Protein AF-A0A1S9DY32-F1 (afdb_monomer_lite)

Foldseek 3Di:
DDDDDPDPDPDDDALLVVDDDQDPLLLVQLLLLLLQLLQLQAVQFWAFSFLLSFQSLLLCLAQQGFFQAALDCRVQQQGAAEFEQCFSSVLSQLVSSDLLCNPVSDPVLSSCEVPPDPPRCHYSGHFLPHRRHLATHDPALLRLLLLLLQLLLLLQCQVQQADVVFRLHDHAYEYEHEDVNVVDPLNLLSLLVQLQQQSLSAEYEYADQQADLVKGVVVPDDDPPQVSSVVSNEAEAEAARSRRPSSSSNVQSSVSSVDDGHHYYYYYYTWTSPQFPQISTSVSGITNRDLVRSLNSQVVSVHHSPDHSDDDPSSSVSNVCSNVSNVVSSVVSVVSLVVSCVVVVVSSVVSVCLQVLHWDPCLLVLADPDDDQDFAWLLLLLLNGCLSSVVPTLQEQEEEAQQVVQRNPDHPPFAEQHPQPDQDPVRRHHHSNTRYYHSYNNLQSLLSSQLSNQSSHQNSHAYEYEDALLCCVVNVVSLLSLQSNLGQYEYRHEQAALLVAQVKLSRGAACSLVSQLPRHQEWEFAAAASQCSNLQVVLSVVSSRGYYYYYIYSDTARHDPQDHSVCVLLQKAWSFDDPPALAEEEAEHNRLRLSVLLQVVVVVVVGHYTYMYGGTPVSNVPDDPVRLCVRQVLVVLHFYEYEDAHDCPPCVVRGLYYLYHDDTFGRGNSVVSCVVSQNDNVSVNCVVVVLSVVCVVDVCSSVPCVVVVVVVVCVVVLVVVCVVDPDLVSVVCVLVVLVVVLVVLDDDPDDDDPLVVVLNVLSVVLSVLSVVLSVLLVVLDFPDSVDPVSVVSSVVSCVVCVVVNVVSVVVSVVSVVVNVVSVVVVVVVPPVVVVVVVVPPDDDDPPLVVVVVVVVVVVVVDDPPPPDDPVNVVVVCVSVVCDLVNLLVVLLVLVLVLLDDPCFCVVLVPQDDDPPFPPLLPDDDDDDDDDDDDDDPDLPVVQSNLLSVLVLCCLQPNWAEFEEEEFVQLCQSVVLSCLLPPPVSVVSNCNLQDQAAEQEFEAAADLPDDLLSQEPLVVLSRSLSSRCVSVVVCCCVLPVPSSCVSSVDPPDDDDRDHDDSVSSVSSSVRCQQPPVNQVHYAYEYEYEELVSHDDDDPCVSLVVLVVSVVSCVSPRSRYYYYYYYYPDPSVVVSDDPSNYDYSLSPCLVVLLVVLCVLPVVDDPVLSVVCSSVLSVVCSSNSSSSVVVSVVVVVCVVVPDDSVVVVDPPPPVPLVVVLVVVVSPFDDDPVVVVVNVVSVVVD

Structure (mmCIF, N/CA/C/O backbone):
data_AF-A0A1S9DY32-F1
#
_entry.id   AF-A0A1S9DY32-F1
#
loop_
_atom_site.group_PDB
_atom_site.id
_atom_site.type_symbol
_atom_site.label_atom_id
_atom_site.label_alt_id
_atom_site.label_comp_id
_atom_site.label_asym_id
_atom_site.label_entity_id
_atom_site.label_seq_id
_atom_site.pdbx_PDB_ins_code
_atom_site.Cartn_x
_atom_site.Cartn_y
_atom_site.Cartn_z
_atom_site.occupancy
_atom_site.B_iso_or_equiv
_atom_site.auth_seq_id
_atom_site.auth_comp_id
_atom_site.auth_asym_id
_atom_site.auth_atom_id
_atom_site.pdbx_PDB_model_num
ATOM 1 N N . MET A 1 1 ? 43.472 14.656 -33.747 1.00 30.34 1 MET A N 1
ATOM 2 C CA . MET A 1 1 ? 43.085 16.072 -33.926 1.00 30.34 1 MET A CA 1
ATOM 3 C C . MET A 1 1 ? 42.073 16.397 -32.846 1.00 30.34 1 MET A C 1
ATOM 5 O O . MET A 1 1 ? 41.206 15.571 -32.600 1.00 30.34 1 MET A O 1
ATOM 9 N N . ALA A 1 2 ? 42.277 17.504 -32.137 1.00 27.73 2 ALA A N 1
ATOM 10 C CA . ALA A 1 2 ? 41.554 17.866 -30.925 1.00 27.73 2 ALA A CA 1
ATOM 11 C C . ALA A 1 2 ? 40.055 18.080 -31.191 1.00 27.73 2 ALA A C 1
ATOM 13 O O . ALA A 1 2 ? 39.691 18.927 -32.003 1.00 27.73 2 ALA A O 1
ATOM 14 N N . VAL A 1 3 ? 39.205 17.329 -30.491 1.00 26.12 3 VAL A N 1
ATOM 15 C CA . VAL A 1 3 ? 37.776 17.629 -30.360 1.00 26.12 3 VAL A CA 1
ATOM 16 C C . VAL A 1 3 ? 37.635 18.350 -29.023 1.00 26.12 3 VAL A C 1
ATOM 18 O O . VAL A 1 3 ? 37.949 17.781 -27.981 1.00 26.12 3 VAL A O 1
ATOM 21 N N . GLY A 1 4 ? 37.301 19.640 -29.069 1.00 25.69 4 GLY A N 1
ATOM 22 C CA . GLY A 1 4 ? 37.099 20.460 -27.874 1.00 25.69 4 GLY A CA 1
ATOM 23 C C . GLY A 1 4 ? 35.877 20.013 -27.057 1.00 25.69 4 GLY A C 1
ATOM 24 O O . GLY A 1 4 ? 35.058 19.241 -27.558 1.00 25.69 4 GLY A O 1
ATOM 25 N N . PRO A 1 5 ? 35.733 20.502 -25.812 1.00 25.83 5 PRO A N 1
ATOM 26 C CA . PRO A 1 5 ? 34.568 20.214 -24.984 1.00 25.83 5 PRO A CA 1
ATOM 27 C C . PRO A 1 5 ? 33.305 20.720 -25.689 1.00 25.83 5 PRO A C 1
ATOM 29 O O . PRO A 1 5 ? 33.202 21.897 -26.034 1.00 25.83 5 PRO A O 1
ATOM 32 N N . VAL A 1 6 ? 32.350 19.822 -25.928 1.00 31.56 6 VAL A N 1
ATOM 33 C CA . VAL A 1 6 ? 31.037 20.180 -26.466 1.00 31.56 6 VAL A CA 1
ATOM 34 C C . VAL A 1 6 ? 30.252 20.864 -25.349 1.00 31.56 6 VAL A C 1
ATOM 36 O O . VAL A 1 6 ? 29.637 20.218 -24.505 1.00 31.56 6 VAL A O 1
ATOM 39 N N . THR A 1 7 ? 30.293 22.193 -25.322 1.00 28.92 7 THR A N 1
ATOM 40 C CA . THR A 1 7 ? 29.420 23.016 -24.485 1.00 28.92 7 THR A CA 1
ATOM 41 C C . THR A 1 7 ? 28.017 23.047 -25.086 1.00 28.92 7 THR A C 1
ATOM 43 O O . THR A 1 7 ? 27.749 23.733 -26.075 1.00 28.92 7 THR A O 1
ATOM 46 N N . ILE A 1 8 ? 27.084 22.318 -24.471 1.00 39.00 8 ILE A N 1
ATOM 47 C CA . ILE A 1 8 ? 25.652 22.571 -24.652 1.00 39.00 8 ILE A CA 1
ATOM 48 C C . ILE A 1 8 ? 25.306 23.737 -23.721 1.00 39.00 8 ILE A C 1
ATOM 50 O O . ILE A 1 8 ? 24.902 23.530 -22.583 1.00 39.00 8 ILE A O 1
ATOM 54 N N . ASN A 1 9 ? 25.530 24.970 -24.187 1.00 31.73 9 ASN A N 1
ATOM 55 C CA . ASN A 1 9 ? 25.036 26.167 -23.501 1.00 31.73 9 ASN A CA 1
ATOM 56 C C . ASN A 1 9 ? 23.517 26.036 -23.301 1.00 31.73 9 ASN A C 1
ATOM 58 O O . ASN A 1 9 ? 22.826 25.669 -24.254 1.00 31.73 9 ASN A O 1
ATOM 62 N N . GLY A 1 10 ? 23.025 26.378 -22.105 1.00 37.28 10 GLY A N 1
ATOM 63 C CA . GLY A 1 10 ? 21.651 26.237 -21.593 1.00 37.28 10 GLY A CA 1
ATOM 64 C C . GLY A 1 10 ? 20.476 26.877 -22.361 1.00 37.28 10 GLY A C 1
ATOM 65 O O . GLY A 1 10 ? 19.475 27.241 -21.753 1.00 37.28 10 GLY A O 1
ATOM 66 N N . SER A 1 11 ? 20.537 26.985 -23.686 1.00 35.03 11 SER A N 1
ATOM 67 C CA . SER A 1 11 ? 19.404 27.262 -24.575 1.00 35.03 11 SER A CA 1
ATOM 68 C C . SER A 1 11 ? 19.034 25.968 -25.303 1.00 35.03 11 SER A C 1
ATOM 70 O O . SER A 1 11 ? 19.937 25.363 -25.872 1.00 35.03 11 SER A O 1
ATOM 72 N N . GLY A 1 12 ? 17.760 25.558 -25.313 1.00 45.66 12 GLY A N 1
ATOM 73 C CA . GLY A 1 12 ? 17.242 24.281 -25.842 1.00 45.66 12 GLY A CA 1
ATOM 74 C C . GLY A 1 12 ? 17.656 23.887 -27.270 1.00 45.66 12 GLY A C 1
ATOM 75 O O . GLY A 1 12 ? 16.842 23.894 -28.187 1.00 45.66 12 GLY A O 1
ATOM 76 N N . LYS A 1 13 ? 18.923 23.512 -27.458 1.00 51.25 13 LYS A N 1
ATOM 77 C CA . LYS A 1 13 ? 19.484 22.955 -28.686 1.00 51.25 13 LYS A CA 1
ATOM 78 C C . LYS A 1 13 ? 19.356 21.437 -28.631 1.00 51.25 13 LYS A C 1
ATOM 80 O O . LYS A 1 13 ? 19.727 20.828 -27.633 1.00 51.25 13 LYS A O 1
ATOM 85 N N . SER A 1 14 ? 18.841 20.862 -29.712 1.00 61.88 14 SER A N 1
ATOM 86 C CA . SER A 1 14 ? 18.703 19.416 -29.890 1.00 61.88 14 SER A CA 1
ATOM 87 C C . SER A 1 14 ? 20.056 18.702 -29.756 1.00 61.88 14 SER A C 1
ATOM 89 O O . SER A 1 14 ? 21.080 19.203 -30.224 1.00 61.88 14 SER A O 1
ATOM 91 N N . ALA A 1 15 ? 20.043 17.531 -29.129 1.00 71.19 15 ALA A N 1
ATOM 92 C CA . ALA A 1 15 ? 21.107 16.548 -29.021 1.00 71.19 15 ALA A CA 1
ATOM 93 C C . ALA A 1 15 ? 21.238 15.684 -30.285 1.00 71.19 15 ALA A C 1
ATOM 95 O O . ALA A 1 15 ? 22.238 14.985 -30.422 1.00 71.19 15 ALA A O 1
ATOM 96 N N . LEU A 1 16 ? 20.304 15.756 -31.242 1.00 69.81 16 LEU A N 1
ATOM 97 C CA . LEU A 1 16 ? 20.386 15.019 -32.512 1.00 69.81 16 LEU A CA 1
ATOM 98 C C . LEU A 1 16 ? 21.684 15.255 -33.297 1.00 69.81 16 LEU A C 1
ATOM 100 O O . LEU A 1 16 ? 22.234 14.279 -33.794 1.00 69.81 16 LEU A O 1
ATOM 104 N N . PRO A 1 17 ? 22.261 16.473 -33.366 1.00 62.72 17 PRO A N 1
ATOM 105 C CA . PRO A 1 17 ? 23.564 16.677 -34.001 1.00 62.72 17 PRO A CA 1
ATOM 106 C C . PRO A 1 17 ? 24.716 15.918 -33.316 1.00 62.72 17 PRO A C 1
ATOM 108 O O . PRO A 1 17 ? 25.772 15.746 -33.922 1.00 62.72 17 PRO A O 1
ATOM 111 N N . LEU A 1 18 ? 24.535 15.484 -32.061 1.00 65.38 18 LEU A N 1
ATOM 112 C CA . LEU A 1 18 ? 25.493 14.680 -31.292 1.00 65.38 18 LEU A CA 1
ATOM 113 C C . LEU A 1 18 ? 25.265 13.170 -31.462 1.00 65.38 18 LEU A C 1
ATOM 115 O O . LEU A 1 18 ? 26.153 12.382 -31.129 1.00 65.38 18 LEU A O 1
ATOM 119 N N . VAL A 1 19 ? 24.102 12.762 -31.978 1.00 70.31 19 VAL A N 1
ATOM 120 C CA . VAL A 1 19 ? 23.777 11.368 -32.284 1.00 70.31 19 VAL A CA 1
ATOM 121 C C . VAL A 1 19 ? 24.112 11.107 -33.750 1.00 70.31 19 VAL A C 1
ATOM 123 O O . VAL A 1 19 ? 23.368 11.463 -34.656 1.00 70.31 19 VAL A O 1
ATOM 126 N N . GLN A 1 20 ? 25.264 10.495 -34.010 1.00 58.00 20 GLN A N 1
ATOM 127 C CA . GLN A 1 20 ? 25.554 9.949 -35.339 1.00 58.00 20 GLN A CA 1
ATOM 128 C C . GLN A 1 20 ? 24.808 8.611 -35.494 1.00 58.00 20 GLN A C 1
ATOM 130 O O . GLN A 1 20 ? 24.878 7.800 -34.566 1.00 58.00 20 GLN A O 1
ATOM 135 N N . GLN A 1 21 ? 24.139 8.374 -36.638 1.00 53.25 21 GLN A N 1
ATOM 136 C CA . GLN A 1 21 ? 23.566 7.068 -37.036 1.00 53.25 21 GLN A CA 1
ATOM 137 C C . GLN A 1 21 ? 24.453 5.923 -36.530 1.00 53.25 21 GLN A C 1
ATOM 139 O O . GLN A 1 21 ? 25.635 5.927 -36.870 1.00 53.25 21 GLN A O 1
ATOM 144 N N . MET A 1 22 ? 23.904 5.013 -35.702 1.00 58.72 22 MET A N 1
ATOM 145 C CA . MET A 1 22 ? 24.609 3.949 -34.951 1.00 58.72 22 MET A CA 1
ATOM 146 C C . MET A 1 22 ? 26.139 3.985 -35.106 1.00 58.72 22 MET A C 1
ATOM 148 O O . MET A 1 22 ? 26.734 3.239 -35.890 1.00 58.72 22 MET A O 1
ATOM 152 N N . SER A 1 23 ? 26.801 4.885 -34.371 1.00 75.25 23 SER A N 1
ATOM 153 C CA . SER A 1 23 ? 28.264 4.864 -34.350 1.00 75.25 23 SER A CA 1
ATOM 154 C C . SER A 1 23 ? 28.744 3.530 -33.762 1.00 75.25 23 SER A C 1
ATOM 156 O O . SER A 1 23 ? 28.057 2.910 -32.946 1.00 75.25 23 SER A O 1
ATOM 158 N N . LYS A 1 24 ? 29.947 3.084 -34.143 1.00 85.31 24 LYS A N 1
ATOM 159 C CA . LYS A 1 24 ? 30.554 1.863 -33.578 1.00 85.31 24 LYS A CA 1
ATOM 160 C C . LYS A 1 24 ? 30.588 1.883 -32.043 1.00 85.31 24 LYS A C 1
ATOM 162 O O . LYS A 1 24 ? 30.471 0.834 -31.419 1.00 85.31 24 LYS A O 1
ATOM 167 N N . ASP A 1 25 ? 30.693 3.068 -31.445 1.00 90.69 25 ASP A N 1
ATOM 168 C CA . ASP A 1 25 ? 30.701 3.234 -29.993 1.00 90.69 25 ASP A CA 1
ATOM 169 C C . ASP A 1 25 ? 29.335 2.917 -29.365 1.00 90.69 25 ASP A C 1
ATOM 171 O O . ASP A 1 25 ? 29.298 2.257 -28.330 1.00 90.69 25 ASP A O 1
ATOM 175 N N . HIS A 1 26 ? 28.215 3.293 -30.003 1.00 93.81 26 HIS A N 1
ATOM 176 C CA . HIS A 1 26 ? 26.873 2.930 -29.522 1.00 93.81 26 HIS A CA 1
ATOM 177 C C . HIS A 1 26 ? 26.692 1.413 -29.478 1.00 93.81 26 HIS A C 1
ATOM 179 O O . HIS A 1 26 ? 26.244 0.877 -28.468 1.00 93.81 26 HIS A O 1
ATOM 185 N N . ASP A 1 27 ? 27.083 0.710 -30.544 1.00 93.50 27 ASP A N 1
ATOM 186 C CA . ASP A 1 27 ? 27.009 -0.753 -30.599 1.00 93.50 27 ASP A CA 1
ATOM 187 C C . ASP A 1 27 ? 27.825 -1.405 -29.467 1.00 93.50 27 ASP A C 1
ATOM 189 O O . ASP A 1 27 ? 27.320 -2.268 -28.745 1.00 93.50 27 ASP A O 1
ATOM 193 N N . ILE A 1 28 ? 29.058 -0.933 -29.240 1.00 95.62 28 ILE A N 1
ATOM 194 C CA . ILE A 1 28 ? 29.919 -1.415 -28.150 1.00 95.62 28 ILE A CA 1
ATOM 195 C C . ILE A 1 28 ? 29.279 -1.154 -26.779 1.00 95.62 28 ILE A C 1
ATOM 197 O O . ILE A 1 28 ? 29.289 -2.045 -25.926 1.00 95.62 28 ILE A O 1
ATOM 201 N N . VAL A 1 29 ? 28.709 0.033 -26.553 1.00 97.00 29 VAL A N 1
ATOM 202 C CA . VAL A 1 29 ? 28.043 0.393 -25.290 1.00 97.00 29 VAL A CA 1
ATOM 203 C C . VAL A 1 29 ? 26.829 -0.499 -25.038 1.00 97.00 29 VAL A C 1
ATOM 205 O O . VAL A 1 29 ? 26.720 -1.062 -23.949 1.00 97.00 29 VAL A O 1
ATOM 208 N N . LEU A 1 30 ? 25.955 -0.693 -26.032 1.00 97.31 30 LEU A N 1
ATOM 209 C CA . LEU A 1 30 ? 24.770 -1.544 -25.894 1.00 97.31 30 LEU A CA 1
ATOM 210 C C . LEU A 1 30 ? 25.160 -2.992 -25.585 1.00 97.31 30 LEU A C 1
ATOM 212 O O . LEU A 1 30 ? 24.624 -3.587 -24.651 1.00 97.31 30 LEU A O 1
ATOM 216 N N . LYS A 1 31 ? 26.126 -3.559 -26.316 1.00 96.88 31 LYS A N 1
ATOM 217 C CA . LYS A 1 31 ? 26.609 -4.925 -26.067 1.00 96.88 31 LYS A CA 1
ATOM 218 C C . LYS A 1 31 ? 27.233 -5.067 -24.681 1.00 96.88 31 LYS A C 1
ATOM 220 O O . LYS A 1 31 ? 26.883 -5.992 -23.951 1.00 96.88 31 LYS A O 1
ATOM 225 N N . THR A 1 32 ? 28.092 -4.122 -24.292 1.00 97.50 32 THR A N 1
ATOM 226 C CA . THR A 1 32 ? 28.738 -4.112 -22.969 1.00 97.50 32 THR A CA 1
ATOM 227 C C . THR A 1 32 ? 27.704 -4.044 -21.852 1.00 97.50 32 THR A C 1
ATOM 229 O O . THR A 1 32 ? 27.769 -4.833 -20.915 1.00 97.50 32 THR A O 1
ATOM 232 N N . PHE A 1 33 ? 26.713 -3.155 -21.971 1.00 98.12 33 PHE A N 1
ATOM 233 C CA . PHE A 1 33 ? 25.632 -3.031 -20.996 1.00 98.12 33 PHE A CA 1
ATOM 234 C C . PHE A 1 33 ? 24.878 -4.354 -20.836 1.00 98.12 33 PHE A C 1
ATOM 236 O O . PHE A 1 33 ? 24.706 -4.846 -19.725 1.00 98.12 33 PHE A O 1
ATOM 243 N N . ARG A 1 34 ? 24.488 -4.987 -21.948 1.00 97.50 34 ARG A N 1
ATOM 244 C CA . ARG A 1 34 ? 23.743 -6.253 -21.921 1.00 97.50 34 ARG A CA 1
ATOM 245 C C . ARG A 1 34 ? 24.538 -7.396 -21.284 1.00 97.50 34 ARG A C 1
ATOM 247 O O . ARG A 1 34 ? 23.979 -8.172 -20.505 1.00 97.50 34 ARG A O 1
ATOM 254 N N . MET A 1 35 ? 25.835 -7.494 -21.585 1.00 97.56 35 MET A N 1
ATOM 255 C CA . MET A 1 35 ? 26.710 -8.502 -20.974 1.00 97.56 35 MET A CA 1
ATOM 256 C C . MET A 1 35 ? 26.938 -8.223 -19.487 1.00 97.56 35 MET A C 1
ATOM 258 O O . MET A 1 35 ? 26.877 -9.154 -18.687 1.00 97.56 35 MET A O 1
ATOM 262 N N . LEU A 1 36 ? 27.107 -6.954 -19.100 1.00 97.94 36 LEU A N 1
ATOM 263 C CA . LEU A 1 36 ? 27.250 -6.553 -17.701 1.00 97.94 36 LEU A CA 1
ATOM 264 C C . LEU A 1 36 ? 26.023 -6.954 -16.873 1.00 97.94 36 LEU A C 1
ATOM 266 O O . LEU A 1 36 ? 26.178 -7.581 -15.831 1.00 97.94 36 LEU A O 1
ATOM 270 N N . ILE A 1 37 ? 24.808 -6.664 -17.351 1.00 98.00 37 ILE A N 1
ATOM 271 C CA . ILE A 1 37 ? 23.563 -7.079 -16.681 1.00 98.00 37 ILE A CA 1
ATOM 272 C C . ILE A 1 37 ? 23.493 -8.607 -16.551 1.00 98.00 37 ILE A C 1
ATOM 274 O O . ILE A 1 37 ? 23.135 -9.128 -15.495 1.00 98.00 37 ILE A O 1
ATOM 278 N N . SER A 1 38 ? 23.864 -9.327 -17.614 1.00 97.19 38 SER A N 1
ATOM 279 C CA . SER A 1 38 ? 23.873 -10.793 -17.617 1.00 97.19 38 SER A CA 1
ATOM 280 C C . SER A 1 38 ? 24.825 -11.354 -16.553 1.00 97.19 38 SER A C 1
ATOM 282 O O . SER A 1 38 ? 24.441 -12.256 -15.811 1.00 97.19 38 SER A O 1
ATOM 284 N N . ASP A 1 39 ? 26.030 -10.789 -16.427 1.00 97.81 39 ASP A N 1
ATOM 285 C CA . ASP A 1 39 ? 27.003 -11.166 -15.395 1.00 97.81 39 ASP A CA 1
ATOM 286 C C . ASP A 1 39 ? 26.521 -10.824 -13.976 1.00 97.81 39 ASP A C 1
ATOM 288 O O . ASP A 1 39 ? 26.634 -11.659 -13.077 1.00 97.81 39 ASP A O 1
ATOM 292 N N . LEU A 1 40 ? 25.938 -9.635 -13.777 1.00 97.69 40 LEU A N 1
ATOM 293 C CA . LEU A 1 40 ? 25.425 -9.169 -12.480 1.00 97.69 40 LEU A CA 1
ATOM 294 C C . LEU A 1 40 ? 24.285 -10.038 -11.936 1.00 97.69 40 LEU A C 1
ATOM 296 O O . LEU A 1 40 ? 24.229 -10.278 -10.731 1.00 97.69 40 LEU A O 1
ATOM 300 N N . CYS A 1 41 ? 23.408 -10.553 -12.800 1.00 96.38 41 CYS A N 1
ATOM 301 C CA . CYS A 1 41 ? 22.414 -11.550 -12.394 1.00 96.38 41 CYS A CA 1
ATOM 302 C C . CYS A 1 41 ? 23.053 -12.934 -12.172 1.00 96.38 41 CYS A C 1
ATOM 304 O O . CYS A 1 41 ? 22.684 -13.673 -11.256 1.00 96.38 41 CYS A O 1
ATOM 306 N N . GLN A 1 42 ? 24.022 -13.315 -13.012 1.00 95.81 42 GLN A N 1
ATOM 307 C CA . GLN A 1 42 ? 24.608 -14.654 -12.981 1.00 95.81 42 GLN A CA 1
ATOM 308 C C . GLN A 1 42 ? 25.461 -14.920 -11.732 1.00 95.81 42 GLN A C 1
ATOM 310 O O . GLN A 1 42 ? 25.454 -16.053 -11.248 1.00 95.81 42 GLN A O 1
ATOM 315 N N . GLN A 1 43 ? 26.153 -13.915 -11.188 1.00 95.25 43 GLN A N 1
ATOM 316 C CA . GLN A 1 43 ? 27.049 -14.081 -10.029 1.00 95.25 43 GLN A CA 1
ATOM 317 C C . GLN A 1 43 ? 26.381 -14.672 -8.779 1.00 95.25 43 GLN A C 1
ATOM 319 O O . GLN A 1 43 ? 27.029 -15.418 -8.050 1.00 95.25 43 GLN A O 1
ATOM 324 N N . PHE A 1 44 ? 25.089 -14.405 -8.565 1.00 94.00 44 PHE A N 1
ATOM 325 C CA . PHE A 1 44 ? 24.312 -14.955 -7.444 1.00 94.00 44 PHE A CA 1
ATOM 326 C C . PHE A 1 44 ? 23.123 -15.813 -7.899 1.00 94.00 44 PHE A C 1
ATOM 328 O O . PHE A 1 44 ? 22.296 -16.218 -7.085 1.00 94.00 44 PHE A O 1
ATOM 335 N N . GLY A 1 45 ? 23.032 -16.113 -9.200 1.00 91.12 45 GLY A N 1
ATOM 336 C CA . GLY A 1 45 ? 21.996 -16.980 -9.766 1.00 91.12 45 GLY A CA 1
ATOM 337 C C . GLY A 1 45 ? 20.569 -16.426 -9.666 1.00 91.12 45 GLY A C 1
ATOM 338 O O . GLY A 1 45 ? 19.627 -17.214 -9.626 1.00 91.12 45 GLY A O 1
ATOM 339 N N . GLY A 1 46 ? 20.390 -15.101 -9.621 1.00 88.81 46 GLY A N 1
ATOM 340 C CA . GLY A 1 46 ? 19.081 -14.462 -9.449 1.00 88.81 46 GLY A CA 1
ATOM 341 C C . GLY A 1 46 ? 19.020 -13.036 -10.000 1.00 88.81 46 GLY A C 1
ATOM 342 O O . GLY A 1 46 ? 20.045 -12.450 -10.332 1.00 88.81 46 GLY A O 1
ATOM 343 N N . GLY A 1 47 ? 17.807 -12.490 -10.115 1.00 91.44 47 GLY A N 1
ATOM 344 C CA . GLY A 1 47 ? 17.550 -11.141 -10.631 1.00 91.44 47 GLY A CA 1
ATOM 345 C C . GLY A 1 47 ? 16.708 -11.125 -11.908 1.00 91.44 47 GLY A C 1
ATOM 346 O O . GLY A 1 47 ? 16.265 -12.170 -12.381 1.00 91.44 47 GLY A O 1
ATOM 347 N N . HIS A 1 48 ? 16.499 -9.932 -12.473 1.00 95.94 48 HIS A N 1
ATOM 348 C CA . HIS A 1 48 ? 15.608 -9.708 -13.623 1.00 95.94 48 HIS A CA 1
ATOM 349 C C . HIS A 1 48 ? 16.370 -9.135 -14.835 1.00 95.94 48 HIS A C 1
ATOM 351 O O . HIS A 1 48 ? 16.289 -7.933 -15.115 1.00 95.94 48 HIS A O 1
ATOM 357 N N . PRO A 1 49 ? 17.151 -9.958 -15.563 1.00 95.19 49 PRO A N 1
ATOM 358 C CA . PRO A 1 49 ? 17.976 -9.470 -16.667 1.00 95.19 49 PRO A CA 1
ATOM 359 C C . PRO A 1 49 ? 17.157 -9.079 -17.907 1.00 95.19 49 PRO A C 1
ATOM 361 O O . PRO A 1 49 ? 17.580 -8.204 -18.660 1.00 95.19 49 PRO A O 1
ATOM 364 N N . GLY A 1 50 ? 15.993 -9.702 -18.126 1.00 95.81 50 GLY A N 1
ATOM 365 C CA . GLY A 1 50 ? 15.241 -9.620 -19.378 1.00 95.81 50 GLY A CA 1
ATOM 366 C C . GLY A 1 50 ? 14.912 -8.199 -19.829 1.00 95.81 50 GLY A C 1
ATOM 367 O O . GLY A 1 50 ? 15.384 -7.765 -20.882 1.00 95.81 50 GLY A O 1
ATOM 368 N N . GLY A 1 51 ? 14.106 -7.482 -19.041 1.00 94.88 51 GLY A N 1
ATOM 369 C CA . GLY A 1 51 ? 13.691 -6.115 -19.375 1.00 94.88 51 GLY A CA 1
ATOM 370 C C . GLY A 1 51 ? 14.868 -5.138 -19.350 1.00 94.88 51 GLY A C 1
ATOM 371 O O . GLY A 1 51 ? 15.025 -4.324 -20.254 1.00 94.88 51 GLY A O 1
ATOM 372 N N . ALA A 1 52 ? 15.770 -5.272 -18.370 1.00 97.31 52 ALA A N 1
ATOM 373 C CA . ALA A 1 52 ? 16.938 -4.397 -18.251 1.00 97.31 52 ALA A CA 1
ATOM 374 C C . ALA A 1 52 ? 17.844 -4.427 -19.502 1.00 97.31 52 ALA A C 1
ATOM 376 O O . ALA A 1 52 ? 18.343 -3.387 -19.926 1.00 97.31 52 ALA A O 1
ATOM 377 N N . ILE A 1 53 ? 18.017 -5.598 -20.124 1.00 97.12 53 ILE A N 1
ATOM 378 C CA . ILE A 1 53 ? 18.781 -5.787 -21.371 1.00 97.12 53 ILE A CA 1
ATOM 379 C C . ILE A 1 53 ? 18.041 -5.230 -22.595 1.00 97.12 53 ILE A C 1
ATOM 381 O O . ILE A 1 53 ? 18.675 -4.620 -23.466 1.00 97.12 53 ILE A O 1
ATOM 385 N N . GLY A 1 54 ? 16.721 -5.438 -22.667 1.00 96.81 54 GLY A N 1
ATOM 386 C CA . GLY A 1 54 ? 15.878 -4.948 -23.764 1.00 96.81 54 GLY A CA 1
ATOM 387 C C . GLY A 1 54 ? 15.870 -3.421 -23.854 1.00 96.81 54 GLY A C 1
ATOM 388 O O . GLY A 1 54 ? 15.998 -2.865 -24.943 1.00 96.81 54 GLY A O 1
ATOM 389 N N . MET A 1 55 ? 15.848 -2.749 -22.699 1.00 98.25 55 MET A N 1
ATOM 390 C CA . MET A 1 55 ? 15.771 -1.289 -22.574 1.00 98.25 55 MET A CA 1
ATOM 391 C C . MET A 1 55 ? 17.114 -0.549 -22.749 1.00 98.25 55 MET A C 1
ATOM 393 O O . MET A 1 55 ? 17.157 0.671 -22.604 1.00 98.25 55 MET A O 1
ATOM 397 N N . ALA A 1 56 ? 18.226 -1.228 -23.056 1.00 98.12 56 ALA A N 1
ATOM 398 C CA . ALA A 1 56 ? 19.562 -0.610 -23.067 1.00 98.12 56 ALA A CA 1
ATOM 399 C C . ALA A 1 56 ? 19.658 0.667 -23.935 1.00 98.12 56 ALA A C 1
ATOM 401 O O . ALA A 1 56 ? 20.223 1.669 -23.492 1.00 98.12 56 ALA A O 1
ATOM 402 N N . ALA A 1 57 ? 19.068 0.667 -25.139 1.00 98.19 57 ALA A N 1
ATOM 403 C CA . ALA A 1 57 ? 19.087 1.833 -26.029 1.00 98.19 57 ALA A CA 1
ATOM 404 C C . ALA A 1 57 ? 18.249 3.002 -25.493 1.00 98.19 57 ALA A C 1
ATOM 406 O O . ALA A 1 57 ? 18.657 4.154 -25.644 1.00 98.19 57 ALA A O 1
ATOM 407 N N . ILE A 1 58 ? 17.147 2.716 -24.790 1.00 98.69 58 ILE A N 1
ATOM 408 C CA . ILE A 1 58 ? 16.327 3.722 -24.097 1.00 98.69 58 ILE A CA 1
ATOM 409 C C . ILE A 1 58 ? 17.170 4.447 -23.050 1.00 98.69 58 ILE A C 1
ATOM 411 O O . ILE A 1 58 ? 17.175 5.675 -22.990 1.00 98.69 58 ILE A O 1
ATOM 415 N N . GLY A 1 59 ? 17.924 3.695 -22.247 1.00 98.25 59 GLY A N 1
ATOM 416 C CA . GLY A 1 59 ? 18.778 4.277 -21.217 1.00 98.25 59 GLY A CA 1
ATOM 417 C C . GLY A 1 59 ? 19.935 5.097 -21.788 1.00 98.25 59 GLY A C 1
ATOM 418 O O . GLY A 1 59 ? 20.205 6.190 -21.292 1.00 98.25 59 GLY A O 1
ATOM 419 N N . VAL A 1 60 ? 20.563 4.643 -22.882 1.00 98.31 60 VAL A N 1
ATOM 420 C CA . VAL A 1 60 ? 21.569 5.450 -23.592 1.00 98.31 60 VAL A CA 1
ATOM 421 C C . VAL A 1 60 ? 20.941 6.748 -24.098 1.00 98.31 60 VAL A C 1
ATOM 423 O O . VAL A 1 60 ? 21.452 7.819 -23.781 1.00 98.31 60 VAL A O 1
ATOM 426 N N . ALA A 1 61 ? 19.814 6.684 -24.811 1.00 98.44 61 ALA A N 1
ATOM 427 C CA . ALA A 1 61 ? 19.117 7.869 -25.309 1.00 98.44 61 ALA A CA 1
ATOM 428 C C . ALA A 1 61 ? 18.775 8.858 -24.178 1.00 98.44 61 ALA A C 1
ATOM 430 O O . ALA A 1 61 ? 19.031 10.058 -24.292 1.00 98.44 61 ALA A O 1
ATOM 431 N N . LEU A 1 62 ? 18.266 8.354 -23.051 1.00 98.56 62 LEU A N 1
ATOM 432 C CA . LEU A 1 62 ? 17.838 9.186 -21.935 1.00 98.56 62 LEU A CA 1
ATOM 433 C C . LEU A 1 62 ? 19.014 9.785 -21.145 1.00 98.56 62 LEU A C 1
ATOM 435 O O . LEU A 1 62 ? 19.123 11.008 -21.077 1.00 98.56 62 LEU A O 1
ATOM 439 N N . TRP A 1 63 ? 19.905 8.972 -20.566 1.00 98.38 63 TRP A N 1
ATOM 440 C CA . TRP A 1 63 ? 20.982 9.468 -19.691 1.00 98.38 63 TRP A CA 1
ATOM 441 C C . TRP A 1 63 ? 22.095 10.172 -20.469 1.00 98.38 63 TRP A C 1
ATOM 443 O O . TRP A 1 63 ? 22.594 11.213 -20.042 1.00 98.38 63 TRP A O 1
ATOM 453 N N . ARG A 1 64 ? 22.505 9.648 -21.630 1.00 96.75 64 ARG A N 1
ATOM 454 C CA . ARG A 1 64 ? 23.601 10.276 -22.379 1.00 96.75 64 ARG A CA 1
ATOM 455 C C . ARG A 1 64 ? 23.161 11.602 -22.987 1.00 96.75 64 ARG A C 1
ATOM 457 O O . ARG A 1 64 ? 23.921 12.568 -22.901 1.00 96.75 64 ARG A O 1
ATOM 464 N N . TYR A 1 65 ? 21.966 11.667 -23.572 1.00 96.81 65 TYR A N 1
ATOM 465 C CA . TYR A 1 65 ? 21.615 12.759 -24.484 1.00 96.81 65 TYR A CA 1
ATOM 466 C C . TYR A 1 65 ? 20.537 13.712 -23.966 1.00 96.81 65 TYR A C 1
ATOM 468 O O . TYR A 1 65 ? 20.703 14.917 -24.131 1.00 96.81 65 TYR A O 1
ATOM 476 N N . VAL A 1 66 ? 19.461 13.216 -23.345 1.00 97.75 66 VAL A N 1
ATOM 477 C CA . VAL A 1 66 ? 18.256 14.045 -23.142 1.00 97.75 66 VAL A CA 1
ATOM 478 C C . VAL A 1 66 ? 18.059 14.527 -21.706 1.00 97.75 66 VAL A C 1
ATOM 480 O O . VAL A 1 66 ? 17.629 15.663 -21.502 1.00 97.75 66 VAL A O 1
ATOM 483 N N . MET A 1 67 ? 18.323 13.695 -20.700 1.00 98.19 67 MET A N 1
ATOM 484 C CA . MET A 1 67 ? 18.037 14.017 -19.301 1.00 98.19 67 MET A CA 1
ATOM 485 C C . MET A 1 67 ? 19.017 15.065 -18.748 1.00 98.19 67 MET A C 1
ATOM 487 O O . MET A 1 67 ? 20.227 14.984 -18.959 1.00 98.19 67 MET A O 1
ATOM 491 N N . ARG A 1 68 ? 18.500 16.040 -17.991 1.00 97.94 68 ARG A N 1
ATOM 492 C CA . ARG A 1 68 ? 19.268 17.080 -17.290 1.00 97.94 68 ARG A CA 1
ATOM 493 C C . ARG A 1 68 ? 19.430 16.698 -15.820 1.00 97.94 68 ARG A C 1
ATOM 495 O O . ARG A 1 68 ? 18.513 16.867 -15.023 1.00 97.94 68 ARG A O 1
ATOM 502 N N . TYR A 1 69 ? 20.603 16.190 -15.467 1.00 97.94 69 TYR A N 1
ATOM 503 C CA . TYR A 1 69 ? 20.933 15.694 -14.129 1.00 97.94 69 TYR A CA 1
ATOM 504 C C . TYR A 1 69 ? 22.419 15.925 -13.827 1.00 97.94 69 TYR A C 1
ATOM 506 O O . TYR A 1 69 ? 23.196 16.255 -14.725 1.00 97.94 69 TYR A O 1
ATOM 514 N N . ALA A 1 70 ? 22.809 15.756 -12.562 1.00 98.12 70 ALA A N 1
ATOM 515 C CA . ALA A 1 70 ? 24.177 15.964 -12.100 1.00 98.12 70 ALA A CA 1
ATOM 516 C C . ALA A 1 70 ? 24.623 14.802 -11.198 1.00 98.12 70 ALA A C 1
ATOM 518 O O . ALA A 1 70 ? 24.266 14.779 -10.024 1.00 98.12 70 ALA A O 1
ATOM 519 N N . PRO A 1 71 ? 25.420 13.845 -11.710 1.00 97.44 71 PRO A N 1
ATOM 520 C CA . PRO A 1 71 ? 25.855 12.670 -10.945 1.00 97.44 71 PRO A CA 1
ATOM 521 C C . PRO A 1 71 ? 26.588 12.991 -9.633 1.00 97.44 71 PRO A C 1
ATOM 523 O O . PRO A 1 71 ? 26.540 12.223 -8.678 1.00 97.44 71 PRO A O 1
ATOM 526 N N . HIS A 1 72 ? 27.293 14.124 -9.585 1.00 97.56 72 HIS A N 1
ATOM 527 C CA . HIS A 1 72 ? 28.096 14.548 -8.434 1.00 97.56 72 HIS A CA 1
ATOM 528 C C . HIS A 1 72 ? 27.354 15.454 -7.441 1.00 97.56 72 HIS A C 1
ATOM 530 O O . HIS A 1 72 ? 27.882 15.653 -6.340 1.00 97.56 72 HIS A O 1
ATOM 536 N N . THR A 1 73 ? 26.165 15.934 -7.825 1.00 97.44 73 THR A N 1
ATOM 537 C CA . THR A 1 73 ? 25.222 16.731 -7.025 1.00 97.44 73 THR A CA 1
ATOM 538 C C . THR A 1 73 ? 23.794 16.233 -7.316 1.00 97.44 73 THR A C 1
ATOM 540 O O . THR A 1 73 ? 22.986 16.947 -7.915 1.00 97.44 73 THR A O 1
ATOM 543 N N . PRO A 1 74 ? 23.482 14.966 -6.991 1.00 95.94 74 PRO A N 1
ATOM 544 C CA . PRO A 1 74 ? 22.286 14.279 -7.486 1.00 95.94 74 PRO A CA 1
ATOM 545 C C . PRO A 1 74 ? 20.970 14.824 -6.924 1.00 95.94 74 PRO A C 1
ATOM 547 O O . PRO A 1 74 ? 19.904 14.487 -7.428 1.00 95.94 74 PRO A O 1
ATOM 550 N N . ASP A 1 75 ? 21.035 15.670 -5.902 1.00 95.12 75 ASP A N 1
ATOM 551 C CA . ASP A 1 75 ? 19.913 16.250 -5.177 1.00 95.12 75 ASP A CA 1
ATOM 552 C C . ASP A 1 75 ? 19.599 17.700 -5.584 1.00 95.12 75 ASP A C 1
ATOM 554 O O . ASP A 1 75 ? 18.664 18.287 -5.034 1.00 95.12 75 ASP A O 1
ATOM 558 N N . PHE A 1 76 ? 20.308 18.289 -6.562 1.00 96.12 76 PHE A N 1
ATOM 559 C CA . PHE A 1 76 ? 20.027 19.675 -6.950 1.00 96.12 76 PHE A CA 1
ATOM 560 C C . PHE A 1 76 ? 18.562 19.844 -7.391 1.00 96.12 76 PHE A C 1
ATOM 562 O O . PHE A 1 76 ? 17.961 18.983 -8.040 1.00 96.12 76 PHE A O 1
ATOM 569 N N . PHE A 1 77 ? 17.964 20.964 -6.990 1.00 97.94 77 PHE A N 1
ATOM 570 C CA . PHE A 1 77 ? 16.509 21.090 -6.870 1.00 97.94 77 PHE A CA 1
ATOM 571 C C . PHE A 1 77 ? 15.748 21.002 -8.205 1.00 97.94 77 PHE A C 1
ATOM 573 O O . PHE A 1 77 ? 14.669 20.403 -8.272 1.00 97.94 77 PHE A O 1
ATOM 580 N N . ASN A 1 78 ? 16.319 21.582 -9.266 1.00 97.94 78 ASN A N 1
ATOM 581 C CA . ASN A 1 78 ? 15.717 21.680 -10.599 1.00 97.94 78 ASN A CA 1
ATOM 582 C C . ASN A 1 78 ? 16.232 20.608 -11.584 1.00 97.94 78 ASN A C 1
ATOM 584 O O . ASN A 1 78 ? 16.250 20.825 -12.795 1.00 97.94 78 ASN A O 1
ATOM 588 N N . ARG A 1 79 ? 16.690 19.457 -11.077 1.00 98.38 79 ARG A N 1
ATOM 589 C CA . ARG A 1 79 ? 17.039 18.302 -11.914 1.00 98.38 79 ARG A CA 1
ATOM 590 C C . ARG A 1 79 ? 15.798 17.695 -12.552 1.00 98.38 79 ARG A C 1
ATOM 592 O O . ARG A 1 79 ? 14.726 17.680 -11.940 1.00 98.38 79 ARG A O 1
ATOM 599 N N . ASP A 1 80 ? 15.957 17.124 -13.739 1.00 98.81 80 ASP A N 1
ATOM 600 C CA . ASP A 1 80 ? 14.970 16.173 -14.233 1.00 98.81 80 ASP A CA 1
ATOM 601 C C . ASP A 1 80 ? 14.915 14.948 -13.323 1.00 98.81 80 ASP A C 1
ATOM 603 O O . ASP A 1 80 ? 15.922 14.532 -12.750 1.00 98.81 80 ASP A O 1
ATOM 607 N N . ARG A 1 81 ? 13.729 14.357 -13.224 1.00 98.69 81 ARG A N 1
ATOM 608 C CA . ARG A 1 81 ? 13.446 13.241 -12.324 1.00 98.69 81 ARG A CA 1
ATOM 609 C C . ARG A 1 81 ? 13.195 11.985 -13.134 1.00 98.69 81 ARG A C 1
ATOM 611 O O . ARG A 1 81 ? 12.425 12.032 -14.091 1.00 98.69 81 ARG A O 1
ATOM 618 N N . PHE A 1 82 ? 13.817 10.877 -12.745 1.00 98.88 82 PHE A N 1
ATOM 619 C CA . PHE A 1 82 ? 13.604 9.574 -13.367 1.00 98.88 82 PHE A CA 1
ATOM 620 C C . PHE A 1 82 ? 12.979 8.587 -12.379 1.00 98.88 82 PHE A C 1
ATOM 622 O O . PHE A 1 82 ? 13.435 8.447 -11.246 1.00 98.88 82 PHE A O 1
ATOM 629 N N . ILE A 1 83 ? 11.946 7.880 -12.833 1.00 98.88 83 ILE A N 1
ATOM 630 C CA . ILE A 1 83 ? 11.208 6.891 -12.053 1.00 98.88 83 ILE A CA 1
ATOM 631 C C . ILE A 1 83 ? 11.158 5.587 -12.841 1.00 98.88 83 ILE A C 1
ATOM 633 O O . ILE A 1 83 ? 10.624 5.547 -13.948 1.00 98.88 83 ILE A O 1
ATOM 637 N N . LEU A 1 84 ? 11.651 4.505 -12.243 1.00 98.81 84 LEU A N 1
ATOM 638 C CA . LEU A 1 84 ? 11.538 3.154 -12.784 1.00 98.81 84 LEU A CA 1
ATOM 639 C C . LEU A 1 84 ? 10.312 2.459 -12.183 1.00 98.81 84 LEU A C 1
ATOM 641 O O . LEU A 1 84 ? 10.411 1.819 -11.138 1.00 98.81 84 LEU A O 1
ATOM 645 N N . SER A 1 85 ? 9.133 2.593 -12.793 1.00 98.75 85 SER A N 1
ATOM 646 C CA . SER A 1 85 ? 7.908 1.999 -12.238 1.00 98.75 85 SER A CA 1
ATOM 647 C C . SER A 1 85 ? 7.899 0.472 -12.335 1.00 98.75 85 SER A C 1
ATOM 649 O O . SER A 1 85 ? 7.356 -0.188 -11.451 1.00 98.75 85 SER A O 1
ATOM 651 N N . ASN A 1 86 ? 8.504 -0.100 -13.376 1.00 97.94 86 ASN A N 1
ATOM 652 C CA . ASN A 1 86 ? 8.816 -1.527 -13.485 1.00 97.94 86 ASN A CA 1
ATOM 653 C C . ASN A 1 86 ? 10.060 -1.871 -12.643 1.00 97.94 86 ASN A C 1
ATOM 655 O O . ASN A 1 86 ? 11.049 -2.385 -13.150 1.00 97.94 86 ASN A O 1
ATOM 659 N N . GLY A 1 87 ? 10.006 -1.580 -11.339 1.00 97.94 87 GLY A N 1
ATOM 660 C CA . GLY A 1 87 ? 11.172 -1.571 -10.446 1.00 97.94 87 GLY A CA 1
ATOM 661 C C . GLY A 1 87 ? 11.982 -2.871 -10.389 1.00 97.94 87 GLY A C 1
ATOM 662 O O . GLY A 1 87 ? 13.154 -2.833 -10.046 1.00 97.94 87 GLY A O 1
ATOM 663 N N . HIS A 1 88 ? 11.412 -4.018 -10.760 1.00 97.38 88 HIS A N 1
ATOM 664 C CA . HIS A 1 88 ? 12.150 -5.283 -10.813 1.00 97.38 88 HIS A CA 1
ATOM 665 C C . HIS A 1 88 ? 13.346 -5.229 -11.783 1.00 97.38 88 HIS A C 1
ATOM 667 O O . HIS A 1 88 ? 14.344 -5.909 -11.561 1.00 97.38 88 HIS A O 1
ATOM 673 N N . THR A 1 89 ? 13.309 -4.373 -12.814 1.00 97.25 89 THR A N 1
ATOM 674 C CA . THR A 1 89 ? 14.432 -4.151 -13.741 1.00 97.25 89 THR A CA 1
ATOM 675 C C . THR A 1 89 ? 15.484 -3.184 -13.180 1.00 97.25 89 THR A C 1
ATOM 677 O O . THR A 1 89 ? 16.126 -2.471 -13.948 1.00 97.25 89 THR A O 1
ATOM 680 N N . CYS A 1 90 ? 15.657 -3.093 -11.858 1.00 97.88 90 CYS A N 1
ATOM 681 C CA . CYS A 1 90 ? 16.476 -2.075 -11.184 1.00 97.88 90 CYS A CA 1
ATOM 682 C C . CYS A 1 90 ? 17.931 -1.995 -11.667 1.00 97.88 90 CYS A C 1
ATOM 684 O O . CYS A 1 90 ? 18.493 -0.902 -11.718 1.00 97.88 90 CYS A O 1
ATOM 686 N N . LEU A 1 91 ? 18.511 -3.110 -12.125 1.00 98.00 91 LEU A N 1
ATOM 687 C CA . LEU A 1 91 ? 19.841 -3.125 -12.735 1.00 98.00 91 LEU A CA 1
ATOM 688 C C . LEU A 1 91 ? 19.955 -2.209 -13.963 1.00 98.00 91 LEU A C 1
ATOM 690 O O . LEU A 1 91 ? 21.052 -1.727 -14.238 1.00 98.00 91 LEU A O 1
ATOM 694 N N . PHE A 1 92 ? 18.851 -1.924 -14.665 1.00 98.56 92 PHE A N 1
ATOM 695 C CA . PHE A 1 92 ? 18.805 -0.891 -15.699 1.00 98.56 92 PHE A CA 1
ATOM 696 C C . PHE A 1 92 ? 19.241 0.461 -15.124 1.00 98.56 92 PHE A C 1
ATOM 698 O O . PHE A 1 92 ? 20.227 1.042 -15.572 1.00 98.56 92 PHE A O 1
ATOM 705 N N . GLN A 1 93 ? 18.555 0.922 -14.076 1.00 98.44 93 GLN A N 1
ATOM 706 C CA . GLN A 1 93 ? 18.837 2.202 -13.436 1.00 98.44 93 GLN A CA 1
ATOM 707 C C . GLN A 1 93 ? 20.205 2.189 -12.747 1.00 98.44 93 GLN A C 1
ATOM 709 O O . GLN A 1 93 ? 21.012 3.075 -13.010 1.00 98.44 93 GLN A O 1
ATOM 714 N N . TYR A 1 94 ? 20.516 1.174 -11.934 1.00 98.44 94 TYR A N 1
ATOM 715 C CA . TYR A 1 94 ? 21.789 1.109 -11.202 1.00 98.44 94 TYR A CA 1
ATOM 716 C C . TYR A 1 94 ? 23.007 1.113 -12.129 1.00 98.44 94 TYR A C 1
ATOM 718 O O . TYR A 1 94 ? 23.993 1.795 -11.851 1.00 98.44 94 TYR A O 1
ATOM 726 N N . SER A 1 95 ? 22.929 0.415 -13.265 1.00 98.31 95 SER A N 1
ATOM 727 C CA . SER A 1 95 ? 24.022 0.399 -14.238 1.00 98.31 95 SER A CA 1
ATOM 728 C C . SER A 1 95 ? 24.225 1.771 -14.880 1.00 98.31 95 SER A C 1
ATOM 730 O O . SER A 1 95 ? 25.367 2.193 -15.031 1.00 98.31 95 SER A O 1
ATOM 732 N N . PHE A 1 96 ? 23.160 2.516 -15.201 1.00 98.44 96 PHE A N 1
ATOM 733 C CA . PHE A 1 96 ? 23.309 3.893 -15.691 1.00 98.44 96 PHE A CA 1
ATOM 734 C C . PHE A 1 96 ? 23.782 4.862 -14.606 1.00 98.44 96 PHE A C 1
ATOM 736 O O . PHE A 1 96 ? 24.597 5.733 -14.902 1.00 98.44 96 PHE A O 1
ATOM 743 N N . LEU A 1 97 ? 23.365 4.701 -13.348 1.00 98.38 97 LEU A N 1
ATOM 744 C CA . LEU A 1 97 ? 23.920 5.483 -12.237 1.00 98.38 97 LEU A CA 1
ATOM 745 C C . LEU A 1 97 ? 25.437 5.259 -12.115 1.00 98.38 97 LEU A C 1
ATOM 747 O O . LEU A 1 97 ? 26.194 6.226 -12.032 1.00 98.38 97 LEU A O 1
ATOM 751 N N . HIS A 1 98 ? 25.892 4.006 -12.209 1.00 98.25 98 HIS A N 1
ATOM 752 C CA . HIS A 1 98 ? 27.318 3.680 -12.225 1.00 98.25 98 HIS A CA 1
ATOM 753 C C . HIS A 1 98 ? 28.044 4.294 -13.431 1.00 98.25 98 HIS A C 1
ATOM 755 O O . HIS A 1 98 ? 29.005 5.045 -13.268 1.00 98.25 98 HIS A O 1
ATOM 761 N N . LEU A 1 99 ? 27.573 3.999 -14.648 1.00 98.06 99 LEU A N 1
ATOM 762 C CA . LEU A 1 99 ? 28.230 4.406 -15.893 1.00 98.06 99 LEU A CA 1
ATOM 763 C C . LEU A 1 99 ? 28.305 5.926 -16.050 1.00 98.06 99 LEU A C 1
ATOM 765 O O . LEU A 1 99 ? 29.258 6.431 -16.630 1.00 98.06 99 LEU A O 1
ATOM 769 N N . THR A 1 100 ? 27.321 6.655 -15.525 1.00 97.62 100 THR A N 1
ATOM 770 C CA . THR A 1 100 ? 27.267 8.119 -15.631 1.00 97.62 100 THR A CA 1
ATOM 771 C C . THR A 1 100 ? 28.032 8.839 -14.520 1.00 97.62 100 THR A C 1
ATOM 773 O O . THR A 1 100 ? 28.174 10.058 -14.589 1.00 97.62 100 THR A O 1
ATOM 776 N N . GLY A 1 101 ? 28.569 8.105 -13.538 1.00 97.12 101 GLY A N 1
ATOM 777 C CA . GLY A 1 101 ? 29.499 8.633 -12.540 1.00 97.12 101 GLY A CA 1
ATOM 778 C C . GLY A 1 101 ? 28.865 9.088 -11.225 1.00 97.12 101 GLY A C 1
ATOM 779 O O . GLY A 1 101 ? 29.396 9.996 -10.589 1.00 97.12 101 GLY A O 1
ATOM 780 N N . TYR A 1 102 ? 27.744 8.499 -10.791 1.00 97.88 102 TYR A N 1
ATOM 781 C CA . TYR A 1 102 ? 27.230 8.759 -9.439 1.00 97.88 102 TYR A CA 1
ATOM 782 C C . TYR A 1 102 ? 28.242 8.277 -8.395 1.00 97.88 102 TYR A C 1
ATOM 784 O O . TYR A 1 102 ? 28.666 7.120 -8.421 1.00 97.88 102 TYR A O 1
ATOM 792 N N . LYS A 1 103 ? 28.615 9.153 -7.453 1.00 96.00 103 LYS A N 1
ATOM 793 C CA . LYS A 1 103 ? 29.701 8.886 -6.491 1.00 96.00 103 LYS A CA 1
ATOM 794 C C . LYS A 1 103 ? 29.417 7.671 -5.609 1.00 96.00 103 LYS A C 1
ATOM 796 O O . LYS A 1 103 ? 30.321 6.868 -5.384 1.00 96.00 103 LYS A O 1
ATOM 801 N N . ALA A 1 104 ? 28.180 7.530 -5.127 1.00 94.56 104 ALA A N 1
ATOM 802 C CA . ALA A 1 104 ? 27.789 6.400 -4.289 1.00 94.56 104 ALA A CA 1
ATOM 803 C C . ALA A 1 104 ? 27.679 5.079 -5.074 1.00 94.56 104 ALA A C 1
ATOM 805 O O . ALA A 1 104 ? 27.919 4.009 -4.514 1.00 94.56 104 ALA A O 1
ATOM 806 N N . MET A 1 105 ? 27.376 5.133 -6.376 1.00 96.94 105 MET A N 1
ATOM 807 C CA . MET A 1 105 ? 27.177 3.949 -7.217 1.00 96.94 105 MET A CA 1
ATOM 808 C C . MET A 1 105 ? 28.498 3.458 -7.828 1.00 96.94 105 MET A C 1
ATOM 810 O O . MET A 1 105 ? 28.723 3.470 -9.042 1.00 96.94 105 MET A O 1
ATOM 814 N N . THR A 1 106 ? 29.412 3.027 -6.960 1.00 96.69 106 THR A N 1
ATOM 815 C CA . THR A 1 106 ? 30.685 2.432 -7.382 1.00 96.69 106 THR A CA 1
ATOM 816 C C . THR A 1 106 ? 30.468 1.082 -8.067 1.00 96.69 106 THR A C 1
ATOM 818 O O . THR A 1 106 ? 29.415 0.454 -7.945 1.00 96.69 106 THR A O 1
ATOM 821 N N . PHE A 1 107 ? 31.488 0.582 -8.766 1.00 96.69 107 PHE A N 1
ATOM 822 C CA . PHE A 1 107 ? 31.382 -0.728 -9.410 1.00 96.69 107 PHE A CA 1
ATOM 823 C C . PHE A 1 107 ? 31.214 -1.870 -8.398 1.00 96.69 107 PHE A C 1
ATOM 825 O O . PHE A 1 107 ? 30.528 -2.854 -8.666 1.00 96.69 107 PHE A O 1
ATOM 832 N N . ASP A 1 108 ? 31.806 -1.729 -7.211 1.00 96.50 108 ASP A N 1
ATOM 833 C CA . ASP A 1 108 ? 31.639 -2.690 -6.120 1.00 96.50 108 ASP A CA 1
ATOM 834 C C . ASP A 1 108 ? 30.236 -2.644 -5.513 1.00 96.50 108 ASP A C 1
ATOM 836 O O . ASP A 1 108 ? 29.730 -3.684 -5.095 1.00 96.50 108 ASP A O 1
ATOM 840 N N . GLN A 1 109 ? 29.592 -1.471 -5.497 1.00 96.62 109 GLN A N 1
ATOM 841 C CA . GLN A 1 109 ? 28.181 -1.356 -5.134 1.00 96.62 109 GLN A CA 1
ATOM 842 C C . GLN A 1 109 ? 27.285 -1.991 -6.199 1.00 96.62 109 GLN A C 1
ATOM 844 O O . GLN A 1 109 ? 26.420 -2.787 -5.852 1.00 96.62 109 GLN A O 1
ATOM 849 N N . LEU A 1 110 ? 27.546 -1.771 -7.489 1.00 96.62 110 LEU A N 1
ATOM 850 C CA . LEU A 1 110 ? 26.780 -2.421 -8.557 1.00 96.62 110 LEU A CA 1
ATOM 851 C C . LEU A 1 110 ? 26.874 -3.958 -8.489 1.00 96.62 110 LEU A C 1
ATOM 853 O O . LEU A 1 110 ? 25.858 -4.649 -8.556 1.00 96.62 110 LEU A O 1
ATOM 857 N N . LYS A 1 111 ? 28.077 -4.504 -8.263 1.00 96.81 111 LYS A N 1
ATOM 858 C CA . LYS A 1 111 ? 28.289 -5.950 -8.053 1.00 96.81 111 LYS A CA 1
ATOM 859 C C . LYS A 1 111 ? 27.652 -6.486 -6.767 1.00 96.81 111 LYS A C 1
ATOM 861 O O . LYS A 1 111 ? 27.532 -7.698 -6.631 1.00 96.81 111 LYS A O 1
ATOM 866 N N . SER A 1 112 ? 27.227 -5.633 -5.834 1.00 95.62 112 SER A N 1
ATOM 867 C CA . SER A 1 112 ? 26.550 -6.074 -4.607 1.00 95.62 112 SER A CA 1
ATOM 868 C C . SER A 1 112 ? 25.096 -6.508 -4.827 1.00 95.62 112 SER A C 1
ATOM 870 O O . SER A 1 112 ? 24.486 -7.049 -3.905 1.00 95.62 112 SER A O 1
ATOM 872 N N . TYR A 1 113 ? 24.539 -6.316 -6.028 1.00 95.88 113 TYR A N 1
ATOM 873 C CA . TYR A 1 113 ? 23.193 -6.774 -6.369 1.00 95.88 113 TYR A CA 1
ATOM 874 C C . TYR A 1 113 ? 23.011 -8.266 -6.056 1.00 95.88 113 TYR A C 1
ATOM 876 O O . TYR A 1 113 ? 23.764 -9.090 -6.565 1.00 95.88 113 TYR A O 1
ATOM 884 N N . HIS A 1 114 ? 22.017 -8.599 -5.222 1.00 92.44 114 HIS A N 1
ATOM 885 C CA . HIS A 1 114 ? 21.747 -9.949 -4.685 1.00 92.44 114 HIS A CA 1
ATOM 886 C C . HIS A 1 114 ? 22.831 -10.554 -3.766 1.00 92.44 114 HIS A C 1
ATOM 888 O O . HIS A 1 114 ? 22.724 -11.723 -3.389 1.00 92.44 114 HIS A O 1
ATOM 894 N N . SER A 1 115 ? 23.837 -9.780 -3.358 1.00 92.44 115 SER A N 1
ATOM 895 C CA . SER A 1 115 ? 24.802 -10.215 -2.341 1.00 92.44 115 SER A CA 1
ATOM 896 C C . SER A 1 115 ? 24.195 -10.222 -0.930 1.00 92.44 115 SER A C 1
ATOM 898 O O . SER A 1 115 ? 23.110 -9.694 -0.690 1.00 92.44 115 SER A O 1
ATOM 900 N N . ASP A 1 116 ? 24.916 -10.802 0.028 1.00 91.50 116 ASP A N 1
ATOM 901 C CA . ASP A 1 116 ? 24.584 -10.808 1.459 1.00 91.50 116 ASP A CA 1
ATOM 902 C C . ASP A 1 116 ? 25.072 -9.551 2.209 1.00 91.50 116 ASP A C 1
ATOM 904 O O . ASP A 1 116 ? 24.969 -9.465 3.437 1.00 91.50 116 ASP A O 1
ATOM 908 N N . ARG A 1 117 ? 25.598 -8.558 1.481 1.00 92.56 117 ARG A N 1
ATOM 909 C CA . ARG A 1 117 ? 26.093 -7.303 2.047 1.00 92.56 117 ARG A CA 1
ATOM 910 C C . ARG A 1 117 ? 24.951 -6.434 2.561 1.00 92.56 117 ARG A C 1
ATOM 912 O O . ARG A 1 117 ? 24.057 -6.048 1.817 1.00 92.56 117 ARG A O 1
ATOM 919 N N . VAL A 1 118 ? 25.041 -6.046 3.830 1.00 89.62 118 VAL A N 1
ATOM 920 C CA . VAL A 1 118 ? 24.074 -5.141 4.478 1.00 89.62 118 VAL A CA 1
ATOM 921 C C . VAL A 1 118 ? 24.283 -3.664 4.125 1.00 89.62 118 VAL A C 1
ATOM 923 O O . VAL A 1 118 ? 23.412 -2.848 4.399 1.00 89.62 118 VAL A O 1
ATOM 926 N N . ASP A 1 119 ? 25.434 -3.315 3.543 1.00 91.62 119 ASP A N 1
ATOM 927 C CA . ASP A 1 119 ? 25.788 -1.968 3.078 1.00 91.62 119 ASP A CA 1
ATOM 928 C C . ASP A 1 119 ? 25.584 -1.782 1.560 1.00 91.62 119 ASP A C 1
ATOM 930 O O . ASP A 1 119 ? 26.063 -0.805 0.978 1.00 91.62 119 ASP A O 1
ATOM 934 N N . ALA A 1 120 ? 24.921 -2.744 0.911 1.00 92.62 120 ALA A N 1
ATOM 935 C CA . ALA A 1 120 ? 24.609 -2.719 -0.511 1.00 92.62 120 ALA A CA 1
ATOM 936 C C . ALA A 1 120 ? 23.605 -1.604 -0.847 1.00 92.62 120 ALA A C 1
ATOM 938 O O . ALA A 1 120 ? 22.567 -1.482 -0.204 1.00 92.62 120 ALA A O 1
ATOM 939 N N . LEU A 1 121 ? 23.888 -0.840 -1.906 1.00 93.81 121 LEU A N 1
ATOM 940 C CA . LEU A 1 121 ? 22.992 0.189 -2.462 1.00 93.81 121 LEU A CA 1
ATOM 941 C C . LEU A 1 121 ? 22.201 -0.304 -3.685 1.00 93.81 121 LEU A C 1
ATOM 943 O O . LEU A 1 121 ? 21.564 0.480 -4.386 1.00 93.81 121 LEU A O 1
ATOM 947 N N . CYS A 1 122 ? 22.296 -1.601 -3.989 1.00 95.06 122 CYS A N 1
ATOM 948 C CA . CYS A 1 122 ? 21.629 -2.249 -5.119 1.00 95.06 122 CYS A CA 1
ATOM 949 C C . CYS A 1 122 ? 20.671 -3.360 -4.647 1.00 95.06 122 CYS A C 1
ATOM 951 O O . CYS A 1 122 ? 20.907 -4.534 -4.954 1.00 95.06 122 CYS A O 1
ATOM 953 N N . PRO A 1 123 ? 19.609 -3.036 -3.884 1.00 94.25 123 PRO A N 1
ATOM 954 C CA . PRO A 1 123 ? 18.579 -4.008 -3.536 1.00 94.25 123 PRO A CA 1
ATOM 955 C C . PRO A 1 123 ? 17.840 -4.545 -4.775 1.00 94.25 123 PRO A C 1
ATOM 957 O O . PRO A 1 123 ? 17.972 -4.055 -5.897 1.00 94.25 123 PRO A O 1
ATOM 960 N N . GLY A 1 124 ? 17.026 -5.588 -4.585 1.00 94.50 124 GLY A N 1
ATOM 961 C CA . GLY A 1 124 ? 16.254 -6.215 -5.669 1.00 94.50 124 GLY A CA 1
ATOM 962 C C . GLY A 1 124 ? 15.239 -5.288 -6.361 1.00 94.50 124 GLY A C 1
ATOM 963 O O . GLY A 1 124 ? 14.716 -5.653 -7.409 1.00 94.50 124 GLY A O 1
ATOM 964 N N . HIS A 1 125 ? 14.967 -4.115 -5.780 1.00 97.56 125 HIS A N 1
ATOM 965 C CA . HIS A 1 125 ? 14.107 -3.048 -6.294 1.00 97.56 125 HIS A CA 1
ATOM 966 C C . HIS A 1 125 ? 14.665 -1.680 -5.861 1.00 97.56 125 HIS A C 1
ATOM 968 O O . HIS A 1 125 ? 15.302 -1.629 -4.816 1.00 97.56 125 HIS A O 1
ATOM 974 N N . PRO A 1 126 ? 14.431 -0.572 -6.591 1.00 97.69 126 PRO A N 1
ATOM 975 C CA . PRO A 1 126 ? 14.920 0.753 -6.218 1.00 97.69 126 PRO A CA 1
ATOM 976 C C . PRO A 1 126 ? 14.320 1.220 -4.893 1.00 97.69 126 PRO A C 1
ATOM 978 O O . PRO A 1 126 ? 13.108 1.121 -4.711 1.00 97.69 126 PRO A O 1
ATOM 981 N N . GLU A 1 127 ? 15.162 1.768 -4.019 1.00 97.38 127 GLU A N 1
ATOM 982 C CA . GLU A 1 127 ? 14.816 2.309 -2.701 1.00 97.38 127 GLU A CA 1
ATOM 983 C C . GLU A 1 127 ? 15.253 3.787 -2.635 1.00 97.38 127 GLU A C 1
ATOM 985 O O . GLU A 1 127 ? 16.310 4.143 -3.161 1.00 97.38 127 GLU A O 1
ATOM 990 N N . ILE A 1 128 ? 14.411 4.664 -2.071 1.00 97.44 128 ILE A N 1
ATOM 991 C CA . ILE A 1 128 ? 14.555 6.141 -2.141 1.00 97.44 128 ILE A CA 1
ATOM 992 C C . ILE A 1 128 ? 15.775 6.649 -1.356 1.00 97.44 128 ILE A C 1
ATOM 994 O O . ILE A 1 128 ? 16.265 7.755 -1.562 1.00 97.44 128 ILE A O 1
ATOM 998 N N . GLU A 1 129 ? 16.280 5.826 -0.445 1.00 94.00 129 GLU A N 1
ATOM 999 C CA . GLU A 1 129 ? 17.437 6.075 0.401 1.00 94.00 129 GLU A CA 1
ATOM 1000 C C . GLU A 1 129 ? 18.750 6.149 -0.398 1.00 94.00 129 GLU A C 1
ATOM 1002 O O . GLU A 1 129 ? 19.779 6.555 0.145 1.00 94.00 129 GLU A O 1
ATOM 1007 N N . HIS A 1 130 ? 18.742 5.745 -1.672 1.00 94.81 130 HIS A N 1
ATOM 1008 C CA . HIS A 1 130 ? 19.922 5.698 -2.530 1.00 94.81 130 HIS A CA 1
ATO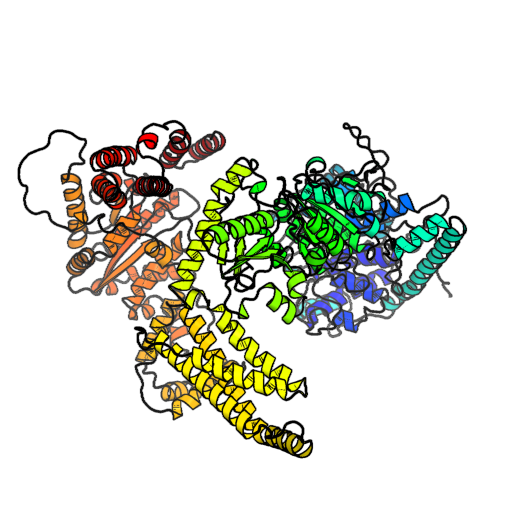M 1009 C C . HIS A 1 130 ? 19.952 6.853 -3.541 1.00 94.81 130 HIS A C 1
ATOM 1011 O O . HIS A 1 130 ? 18.950 7.195 -4.167 1.00 94.81 130 HIS A O 1
ATOM 1017 N N . GLU A 1 131 ? 21.137 7.440 -3.740 1.00 93.81 131 GLU A N 1
ATOM 1018 C CA . GLU A 1 131 ? 21.335 8.540 -4.691 1.00 93.81 131 GLU A CA 1
ATOM 1019 C C . GLU A 1 131 ? 20.871 8.161 -6.107 1.00 93.81 131 GLU A C 1
ATOM 1021 O O . GLU A 1 131 ? 21.196 7.092 -6.623 1.00 93.81 131 GLU A O 1
ATOM 1026 N N . GLY A 1 132 ? 20.138 9.068 -6.760 1.00 94.31 132 GLY A N 1
ATOM 1027 C CA . GLY A 1 132 ? 19.614 8.846 -8.111 1.00 94.31 132 GLY A CA 1
ATOM 1028 C C . GLY A 1 132 ? 18.328 8.016 -8.174 1.00 94.31 132 GLY A C 1
ATOM 1029 O O . GLY A 1 132 ? 17.854 7.738 -9.279 1.00 94.31 132 GLY A O 1
ATOM 1030 N N . ILE A 1 133 ? 17.752 7.647 -7.024 1.00 98.00 133 ILE A N 1
ATOM 1031 C CA . ILE A 1 133 ? 16.429 7.027 -6.916 1.00 98.00 133 ILE A CA 1
ATOM 1032 C C . ILE A 1 133 ? 15.433 8.052 -6.360 1.00 98.00 133 ILE A C 1
ATOM 1034 O O . ILE A 1 133 ? 15.532 8.471 -5.214 1.00 98.00 133 ILE A O 1
ATOM 1038 N N . GLU A 1 134 ? 14.454 8.462 -7.171 1.00 98.06 134 GLU A N 1
ATOM 1039 C CA . GLU A 1 134 ? 13.465 9.476 -6.764 1.00 98.06 134 GLU A CA 1
ATOM 1040 C C . GLU A 1 134 ? 12.390 8.923 -5.819 1.00 98.06 134 GLU A C 1
ATOM 1042 O O . GLU A 1 134 ? 11.890 9.637 -4.956 1.00 98.06 134 GLU A O 1
ATOM 1047 N N . VAL A 1 135 ? 12.005 7.656 -6.002 1.00 98.44 135 VAL A N 1
ATOM 1048 C CA . VAL A 1 135 ? 10.992 6.953 -5.204 1.00 98.44 135 VAL A CA 1
ATOM 1049 C C . VAL A 1 135 ? 11.287 5.457 -5.169 1.00 98.44 135 VAL A C 1
ATOM 1051 O O . VAL A 1 135 ? 11.838 4.898 -6.117 1.00 98.44 135 VAL A O 1
ATOM 1054 N N . THR A 1 136 ? 10.866 4.794 -4.094 1.00 98.62 136 THR A N 1
ATOM 1055 C CA . THR A 1 136 ? 10.893 3.333 -3.986 1.00 98.62 136 THR A CA 1
ATOM 1056 C C . THR A 1 136 ? 9.810 2.716 -4.860 1.00 98.62 136 THR A C 1
ATOM 1058 O O . THR A 1 136 ? 8.627 3.038 -4.717 1.00 98.62 136 THR A O 1
ATOM 1061 N N . THR A 1 137 ? 10.194 1.789 -5.733 1.00 98.50 137 THR A N 1
ATOM 1062 C CA . THR A 1 137 ? 9.278 1.098 -6.653 1.00 98.50 137 THR A CA 1
ATOM 1063 C C . THR A 1 137 ? 9.398 -0.421 -6.522 1.00 98.50 137 THR A C 1
ATOM 1065 O O . THR A 1 137 ? 10.045 -0.935 -5.617 1.00 98.50 137 THR A O 1
ATOM 1068 N N . GLY A 1 138 ? 8.688 -1.168 -7.368 1.00 95.38 138 GLY A N 1
ATOM 1069 C CA . GLY A 1 138 ? 8.587 -2.627 -7.296 1.00 95.38 138 GLY A CA 1
ATOM 1070 C C . GLY A 1 138 ? 7.137 -3.077 -7.325 1.00 95.38 138 GLY A C 1
ATOM 1071 O O . GLY A 1 138 ? 6.751 -3.739 -8.287 1.00 95.38 138 GLY A O 1
ATOM 1072 N N . PRO A 1 139 ? 6.292 -2.641 -6.371 1.00 97.56 139 PRO A N 1
ATOM 1073 C CA . PRO A 1 139 ? 4.849 -2.759 -6.520 1.00 97.56 139 PRO A CA 1
ATOM 1074 C C . PRO A 1 139 ? 4.404 -1.982 -7.764 1.00 97.56 139 PRO A C 1
ATOM 1076 O O . PRO A 1 139 ? 4.551 -0.758 -7.841 1.00 97.56 139 PRO A O 1
ATOM 1079 N N . LEU A 1 140 ? 3.931 -2.721 -8.762 1.00 97.50 140 LEU A N 1
ATOM 1080 C CA . LEU A 1 140 ? 3.676 -2.223 -10.109 1.00 97.50 140 LEU A CA 1
ATOM 1081 C C . LEU A 1 140 ? 2.599 -1.121 -10.098 1.00 97.50 140 LEU A C 1
ATOM 1083 O O . LEU A 1 140 ? 1.768 -1.034 -9.195 1.00 97.50 140 LEU A O 1
ATOM 1087 N N . GLY A 1 141 ? 2.668 -0.203 -11.063 1.00 97.38 141 GLY A N 1
ATOM 1088 C CA . GLY A 1 141 ? 1.762 0.950 -11.166 1.00 97.38 141 GLY A CA 1
ATOM 1089 C C . GLY A 1 141 ? 2.021 2.106 -10.180 1.00 97.38 141 GLY A C 1
ATOM 1090 O O . GLY A 1 141 ? 1.688 3.245 -10.501 1.00 97.38 141 GLY A O 1
ATOM 1091 N N . GLN A 1 142 ? 2.666 1.878 -9.025 1.00 98.25 142 GLN A N 1
ATOM 1092 C CA . GLN A 1 142 ? 2.946 2.943 -8.040 1.00 98.25 142 GLN A CA 1
ATOM 1093 C C . GLN A 1 142 ? 3.819 4.064 -8.619 1.00 98.25 142 GLN A C 1
ATOM 1095 O O . GLN A 1 142 ? 3.497 5.242 -8.463 1.00 98.25 142 GLN A O 1
ATOM 1100 N N . GLY A 1 143 ? 4.887 3.697 -9.337 1.00 98.62 143 GLY A N 1
ATOM 1101 C CA . GLY A 1 143 ? 5.820 4.654 -9.935 1.00 98.62 143 GLY A CA 1
ATOM 1102 C C . GLY A 1 143 ? 5.156 5.586 -10.953 1.00 98.62 143 GLY A C 1
ATOM 1103 O O . GLY A 1 143 ? 5.527 6.754 -11.033 1.00 98.62 143 GLY A O 1
ATOM 1104 N N . VAL A 1 144 ? 4.117 5.118 -11.656 1.00 98.88 144 VAL A N 1
ATOM 1105 C CA . VAL A 1 144 ? 3.302 5.955 -12.554 1.00 98.88 144 VAL A CA 1
ATOM 1106 C C . VAL A 1 144 ? 2.619 7.071 -11.768 1.00 98.88 144 VAL A C 1
ATOM 1108 O O . VAL A 1 144 ? 2.760 8.245 -12.100 1.00 98.88 144 VAL A O 1
ATOM 1111 N N . ALA A 1 145 ? 1.928 6.726 -10.681 1.00 98.81 145 ALA A N 1
ATOM 1112 C CA . ALA A 1 145 ? 1.267 7.710 -9.832 1.00 98.81 145 ALA A CA 1
ATOM 1113 C C . ALA A 1 145 ? 2.266 8.636 -9.115 1.00 98.81 145 ALA A C 1
ATOM 1115 O O . ALA A 1 145 ? 2.015 9.836 -9.002 1.00 98.81 145 ALA A O 1
ATOM 1116 N N . ASN A 1 146 ? 3.430 8.130 -8.694 1.00 98.94 146 ASN A N 1
ATOM 1117 C CA . ASN A 1 146 ? 4.487 8.975 -8.132 1.00 98.94 146 ASN A CA 1
ATOM 1118 C C . ASN A 1 146 ? 5.011 9.993 -9.157 1.00 98.94 146 ASN A C 1
ATOM 1120 O O . ASN A 1 146 ? 5.180 11.163 -8.816 1.00 98.94 146 ASN A O 1
ATOM 1124 N N . ALA A 1 147 ? 5.210 9.583 -10.415 1.00 98.94 147 ALA A N 1
ATOM 1125 C CA . ALA A 1 147 ? 5.641 10.475 -11.489 1.00 98.94 147 ALA A CA 1
ATOM 1126 C C . ALA A 1 147 ? 4.626 11.601 -11.748 1.00 98.94 147 ALA A C 1
ATOM 1128 O O . ALA A 1 147 ? 5.017 12.751 -11.941 1.00 98.94 147 ALA A O 1
ATOM 1129 N N . VAL A 1 148 ? 3.323 11.308 -11.663 1.00 98.94 148 VAL A N 1
ATOM 1130 C CA . VAL A 1 148 ? 2.272 12.339 -11.709 1.00 98.94 148 VAL A CA 1
ATOM 1131 C C . VAL A 1 148 ? 2.428 13.339 -10.559 1.00 98.94 148 VAL A C 1
ATOM 1133 O O . VAL A 1 148 ? 2.373 14.544 -10.791 1.00 98.94 148 VAL A O 1
ATOM 1136 N N . GLY A 1 149 ? 2.703 12.870 -9.338 1.00 98.88 149 GLY A N 1
ATOM 1137 C CA . GLY A 1 149 ? 2.984 13.740 -8.189 1.00 98.88 149 GLY A CA 1
ATOM 1138 C C . GLY A 1 149 ? 4.209 14.633 -8.374 1.00 98.88 149 GLY A C 1
ATOM 1139 O O . GLY A 1 149 ? 4.134 15.832 -8.115 1.00 98.88 149 GLY A O 1
ATOM 1140 N N . LEU A 1 150 ? 5.312 14.087 -8.885 1.00 98.94 150 LEU A N 1
ATOM 1141 C CA . LEU A 1 150 ? 6.527 14.858 -9.168 1.00 98.94 150 LEU A CA 1
ATOM 1142 C C . LEU A 1 150 ? 6.290 15.909 -10.266 1.00 98.94 150 LEU A C 1
ATOM 1144 O O . LEU A 1 150 ? 6.716 17.056 -10.126 1.00 98.94 150 LEU A O 1
ATOM 1148 N N . ALA A 1 151 ? 5.536 15.564 -11.313 1.00 98.94 151 ALA A N 1
ATOM 1149 C CA . ALA A 1 151 ? 5.170 16.504 -12.369 1.00 98.94 151 ALA A CA 1
ATOM 1150 C C . ALA A 1 151 ? 4.246 17.626 -11.858 1.00 98.94 151 ALA A C 1
ATOM 1152 O O . ALA A 1 151 ? 4.439 18.793 -12.215 1.00 98.94 151 ALA A O 1
ATOM 1153 N N . MET A 1 152 ? 3.287 17.298 -10.982 1.00 98.94 152 MET A N 1
ATOM 1154 C CA . MET A 1 152 ? 2.435 18.278 -10.299 1.00 98.94 152 MET A CA 1
ATOM 1155 C C . MET A 1 152 ? 3.246 19.217 -9.398 1.00 98.94 152 MET A C 1
ATOM 1157 O O . MET A 1 152 ? 3.000 20.423 -9.415 1.00 98.94 152 MET A O 1
ATOM 1161 N N . ALA A 1 153 ? 4.231 18.697 -8.656 1.00 98.88 153 ALA A N 1
ATOM 1162 C CA . ALA A 1 153 ? 5.131 19.502 -7.829 1.00 98.88 153 ALA A CA 1
ATOM 1163 C C . ALA A 1 153 ? 5.891 20.539 -8.669 1.00 98.88 153 ALA A C 1
ATOM 1165 O O . ALA A 1 153 ? 5.862 21.726 -8.341 1.00 98.88 153 ALA A O 1
ATOM 1166 N N . THR A 1 154 ? 6.488 20.128 -9.794 1.00 98.81 154 THR A N 1
ATOM 1167 C CA . THR A 1 154 ? 7.137 21.059 -10.731 1.00 98.81 154 THR A CA 1
ATOM 1168 C C . THR A 1 154 ? 6.158 22.124 -11.226 1.00 98.81 154 THR A C 1
ATOM 1170 O O . THR A 1 154 ? 6.492 23.304 -11.203 1.00 98.81 154 THR A O 1
ATOM 1173 N N . LYS A 1 155 ? 4.941 21.746 -11.648 1.00 98.75 155 LYS A N 1
ATOM 1174 C CA . LYS A 1 155 ? 3.934 22.705 -12.135 1.00 98.75 155 LYS A CA 1
ATOM 1175 C C . LYS A 1 155 ? 3.525 23.717 -11.071 1.00 98.75 155 LYS A C 1
ATOM 1177 O O . LYS A 1 155 ? 3.398 24.898 -11.387 1.00 98.75 155 LYS A O 1
ATOM 1182 N N . ASN A 1 156 ? 3.352 23.270 -9.829 1.00 98.81 156 ASN A N 1
ATOM 1183 C CA . ASN A 1 156 ? 3.010 24.150 -8.719 1.00 98.81 156 ASN A CA 1
ATOM 1184 C C . ASN A 1 156 ? 4.137 25.134 -8.395 1.00 98.81 156 ASN A C 1
ATOM 1186 O O . ASN A 1 156 ? 3.898 26.339 -8.328 1.00 98.81 156 ASN A O 1
ATOM 1190 N N . LEU A 1 157 ? 5.368 24.636 -8.261 1.00 98.69 157 LEU A N 1
ATOM 1191 C CA . LEU A 1 157 ? 6.529 25.478 -7.984 1.00 98.69 157 LEU A CA 1
ATOM 1192 C C . LEU A 1 157 ? 6.798 26.462 -9.125 1.00 98.69 157 LEU A C 1
ATOM 1194 O O . LEU A 1 157 ? 7.001 27.642 -8.861 1.00 98.69 157 LEU A O 1
ATOM 1198 N N . ALA A 1 158 ? 6.740 26.015 -10.381 1.00 98.56 158 ALA A N 1
ATOM 1199 C CA . ALA A 1 158 ? 6.935 26.881 -11.541 1.00 98.56 158 ALA A CA 1
ATOM 1200 C C . ALA A 1 158 ? 5.878 27.994 -11.597 1.00 98.56 158 ALA A C 1
ATOM 1202 O O . ALA A 1 158 ? 6.223 29.158 -11.767 1.00 98.56 158 ALA A O 1
ATOM 1203 N N . ALA A 1 159 ? 4.599 27.663 -11.381 1.00 98.19 159 ALA A N 1
ATOM 1204 C CA . ALA A 1 159 ? 3.521 28.652 -11.371 1.00 98.19 159 ALA A CA 1
ATOM 1205 C C . ALA A 1 159 ? 3.654 29.685 -10.239 1.00 98.19 159 ALA A C 1
ATOM 1207 O O . ALA A 1 159 ? 3.160 30.803 -10.374 1.00 98.19 159 ALA A O 1
ATOM 1208 N N . LYS A 1 160 ? 4.298 29.315 -9.126 1.00 97.38 160 LYS A N 1
ATOM 1209 C CA . LYS A 1 160 ? 4.517 30.204 -7.981 1.00 97.38 160 LYS A CA 1
ATOM 1210 C C . LYS A 1 160 ? 5.785 31.052 -8.114 1.00 97.38 160 LYS A C 1
ATOM 1212 O O . LYS A 1 160 ? 5.762 32.218 -7.724 1.00 97.38 160 LYS A O 1
ATOM 1217 N N . PHE A 1 161 ? 6.879 30.470 -8.605 1.00 98.38 161 PHE A N 1
ATOM 1218 C CA . PHE A 1 161 ? 8.220 31.052 -8.498 1.00 98.38 161 PHE A CA 1
ATOM 1219 C C . PHE A 1 161 ? 8.823 31.514 -9.822 1.00 98.38 161 PHE A C 1
ATOM 1221 O O . PHE A 1 161 ? 9.673 32.399 -9.802 1.00 98.38 161 PHE A O 1
ATOM 1228 N N . ASN A 1 162 ? 8.407 30.985 -10.973 1.00 98.56 162 ASN A N 1
ATOM 1229 C CA . ASN A 1 162 ? 8.973 31.470 -12.228 1.00 98.56 162 ASN A CA 1
ATOM 1230 C C . ASN A 1 162 ? 8.482 32.892 -12.519 1.00 98.56 162 ASN A C 1
ATOM 1232 O O . ASN A 1 162 ? 7.323 33.240 -12.289 1.00 98.56 162 ASN A O 1
ATOM 1236 N N . GLN A 1 163 ? 9.386 33.707 -13.049 1.00 98.00 163 GLN A N 1
ATOM 1237 C CA . GLN A 1 163 ? 9.121 35.076 -13.487 1.00 98.00 163 GLN A CA 1
ATOM 1238 C C . GLN A 1 163 ? 9.622 35.245 -14.925 1.00 98.00 163 GLN A C 1
ATOM 1240 O O . GLN A 1 163 ? 10.465 34.459 -15.363 1.00 98.00 163 GLN A O 1
ATOM 1245 N N . PRO A 1 164 ? 9.159 36.254 -15.685 1.00 96.00 164 PRO A N 1
ATOM 1246 C CA . PRO A 1 164 ? 9.678 36.510 -17.027 1.00 96.00 164 PRO A CA 1
ATOM 1247 C C . PRO A 1 164 ? 11.212 36.614 -17.031 1.00 96.00 164 PRO A C 1
ATOM 1249 O O . PRO A 1 164 ? 11.782 37.463 -16.348 1.00 96.00 164 PRO A O 1
ATOM 1252 N N . GLY A 1 165 ? 11.876 35.728 -17.779 1.00 94.06 165 GLY A N 1
ATOM 1253 C CA . GLY A 1 165 ? 13.342 35.634 -17.841 1.00 94.06 165 GLY A CA 1
ATOM 1254 C C . GLY A 1 165 ? 14.007 34.813 -16.724 1.00 94.06 165 GLY A C 1
ATOM 1255 O O . GLY A 1 165 ? 15.224 34.649 -16.759 1.00 94.06 165 GLY A O 1
ATOM 1256 N N . TYR A 1 166 ? 13.242 34.269 -15.772 1.00 97.44 166 TYR A N 1
ATOM 1257 C CA . TYR A 1 166 ? 13.738 33.495 -14.631 1.00 97.44 166 TYR A CA 1
ATOM 1258 C C . TYR A 1 166 ? 12.928 32.210 -14.410 1.00 97.44 166 TYR A C 1
ATOM 1260 O O . TYR A 1 166 ? 12.050 32.143 -13.546 1.00 97.44 166 TYR A O 1
ATOM 1268 N N . ASP A 1 167 ? 13.263 31.162 -15.161 1.00 96.56 167 ASP A N 1
ATOM 1269 C CA . ASP A 1 167 ? 12.679 29.827 -14.995 1.00 96.56 167 ASP A CA 1
ATOM 1270 C C . ASP A 1 167 ? 13.445 29.010 -13.946 1.00 96.56 167 ASP A C 1
ATOM 1272 O O . ASP A 1 167 ? 14.186 28.076 -14.264 1.00 96.56 167 ASP A O 1
ATOM 1276 N N . VAL A 1 168 ? 13.296 29.390 -12.675 1.00 98.19 168 VAL A N 1
ATOM 1277 C CA . VAL A 1 168 ? 13.992 28.735 -11.553 1.00 98.19 168 VAL A CA 1
ATOM 1278 C C . VAL A 1 168 ? 13.523 27.298 -11.309 1.00 98.19 168 VAL A C 1
ATOM 1280 O O . VAL A 1 168 ? 14.289 26.502 -10.761 1.00 98.19 168 VAL A O 1
ATOM 1283 N N . VAL A 1 169 ? 12.307 26.943 -11.744 1.00 98.44 169 VAL A N 1
ATOM 1284 C CA . VAL A 1 169 ? 11.798 25.565 -11.767 1.00 98.44 169 VAL A CA 1
ATOM 1285 C C . VAL A 1 169 ? 11.203 25.242 -13.138 1.00 98.44 169 VAL A C 1
ATOM 1287 O O . VAL A 1 169 ? 10.210 25.831 -13.555 1.00 98.44 169 VAL A O 1
ATOM 1290 N N . ASN A 1 170 ? 11.801 24.293 -13.856 1.00 96.94 170 ASN A N 1
ATOM 1291 C CA . ASN A 1 170 ? 11.367 23.869 -15.193 1.00 96.94 170 ASN A CA 1
ATOM 1292 C C . ASN A 1 170 ? 11.776 22.428 -15.543 1.00 96.94 170 ASN A C 1
ATOM 1294 O O . ASN A 1 170 ? 11.866 22.072 -16.719 1.00 96.94 170 ASN A O 1
ATOM 1298 N N . ASN A 1 171 ? 12.052 21.602 -14.536 1.00 98.38 171 ASN A N 1
ATOM 1299 C CA . ASN A 1 171 ? 12.482 20.229 -14.751 1.00 98.38 171 ASN A CA 1
ATOM 1300 C C . ASN A 1 171 ? 11.401 19.340 -15.391 1.00 98.38 171 ASN A C 1
ATOM 1302 O O . ASN A 1 171 ? 10.200 19.558 -15.237 1.00 98.38 171 ASN A O 1
ATOM 1306 N N . HIS A 1 172 ? 11.839 18.265 -16.037 1.00 98.81 172 HIS A N 1
ATOM 1307 C CA . HIS A 1 172 ? 10.974 17.234 -16.609 1.00 98.81 172 HIS A CA 1
ATOM 1308 C C . HIS A 1 172 ? 10.888 16.004 -15.698 1.00 98.81 172 HIS A C 1
ATOM 1310 O O . HIS A 1 172 ? 11.788 15.754 -14.892 1.00 98.81 172 HIS A O 1
ATOM 1316 N N . THR A 1 173 ? 9.811 15.229 -15.819 1.00 98.94 173 THR A N 1
ATOM 1317 C CA . THR A 1 173 ? 9.633 13.939 -15.140 1.00 98.94 173 THR A CA 1
ATOM 1318 C C . THR A 1 173 ? 9.555 12.816 -16.171 1.00 98.94 173 THR A C 1
ATOM 1320 O O . THR A 1 173 ? 8.672 12.808 -17.027 1.00 98.94 173 THR A O 1
ATOM 1323 N N . TRP A 1 174 ? 10.472 11.859 -16.076 1.00 98.94 174 TRP A N 1
ATOM 1324 C CA . TRP A 1 174 ? 10.589 10.689 -16.943 1.00 98.94 174 TRP A CA 1
ATOM 1325 C C . TRP A 1 174 ? 10.186 9.438 -16.167 1.00 98.94 174 TRP A C 1
ATOM 1327 O O . TRP A 1 174 ? 10.765 9.141 -15.124 1.00 98.94 174 TRP A O 1
ATOM 1337 N N . CYS A 1 175 ? 9.207 8.686 -16.661 1.00 98.94 175 CYS A N 1
ATOM 1338 C CA . CYS A 1 175 ? 8.736 7.469 -16.009 1.00 98.94 175 CYS A CA 1
ATOM 1339 C C . CYS A 1 175 ? 8.852 6.278 -16.957 1.00 98.94 175 CYS A C 1
ATOM 1341 O O . CYS A 1 175 ? 8.174 6.236 -17.979 1.00 98.94 175 CYS A O 1
ATOM 1343 N N . MET A 1 176 ? 9.697 5.312 -16.611 1.00 98.81 176 MET A N 1
ATOM 1344 C CA . MET A 1 176 ? 9.796 4.045 -17.325 1.00 98.81 176 MET A CA 1
ATOM 1345 C C . MET A 1 176 ? 8.780 3.050 -16.765 1.00 98.81 176 MET A C 1
ATOM 1347 O O . MET A 1 176 ? 8.657 2.892 -15.546 1.00 98.81 176 MET A O 1
ATOM 1351 N N . ILE A 1 177 ? 8.051 2.374 -17.648 1.00 98.69 177 ILE A N 1
ATOM 1352 C CA . ILE A 1 177 ? 7.046 1.373 -17.290 1.00 98.69 177 ILE A CA 1
ATOM 1353 C C . ILE A 1 177 ? 7.193 0.128 -18.170 1.00 98.69 177 ILE A C 1
ATOM 1355 O O . ILE A 1 177 ? 7.780 0.194 -19.244 1.00 98.69 177 ILE A O 1
ATOM 1359 N N . GLY A 1 178 ? 6.603 -0.986 -17.740 1.00 97.50 178 GLY A N 1
ATOM 1360 C CA . GLY A 1 178 ? 6.362 -2.164 -18.582 1.00 97.50 178 GLY A CA 1
ATOM 1361 C C . GLY A 1 178 ? 4.879 -2.535 -18.580 1.00 97.50 178 GLY A C 1
ATOM 1362 O O . GLY A 1 178 ? 4.069 -1.847 -17.950 1.00 97.50 178 GLY A O 1
ATOM 1363 N N . ASP A 1 179 ? 4.531 -3.648 -19.224 1.00 96.44 179 ASP A N 1
ATOM 1364 C CA . ASP A 1 179 ? 3.141 -4.082 -19.440 1.00 96.44 179 ASP A CA 1
ATOM 1365 C C . ASP A 1 179 ? 2.315 -4.147 -18.152 1.00 96.44 179 ASP A C 1
ATOM 1367 O O . ASP A 1 179 ? 1.190 -3.649 -18.082 1.00 96.44 179 ASP A O 1
ATOM 1371 N N . ALA A 1 180 ? 2.893 -4.714 -17.094 1.00 94.88 180 ALA A N 1
ATOM 1372 C CA . ALA A 1 180 ? 2.175 -4.956 -15.850 1.00 94.88 180 ALA A CA 1
ATOM 1373 C C . ALA A 1 180 ? 1.806 -3.658 -15.101 1.00 94.88 180 ALA A C 1
ATOM 1375 O O . ALA A 1 180 ? 0.786 -3.611 -14.418 1.00 94.88 180 ALA A O 1
ATOM 1376 N N . CYS A 1 181 ? 2.552 -2.560 -15.291 1.00 97.94 181 CYS A N 1
ATOM 1377 C CA . CYS A 1 181 ? 2.168 -1.255 -14.739 1.00 97.94 181 CYS A CA 1
ATOM 1378 C C . CYS A 1 181 ? 0.863 -0.718 -15.352 1.00 97.94 181 CYS A C 1
ATOM 1380 O O . CYS A 1 181 ? 0.163 0.045 -14.691 1.00 97.94 181 CYS A O 1
ATOM 1382 N N . LEU A 1 182 ? 0.543 -1.099 -16.596 1.00 96.19 182 LEU A N 1
ATOM 1383 C CA . LEU A 1 182 ? -0.687 -0.707 -17.294 1.00 96.19 182 LEU A CA 1
ATOM 1384 C C . LEU A 1 182 ? -1.880 -1.618 -16.975 1.00 96.19 182 LEU A C 1
ATOM 1386 O O . LEU A 1 182 ? -3.008 -1.277 -17.328 1.00 96.19 182 LEU A O 1
ATOM 1390 N N . GLN A 1 183 ? -1.642 -2.755 -16.318 1.00 96.00 183 GLN A N 1
ATOM 1391 C CA . GLN A 1 183 ? -2.694 -3.644 -15.817 1.00 96.00 183 GLN A CA 1
ATOM 1392 C C . GLN A 1 183 ? -3.130 -3.267 -14.391 1.00 96.00 183 GLN A C 1
ATOM 1394 O O . GLN A 1 183 ? -4.247 -3.574 -13.981 1.00 96.00 183 GLN A O 1
ATOM 1399 N N . GLU A 1 184 ? -2.275 -2.561 -13.647 1.00 98.25 184 GLU A N 1
ATOM 1400 C CA . GLU A 1 184 ? -2.566 -2.103 -12.289 1.00 98.25 184 GLU A CA 1
ATOM 1401 C C . GLU A 1 184 ? -3.504 -0.888 -12.269 1.00 98.25 184 GLU A C 1
ATOM 1403 O O . GLU A 1 184 ? -3.244 0.144 -12.898 1.00 98.25 184 GLU A O 1
ATOM 1408 N N . GLY A 1 185 ? -4.576 -0.979 -11.474 1.00 97.94 185 GLY A N 1
ATOM 1409 C CA . GLY A 1 185 ? -5.620 0.051 -11.397 1.00 97.94 185 GLY A CA 1
ATOM 1410 C C . GLY A 1 185 ? -5.086 1.438 -11.022 1.00 97.94 185 GLY A C 1
ATOM 1411 O O . GLY A 1 185 ? -5.460 2.430 -11.645 1.00 97.94 185 GLY A O 1
ATOM 1412 N N . VAL A 1 186 ? -4.130 1.510 -10.087 1.00 98.44 186 VAL A N 1
ATOM 1413 C CA . VAL A 1 186 ? -3.488 2.772 -9.670 1.00 98.44 186 VAL A CA 1
ATOM 1414 C C . VAL A 1 186 ? -2.764 3.481 -10.818 1.00 98.44 186 VAL A C 1
ATOM 1416 O O . VAL A 1 186 ? -2.796 4.710 -10.904 1.00 98.44 186 VAL A O 1
ATOM 1419 N N . GLY A 1 187 ? -2.140 2.722 -11.725 1.00 97.81 187 GLY A N 1
ATOM 1420 C CA . GLY A 1 187 ? -1.476 3.278 -12.900 1.00 97.81 187 GLY A CA 1
ATOM 1421 C C . GLY A 1 187 ? -2.490 3.917 -13.846 1.00 97.81 187 GLY A C 1
ATOM 1422 O O . GLY A 1 187 ? -2.279 5.028 -14.328 1.00 97.81 187 GLY A O 1
ATOM 1423 N N . LEU A 1 188 ? -3.634 3.258 -14.047 1.00 97.62 188 LEU A N 1
ATOM 1424 C CA . LEU A 1 188 ? -4.710 3.745 -14.913 1.00 97.62 188 LEU A CA 1
ATOM 1425 C C . LEU A 1 188 ? -5.439 4.964 -14.336 1.00 97.62 188 LEU A C 1
ATOM 1427 O O . LEU A 1 188 ? -5.714 5.916 -15.070 1.00 97.62 188 LEU A O 1
ATOM 1431 N N . GLU A 1 189 ? -5.700 4.973 -13.027 1.00 98.75 189 GLU A N 1
ATOM 1432 C CA . GLU A 1 189 ? -6.213 6.146 -12.313 1.00 98.75 189 GLU A CA 1
ATOM 1433 C C . GLU A 1 189 ? -5.306 7.366 -12.535 1.00 98.75 189 GLU A C 1
ATOM 1435 O O . GLU A 1 189 ? -5.789 8.447 -12.888 1.00 98.75 189 GLU A O 1
ATOM 1440 N N . ALA A 1 190 ? -3.990 7.181 -12.376 1.00 98.75 190 ALA A N 1
ATOM 1441 C CA . ALA A 1 190 ? -2.994 8.234 -12.530 1.00 98.75 190 ALA A CA 1
ATOM 1442 C C . ALA A 1 190 ? -2.848 8.717 -13.982 1.00 98.75 190 ALA A C 1
ATOM 1444 O O . ALA A 1 190 ? -2.800 9.925 -14.212 1.00 98.75 190 ALA A O 1
ATOM 1445 N N . ILE A 1 191 ? -2.834 7.808 -14.965 1.00 98.69 191 ILE A N 1
ATOM 1446 C CA . ILE A 1 191 ? -2.765 8.144 -16.400 1.00 98.69 191 ILE A CA 1
ATOM 1447 C C . ILE A 1 191 ? -3.962 8.997 -16.817 1.00 98.69 191 ILE A C 1
ATOM 1449 O O . ILE A 1 191 ? -3.789 10.037 -17.459 1.00 98.69 191 ILE A O 1
ATOM 1453 N N . SER A 1 192 ? -5.170 8.593 -16.411 1.00 98.62 192 SER A N 1
ATOM 1454 C CA . SER A 1 192 ? -6.390 9.366 -16.655 1.00 98.62 192 SER A CA 1
ATOM 1455 C C . SER A 1 192 ? -6.290 10.767 -16.046 1.00 98.62 192 SER A C 1
ATOM 1457 O O . SER A 1 192 ? -6.620 11.760 -16.697 1.00 98.62 192 SER A O 1
ATOM 1459 N N . TYR A 1 193 ? -5.807 10.864 -14.805 1.00 98.75 193 TYR A N 1
ATOM 1460 C CA . TYR A 1 193 ? -5.747 12.133 -14.088 1.00 98.75 193 TYR A CA 1
ATOM 1461 C C . TYR A 1 193 ? -4.669 13.088 -14.626 1.00 98.75 193 TYR A C 1
ATOM 1463 O O . TYR A 1 193 ? -4.912 14.287 -14.752 1.00 98.75 193 TYR A O 1
ATOM 1471 N N . ALA A 1 194 ? -3.501 12.576 -15.015 1.00 98.81 194 ALA A N 1
ATOM 1472 C CA . ALA A 1 194 ? -2.423 13.380 -15.591 1.00 98.81 194 ALA A CA 1
ATOM 1473 C C . ALA A 1 194 ? -2.790 13.998 -16.946 1.00 98.81 194 ALA A C 1
ATOM 1475 O O . ALA A 1 194 ? -2.428 15.147 -17.213 1.00 98.81 194 ALA A O 1
ATOM 1476 N N . GLY A 1 195 ? -3.532 13.262 -17.780 1.00 98.69 195 GLY A N 1
ATOM 1477 C CA . GLY A 1 195 ? -4.055 13.781 -19.043 1.00 98.69 195 GLY A CA 1
ATOM 1478 C C . GLY A 1 195 ? -5.111 14.868 -18.834 1.00 98.69 195 GLY A C 1
ATOM 1479 O O . GLY A 1 195 ? -5.034 15.918 -19.469 1.00 98.69 195 GLY A O 1
ATOM 1480 N N . HIS A 1 196 ? -6.024 14.685 -17.868 1.00 98.31 196 HIS A N 1
ATOM 1481 C CA . HIS A 1 196 ? -6.968 15.733 -17.434 1.00 98.31 196 HIS A CA 1
ATOM 1482 C C . HIS A 1 196 ? -6.244 17.014 -16.997 1.00 98.31 196 HIS A C 1
ATOM 1484 O O . HIS A 1 196 ? -6.626 18.117 -17.384 1.00 98.31 196 HIS A O 1
ATOM 1490 N N . LEU A 1 197 ? -5.171 16.864 -16.217 1.00 98.50 197 LEU A N 1
ATOM 1491 C CA . LEU A 1 197 ? -4.361 17.978 -15.735 1.00 98.50 197 LEU A CA 1
ATOM 1492 C C . LEU A 1 197 ? -3.419 18.565 -16.793 1.00 98.50 197 LEU A C 1
ATOM 1494 O O . LEU A 1 197 ? -2.806 19.585 -16.498 1.00 98.50 197 LEU A O 1
ATOM 1498 N N . LYS A 1 198 ? -3.294 17.966 -17.991 1.00 98.56 198 LYS A N 1
ATOM 1499 C CA . LYS A 1 198 ? -2.395 18.429 -19.066 1.00 98.56 198 LYS A CA 1
ATOM 1500 C C . LYS A 1 198 ? -0.939 18.631 -18.592 1.00 98.56 198 LYS A C 1
ATOM 1502 O O . LYS A 1 198 ? -0.287 19.638 -18.879 1.00 98.56 198 LYS A O 1
ATOM 1507 N N . LEU A 1 199 ? -0.402 17.657 -17.854 1.00 98.81 199 LEU A N 1
ATOM 1508 C CA . LEU A 1 199 ? 0.962 17.699 -17.304 1.00 98.81 199 LEU A CA 1
ATOM 1509 C C . LEU A 1 199 ? 2.044 17.521 -18.389 1.00 98.81 199 LEU A C 1
ATOM 1511 O O . LEU A 1 199 ? 2.679 16.479 -18.487 1.00 98.81 199 LEU A O 1
ATOM 1515 N N . ASN A 1 200 ? 2.275 18.547 -19.207 1.00 98.44 200 ASN A N 1
ATOM 1516 C CA . ASN A 1 200 ? 3.217 18.513 -20.338 1.00 98.44 200 ASN A CA 1
ATOM 1517 C C . ASN A 1 200 ? 4.696 18.244 -19.974 1.00 98.44 200 ASN A C 1
ATOM 1519 O O . ASN A 1 200 ? 5.498 17.914 -20.837 1.00 98.44 200 ASN A O 1
ATOM 1523 N N . ASN A 1 201 ? 5.054 18.344 -18.695 1.00 98.75 201 ASN A N 1
ATOM 1524 C CA . ASN A 1 201 ? 6.381 18.062 -18.155 1.00 98.75 201 ASN A CA 1
ATOM 1525 C C . ASN A 1 201 ? 6.532 16.601 -17.689 1.00 98.75 201 ASN A C 1
ATOM 1527 O O . ASN A 1 201 ? 7.457 16.289 -16.936 1.00 98.75 201 ASN A O 1
ATOM 1531 N N . LEU A 1 202 ? 5.601 15.723 -18.077 1.00 98.94 202 LEU A N 1
ATOM 1532 C CA . LEU A 1 202 ? 5.612 14.292 -17.794 1.00 98.94 202 LEU A CA 1
ATOM 1533 C C . LEU A 1 202 ? 5.708 13.496 -19.097 1.00 98.94 202 LEU A C 1
ATOM 1535 O O . LEU A 1 202 ? 4.858 13.625 -19.982 1.00 98.94 202 LEU A O 1
ATOM 1539 N N . THR A 1 203 ? 6.700 12.611 -19.158 1.00 98.94 203 THR A N 1
ATOM 1540 C CA . THR A 1 203 ? 6.813 11.595 -20.206 1.00 98.94 203 THR A CA 1
ATOM 1541 C C . THR A 1 203 ? 6.804 10.203 -19.595 1.00 98.94 203 THR A C 1
ATOM 1543 O O . THR A 1 203 ? 7.639 9.889 -18.744 1.00 98.94 203 THR A O 1
ATOM 1546 N N . ILE A 1 204 ? 5.892 9.354 -20.065 1.00 98.88 204 ILE A N 1
ATOM 1547 C CA . ILE A 1 204 ? 5.916 7.914 -19.806 1.00 98.88 204 ILE A CA 1
ATOM 1548 C C . ILE A 1 204 ? 6.591 7.223 -20.990 1.00 98.88 204 ILE A C 1
ATOM 1550 O O . ILE A 1 204 ? 6.198 7.429 -22.135 1.00 98.88 204 ILE A O 1
ATOM 1554 N N . ILE A 1 205 ? 7.592 6.397 -20.705 1.00 98.94 205 ILE A N 1
ATOM 1555 C CA . ILE A 1 205 ? 8.295 5.552 -21.666 1.00 98.94 205 ILE A CA 1
ATOM 1556 C C . ILE A 1 205 ? 7.886 4.111 -21.365 1.00 98.94 205 ILE A C 1
ATOM 1558 O O . ILE A 1 205 ? 8.138 3.596 -20.275 1.00 98.94 205 ILE A O 1
ATOM 1562 N N . TYR A 1 206 ? 7.207 3.477 -22.309 1.00 98.81 206 TYR A N 1
ATOM 1563 C CA . TYR A 1 206 ? 6.666 2.135 -22.153 1.00 98.81 206 TYR A CA 1
ATOM 1564 C C . TYR A 1 206 ? 7.555 1.120 -22.864 1.00 98.81 206 TYR A C 1
ATOM 1566 O O . TYR A 1 206 ? 7.669 1.156 -24.087 1.00 98.81 206 TYR A O 1
ATOM 1574 N N . ASP A 1 207 ? 8.164 0.224 -22.081 1.00 98.62 207 ASP A N 1
ATOM 1575 C CA . ASP A 1 207 ? 8.813 -0.990 -22.573 1.00 98.62 207 ASP A CA 1
ATOM 1576 C C . ASP A 1 207 ? 7.744 -1.968 -23.058 1.00 98.62 207 ASP A C 1
ATOM 1578 O O . ASP A 1 207 ? 7.199 -2.761 -22.287 1.00 98.62 207 ASP A O 1
ATOM 1582 N N . ASN A 1 208 ? 7.418 -1.866 -24.340 1.00 98.06 208 ASN A N 1
ATOM 1583 C CA . ASN A 1 208 ? 6.479 -2.740 -25.010 1.00 98.06 208 ASN A CA 1
ATOM 1584 C C . ASN A 1 208 ? 7.221 -3.977 -25.525 1.00 98.06 208 ASN A C 1
ATOM 1586 O O . ASN A 1 208 ? 7.585 -4.065 -26.700 1.00 98.06 208 ASN A O 1
ATOM 1590 N N . ASN A 1 209 ? 7.477 -4.920 -24.619 1.00 97.06 209 ASN A N 1
ATOM 1591 C CA . ASN A 1 209 ? 8.155 -6.178 -24.937 1.00 97.06 209 ASN A CA 1
ATOM 1592 C C . ASN A 1 209 ? 7.190 -7.370 -25.096 1.00 97.06 209 ASN A C 1
ATOM 1594 O O . ASN A 1 209 ? 7.625 -8.463 -25.461 1.00 97.06 209 ASN A O 1
ATOM 1598 N N . GLN A 1 210 ? 5.891 -7.144 -24.855 1.00 96.25 210 GLN A N 1
ATOM 1599 C CA . GLN A 1 210 ? 4.795 -8.107 -25.004 1.00 96.25 210 GLN A CA 1
ATOM 1600 C C . GLN A 1 210 ? 4.895 -9.353 -24.102 1.00 96.25 210 GLN A C 1
ATOM 1602 O O . GLN A 1 210 ? 4.242 -10.362 -24.380 1.00 96.25 210 GLN A O 1
ATOM 1607 N N . ILE A 1 211 ? 5.649 -9.292 -22.995 1.00 96.94 211 ILE A N 1
ATOM 1608 C CA . ILE A 1 211 ? 5.870 -10.414 -22.072 1.00 96.94 211 ILE A CA 1
ATOM 1609 C C . ILE A 1 211 ? 5.663 -10.002 -20.604 1.00 96.94 211 ILE A C 1
ATOM 1611 O O . ILE A 1 211 ? 6.168 -8.995 -20.116 1.00 96.94 211 ILE A O 1
ATOM 1615 N N . THR A 1 212 ? 4.976 -10.862 -19.853 1.00 96.31 212 THR A N 1
ATOM 1616 C CA . THR A 1 212 ? 4.843 -10.811 -18.387 1.00 96.31 212 THR A CA 1
ATOM 1617 C C . THR A 1 212 ? 5.336 -12.119 -17.757 1.00 96.31 212 THR A C 1
ATOM 1619 O O . THR A 1 212 ? 5.809 -13.013 -18.458 1.00 96.31 212 THR A O 1
ATOM 1622 N N . CYS A 1 213 ? 5.230 -12.256 -16.430 1.00 94.50 213 CYS A N 1
ATOM 1623 C CA . CYS A 1 213 ? 5.614 -13.483 -15.723 1.00 94.50 213 CYS A CA 1
ATOM 1624 C C . CYS A 1 213 ? 4.904 -14.738 -16.252 1.00 94.50 213 CYS A C 1
ATOM 1626 O O . CYS A 1 213 ? 5.526 -15.795 -16.332 1.00 94.50 213 CYS A O 1
ATOM 1628 N N . ASP A 1 214 ? 3.623 -14.618 -16.612 1.00 94.56 214 ASP A N 1
ATOM 1629 C CA . ASP A 1 214 ? 2.787 -15.761 -16.997 1.00 94.56 214 ASP A CA 1
ATOM 1630 C C . ASP A 1 214 ? 2.983 -16.178 -18.464 1.00 94.56 214 ASP A C 1
ATOM 1632 O O . ASP A 1 214 ? 2.610 -17.286 -18.850 1.00 94.56 214 ASP A O 1
ATOM 1636 N N . GLY A 1 215 ? 3.577 -15.317 -19.294 1.00 95.81 215 GLY A N 1
ATOM 1637 C CA . GLY A 1 215 ? 3.674 -15.530 -20.735 1.00 95.81 215 GLY A CA 1
ATOM 1638 C C . GLY A 1 215 ? 3.533 -14.236 -21.525 1.00 95.81 215 GLY A C 1
ATOM 1639 O O . GLY A 1 215 ? 3.881 -13.155 -21.048 1.00 95.81 215 GLY A O 1
ATOM 1640 N N . SER A 1 216 ? 3.018 -14.353 -22.745 1.00 96.12 216 SER A N 1
ATOM 1641 C CA . SER A 1 216 ? 2.680 -13.204 -23.579 1.00 96.12 216 SER A CA 1
ATOM 1642 C C . SER A 1 216 ? 1.548 -12.375 -22.973 1.00 96.12 216 SER A C 1
ATOM 1644 O O . SER A 1 216 ? 0.667 -12.888 -22.283 1.00 96.12 216 SER A O 1
ATOM 1646 N N . VAL A 1 217 ? 1.592 -11.061 -23.202 1.00 96.38 217 VAL A N 1
ATOM 1647 C CA . VAL A 1 217 ? 0.623 -10.100 -22.644 1.00 96.38 217 VAL A CA 1
ATOM 1648 C C . VAL A 1 217 ? -0.811 -10.400 -23.092 1.00 96.38 217 VAL A C 1
ATOM 1650 O O . VAL A 1 217 ? -1.744 -10.213 -22.312 1.00 96.38 217 VAL A O 1
ATOM 1653 N N . ASP A 1 218 ? -0.988 -10.942 -24.298 1.00 95.81 218 ASP A N 1
ATOM 1654 C CA . ASP A 1 218 ? -2.285 -11.314 -24.877 1.00 95.81 218 ASP A CA 1
ATOM 1655 C C . ASP A 1 218 ? -3.027 -12.430 -24.118 1.00 95.81 218 ASP A C 1
ATOM 1657 O O . ASP A 1 218 ? -4.224 -12.623 -24.338 1.00 95.81 218 ASP A O 1
ATOM 1661 N N . LEU A 1 219 ? -2.372 -13.103 -23.163 1.00 96.19 219 LEU A N 1
ATOM 1662 C CA . LEU A 1 219 ? -3.039 -13.988 -22.206 1.00 96.19 219 LEU A CA 1
ATOM 1663 C C . LEU A 1 219 ? -4.060 -13.245 -21.332 1.00 96.19 219 LEU A C 1
ATOM 1665 O O . LEU A 1 219 ? -5.061 -13.840 -20.926 1.00 96.19 219 LEU A O 1
ATOM 1669 N N . THR A 1 220 ? -3.816 -11.966 -21.021 1.00 95.75 220 THR A N 1
ATOM 1670 C CA . THR A 1 220 ? -4.651 -11.183 -20.092 1.00 95.75 220 THR A CA 1
ATOM 1671 C C . THR A 1 220 ? -4.990 -9.772 -20.572 1.00 95.75 220 THR A C 1
ATOM 1673 O O . THR A 1 220 ? -5.902 -9.161 -20.016 1.00 95.75 220 THR A O 1
ATOM 1676 N N . ASN A 1 221 ? -4.313 -9.246 -21.597 1.00 95.12 221 ASN A N 1
ATOM 1677 C CA . ASN A 1 221 ? -4.533 -7.895 -22.105 1.00 95.12 221 ASN A CA 1
ATOM 1678 C C . ASN A 1 221 ? -4.320 -7.812 -23.628 1.00 95.12 221 ASN A C 1
ATOM 1680 O O . ASN A 1 221 ? -3.235 -8.076 -24.134 1.00 95.12 221 ASN A O 1
ATOM 1684 N N . THR A 1 222 ? -5.354 -7.391 -24.358 1.00 95.12 222 THR A N 1
ATOM 1685 C CA . THR A 1 222 ? -5.327 -7.175 -25.819 1.00 95.12 222 THR A CA 1
ATOM 1686 C C . THR A 1 222 ? -5.820 -5.773 -26.197 1.00 95.12 222 THR A C 1
ATOM 1688 O O . THR A 1 222 ? -6.413 -5.577 -27.259 1.00 95.12 222 THR A O 1
ATOM 1691 N N . GLU A 1 223 ? -5.690 -4.806 -25.289 1.00 95.19 223 GLU A N 1
ATOM 1692 C CA . GLU A 1 223 ? -6.143 -3.429 -25.495 1.00 95.19 223 GLU A CA 1
ATOM 1693 C C . GLU A 1 223 ? -5.311 -2.693 -26.561 1.00 95.19 223 GLU A C 1
ATOM 1695 O O . GLU A 1 223 ? -4.101 -2.887 -26.680 1.00 95.19 223 GLU A O 1
ATOM 1700 N N . ASP A 1 224 ? -5.937 -1.758 -27.284 1.00 96.88 224 ASP A N 1
ATOM 1701 C CA . ASP A 1 224 ? -5.203 -0.739 -28.044 1.00 96.88 224 ASP A CA 1
ATOM 1702 C C . ASP A 1 224 ? -4.623 0.297 -27.069 1.00 96.88 224 ASP A C 1
ATOM 1704 O O . ASP A 1 224 ? -5.273 1.288 -26.718 1.00 96.88 224 ASP A O 1
ATOM 1708 N N . ILE A 1 225 ? -3.395 0.045 -26.606 1.00 97.25 225 ILE A N 1
ATOM 1709 C CA . ILE A 1 225 ? -2.699 0.898 -25.634 1.00 97.25 225 ILE A CA 1
ATOM 1710 C C . ILE A 1 225 ? -2.554 2.329 -26.159 1.00 97.25 225 ILE A C 1
ATOM 1712 O O . ILE A 1 225 ? -2.876 3.280 -25.448 1.00 97.25 225 ILE A O 1
ATOM 1716 N N . ASN A 1 226 ? -2.144 2.509 -27.414 1.00 98.31 226 ASN A N 1
ATOM 1717 C CA . ASN A 1 226 ? -1.971 3.842 -27.988 1.00 98.31 226 ASN A CA 1
ATOM 1718 C C . ASN A 1 226 ? -3.311 4.575 -28.112 1.00 98.31 226 ASN A C 1
ATOM 1720 O O . ASN A 1 226 ? -3.404 5.759 -27.779 1.00 98.31 226 ASN A O 1
ATOM 1724 N N . GLY A 1 227 ? -4.365 3.885 -28.554 1.00 98.56 227 GLY A N 1
ATOM 1725 C CA . GLY A 1 227 ? -5.729 4.414 -28.574 1.00 98.56 227 GLY A CA 1
ATOM 1726 C C . GLY A 1 227 ? -6.210 4.845 -27.186 1.00 98.56 227 GLY A C 1
ATOM 1727 O O . GLY A 1 227 ? -6.720 5.956 -27.027 1.00 98.56 227 GLY A O 1
ATOM 1728 N N . LYS A 1 228 ? -5.970 4.021 -26.160 1.00 97.94 228 LYS A N 1
ATOM 1729 C CA . LYS A 1 228 ? -6.301 4.310 -24.756 1.00 97.94 228 LYS A CA 1
ATOM 1730 C C . LYS A 1 228 ? -5.573 5.542 -24.213 1.00 97.94 228 LYS A C 1
ATOM 1732 O O . LYS A 1 228 ? -6.201 6.369 -23.546 1.00 97.94 228 LYS A O 1
ATOM 1737 N N . MET A 1 229 ? -4.283 5.707 -24.514 1.00 98.56 229 MET A N 1
ATOM 1738 C CA . MET A 1 229 ? -3.516 6.890 -24.091 1.00 98.56 229 MET A CA 1
ATOM 1739 C C . MET A 1 229 ? -4.031 8.165 -24.766 1.00 98.56 229 MET A C 1
ATOM 1741 O O . MET A 1 229 ? -4.287 9.159 -24.082 1.00 98.56 229 MET A O 1
ATOM 1745 N N . ARG A 1 230 ? -4.294 8.123 -26.081 1.00 98.62 230 ARG A N 1
ATOM 1746 C CA . ARG A 1 230 ? -4.910 9.253 -26.803 1.00 98.62 230 ARG A CA 1
ATOM 1747 C C . ARG A 1 230 ? -6.270 9.622 -26.214 1.00 98.62 230 ARG A C 1
ATOM 1749 O O . ARG A 1 230 ? -6.530 10.799 -25.973 1.00 98.62 230 ARG A O 1
ATOM 1756 N N . ALA A 1 231 ? -7.113 8.627 -25.926 1.00 98.38 231 ALA A N 1
ATOM 1757 C CA . ALA A 1 231 ? -8.415 8.834 -25.289 1.00 98.38 231 ALA A CA 1
ATOM 1758 C C . ALA A 1 231 ? -8.294 9.429 -23.875 1.00 98.38 231 ALA A C 1
ATOM 1760 O O . ALA A 1 231 ? -9.171 10.173 -23.443 1.00 98.38 231 ALA A O 1
ATOM 1761 N N . SER A 1 232 ? -7.188 9.153 -23.180 1.00 98.25 232 SER A N 1
ATOM 1762 C CA . SER A 1 232 ? -6.871 9.715 -21.864 1.00 98.25 232 SER A CA 1
ATOM 1763 C C . SER A 1 232 ? -6.237 11.111 -21.928 1.00 98.25 232 SER A C 1
ATOM 1765 O O . SER A 1 232 ? -5.890 11.652 -20.885 1.00 98.25 232 SER A O 1
ATOM 1767 N N . GLY A 1 233 ? -6.075 11.712 -23.114 1.00 98.19 233 GLY A N 1
ATOM 1768 C CA . GLY A 1 233 ? -5.550 13.074 -23.274 1.00 98.19 233 GLY A CA 1
ATOM 1769 C C . GLY A 1 233 ? -4.029 13.181 -23.421 1.00 98.19 233 GLY A C 1
ATOM 1770 O O . GLY A 1 233 ? -3.487 14.264 -23.213 1.00 98.19 233 GLY A O 1
ATOM 1771 N N . TRP A 1 234 ? -3.348 12.094 -23.785 1.00 98.75 234 TRP A N 1
ATOM 1772 C CA . TRP A 1 234 ? -1.895 12.063 -23.976 1.00 98.75 234 TRP A CA 1
ATOM 1773 C C . TRP A 1 234 ? -1.503 12.223 -25.446 1.00 98.75 234 TRP A C 1
ATOM 1775 O O . TRP A 1 234 ? -2.221 11.770 -26.344 1.00 98.75 234 TRP A O 1
ATOM 1785 N N . ASP A 1 235 ? -0.337 12.821 -25.686 1.00 98.62 235 ASP A N 1
ATOM 1786 C CA . ASP A 1 235 ? 0.348 12.678 -26.971 1.00 98.62 235 ASP A CA 1
ATOM 1787 C C . ASP A 1 235 ? 1.041 11.314 -27.021 1.00 98.62 235 ASP A C 1
ATOM 1789 O O . ASP A 1 235 ? 1.541 10.831 -26.007 1.00 98.62 235 ASP A O 1
ATOM 1793 N N . VAL A 1 236 ? 1.039 10.669 -28.189 1.00 98.75 236 VAL A N 1
ATOM 1794 C CA . VAL A 1 236 ? 1.576 9.312 -28.357 1.00 98.75 236 VAL A CA 1
ATOM 1795 C C . VAL A 1 236 ? 2.617 9.294 -29.464 1.00 98.75 236 VAL A C 1
ATOM 1797 O O . VAL A 1 236 ? 2.325 9.721 -30.582 1.00 98.75 236 VAL A O 1
ATOM 1800 N N . ILE A 1 237 ? 3.800 8.769 -29.150 1.00 98.69 237 ILE A N 1
ATOM 1801 C CA . ILE A 1 237 ? 4.908 8.562 -30.086 1.00 98.69 237 ILE A CA 1
ATOM 1802 C C . ILE A 1 237 ? 5.238 7.069 -30.108 1.00 98.69 237 ILE A C 1
ATOM 1804 O O . ILE A 1 237 ? 5.398 6.462 -29.052 1.00 98.69 237 ILE A O 1
ATOM 1808 N N . ASP A 1 238 ? 5.350 6.485 -31.297 1.00 98.06 238 ASP A N 1
ATOM 1809 C CA . ASP A 1 238 ? 5.749 5.089 -31.484 1.00 98.06 238 ASP A CA 1
ATOM 1810 C C . ASP A 1 238 ? 7.220 5.003 -31.906 1.00 98.06 238 ASP A C 1
ATOM 1812 O O . ASP A 1 238 ? 7.664 5.724 -32.802 1.00 98.06 238 ASP A O 1
ATOM 1816 N N . VAL A 1 239 ? 7.962 4.090 -31.280 1.00 98.06 239 VAL A N 1
ATOM 1817 C CA . VAL A 1 239 ? 9.322 3.706 -31.672 1.00 98.06 239 VAL A CA 1
ATOM 1818 C C . VAL A 1 239 ? 9.324 2.205 -31.958 1.00 98.06 239 VAL A C 1
ATOM 1820 O O . VAL A 1 239 ? 9.122 1.387 -31.059 1.00 98.06 239 VAL A O 1
ATOM 1823 N N . GLU A 1 240 ? 9.507 1.844 -33.230 1.00 96.50 240 GLU A N 1
ATOM 1824 C CA . GLU A 1 240 ? 9.433 0.453 -33.708 1.00 96.50 240 GLU A CA 1
ATOM 1825 C C . GLU A 1 240 ? 10.650 -0.393 -33.303 1.00 96.50 240 GLU A C 1
ATOM 1827 O O . GLU A 1 240 ? 10.493 -1.576 -33.019 1.00 96.50 240 GLU A O 1
ATOM 1832 N N . ASP A 1 241 ? 11.848 0.200 -33.249 1.00 96.38 241 ASP A N 1
ATOM 1833 C CA . ASP A 1 241 ? 13.075 -0.473 -32.803 1.00 96.38 241 ASP A CA 1
ATOM 1834 C C . ASP A 1 241 ? 13.639 0.196 -31.547 1.00 96.38 241 ASP A C 1
ATOM 1836 O O . ASP A 1 241 ? 14.542 1.029 -31.587 1.00 96.38 241 ASP A O 1
ATOM 1840 N N . GLY A 1 242 ? 13.110 -0.193 -30.393 1.00 96.38 242 GLY A N 1
ATOM 1841 C CA . GLY A 1 242 ? 13.613 0.241 -29.095 1.00 96.38 242 GLY A CA 1
ATOM 1842 C C . GLY A 1 242 ? 14.894 -0.454 -28.641 1.00 96.38 242 GLY A C 1
ATOM 1843 O O . GLY A 1 242 ? 15.444 -0.090 -27.601 1.00 96.38 242 GLY A O 1
ATOM 1844 N N . CYS A 1 243 ? 15.371 -1.461 -29.376 1.00 96.25 243 CYS A N 1
ATOM 1845 C CA . CYS A 1 243 ? 16.556 -2.226 -29.007 1.00 96.25 243 CYS A CA 1
ATOM 1846 C C . CYS A 1 243 ? 17.844 -1.616 -29.565 1.00 96.25 243 CYS A C 1
ATOM 1848 O O . CYS A 1 243 ? 18.897 -1.786 -28.939 1.00 96.25 243 CYS A O 1
ATOM 1850 N N . TYR A 1 244 ? 17.789 -0.928 -30.707 1.00 95.25 244 TYR A N 1
ATOM 1851 C CA . TYR A 1 244 ? 18.988 -0.413 -31.375 1.00 95.25 244 TYR A CA 1
ATOM 1852 C C . TYR A 1 244 ? 18.878 1.044 -31.860 1.00 95.25 244 TYR A C 1
ATOM 1854 O O . TYR A 1 244 ? 19.916 1.706 -31.954 1.00 95.25 244 TYR A O 1
ATOM 1862 N N . ASP A 1 245 ? 17.678 1.591 -32.103 1.00 95.06 245 ASP A N 1
ATOM 1863 C CA . ASP A 1 245 ? 17.504 2.949 -32.653 1.00 95.06 245 ASP A CA 1
ATOM 1864 C C . ASP A 1 245 ? 17.637 4.058 -31.590 1.00 95.06 245 ASP A C 1
ATOM 1866 O O . ASP A 1 245 ? 16.677 4.726 -31.198 1.00 95.06 245 ASP A O 1
ATOM 1870 N N . VAL A 1 246 ? 18.868 4.287 -31.119 1.00 96.12 246 VAL A N 1
ATOM 1871 C CA . VAL A 1 246 ? 19.183 5.373 -30.170 1.00 96.12 246 VAL A CA 1
ATOM 1872 C C . VAL A 1 246 ? 18.792 6.744 -30.737 1.00 96.12 246 VAL A C 1
ATOM 1874 O O . VAL A 1 246 ? 18.316 7.598 -29.994 1.00 96.12 246 VAL A O 1
ATOM 1877 N N . GLU A 1 247 ? 18.948 6.967 -32.043 1.00 94.38 247 GLU A N 1
ATOM 1878 C CA . GLU A 1 247 ? 18.620 8.245 -32.685 1.00 94.38 247 GLU A CA 1
ATOM 1879 C C . GLU A 1 247 ? 17.110 8.511 -32.689 1.00 94.38 247 GLU A C 1
ATOM 1881 O O . GLU A 1 247 ? 16.674 9.602 -32.315 1.00 94.38 247 GLU A O 1
ATOM 1886 N N . GLY A 1 248 ? 16.300 7.512 -33.046 1.00 95.25 248 GLY A N 1
ATOM 1887 C CA . GLY A 1 248 ? 14.842 7.580 -32.960 1.00 95.25 248 GLY A CA 1
ATOM 1888 C C . GLY A 1 248 ? 14.341 7.781 -31.537 1.00 95.25 248 GLY A C 1
ATOM 1889 O O . GLY A 1 248 ? 13.452 8.604 -31.317 1.00 95.25 248 GLY A O 1
ATOM 1890 N N . LEU A 1 249 ? 14.962 7.117 -30.561 1.00 97.94 249 LEU A N 1
ATOM 1891 C CA . LEU A 1 249 ? 14.657 7.317 -29.145 1.00 97.94 249 LEU A CA 1
ATOM 1892 C C . LEU A 1 249 ? 14.991 8.742 -28.683 1.00 97.94 249 LEU A C 1
ATOM 1894 O O . LEU A 1 249 ? 14.165 9.366 -28.020 1.00 97.94 249 LEU A O 1
ATOM 1898 N N . VAL A 1 250 ? 16.146 9.298 -29.069 1.00 98.00 250 VAL A N 1
ATOM 1899 C CA . VAL A 1 250 ? 16.489 10.699 -28.764 1.00 98.00 250 VAL A CA 1
ATOM 1900 C C . VAL A 1 250 ? 15.483 11.652 -29.408 1.00 98.00 250 VAL A C 1
ATOM 1902 O O . VAL A 1 250 ? 14.965 12.521 -28.709 1.00 98.00 250 VAL A O 1
ATOM 1905 N N . ARG A 1 251 ? 15.114 11.456 -30.684 1.00 97.19 251 ARG A N 1
ATOM 1906 C CA . ARG A 1 251 ? 14.060 12.259 -31.338 1.00 97.19 251 ARG A CA 1
ATOM 1907 C C . ARG A 1 251 ? 12.751 12.228 -30.553 1.00 97.19 251 ARG A C 1
ATOM 1909 O O . ARG A 1 251 ? 12.174 13.282 -30.298 1.00 97.19 251 ARG A O 1
ATOM 1916 N N . ALA A 1 252 ? 12.292 11.039 -30.164 1.00 98.31 252 ALA A N 1
ATOM 1917 C CA . ALA A 1 252 ? 11.037 10.864 -29.439 1.00 98.31 252 ALA A CA 1
ATOM 1918 C C . ALA A 1 252 ? 11.069 11.549 -28.062 1.00 98.31 252 ALA A C 1
ATOM 1920 O O . ALA A 1 252 ? 10.124 12.244 -27.689 1.00 98.31 252 ALA A O 1
ATOM 1921 N N . LEU A 1 253 ? 12.168 11.399 -27.319 1.00 98.50 253 LEU A N 1
ATOM 1922 C CA . LEU A 1 253 ? 12.349 12.017 -26.004 1.00 98.50 253 LEU A CA 1
ATOM 1923 C C . LEU A 1 253 ? 12.444 13.551 -26.094 1.00 98.50 253 LEU A C 1
ATOM 1925 O O . LEU A 1 253 ? 11.857 14.252 -25.270 1.00 98.50 253 LEU A O 1
ATOM 1929 N N . GLU A 1 254 ? 13.134 14.095 -27.098 1.00 97.69 254 GLU A N 1
ATOM 1930 C CA . GLU A 1 254 ? 13.192 15.543 -27.328 1.00 97.69 254 GLU A CA 1
ATOM 1931 C C . GLU A 1 254 ? 11.846 16.123 -27.748 1.00 97.69 254 GLU A C 1
ATOM 1933 O O . GLU A 1 254 ? 11.444 17.165 -27.230 1.00 97.69 254 GLU A O 1
ATOM 1938 N N . GLN A 1 255 ? 11.123 15.426 -28.629 1.00 97.50 255 GLN A N 1
ATOM 1939 C CA . GLN A 1 255 ? 9.761 15.793 -29.000 1.00 97.50 255 GLN A CA 1
ATOM 1940 C C . GLN A 1 255 ? 8.844 15.807 -27.770 1.00 97.50 255 GLN A C 1
ATOM 1942 O O . GLN A 1 255 ? 8.065 16.742 -27.602 1.00 97.50 255 GLN A O 1
ATOM 1947 N N . ALA A 1 256 ? 8.970 14.815 -26.886 1.00 97.69 256 ALA A N 1
ATOM 1948 C CA . ALA A 1 256 ? 8.199 14.747 -25.651 1.00 97.69 256 ALA A CA 1
ATOM 1949 C C . ALA A 1 256 ? 8.507 15.918 -24.700 1.00 97.69 256 ALA A C 1
ATOM 1951 O O . ALA A 1 256 ? 7.583 16.529 -24.168 1.00 97.69 256 ALA A O 1
ATOM 1952 N N . ARG A 1 257 ? 9.786 16.288 -24.521 1.00 97.12 257 ARG A N 1
ATOM 1953 C CA . ARG A 1 257 ? 10.176 17.475 -23.731 1.00 97.12 257 ARG A CA 1
ATOM 1954 C C . ARG A 1 257 ? 9.660 18.776 -24.350 1.00 97.12 257 ARG A C 1
ATOM 1956 O O . ARG A 1 257 ? 9.331 19.709 -23.625 1.00 97.12 257 ARG A O 1
ATOM 1963 N N . ALA A 1 258 ? 9.622 18.855 -25.678 1.00 95.88 258 ALA A N 1
ATOM 1964 C CA . ALA A 1 258 ? 9.141 20.029 -26.399 1.00 95.88 258 ALA A CA 1
ATOM 1965 C C . ALA A 1 258 ? 7.609 20.187 -26.358 1.00 95.88 258 ALA A C 1
ATOM 1967 O O . ALA A 1 258 ? 7.104 21.218 -26.805 1.00 95.88 258 ALA A O 1
ATOM 1968 N N . SER A 1 259 ? 6.864 19.204 -25.833 1.00 94.00 259 SER A N 1
ATOM 1969 C CA . SER A 1 259 ? 5.411 19.303 -25.691 1.00 94.00 259 SER A CA 1
ATOM 1970 C C . SER A 1 259 ? 5.022 20.471 -24.786 1.00 94.00 259 SER A C 1
ATOM 1972 O O . SER A 1 259 ? 5.463 20.587 -23.642 1.00 94.00 259 SER A O 1
ATOM 1974 N N . THR A 1 260 ? 4.141 21.335 -25.287 1.00 92.69 260 THR A N 1
ATOM 1975 C CA . THR A 1 260 ? 3.643 22.495 -24.540 1.00 92.69 260 THR A CA 1
ATOM 1976 C C . THR A 1 260 ? 2.255 22.277 -23.952 1.00 92.69 260 THR A C 1
ATOM 1978 O O . THR A 1 260 ? 1.863 23.033 -23.070 1.00 92.69 260 THR A O 1
ATOM 1981 N N . GLU A 1 261 ? 1.529 21.233 -24.354 1.00 93.69 261 GLU A N 1
ATOM 1982 C CA . GLU A 1 261 ? 0.093 21.114 -24.058 1.00 93.69 261 GLU A CA 1
ATOM 1983 C C . GLU A 1 261 ? -0.300 19.875 -23.256 1.00 93.69 261 GLU A C 1
ATOM 1985 O O . GLU A 1 261 ? -1.271 19.928 -22.503 1.00 93.69 261 GLU A O 1
ATOM 1990 N N . LYS A 1 262 ? 0.391 18.745 -23.432 1.00 97.44 262 LYS A N 1
ATOM 1991 C CA . LYS A 1 262 ? -0.064 17.445 -22.920 1.00 97.44 262 LYS A CA 1
ATOM 1992 C C . LYS A 1 262 ? 1.093 16.580 -22.438 1.00 97.44 262 LYS A C 1
ATOM 1994 O O . LYS A 1 262 ? 2.194 16.695 -22.980 1.00 97.44 262 LYS A O 1
ATOM 1999 N N . PRO A 1 263 ? 0.852 15.688 -21.463 1.00 98.75 263 PRO A N 1
ATOM 2000 C CA . PRO A 1 263 ? 1.823 14.654 -21.139 1.00 98.75 263 PRO A CA 1
ATOM 2001 C C . PRO A 1 263 ? 2.037 13.734 -22.355 1.00 98.75 263 PRO A C 1
ATOM 2003 O O . PRO A 1 263 ? 1.125 13.538 -23.166 1.00 98.75 263 PRO A O 1
ATOM 2006 N N . THR A 1 264 ? 3.238 13.169 -22.480 1.00 98.94 264 THR A N 1
ATOM 2007 C CA . THR A 1 264 ? 3.614 12.339 -23.638 1.00 98.94 264 THR A CA 1
ATOM 2008 C C . THR A 1 264 ? 3.824 10.882 -23.241 1.00 98.94 264 THR A C 1
ATOM 2010 O O . THR A 1 264 ? 4.483 10.580 -22.250 1.00 98.94 264 THR A O 1
ATOM 2013 N N . PHE A 1 265 ? 3.270 9.966 -24.026 1.00 98.94 265 PHE A N 1
ATOM 2014 C CA . PHE A 1 265 ? 3.456 8.528 -23.908 1.00 98.94 265 PHE A CA 1
ATOM 2015 C C . PHE A 1 265 ? 4.271 8.033 -25.102 1.00 98.94 265 PHE A C 1
ATOM 2017 O O . PHE A 1 265 ? 3.849 8.166 -26.250 1.00 98.94 265 PHE A O 1
ATOM 2024 N N . ILE A 1 266 ? 5.445 7.468 -24.841 1.00 98.88 266 ILE A N 1
ATOM 2025 C CA . ILE A 1 266 ? 6.307 6.891 -25.869 1.00 98.88 266 ILE A CA 1
ATOM 2026 C C . ILE A 1 266 ? 6.183 5.373 -25.780 1.00 98.88 266 ILE A C 1
ATOM 2028 O O . ILE A 1 266 ? 6.634 4.767 -24.809 1.00 98.88 266 ILE A O 1
ATOM 2032 N N . ASN A 1 267 ? 5.562 4.768 -26.787 1.00 98.75 267 ASN A N 1
ATOM 2033 C CA . ASN A 1 267 ? 5.449 3.324 -26.928 1.00 98.75 267 ASN A CA 1
ATOM 2034 C C . ASN A 1 267 ? 6.703 2.795 -27.632 1.00 98.75 267 ASN A C 1
ATOM 2036 O O . ASN A 1 267 ? 6.916 3.070 -28.814 1.00 98.75 267 ASN A O 1
ATOM 2040 N N . VAL A 1 268 ? 7.553 2.079 -26.897 1.00 98.81 268 VAL A N 1
ATOM 2041 C CA . VAL A 1 268 ? 8.853 1.618 -27.384 1.00 98.81 268 VAL A CA 1
ATOM 2042 C C . VAL A 1 268 ? 8.846 0.102 -27.484 1.00 98.81 268 VAL A C 1
ATOM 2044 O O . VAL A 1 268 ? 8.821 -0.587 -26.467 1.00 98.81 268 VAL A O 1
ATOM 2047 N N . ARG A 1 269 ? 8.902 -0.434 -28.704 1.00 98.38 269 ARG A N 1
ATOM 2048 C CA . ARG A 1 269 ? 8.925 -1.886 -28.917 1.00 98.38 269 ARG A CA 1
ATOM 2049 C C . ARG A 1 269 ? 10.316 -2.442 -28.646 1.00 98.38 269 ARG A C 1
ATOM 2051 O O . ARG A 1 269 ? 11.282 -2.024 -29.281 1.00 98.38 269 ARG A O 1
ATOM 2058 N N . THR A 1 270 ? 10.423 -3.387 -27.718 1.00 98.50 270 THR A N 1
ATOM 2059 C CA . THR A 1 270 ? 11.693 -4.053 -27.398 1.00 98.50 270 THR A CA 1
ATOM 2060 C C . THR A 1 270 ? 11.538 -5.574 -27.395 1.00 98.50 270 THR A C 1
ATOM 2062 O O . THR A 1 270 ? 10.440 -6.111 -27.525 1.00 98.50 270 THR A O 1
ATOM 2065 N N . VAL A 1 271 ? 12.655 -6.289 -27.254 1.00 97.94 271 VAL A N 1
ATOM 2066 C CA . VAL A 1 271 ? 12.676 -7.740 -27.053 1.00 97.94 271 VAL A CA 1
ATOM 2067 C C . VAL A 1 271 ? 13.247 -8.034 -25.670 1.00 97.94 271 VAL A C 1
ATOM 2069 O O . VAL A 1 271 ? 14.423 -7.771 -25.398 1.00 97.94 271 VAL A O 1
ATOM 2072 N N . ILE A 1 272 ? 12.428 -8.619 -24.796 1.00 97.50 272 ILE A N 1
ATOM 2073 C CA . ILE A 1 272 ? 12.869 -9.043 -23.465 1.00 97.50 272 ILE A CA 1
ATOM 2074 C C . ILE A 1 272 ? 13.971 -10.105 -23.582 1.00 97.50 272 ILE A C 1
ATOM 2076 O O . ILE A 1 272 ? 13.870 -11.043 -24.373 1.00 97.50 272 ILE A O 1
ATOM 2080 N N . GLY A 1 273 ? 15.047 -9.964 -22.804 1.00 96.06 273 GLY A N 1
ATOM 2081 C CA . GLY A 1 273 ? 16.151 -10.930 -22.791 1.00 96.06 273 GLY A CA 1
ATOM 2082 C C . GLY A 1 273 ? 16.900 -11.044 -24.117 1.00 96.06 273 GLY A C 1
ATOM 2083 O O . GLY A 1 273 ? 17.452 -12.106 -24.410 1.00 96.06 273 GLY A O 1
ATOM 2084 N N . LEU A 1 274 ? 16.895 -9.976 -24.919 1.00 96.06 274 LEU A N 1
ATOM 2085 C CA . LEU A 1 274 ? 17.556 -9.899 -26.218 1.00 96.06 274 LEU A CA 1
ATOM 2086 C C . LEU A 1 274 ? 18.978 -10.483 -26.193 1.00 96.06 274 LEU A C 1
ATOM 2088 O O . LEU A 1 274 ? 19.809 -10.120 -25.359 1.00 96.06 274 LEU A O 1
ATOM 2092 N N . GLY A 1 275 ? 19.248 -11.372 -27.148 1.00 91.69 275 GLY A N 1
ATOM 2093 C CA . GLY A 1 275 ? 20.524 -12.072 -27.293 1.00 91.69 275 GLY A CA 1
ATOM 2094 C C . GLY A 1 275 ? 20.641 -13.363 -26.479 1.00 91.69 275 GLY A C 1
ATOM 2095 O O . GLY A 1 275 ? 21.555 -14.127 -26.739 1.00 91.69 275 GLY A O 1
ATOM 2096 N N . SER A 1 276 ? 19.737 -13.642 -25.534 1.00 95.56 276 SER A N 1
ATOM 2097 C CA . SER A 1 276 ? 19.718 -14.918 -24.801 1.00 95.56 276 SER A CA 1
ATOM 2098 C C . SER A 1 276 ? 18.941 -16.012 -25.548 1.00 95.56 276 SER A C 1
ATOM 2100 O O . SER A 1 276 ? 18.052 -15.723 -26.349 1.00 95.56 276 SER A O 1
ATOM 2102 N N . ASN A 1 277 ? 19.175 -17.282 -25.195 1.00 93.88 277 ASN A N 1
ATOM 2103 C CA . ASN A 1 277 ? 18.418 -18.426 -25.736 1.00 93.88 277 ASN A CA 1
ATOM 2104 C C . ASN A 1 277 ? 16.903 -18.414 -25.428 1.00 93.88 277 ASN A C 1
ATOM 2106 O O . ASN A 1 277 ? 16.155 -19.201 -26.005 1.00 93.88 277 ASN A O 1
ATOM 2110 N N . VAL A 1 278 ? 16.447 -17.552 -24.514 1.00 94.75 278 VAL A N 1
ATOM 2111 C CA . VAL A 1 278 ? 15.035 -17.402 -24.116 1.00 94.75 278 VAL A CA 1
ATOM 2112 C C . VAL A 1 278 ? 14.491 -16.006 -24.443 1.00 94.75 278 VAL A C 1
ATOM 2114 O O . VAL A 1 278 ? 13.501 -15.571 -23.856 1.00 94.75 278 VAL A O 1
ATOM 2117 N N . ALA A 1 279 ? 15.136 -15.284 -25.366 1.00 96.31 279 ALA A N 1
ATOM 2118 C CA . ALA A 1 279 ? 14.682 -13.970 -25.810 1.00 96.31 279 ALA A CA 1
ATOM 2119 C C . ALA A 1 279 ? 13.216 -14.007 -26.282 1.00 96.31 279 ALA A C 1
ATOM 2121 O O . ALA A 1 279 ? 12.798 -14.940 -26.971 1.00 96.31 279 ALA A O 1
ATOM 2122 N N . GLY A 1 280 ? 12.435 -12.993 -25.903 1.00 95.62 280 GLY A N 1
ATOM 2123 C CA . GLY A 1 280 ? 11.009 -12.908 -26.234 1.00 95.62 280 GLY A CA 1
ATOM 2124 C C . GLY A 1 280 ? 10.112 -13.887 -25.467 1.00 95.62 280 GLY A C 1
ATOM 2125 O O . GLY A 1 280 ? 8.962 -14.067 -25.849 1.00 95.62 280 GLY A O 1
ATOM 2126 N N . GLN A 1 281 ? 10.611 -14.548 -24.417 1.00 95.81 281 GLN A N 1
ATOM 2127 C CA . GLN A 1 281 ? 9.845 -15.517 -23.624 1.00 95.81 281 GLN A CA 1
ATOM 2128 C C . GLN A 1 281 ? 9.779 -15.099 -22.153 1.00 95.81 281 GLN A C 1
ATOM 2130 O O . GLN A 1 281 ? 10.708 -14.487 -21.626 1.00 95.81 281 GLN A O 1
ATOM 2135 N N . ALA A 1 282 ? 8.723 -15.519 -21.447 1.00 95.50 282 ALA A N 1
ATOM 2136 C CA . ALA A 1 282 ? 8.567 -15.275 -20.007 1.00 95.50 282 ALA A CA 1
ATOM 2137 C C . ALA A 1 282 ? 9.736 -15.818 -19.165 1.00 95.50 282 ALA A C 1
ATOM 2139 O O . ALA A 1 282 ? 10.085 -15.243 -18.136 1.00 95.50 282 ALA A O 1
ATOM 2140 N N . ALA A 1 283 ? 10.416 -16.869 -19.639 1.00 95.62 283 ALA A N 1
ATOM 2141 C CA . ALA A 1 283 ? 11.614 -17.409 -18.997 1.00 95.62 283 ALA A CA 1
ATOM 2142 C C . ALA A 1 283 ? 12.766 -16.387 -18.878 1.00 95.62 283 ALA A C 1
ATOM 2144 O O . ALA A 1 283 ? 13.629 -16.550 -18.017 1.00 95.62 283 ALA A O 1
ATOM 2145 N N . ALA A 1 284 ? 12.779 -15.323 -19.690 1.00 94.75 284 ALA A N 1
ATOM 2146 C CA . ALA A 1 284 ? 13.769 -14.254 -19.591 1.00 94.75 284 ALA A CA 1
ATOM 2147 C C . ALA A 1 284 ? 13.490 -13.235 -18.468 1.00 94.75 284 ALA A C 1
ATOM 2149 O O . ALA A 1 284 ? 14.341 -12.389 -18.193 1.00 94.75 284 ALA A O 1
ATOM 2150 N N . HIS A 1 285 ? 12.306 -13.271 -17.847 1.00 94.81 285 HIS A N 1
ATOM 2151 C CA . HIS A 1 285 ? 11.820 -12.200 -16.979 1.00 94.81 285 HIS A CA 1
ATOM 2152 C C . HIS A 1 285 ? 12.592 -12.075 -15.655 1.00 94.81 285 HIS A C 1
ATOM 2154 O O . HIS A 1 285 ? 13.193 -11.034 -15.396 1.00 94.81 285 HIS A O 1
ATOM 2160 N N . GLY A 1 286 ? 12.573 -13.120 -14.820 1.00 89.56 286 GLY A N 1
ATOM 2161 C CA . GLY A 1 286 ? 12.994 -13.050 -13.410 1.00 89.56 286 GLY A CA 1
ATOM 2162 C C . GLY A 1 286 ? 13.984 -14.126 -12.975 1.00 89.56 286 GLY A C 1
ATOM 2163 O O . GLY A 1 286 ? 14.016 -14.497 -11.803 1.00 89.56 286 GLY A O 1
ATOM 2164 N N . ALA A 1 287 ? 14.755 -14.667 -13.920 1.00 91.69 287 ALA A N 1
ATOM 2165 C CA . ALA A 1 287 ? 15.802 -15.639 -13.641 1.00 91.69 287 ALA A CA 1
ATOM 2166 C C . ALA A 1 287 ? 17.105 -15.259 -14.349 1.00 91.69 287 ALA A C 1
ATOM 2168 O O . ALA A 1 287 ? 17.099 -14.736 -15.465 1.00 91.69 287 ALA A O 1
ATOM 2169 N N . ALA A 1 288 ? 18.235 -15.575 -13.713 1.00 94.81 288 ALA A N 1
ATOM 2170 C CA . ALA A 1 288 ? 19.521 -15.555 -14.395 1.00 94.81 288 ALA A CA 1
ATOM 2171 C C . ALA A 1 288 ? 19.510 -16.558 -15.562 1.00 94.81 288 ALA A C 1
ATOM 2173 O O . ALA A 1 288 ? 18.942 -17.645 -15.461 1.00 94.81 288 ALA A O 1
ATOM 2174 N N . PHE A 1 289 ? 20.173 -16.215 -16.665 1.00 95.25 289 PHE A N 1
ATOM 2175 C CA . PHE A 1 289 ? 20.124 -17.011 -17.896 1.00 95.25 289 PHE A CA 1
ATOM 2176 C C . PHE A 1 289 ? 20.891 -18.339 -17.841 1.00 95.25 289 PHE A C 1
ATOM 2178 O O . PHE A 1 289 ? 20.710 -19.183 -18.720 1.00 95.25 289 PHE A O 1
ATOM 2185 N N . GLY A 1 290 ? 21.743 -18.529 -16.832 1.00 95.81 290 GLY A N 1
ATOM 2186 C CA . GLY A 1 290 ? 22.635 -19.675 -16.704 1.00 95.81 290 GLY A CA 1
ATOM 2187 C C . GLY A 1 290 ? 23.985 -19.428 -17.380 1.00 95.81 290 GLY A C 1
ATOM 2188 O O . GLY A 1 290 ? 24.060 -18.885 -18.483 1.00 95.81 290 GLY A O 1
ATOM 2189 N N . ALA A 1 291 ? 25.066 -19.881 -16.736 1.00 95.12 291 ALA A N 1
ATOM 2190 C CA . ALA A 1 291 ? 26.435 -19.656 -17.203 1.00 95.12 291 ALA A CA 1
ATOM 2191 C C . ALA A 1 291 ? 26.688 -20.090 -18.666 1.00 95.12 291 ALA A C 1
ATOM 2193 O O . ALA A 1 291 ? 27.319 -19.319 -19.390 1.00 95.12 291 ALA A O 1
ATOM 2194 N N . PRO A 1 292 ? 26.165 -21.236 -19.163 1.00 95.94 292 PRO A N 1
ATOM 2195 C CA . PRO A 1 292 ? 26.335 -21.611 -20.569 1.00 95.94 292 PRO A CA 1
ATOM 2196 C C . PRO A 1 292 ? 25.705 -20.611 -21.546 1.00 95.94 292 PRO A C 1
ATOM 2198 O O . PRO A 1 292 ? 26.302 -20.298 -22.573 1.00 95.94 292 PRO A O 1
ATOM 2201 N N . ASN A 1 293 ? 24.523 -20.087 -21.212 1.00 95.94 293 ASN A N 1
ATOM 2202 C CA . ASN A 1 293 ? 23.811 -19.114 -22.038 1.00 95.94 293 ASN A CA 1
ATOM 2203 C C . ASN A 1 293 ? 24.549 -17.767 -22.029 1.00 95.94 293 ASN A C 1
ATOM 2205 O O . ASN A 1 293 ? 24.829 -17.218 -23.086 1.00 95.94 293 ASN A O 1
ATOM 2209 N N . VAL A 1 294 ? 24.988 -17.286 -20.859 1.00 96.94 294 VAL A N 1
ATOM 2210 C CA . VAL A 1 294 ? 25.787 -16.048 -20.757 1.00 96.94 294 VAL A CA 1
ATOM 2211 C C . VAL A 1 294 ? 27.106 -16.158 -21.536 1.00 96.94 294 VAL A C 1
ATOM 2213 O O . VAL A 1 294 ? 27.488 -15.226 -22.241 1.00 96.94 294 VAL A O 1
ATOM 2216 N N . ALA A 1 295 ? 27.792 -17.303 -21.475 1.00 96.88 295 ALA A N 1
ATOM 2217 C CA . ALA A 1 295 ? 29.006 -17.539 -22.257 1.00 96.88 295 ALA A CA 1
ATOM 2218 C C . ALA A 1 295 ? 28.736 -17.542 -23.775 1.00 96.88 295 ALA A C 1
ATOM 2220 O O . ALA A 1 295 ? 29.548 -17.032 -24.549 1.00 96.88 295 ALA A O 1
ATOM 2221 N N . GLN A 1 296 ? 27.600 -18.093 -24.212 1.00 96.38 296 GLN A N 1
ATOM 2222 C CA . GLN A 1 296 ? 27.171 -18.045 -25.611 1.00 96.38 296 GLN A CA 1
ATOM 2223 C C . GLN A 1 296 ? 26.864 -16.608 -26.052 1.00 96.38 296 GLN A C 1
ATOM 2225 O O . GLN A 1 296 ? 27.410 -16.158 -27.058 1.00 96.38 296 GLN A O 1
ATOM 2230 N N . MET A 1 297 ? 26.092 -15.865 -25.254 1.00 96.44 297 MET A N 1
ATOM 2231 C CA . MET A 1 297 ? 25.790 -14.449 -25.483 1.00 96.44 297 MET A CA 1
ATOM 2232 C C . MET A 1 297 ? 27.068 -13.624 -25.671 1.00 96.44 297 MET A C 1
ATOM 2234 O O . MET A 1 297 ? 27.158 -12.814 -26.594 1.00 96.44 297 MET A O 1
ATOM 2238 N N . LYS A 1 298 ? 28.089 -13.860 -24.837 1.00 97.12 298 LYS A N 1
ATOM 2239 C CA . LYS A 1 298 ? 29.395 -13.200 -24.959 1.00 97.12 298 LYS A CA 1
ATOM 2240 C C . LYS A 1 298 ? 30.068 -13.511 -26.291 1.00 97.12 298 LYS A C 1
ATOM 2242 O O . LYS A 1 298 ? 30.443 -12.578 -26.996 1.00 97.12 298 LYS A O 1
ATOM 2247 N N . LYS A 1 299 ? 30.152 -14.789 -26.678 1.00 96.25 299 LYS A N 1
ATOM 2248 C CA . LYS A 1 299 ? 30.744 -15.203 -27.965 1.00 96.25 299 LYS A CA 1
ATOM 2249 C C . LYS A 1 299 ? 30.051 -14.538 -29.154 1.00 96.25 299 LYS A C 1
ATOM 2251 O O . LYS A 1 299 ? 30.729 -14.002 -30.025 1.00 96.25 299 LYS A O 1
ATOM 2256 N N . GLU A 1 300 ? 28.720 -14.531 -29.167 1.00 94.62 300 GLU A N 1
ATOM 2257 C CA . GLU A 1 300 ? 27.918 -13.935 -30.246 1.00 94.62 300 GLU A CA 1
ATOM 2258 C C . GLU A 1 300 ? 28.098 -12.414 -30.350 1.00 94.62 300 GLU A C 1
ATOM 2260 O O . GLU A 1 300 ? 28.011 -11.848 -31.439 1.00 94.62 300 GLU A O 1
ATOM 2265 N N . ASN A 1 301 ? 28.415 -11.748 -29.237 1.00 92.50 301 ASN A N 1
ATOM 2266 C CA . ASN A 1 301 ? 28.657 -10.307 -29.189 1.00 92.50 301 ASN A CA 1
ATOM 2267 C C . ASN A 1 301 ? 30.147 -9.923 -29.272 1.00 92.50 301 ASN A C 1
ATOM 2269 O O . ASN A 1 301 ? 30.469 -8.740 -29.153 1.00 92.50 301 ASN A O 1
ATOM 2273 N N . GLY A 1 302 ? 31.051 -10.885 -29.502 1.00 93.88 302 GLY A N 1
ATOM 2274 C CA . GLY A 1 302 ? 32.493 -10.644 -29.641 1.00 93.88 302 GLY A CA 1
ATOM 2275 C C . GLY A 1 302 ? 33.253 -10.456 -28.321 1.00 93.88 302 GLY A C 1
ATOM 2276 O O . GLY A 1 302 ? 34.349 -9.902 -28.329 1.00 93.88 302 GLY A O 1
ATOM 2277 N N . PHE A 1 303 ? 32.689 -10.902 -27.197 1.00 96.38 303 PHE A N 1
ATOM 2278 C CA . PHE A 1 303 ? 33.313 -10.893 -25.870 1.00 96.38 303 PHE A CA 1
ATOM 2279 C C . PHE A 1 303 ? 33.965 -12.246 -25.561 1.00 96.38 303 PHE A C 1
ATOM 2281 O O . PHE A 1 303 ? 33.519 -13.296 -26.031 1.00 96.38 303 PHE A O 1
ATOM 2288 N N . ASN A 1 304 ? 35.000 -12.231 -24.718 1.00 96.31 304 ASN A N 1
ATOM 2289 C CA . ASN A 1 304 ? 35.586 -13.449 -24.169 1.00 96.31 304 ASN A CA 1
ATOM 2290 C C . ASN A 1 304 ? 34.564 -14.137 -23.232 1.00 96.31 304 ASN A C 1
ATOM 2292 O O . ASN A 1 304 ? 34.124 -13.502 -22.272 1.00 96.31 304 ASN A O 1
ATOM 2296 N N . PRO A 1 305 ? 34.162 -15.401 -23.478 1.00 96.44 305 PRO A N 1
ATOM 2297 C CA . PRO A 1 305 ? 33.179 -16.103 -22.646 1.00 96.44 305 PRO A CA 1
ATOM 2298 C C . PRO A 1 305 ? 33.606 -16.284 -21.183 1.00 96.44 305 PRO A C 1
ATOM 2300 O O . PRO A 1 305 ? 32.726 -16.408 -20.330 1.00 96.44 305 PRO A O 1
ATOM 2303 N N . ASP A 1 306 ? 34.913 -16.285 -20.906 1.00 95.31 306 ASP A N 1
ATOM 2304 C CA . ASP A 1 306 ? 35.481 -16.570 -19.581 1.00 95.31 306 ASP A CA 1
ATOM 2305 C C . ASP A 1 306 ? 35.722 -15.301 -18.737 1.00 95.31 306 ASP A C 1
ATOM 2307 O O . ASP A 1 306 ? 36.023 -15.383 -17.547 1.00 95.31 306 ASP A O 1
ATOM 2311 N N . GLU A 1 307 ? 35.593 -14.111 -19.331 1.00 95.94 307 GLU A N 1
ATOM 2312 C CA . GLU A 1 307 ? 35.725 -12.836 -18.618 1.00 95.94 307 GLU A CA 1
ATOM 2313 C C . GLU A 1 307 ? 34.369 -12.351 -18.117 1.00 95.94 307 GLU A C 1
ATOM 2315 O O . GLU A 1 307 ? 33.384 -12.413 -18.846 1.00 95.94 307 GLU A O 1
ATOM 2320 N N . HIS A 1 308 ? 34.313 -11.803 -16.903 1.00 95.50 308 HIS A N 1
ATOM 2321 C CA . HIS A 1 308 ? 33.084 -11.289 -16.293 1.00 95.50 308 HIS A CA 1
ATOM 2322 C C . HIS A 1 308 ? 33.199 -9.806 -15.953 1.00 95.50 308 HIS A C 1
ATOM 2324 O O . HIS A 1 308 ? 34.279 -9.325 -15.607 1.00 95.50 308 HIS A O 1
ATOM 2330 N N . PHE A 1 309 ? 32.068 -9.099 -15.999 1.00 96.12 309 PHE A N 1
ATOM 2331 C CA . PHE A 1 309 ? 31.958 -7.689 -15.609 1.00 96.12 309 PHE A CA 1
ATOM 2332 C C . PHE A 1 309 ? 32.886 -6.767 -16.420 1.00 96.12 309 PHE A C 1
ATOM 2334 O O . PHE A 1 309 ? 33.494 -5.829 -15.900 1.00 96.12 309 PHE A O 1
ATOM 2341 N N . VAL A 1 310 ? 33.020 -7.049 -17.715 1.00 95.00 310 VAL A N 1
ATOM 2342 C CA . VAL A 1 310 ? 33.917 -6.307 -18.603 1.00 95.00 310 VAL A CA 1
ATOM 2343 C C . VAL A 1 310 ? 33.312 -4.946 -18.934 1.00 95.00 310 VAL A C 1
ATOM 2345 O O . VAL A 1 310 ? 32.250 -4.864 -19.539 1.00 95.00 310 VAL A O 1
ATOM 2348 N N . ILE A 1 311 ? 34.025 -3.873 -18.589 1.00 96.38 311 ILE A N 1
ATOM 2349 C CA . ILE A 1 311 ? 33.761 -2.514 -19.077 1.00 96.38 311 ILE A CA 1
ATOM 2350 C C . ILE A 1 311 ? 35.038 -2.026 -19.763 1.00 96.38 311 ILE A C 1
ATOM 2352 O O . ILE A 1 311 ? 36.080 -1.868 -19.120 1.00 96.38 311 ILE A O 1
ATOM 2356 N N . GLY A 1 312 ? 34.976 -1.835 -21.081 1.00 94.19 312 GLY A N 1
ATOM 2357 C CA . GLY A 1 312 ? 36.109 -1.393 -21.895 1.00 94.19 312 GLY A CA 1
ATOM 2358 C C . GLY A 1 312 ? 36.334 0.121 -21.856 1.00 94.19 312 GLY A C 1
ATOM 2359 O O . GLY A 1 312 ? 35.465 0.889 -21.444 1.00 94.19 312 GLY A O 1
ATOM 2360 N N . GLU A 1 313 ? 37.498 0.559 -22.336 1.00 95.00 313 GLU A N 1
ATOM 2361 C CA . GLU A 1 313 ? 37.871 1.980 -22.383 1.00 95.00 313 GLU A CA 1
ATOM 2362 C C . GLU A 1 313 ? 36.912 2.821 -23.236 1.00 95.00 313 GLU A C 1
ATOM 2364 O O . GLU A 1 313 ? 36.567 3.933 -22.853 1.00 95.00 313 GLU A O 1
ATOM 2369 N N . THR A 1 314 ? 36.416 2.273 -24.351 1.00 94.94 314 THR A N 1
ATOM 2370 C CA . THR A 1 314 ? 35.415 2.939 -25.200 1.00 94.94 314 THR A CA 1
ATOM 2371 C C . THR A 1 314 ? 34.159 3.308 -24.415 1.00 94.94 314 THR A C 1
ATOM 2373 O O . THR A 1 314 ? 33.674 4.426 -24.540 1.00 94.94 314 THR A O 1
ATOM 2376 N N . VAL A 1 315 ? 33.656 2.406 -23.562 1.00 96.69 315 VAL A N 1
ATOM 2377 C CA . VAL A 1 315 ? 32.451 2.658 -22.755 1.00 96.69 315 VAL A CA 1
ATOM 2378 C C . VAL A 1 315 ? 32.727 3.689 -21.666 1.00 96.69 315 VAL A C 1
ATOM 2380 O O . VAL A 1 315 ? 31.904 4.573 -21.461 1.00 96.69 315 VAL A O 1
ATOM 2383 N N . ARG A 1 316 ? 33.892 3.633 -21.005 1.00 95.88 316 ARG A N 1
ATOM 2384 C CA . ARG A 1 316 ? 34.275 4.654 -20.013 1.00 95.88 316 ARG A CA 1
ATOM 2385 C C . ARG A 1 316 ? 34.340 6.042 -20.647 1.00 95.88 316 ARG A C 1
ATOM 2387 O O . ARG A 1 316 ? 33.676 6.952 -20.162 1.00 95.88 316 ARG A O 1
ATOM 2394 N N . LYS A 1 317 ? 35.046 6.173 -21.775 1.00 96.19 317 LYS A N 1
ATOM 2395 C CA . LYS A 1 317 ? 35.137 7.426 -22.542 1.00 96.19 317 LYS A CA 1
ATOM 2396 C C . LYS A 1 317 ? 33.783 7.916 -23.036 1.00 96.19 317 LYS A C 1
ATOM 2398 O O . LYS A 1 317 ? 33.538 9.114 -23.066 1.00 96.19 317 LYS A O 1
ATOM 2403 N N . PHE A 1 318 ? 32.878 7.004 -23.388 1.00 96.38 318 PHE A N 1
ATOM 2404 C CA . PHE A 1 318 ? 31.539 7.367 -23.844 1.00 96.38 318 PHE A CA 1
ATOM 2405 C C . PHE A 1 318 ? 30.721 8.118 -22.781 1.00 96.38 318 PHE A C 1
ATOM 2407 O O . PHE A 1 318 ? 29.838 8.885 -23.147 1.00 96.38 318 PHE A O 1
ATOM 2414 N N . PHE A 1 319 ? 30.998 7.931 -21.485 1.00 97.06 319 PHE A N 1
ATOM 2415 C CA . PHE A 1 319 ? 30.276 8.596 -20.393 1.00 97.06 319 PHE A CA 1
ATOM 2416 C C . PHE A 1 319 ? 31.130 9.598 -19.589 1.00 97.06 319 PHE A C 1
ATOM 2418 O O . PHE A 1 319 ? 30.596 10.261 -18.698 1.00 97.06 319 PHE A O 1
ATOM 2425 N N . GLU A 1 320 ? 32.424 9.748 -19.896 1.00 96.06 320 GLU A N 1
ATOM 2426 C CA . GLU A 1 320 ? 33.398 10.448 -19.038 1.00 96.06 320 GLU A CA 1
ATOM 2427 C C . GLU A 1 320 ? 33.102 11.940 -18.811 1.00 96.06 320 GLU A C 1
ATOM 2429 O O . GLU A 1 320 ? 33.419 12.480 -17.752 1.00 96.06 320 GLU A O 1
ATOM 2434 N N . ASP A 1 321 ? 32.463 12.613 -19.771 1.00 96.38 321 ASP A N 1
ATOM 2435 C CA . ASP A 1 321 ? 32.147 14.044 -19.690 1.00 96.38 321 ASP A CA 1
ATOM 2436 C C . ASP A 1 321 ? 30.877 14.361 -18.878 1.00 96.38 321 ASP A C 1
ATOM 2438 O O . ASP A 1 321 ? 30.638 15.520 -18.524 1.00 96.38 321 ASP A O 1
ATOM 2442 N N . LEU A 1 322 ? 30.062 13.354 -18.540 1.00 97.62 322 LEU A N 1
ATOM 2443 C CA . LEU A 1 322 ? 28.746 13.567 -17.929 1.00 97.62 322 LEU A CA 1
ATOM 2444 C C . LEU A 1 322 ? 28.779 14.218 -16.542 1.00 97.62 322 LEU A C 1
ATOM 2446 O O . LEU A 1 322 ? 27.959 15.114 -16.315 1.00 97.62 322 LEU A O 1
ATOM 2450 N N . PRO A 1 323 ? 29.703 13.866 -15.626 1.00 97.81 323 PRO A N 1
ATOM 2451 C CA . PRO A 1 323 ? 29.806 14.568 -14.353 1.00 97.81 323 PRO A CA 1
ATOM 2452 C C . PRO A 1 323 ? 30.111 16.062 -14.521 1.00 97.81 323 PRO A C 1
ATOM 2454 O O . PRO A 1 323 ? 29.462 16.893 -13.891 1.00 97.81 323 PRO A O 1
ATOM 2457 N N . ALA A 1 324 ? 31.039 16.424 -15.416 1.00 97.88 324 ALA A N 1
ATOM 2458 C CA . ALA A 1 324 ? 31.395 17.822 -15.674 1.00 97.88 324 ALA A CA 1
ATOM 2459 C C . ALA A 1 324 ? 30.241 18.605 -16.328 1.00 97.88 324 ALA A C 1
ATOM 2461 O O . ALA A 1 324 ? 29.983 19.760 -15.972 1.00 97.88 324 ALA A O 1
ATOM 2462 N N . ARG A 1 325 ? 29.501 17.963 -17.241 1.00 96.94 325 ARG A N 1
ATOM 2463 C CA . ARG A 1 325 ? 28.276 18.524 -17.829 1.00 96.94 325 ARG A CA 1
ATOM 2464 C C . ARG A 1 325 ? 27.207 18.774 -16.763 1.00 96.94 325 ARG A C 1
ATOM 2466 O O . ARG A 1 325 ? 26.592 19.836 -16.752 1.00 96.94 325 ARG A O 1
ATOM 2473 N N . GLY A 1 326 ? 27.014 17.821 -15.854 1.00 97.88 326 GLY A N 1
ATOM 2474 C CA . GLY A 1 326 ? 26.086 17.938 -14.732 1.00 97.88 326 GLY A CA 1
ATOM 2475 C C . GLY A 1 326 ? 26.424 19.097 -13.793 1.00 97.88 326 GLY A C 1
ATOM 2476 O O . GLY A 1 326 ? 25.558 19.906 -13.478 1.00 97.88 326 GLY A O 1
ATOM 2477 N N . GLU A 1 327 ? 27.692 19.239 -13.406 1.00 98.25 327 GLU A N 1
ATOM 2478 C CA . GLU A 1 327 ? 28.136 20.358 -12.562 1.00 98.25 327 GLU A CA 1
ATOM 2479 C C . GLU A 1 327 ? 27.988 21.719 -13.258 1.00 98.25 327 GLU A C 1
ATOM 2481 O O . GLU A 1 327 ? 27.669 22.715 -12.608 1.00 98.25 327 GLU A O 1
ATOM 2486 N N . SER A 1 328 ? 28.123 21.762 -14.588 1.00 98.25 328 SER A N 1
ATOM 2487 C CA . SER A 1 328 ? 27.830 22.972 -15.366 1.00 98.25 328 SER A CA 1
ATOM 2488 C C . SER A 1 328 ? 26.350 23.363 -15.256 1.00 98.25 328 SER A C 1
ATOM 2490 O O . SER A 1 328 ? 26.053 24.524 -14.992 1.00 98.25 328 SER A O 1
ATOM 2492 N N . LEU A 1 329 ? 25.421 22.399 -15.343 1.00 98.06 329 LEU A N 1
ATOM 2493 C CA . LEU A 1 329 ? 23.983 22.645 -15.134 1.00 98.06 329 LEU A CA 1
ATOM 2494 C C . LEU A 1 329 ? 23.679 23.153 -13.716 1.00 98.06 329 LEU A C 1
ATOM 2496 O O . LEU A 1 329 ? 22.858 24.054 -13.541 1.00 98.06 329 LEU A O 1
ATOM 2500 N N . VAL A 1 330 ? 24.340 22.588 -12.702 1.00 98.56 330 VAL A N 1
ATOM 2501 C CA . VAL A 1 330 ? 24.199 23.024 -11.304 1.00 98.56 330 VAL A CA 1
ATOM 2502 C C . VAL A 1 330 ? 24.671 24.466 -11.142 1.00 98.56 330 VAL A C 1
ATOM 2504 O O . VAL A 1 330 ? 23.994 25.256 -10.484 1.00 98.56 330 VAL A O 1
ATOM 2507 N N . GLN A 1 331 ? 25.814 24.820 -11.734 1.00 98.50 331 GLN A N 1
ATOM 2508 C CA . GLN A 1 331 ? 26.363 26.171 -11.655 1.00 98.50 331 GLN A CA 1
ATOM 2509 C C . GLN A 1 331 ? 25.483 27.186 -12.397 1.00 98.50 331 GLN A C 1
ATOM 2511 O O . GLN A 1 331 ? 25.127 28.205 -11.810 1.00 98.50 331 GLN A O 1
ATOM 2516 N N . GLU A 1 332 ? 25.049 26.872 -13.622 1.00 98.06 332 GLU A N 1
ATOM 2517 C CA . GLU A 1 332 ? 24.099 27.694 -14.387 1.00 98.06 332 GLU A CA 1
ATOM 2518 C C . GLU A 1 332 ? 22.823 27.970 -13.582 1.00 98.06 332 GLU A C 1
ATOM 2520 O O . GLU A 1 332 ? 22.361 29.109 -13.491 1.00 98.06 332 GLU A O 1
ATOM 2525 N N . TRP A 1 333 ? 22.266 26.936 -12.946 1.00 98.31 333 TRP A N 1
ATOM 2526 C CA . TRP A 1 333 ? 21.065 27.079 -12.134 1.00 98.31 333 TRP A CA 1
ATOM 2527 C C . TRP A 1 333 ? 21.311 27.882 -10.848 1.00 98.31 333 TRP A C 1
ATOM 2529 O O . TRP A 1 333 ? 20.494 28.731 -10.494 1.00 98.31 333 TRP A O 1
ATOM 2539 N N . LYS A 1 334 ? 22.443 27.682 -10.160 1.00 98.25 334 LYS A N 1
ATOM 2540 C CA . LYS A 1 334 ? 22.822 28.491 -8.987 1.00 98.25 334 LYS A CA 1
ATOM 2541 C C . LYS A 1 334 ? 22.966 29.969 -9.343 1.00 98.25 334 LYS A C 1
ATOM 2543 O O . LYS A 1 334 ? 22.501 30.821 -8.586 1.00 98.25 334 LYS A O 1
ATOM 2548 N N . ASP A 1 335 ? 23.571 30.273 -10.487 1.00 98.44 335 ASP A N 1
ATOM 2549 C CA . ASP A 1 335 ? 23.718 31.645 -10.969 1.00 98.44 335 ASP A CA 1
ATOM 2550 C C . ASP A 1 335 ? 22.362 32.258 -11.339 1.00 98.44 335 ASP A C 1
ATOM 2552 O O . ASP A 1 335 ? 22.100 33.409 -10.978 1.00 98.44 335 ASP A O 1
ATOM 2556 N N . LEU A 1 336 ? 21.465 31.482 -11.960 1.00 98.38 336 LEU A N 1
ATOM 2557 C CA . LEU A 1 336 ? 20.081 31.889 -12.213 1.00 98.38 336 LEU A CA 1
ATOM 2558 C C . LEU A 1 336 ? 19.338 32.208 -10.909 1.00 98.38 336 LEU A C 1
ATOM 2560 O O . LEU A 1 336 ? 18.747 33.279 -10.796 1.00 98.38 336 LEU A O 1
ATOM 2564 N N . VAL A 1 337 ? 19.394 31.319 -9.911 1.00 98.25 337 VAL A N 1
ATOM 2565 C CA . VAL A 1 337 ? 18.744 31.523 -8.605 1.00 98.25 337 VAL A CA 1
ATOM 2566 C C . VAL A 1 337 ? 19.330 32.735 -7.886 1.00 98.25 337 VAL A C 1
ATOM 2568 O O . VAL A 1 337 ? 18.586 33.523 -7.313 1.00 98.25 337 VAL A O 1
ATOM 2571 N N . LYS A 1 338 ? 20.648 32.948 -7.952 1.00 98.25 338 LYS A N 1
ATOM 2572 C CA . LYS A 1 338 ? 21.294 34.131 -7.369 1.00 98.25 338 LYS A CA 1
ATOM 2573 C C . LYS A 1 338 ? 20.781 35.428 -7.999 1.00 98.25 338 LYS A C 1
ATOM 2575 O O . LYS A 1 338 ? 20.471 36.372 -7.274 1.00 98.25 338 LYS A O 1
ATOM 2580 N N . GLN A 1 339 ? 20.685 35.480 -9.328 1.00 98.31 339 GLN A N 1
ATOM 2581 C CA . GLN A 1 339 ? 20.140 36.642 -10.039 1.00 98.31 339 GLN A CA 1
ATOM 2582 C C . GLN A 1 339 ? 18.651 36.836 -9.731 1.00 98.31 339 GLN A C 1
ATOM 2584 O O . GLN A 1 339 ? 18.219 37.955 -9.468 1.00 98.31 339 GLN A O 1
ATOM 2589 N N . TYR A 1 340 ? 17.889 35.743 -9.696 1.00 98.38 340 TYR A N 1
ATOM 2590 C CA . TYR A 1 340 ? 16.476 35.736 -9.336 1.00 98.38 340 TYR A CA 1
ATOM 2591 C C . TYR A 1 340 ? 16.238 36.282 -7.922 1.00 98.38 340 TYR A C 1
ATOM 2593 O O . TYR A 1 340 ? 15.423 37.182 -7.756 1.00 98.38 340 TYR A O 1
ATOM 2601 N N . THR A 1 341 ? 16.983 35.819 -6.914 1.00 98.00 341 THR A N 1
ATOM 2602 C CA . THR A 1 341 ? 16.854 36.302 -5.529 1.00 98.00 341 THR A CA 1
ATOM 2603 C C . THR A 1 341 ? 17.274 37.767 -5.389 1.00 98.00 341 THR A C 1
ATOM 2605 O O . THR A 1 341 ? 16.710 38.481 -4.568 1.00 98.00 341 THR A O 1
ATOM 2608 N N . ALA A 1 342 ? 18.231 38.249 -6.189 1.00 97.75 342 ALA A N 1
ATOM 2609 C CA . ALA A 1 342 ? 18.585 39.670 -6.201 1.00 97.75 342 ALA A CA 1
ATOM 2610 C C . ALA A 1 342 ? 17.475 40.543 -6.816 1.00 97.75 342 ALA A C 1
ATOM 2612 O O . ALA A 1 342 ? 17.214 41.638 -6.321 1.00 97.75 342 ALA A O 1
ATOM 2613 N N . GLN A 1 343 ? 16.817 40.056 -7.874 1.00 98.25 343 GLN A N 1
ATOM 2614 C CA . GLN A 1 343 ? 15.750 40.773 -8.575 1.00 98.25 343 GLN A CA 1
ATOM 2615 C C . GLN A 1 343 ? 14.400 40.710 -7.837 1.00 98.25 343 GLN A C 1
ATOM 2617 O O . GLN A 1 343 ? 13.644 41.680 -7.850 1.00 98.25 343 GLN A O 1
ATOM 2622 N N . TYR A 1 344 ? 14.102 39.583 -7.187 1.00 97.94 344 TYR A N 1
ATOM 2623 C CA . TYR A 1 344 ? 12.853 39.309 -6.472 1.00 97.94 344 TYR A CA 1
ATOM 2624 C C . TYR A 1 344 ? 13.154 38.853 -5.033 1.00 97.94 344 TYR A C 1
ATOM 2626 O O . TYR A 1 344 ? 12.987 37.676 -4.719 1.00 97.94 344 TYR A O 1
ATOM 2634 N N . PRO A 1 345 ? 13.606 39.746 -4.133 1.00 97.69 345 PRO A N 1
ATOM 2635 C CA . PRO A 1 345 ? 14.129 39.361 -2.818 1.00 97.69 345 PRO A CA 1
ATOM 2636 C C . PRO A 1 345 ? 13.114 38.639 -1.925 1.00 97.69 345 PRO A C 1
ATOM 2638 O O . PRO A 1 345 ? 13.458 37.634 -1.308 1.00 97.69 345 PRO A O 1
ATOM 2641 N N . GLU A 1 346 ? 11.858 39.090 -1.888 1.00 96.69 346 GLU A N 1
ATOM 2642 C CA . GLU A 1 346 ? 10.808 38.444 -1.085 1.00 96.69 346 GLU A CA 1
ATOM 2643 C C . GLU A 1 346 ? 10.458 37.049 -1.622 1.00 96.69 346 GLU A C 1
ATOM 2645 O O . GLU A 1 346 ? 10.455 36.066 -0.880 1.00 96.69 346 GLU A O 1
ATOM 2650 N N . LEU A 1 347 ? 10.227 36.941 -2.935 1.00 97.00 347 LEU A N 1
ATOM 2651 C CA . LEU A 1 347 ? 9.886 35.676 -3.587 1.00 97.00 347 LEU A CA 1
ATOM 2652 C C . LEU A 1 347 ? 11.080 34.704 -3.607 1.00 97.00 347 LEU A C 1
ATOM 2654 O O . LEU A 1 347 ? 10.898 33.492 -3.521 1.00 97.00 347 LEU A O 1
ATOM 2658 N N . GLY A 1 348 ? 12.302 35.231 -3.678 1.00 97.88 348 GLY A N 1
ATOM 2659 C CA . GLY A 1 348 ? 13.557 34.498 -3.560 1.00 97.88 348 GLY A CA 1
ATOM 2660 C C . GLY A 1 348 ? 13.786 33.937 -2.160 1.00 97.88 348 GLY A C 1
ATOM 2661 O O . GLY A 1 348 ? 14.174 32.777 -2.039 1.00 97.88 348 GLY A O 1
ATOM 2662 N N . ALA A 1 349 ? 13.497 34.712 -1.110 1.00 96.88 349 ALA A N 1
ATOM 2663 C CA . ALA A 1 349 ? 13.552 34.231 0.270 1.00 96.88 349 ALA A CA 1
ATOM 2664 C C . ALA A 1 349 ? 12.517 33.121 0.519 1.00 96.88 349 ALA A C 1
ATOM 2666 O O . ALA A 1 349 ? 12.843 32.082 1.094 1.00 96.88 349 ALA A O 1
ATOM 2667 N N . GLU A 1 350 ? 11.291 33.295 0.019 1.00 96.12 350 GLU A N 1
ATOM 2668 C CA . GLU A 1 350 ? 10.254 32.263 0.087 1.00 96.12 350 GLU A CA 1
ATOM 2669 C C . GLU A 1 350 ? 10.654 31.001 -0.692 1.00 96.12 350 GLU A C 1
ATOM 2671 O O . GLU A 1 350 ? 10.522 29.891 -0.179 1.00 96.12 350 GLU A O 1
ATOM 2676 N N . PHE A 1 351 ? 11.208 31.150 -1.898 1.00 97.75 351 PHE A N 1
ATOM 2677 C CA . PHE A 1 351 ? 11.706 30.025 -2.690 1.00 97.75 351 PHE A CA 1
ATOM 2678 C C . PHE A 1 351 ? 12.790 29.241 -1.940 1.00 97.75 351 PHE A C 1
ATOM 2680 O O . PHE A 1 351 ? 12.698 28.019 -1.829 1.00 97.75 351 PHE A O 1
ATOM 2687 N N . GLN A 1 352 ? 13.770 29.935 -1.354 1.00 97.19 352 GLN A N 1
ATOM 2688 C CA . GLN A 1 352 ? 14.831 29.318 -0.553 1.00 97.19 352 GLN A CA 1
ATOM 2689 C C . GLN A 1 352 ? 14.278 28.580 0.674 1.00 97.19 352 GLN A C 1
ATOM 2691 O O . GLN A 1 352 ? 14.689 27.449 0.933 1.00 97.19 352 GLN A O 1
ATOM 2696 N N . ARG A 1 353 ? 13.298 29.160 1.379 1.00 96.44 353 ARG A N 1
ATOM 2697 C CA . ARG A 1 353 ? 12.613 28.513 2.511 1.00 96.44 353 ARG A CA 1
ATOM 2698 C C . ARG A 1 353 ? 11.844 27.257 2.086 1.00 96.44 353 ARG A C 1
ATOM 2700 O O . ARG A 1 353 ? 11.864 26.237 2.773 1.00 96.44 353 ARG A O 1
ATOM 2707 N N . ARG A 1 354 ? 11.147 27.305 0.945 1.00 95.44 354 ARG A N 1
ATOM 2708 C CA . ARG A 1 354 ? 10.415 26.145 0.401 1.00 95.44 354 ARG A CA 1
ATOM 2709 C C . ARG A 1 354 ? 11.382 25.048 -0.046 1.00 95.44 354 ARG A C 1
ATOM 2711 O O . ARG A 1 354 ? 11.100 23.876 0.200 1.00 95.44 354 ARG A O 1
ATOM 2718 N N . MET A 1 355 ? 12.521 25.411 -0.638 1.00 96.44 355 MET A N 1
ATOM 2719 C CA . MET A 1 355 ? 13.591 24.474 -0.993 1.00 96.44 355 MET A CA 1
ATOM 2720 C C . MET A 1 355 ? 14.222 23.796 0.228 1.00 96.44 355 MET A C 1
ATOM 2722 O O . MET A 1 355 ? 14.522 22.609 0.158 1.00 96.44 355 MET A O 1
ATOM 2726 N N . SER A 1 356 ? 14.419 24.517 1.338 1.00 95.75 356 SER A N 1
ATOM 2727 C CA . SER A 1 356 ? 14.972 23.944 2.575 1.00 95.75 356 SER A CA 1
ATOM 2728 C C . SER A 1 356 ? 13.961 23.111 3.372 1.00 95.75 356 SER A C 1
ATOM 2730 O O . SER A 1 356 ? 14.323 22.496 4.375 1.00 95.75 356 SER A O 1
ATOM 2732 N N . GLY A 1 357 ? 12.691 23.077 2.946 1.00 95.19 357 GLY A N 1
ATOM 2733 C CA . GLY A 1 357 ? 11.634 22.337 3.636 1.00 95.19 357 GLY A CA 1
ATOM 2734 C C . GLY A 1 357 ? 11.252 22.945 4.990 1.00 95.19 357 GLY A C 1
ATOM 2735 O O . GLY A 1 357 ? 10.693 22.266 5.856 1.00 95.19 357 GLY A O 1
ATOM 2736 N N . GLU A 1 358 ? 11.562 24.224 5.207 1.00 94.25 358 GLU A N 1
ATOM 2737 C CA . GLU A 1 358 ? 11.279 24.918 6.458 1.00 94.25 358 GLU A CA 1
ATOM 2738 C C . GLU A 1 358 ? 9.838 25.440 6.489 1.00 94.25 358 GLU A C 1
ATOM 2740 O O . GLU A 1 358 ? 9.333 26.017 5.522 1.00 94.25 358 GLU A O 1
ATOM 2745 N N . LEU A 1 359 ? 9.164 25.251 7.626 1.00 94.94 359 LEU A N 1
ATOM 2746 C CA . LEU A 1 359 ? 7.894 25.910 7.931 1.00 94.94 359 LEU A CA 1
ATOM 2747 C C . LEU A 1 359 ? 8.170 27.249 8.633 1.00 94.94 359 LEU A C 1
ATOM 2749 O O . LEU A 1 359 ? 9.164 27.343 9.357 1.00 94.94 359 LEU A O 1
ATOM 2753 N N . PRO A 1 360 ? 7.297 28.263 8.488 1.00 93.00 360 PRO A N 1
ATOM 2754 C CA . PRO A 1 360 ? 7.384 29.483 9.287 1.00 93.00 360 PRO A CA 1
ATOM 2755 C C . PRO A 1 360 ? 7.357 29.145 10.783 1.00 93.00 360 PRO A C 1
ATOM 2757 O O . PRO A 1 360 ? 6.551 28.319 11.208 1.00 93.00 360 PRO A O 1
ATOM 2760 N N . SER A 1 361 ? 8.220 29.761 11.595 1.00 90.44 361 SER A N 1
ATOM 2761 C CA . SER A 1 361 ? 8.373 29.422 13.023 1.00 90.44 361 SER A CA 1
ATOM 2762 C C . SER A 1 361 ? 7.087 29.594 13.842 1.00 90.44 361 SER A C 1
ATOM 2764 O O . SER A 1 361 ? 6.883 28.879 14.820 1.00 90.44 361 SER A O 1
ATOM 2766 N N . ASN A 1 362 ? 6.202 30.490 13.408 1.00 92.19 362 ASN A N 1
ATOM 2767 C CA . ASN A 1 362 ? 4.916 30.809 14.023 1.00 92.19 362 ASN A CA 1
ATOM 2768 C C . ASN A 1 362 ? 3.752 29.916 13.548 1.00 92.19 362 ASN A C 1
ATOM 2770 O O . ASN A 1 362 ? 2.595 30.225 13.822 1.00 92.19 362 ASN A O 1
ATOM 2774 N N . TRP A 1 363 ? 4.002 28.811 12.830 1.00 95.75 363 TRP A N 1
ATOM 2775 C CA . TRP A 1 363 ? 2.918 27.969 12.299 1.00 95.75 363 TRP A CA 1
ATOM 2776 C C . TRP A 1 363 ? 1.972 27.425 13.377 1.00 95.75 363 TRP A C 1
ATOM 2778 O O . TRP A 1 363 ? 0.781 27.254 13.121 1.00 95.75 363 TRP A O 1
ATOM 2788 N N . LYS A 1 364 ? 2.490 27.166 14.585 1.00 96.12 364 LYS A N 1
ATOM 2789 C CA . LYS A 1 364 ? 1.697 26.685 15.725 1.00 96.12 364 LYS A CA 1
ATOM 2790 C C . LYS A 1 364 ? 0.720 27.737 16.243 1.00 96.12 364 LYS A C 1
ATOM 2792 O O . LYS A 1 364 ? -0.348 27.364 16.715 1.00 96.12 364 LYS A O 1
ATOM 2797 N N . ASP A 1 365 ? 1.048 29.021 16.102 1.00 96.88 365 ASP A N 1
ATOM 2798 C CA . ASP A 1 365 ? 0.211 30.135 16.567 1.00 96.88 365 ASP A CA 1
ATOM 2799 C C . ASP A 1 365 ? -1.084 30.259 15.746 1.00 96.88 365 ASP A C 1
ATOM 2801 O O . ASP A 1 365 ? -2.049 30.884 16.179 1.00 96.88 365 ASP A O 1
ATOM 2805 N N . LEU A 1 366 ? -1.124 29.630 14.564 1.00 97.44 366 LEU A N 1
ATOM 2806 C CA . LEU A 1 366 ? -2.318 29.536 13.721 1.00 97.44 366 LEU A CA 1
ATOM 2807 C C . LEU A 1 366 ? -3.331 28.504 14.238 1.00 97.44 366 LEU A C 1
ATOM 2809 O O . LEU A 1 366 ? -4.483 28.511 13.802 1.00 97.44 366 LEU A O 1
ATOM 2813 N N . ILE A 1 367 ? -2.926 27.611 15.148 1.00 97.38 367 ILE A N 1
ATOM 2814 C CA . ILE A 1 367 ? -3.836 26.662 15.790 1.00 97.38 367 ILE A CA 1
ATOM 2815 C C . ILE A 1 367 ? -4.617 27.408 16.874 1.00 97.38 367 ILE A C 1
ATOM 2817 O O . ILE A 1 367 ? -3.999 28.013 17.752 1.00 97.38 367 ILE A O 1
ATOM 2821 N N . PRO A 1 368 ? -5.960 27.330 16.895 1.00 94.94 368 PRO A N 1
ATOM 2822 C CA . PRO A 1 368 ? -6.744 27.985 17.933 1.00 94.94 368 PRO A CA 1
ATOM 2823 C C . PRO A 1 368 ? -6.291 27.602 19.352 1.00 94.94 368 PRO A C 1
ATOM 2825 O O . PRO A 1 368 ? -6.127 26.423 19.693 1.00 94.94 368 PRO A O 1
ATOM 2828 N N . ALA A 1 369 ? -6.112 28.617 20.201 1.00 94.12 369 ALA A N 1
ATOM 2829 C CA . ALA A 1 369 ? -5.784 28.433 21.617 1.00 94.12 369 ALA A CA 1
ATOM 2830 C C . ALA A 1 369 ? -6.962 27.853 22.421 1.00 94.12 369 ALA A C 1
ATOM 2832 O O . ALA A 1 369 ? -6.767 27.272 23.481 1.00 94.12 369 ALA A O 1
ATOM 2833 N N . SER A 1 370 ? -8.187 28.011 21.916 1.00 93.88 370 SER A N 1
ATOM 2834 C CA . SER A 1 370 ? -9.399 27.417 22.477 1.00 93.88 370 SER A CA 1
ATOM 2835 C C . SER A 1 370 ? -10.394 27.093 21.366 1.00 93.88 370 SER A C 1
ATOM 2837 O O . SER A 1 370 ? -10.326 27.651 20.267 1.00 93.88 370 SER A O 1
ATOM 2839 N N . PHE A 1 371 ? -11.326 26.190 21.663 1.00 95.69 371 PHE A N 1
ATOM 2840 C CA . PHE A 1 371 ? -12.380 25.757 20.750 1.00 95.69 371 PHE A CA 1
ATOM 2841 C C . PHE A 1 371 ? -13.766 26.035 21.351 1.00 95.69 371 PHE A C 1
ATOM 2843 O O . PHE A 1 371 ? -13.890 26.177 22.569 1.00 95.69 371 PHE A O 1
ATOM 2850 N N . PRO A 1 372 ? -14.829 26.115 20.528 1.00 92.44 372 PRO A N 1
ATOM 2851 C CA . PRO A 1 372 ? -16.192 26.272 21.031 1.00 92.44 372 PRO A CA 1
ATOM 2852 C C . PRO A 1 372 ? -16.594 25.132 21.980 1.00 92.44 372 PRO A C 1
ATOM 2854 O O . PRO A 1 3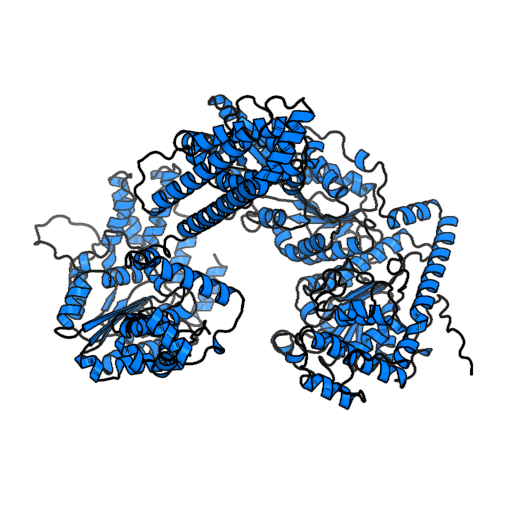72 ? -16.381 23.972 21.648 1.00 92.44 372 PRO A O 1
ATOM 2857 N N . GLU A 1 373 ? -17.270 25.438 23.094 1.00 94.19 373 GLU A N 1
ATOM 2858 C CA . GLU A 1 373 ? -17.723 24.418 24.067 1.00 94.19 373 GLU A CA 1
ATOM 2859 C C . GLU A 1 373 ? -18.855 23.511 23.536 1.00 94.19 373 GLU A C 1
ATOM 2861 O O . GLU A 1 373 ? -19.161 22.469 24.115 1.00 94.19 373 GLU A O 1
ATOM 2866 N N . LYS A 1 374 ? -19.504 23.891 22.427 1.00 97.12 374 LYS A N 1
ATOM 2867 C CA . LYS A 1 374 ? -20.604 23.110 21.845 1.00 97.12 374 LYS A CA 1
ATOM 2868 C C . LYS A 1 374 ? -20.110 21.754 21.311 1.00 97.12 374 LYS A C 1
ATOM 2870 O O . LYS A 1 374 ? -19.017 21.689 20.740 1.00 97.12 374 LYS A O 1
ATOM 2875 N N . PRO A 1 375 ? -20.936 20.691 21.379 1.00 97.62 375 PRO A N 1
ATOM 2876 C CA . PRO A 1 375 ? -20.597 19.413 20.771 1.00 97.62 375 PRO A CA 1
ATOM 2877 C C . PRO A 1 375 ? -20.212 19.560 19.296 1.00 97.62 375 PRO A C 1
ATOM 2879 O O . PRO A 1 375 ? -20.938 20.171 18.508 1.00 97.62 375 PRO A O 1
ATOM 2882 N N . THR A 1 376 ? -19.067 18.996 18.923 1.00 98.00 376 THR A N 1
ATOM 2883 C CA . THR A 1 376 ? -18.444 19.168 17.607 1.00 98.00 376 THR A CA 1
ATOM 2884 C C . THR A 1 376 ? -17.899 17.820 17.142 1.00 98.00 376 THR A C 1
ATOM 2886 O O . THR A 1 376 ? -17.317 17.076 17.924 1.00 98.00 376 THR A O 1
ATOM 2889 N N . ALA A 1 377 ? -18.150 17.447 15.885 1.00 97.62 377 ALA A N 1
ATOM 2890 C CA . ALA A 1 377 ? -17.596 16.215 15.316 1.00 97.62 377 ALA A CA 1
ATOM 2891 C C . ALA A 1 377 ? -16.092 16.386 15.083 1.00 97.62 377 ALA A C 1
ATOM 2893 O O . ALA A 1 377 ? -15.696 17.440 14.581 1.00 97.62 377 ALA A O 1
ATOM 2894 N N . SER A 1 378 ? -15.259 15.375 15.352 1.00 97.94 378 SER A N 1
ATOM 2895 C CA . SER A 1 378 ? -13.805 15.574 15.237 1.00 97.94 378 SER A CA 1
ATOM 2896 C C . SER A 1 378 ? -13.340 15.835 13.797 1.00 97.94 378 SER A C 1
ATOM 2898 O O . SER A 1 378 ? -12.325 16.497 13.600 1.00 97.94 378 SER A O 1
ATOM 2900 N N . ARG A 1 379 ? -14.126 15.472 12.765 1.00 97.94 379 ARG A N 1
ATOM 2901 C CA . ARG A 1 379 ? -13.861 15.918 11.379 1.00 97.94 379 ARG A CA 1
ATOM 2902 C C . ARG A 1 379 ? -14.005 17.435 11.212 1.00 97.94 379 ARG A C 1
ATOM 2904 O O . ARG A 1 379 ? -13.252 18.054 10.473 1.00 97.94 379 ARG A O 1
ATOM 2911 N N . ALA A 1 380 ? -14.970 18.045 11.902 1.00 98.25 380 ALA A N 1
ATOM 2912 C CA . ALA A 1 380 ? -15.171 19.490 11.885 1.00 98.25 380 ALA A CA 1
ATOM 2913 C C . ALA A 1 380 ? -14.106 20.183 12.743 1.00 98.25 380 ALA A C 1
ATOM 2915 O O . ALA A 1 380 ? -13.563 21.200 12.322 1.00 98.25 380 ALA A O 1
ATOM 2916 N N . SER A 1 381 ? -13.735 19.590 13.884 1.00 98.44 381 SER A N 1
ATOM 2917 C CA . SER A 1 381 ? -12.584 20.030 14.680 1.00 98.44 381 SER A CA 1
ATOM 2918 C C . SER A 1 381 ? -11.288 20.016 13.868 1.00 98.44 381 SER A C 1
ATOM 2920 O O . SER A 1 381 ? -10.515 20.964 13.945 1.00 98.44 381 SER A O 1
ATOM 2922 N N . SER A 1 382 ? -11.083 19.004 13.019 1.00 98.12 382 SER A N 1
ATOM 2923 C CA . SER A 1 382 ? -9.939 18.938 12.102 1.00 98.12 382 SER A CA 1
ATOM 2924 C C . SER A 1 382 ? -9.899 20.147 11.165 1.00 98.12 382 SER A C 1
ATOM 2926 O O . SER A 1 382 ? -8.847 20.758 10.998 1.00 98.12 382 SER A O 1
ATOM 2928 N N . GLY A 1 383 ? -11.051 20.554 10.624 1.00 97.75 383 GLY A N 1
ATOM 2929 C CA . GLY A 1 383 ? -11.170 21.786 9.843 1.00 97.75 383 GLY A CA 1
ATOM 2930 C C . GLY A 1 383 ? -10.881 23.053 10.658 1.00 97.75 383 GLY A C 1
ATOM 2931 O O . GLY A 1 383 ? -10.175 23.935 10.176 1.00 97.75 383 GLY A O 1
ATOM 2932 N N . LEU A 1 384 ? -11.370 23.146 11.902 1.00 97.88 384 LEU A N 1
ATOM 2933 C CA . LEU A 1 384 ? -11.093 24.288 12.792 1.00 97.88 384 LEU A CA 1
ATOM 2934 C C . LEU A 1 384 ? -9.598 24.440 13.106 1.00 97.88 384 LEU A C 1
ATOM 2936 O O . LEU A 1 384 ? -9.114 25.562 13.221 1.00 97.88 384 LEU A O 1
ATOM 2940 N N . VAL A 1 385 ? -8.882 23.323 13.237 1.00 98.31 385 VAL A N 1
ATOM 2941 C CA . VAL A 1 385 ? -7.443 23.296 13.517 1.00 98.31 385 VAL A CA 1
ATOM 2942 C C . VAL A 1 385 ? -6.625 23.607 12.268 1.00 98.31 385 VAL A C 1
ATOM 2944 O O . VAL A 1 385 ? -5.744 24.462 12.302 1.00 98.31 385 VAL A O 1
ATOM 2947 N N . PHE A 1 386 ? -6.887 22.900 11.168 1.00 98.38 386 PHE A N 1
ATOM 2948 C CA . PHE A 1 386 ? -5.969 22.881 10.035 1.00 98.38 386 PHE A CA 1
ATOM 2949 C C . PHE A 1 386 ? -6.264 23.939 8.970 1.00 98.38 386 PHE A C 1
ATOM 2951 O O . PHE A 1 386 ? -5.334 24.424 8.334 1.00 98.38 386 PHE A O 1
ATOM 2958 N N . ASN A 1 387 ? -7.518 24.356 8.770 1.00 97.94 387 ASN A N 1
ATOM 2959 C CA . ASN A 1 387 ? -7.838 25.331 7.720 1.00 97.94 387 ASN A CA 1
ATOM 2960 C C . ASN A 1 387 ? -7.131 26.697 7.897 1.00 97.94 387 ASN A C 1
ATOM 2962 O O . ASN A 1 387 ? -6.716 27.256 6.879 1.00 97.94 387 ASN A O 1
ATOM 2966 N N . PRO A 1 388 ? -6.926 27.235 9.122 1.00 97.75 388 PRO A N 1
ATOM 2967 C CA . PRO A 1 388 ? -6.088 28.422 9.328 1.00 97.75 388 PRO A CA 1
ATOM 2968 C C . PRO A 1 388 ? -4.636 28.211 8.877 1.00 97.75 388 PRO A C 1
ATOM 2970 O O . PRO A 1 388 ? -4.076 29.060 8.188 1.00 97.75 388 PRO A O 1
ATOM 2973 N N . ILE A 1 389 ? -4.055 27.048 9.190 1.00 97.88 389 ILE A N 1
ATOM 2974 C CA . ILE A 1 389 ? -2.704 26.669 8.756 1.00 97.88 389 ILE A CA 1
ATOM 2975 C C . ILE A 1 389 ? -2.642 26.562 7.230 1.00 97.88 389 ILE A C 1
ATOM 2977 O O . ILE A 1 389 ? -1.772 27.156 6.600 1.00 97.88 389 ILE A O 1
ATOM 2981 N N . ALA A 1 390 ? -3.579 25.828 6.626 1.00 97.12 390 ALA A N 1
ATOM 2982 C CA . ALA A 1 390 ? -3.631 25.614 5.185 1.00 97.12 390 ALA A CA 1
ATOM 2983 C C . ALA A 1 390 ? -3.759 26.932 4.416 1.00 97.12 390 ALA A C 1
ATOM 2985 O O . ALA A 1 390 ? -3.193 27.062 3.332 1.00 97.12 390 ALA A O 1
ATOM 2986 N N . LYS A 1 391 ? -4.473 27.917 4.966 1.00 96.94 391 LYS A N 1
ATOM 2987 C CA . LYS A 1 391 ? -4.624 29.234 4.352 1.00 96.94 391 LYS A CA 1
ATOM 2988 C C . LYS A 1 391 ? -3.298 29.997 4.293 1.00 96.94 391 LYS A C 1
ATOM 2990 O O . LYS A 1 391 ? -2.946 30.467 3.215 1.00 96.94 391 LYS A O 1
ATOM 2995 N N . GLU A 1 392 ? -2.579 30.080 5.408 1.00 95.81 392 GLU A N 1
ATOM 2996 C CA . GLU A 1 392 ? -1.396 30.944 5.539 1.00 95.81 392 GLU A CA 1
ATOM 2997 C C . GLU A 1 392 ? -0.084 30.253 5.125 1.00 95.81 392 GLU A C 1
ATOM 2999 O O . GLU A 1 392 ? 0.860 30.915 4.704 1.00 95.81 392 GLU A O 1
ATOM 3004 N N . ILE A 1 393 ? -0.001 28.919 5.213 1.00 95.56 393 ILE A N 1
ATOM 3005 C CA . ILE A 1 393 ? 1.242 28.176 4.966 1.00 95.56 393 ILE A CA 1
ATOM 3006 C C . ILE A 1 393 ? 1.178 27.421 3.645 1.00 95.56 393 ILE A C 1
ATOM 3008 O O . ILE A 1 393 ? 0.497 26.406 3.491 1.00 95.56 393 ILE A O 1
ATOM 3012 N N . GLU A 1 394 ? 1.976 27.886 2.691 1.00 94.44 394 GLU A N 1
ATOM 3013 C CA . GLU A 1 394 ? 1.974 27.366 1.324 1.00 94.44 394 GLU A CA 1
ATOM 3014 C C . GLU A 1 394 ? 2.720 26.035 1.144 1.00 94.44 394 GLU A C 1
ATOM 3016 O O . GLU A 1 394 ? 2.707 25.471 0.051 1.00 94.44 394 GLU A O 1
ATOM 3021 N N . ASN A 1 395 ? 3.318 25.484 2.208 1.00 96.62 395 ASN A N 1
ATOM 3022 C CA . ASN A 1 395 ? 3.888 24.135 2.174 1.00 96.62 395 ASN A CA 1
ATOM 3023 C C . ASN A 1 395 ? 2.840 23.033 2.014 1.00 96.62 395 ASN A C 1
ATOM 3025 O O . ASN A 1 395 ? 3.166 21.951 1.518 1.00 96.62 395 ASN A O 1
ATOM 3029 N N . PHE A 1 396 ? 1.596 23.301 2.407 1.00 98.25 396 PHE A N 1
ATOM 3030 C CA . PHE A 1 396 ? 0.534 22.308 2.394 1.00 98.25 396 PHE A CA 1
ATOM 3031 C C . PHE A 1 396 ? -0.193 22.260 1.050 1.00 98.25 396 PHE A C 1
ATOM 3033 O O . PHE A 1 396 ? -0.720 23.272 0.575 1.00 98.25 396 PHE A O 1
ATOM 3040 N N . MET A 1 397 ? -0.262 21.050 0.490 1.00 98.38 397 MET A N 1
ATOM 3041 C CA . MET A 1 397 ? -1.060 20.695 -0.686 1.00 98.38 397 MET A CA 1
ATOM 3042 C C . MET A 1 397 ? -2.196 19.792 -0.229 1.00 98.38 397 MET A C 1
ATOM 3044 O O . MET A 1 397 ? -1.965 18.643 0.136 1.00 98.38 397 MET A O 1
ATOM 3048 N N . VAL A 1 398 ? -3.419 20.308 -0.213 1.00 98.62 398 VAL A N 1
ATOM 3049 C CA . VAL A 1 398 ? -4.583 19.603 0.327 1.00 98.62 398 VAL A CA 1
ATOM 3050 C C . VAL A 1 398 ? -5.363 18.976 -0.804 1.00 98.62 398 VAL A C 1
ATOM 3052 O O . VAL A 1 398 ? -5.598 19.622 -1.811 1.00 98.62 398 VAL A O 1
ATOM 3055 N N . GLY A 1 399 ? -5.819 17.741 -0.663 1.00 97.44 399 GLY A N 1
ATOM 3056 C CA . GLY A 1 399 ? -6.676 17.145 -1.670 1.00 97.44 399 GLY A CA 1
ATOM 3057 C C . GLY A 1 399 ? -7.595 16.072 -1.135 1.00 97.44 399 GLY A C 1
ATOM 3058 O O . GLY A 1 399 ? -7.383 15.501 -0.066 1.00 97.44 399 GLY A O 1
ATOM 3059 N N . THR A 1 400 ? -8.657 15.833 -1.894 1.00 97.88 400 THR A N 1
ATOM 3060 C CA . THR A 1 400 ? -9.721 14.907 -1.504 1.00 97.88 400 THR A CA 1
ATOM 3061 C C . THR A 1 400 ? -10.115 14.016 -2.666 1.00 97.88 400 THR A C 1
ATOM 3063 O O . THR A 1 400 ? -10.140 14.476 -3.815 1.00 97.88 400 THR A O 1
ATOM 3066 N N . ALA A 1 401 ? -10.465 12.770 -2.357 1.00 97.62 401 ALA A N 1
ATOM 3067 C CA . ALA A 1 401 ? -11.045 11.847 -3.319 1.00 97.62 401 ALA A CA 1
ATOM 3068 C C . ALA A 1 401 ? -12.570 12.057 -3.394 1.00 97.62 401 ALA A C 1
ATOM 3070 O O . ALA A 1 401 ? -13.331 11.355 -2.745 1.00 97.62 401 ALA A O 1
ATOM 3071 N N . ASP A 1 402 ? -13.001 13.107 -4.104 1.00 97.12 402 ASP A N 1
ATOM 3072 C CA . ASP A 1 402 ? -14.418 13.452 -4.367 1.00 97.12 402 ASP A CA 1
ATOM 3073 C C . ASP A 1 402 ? -15.317 13.690 -3.130 1.00 97.12 402 ASP A C 1
ATOM 3075 O O . ASP A 1 402 ? -16.541 13.647 -3.195 1.00 97.12 402 ASP A O 1
ATOM 3079 N N . LEU A 1 403 ? -14.720 13.990 -1.973 1.00 97.12 403 LEU A N 1
ATOM 3080 C CA . LEU A 1 403 ? -15.440 14.107 -0.696 1.00 97.12 403 LEU A CA 1
ATOM 3081 C C . LEU A 1 403 ? -15.306 15.482 -0.034 1.00 97.12 403 LEU A C 1
ATOM 3083 O O . LEU A 1 403 ? -15.546 15.622 1.168 1.00 97.12 403 LEU A O 1
ATOM 3087 N N . SER A 1 404 ? -14.960 16.519 -0.803 1.00 95.38 404 SER A N 1
ATOM 3088 C CA . SER A 1 404 ? -14.740 17.886 -0.312 1.00 95.38 404 SER A CA 1
ATOM 3089 C C . SER A 1 404 ? -15.798 18.401 0.685 1.00 95.38 404 SER A C 1
ATOM 3091 O O . SER A 1 404 ? -15.398 18.909 1.737 1.00 95.38 404 SER A O 1
ATOM 3093 N N . PRO A 1 405 ? -17.122 18.247 0.447 1.00 93.00 405 PRO A N 1
ATOM 3094 C CA . PRO A 1 405 ? -18.147 18.729 1.381 1.00 93.00 405 PRO A CA 1
ATOM 3095 C C . PRO A 1 405 ? -18.241 17.907 2.677 1.00 93.00 405 PRO A C 1
ATOM 3097 O O . PRO A 1 405 ? -18.774 18.379 3.678 1.00 93.00 405 PRO A O 1
ATOM 3100 N N . SER A 1 406 ? -17.733 16.674 2.672 1.00 92.25 406 SER A N 1
ATOM 3101 C CA . SER A 1 406 ? -17.892 15.712 3.768 1.00 92.25 406 SER A CA 1
ATOM 3102 C C . SER A 1 406 ? -16.740 15.745 4.772 1.00 92.25 406 SER A C 1
ATOM 3104 O O . SER A 1 406 ? -16.942 15.393 5.941 1.00 92.25 406 SER A O 1
ATOM 3106 N N . VAL A 1 407 ? -15.545 16.158 4.337 1.00 94.06 407 VAL A N 1
ATOM 3107 C CA . VAL A 1 407 ? -14.299 16.007 5.109 1.00 94.06 407 VAL A CA 1
ATOM 3108 C C . VAL A 1 407 ? -13.828 17.262 5.853 1.00 94.06 407 VAL A C 1
ATOM 3110 O O . VAL A 1 407 ? -12.974 17.153 6.720 1.00 94.06 407 VAL A O 1
ATOM 3113 N N . ASN A 1 408 ? -14.412 18.436 5.575 1.00 96.25 408 ASN A N 1
ATOM 3114 C CA . ASN A 1 408 ? -14.106 19.727 6.230 1.00 96.25 408 ASN A CA 1
ATOM 3115 C C . ASN A 1 408 ? -12.673 20.269 6.033 1.00 96.25 408 ASN A C 1
ATOM 3117 O O . ASN A 1 408 ? -12.182 21.040 6.854 1.00 96.25 408 ASN A O 1
ATOM 3121 N N . MET A 1 409 ? -12.032 19.939 4.908 1.00 96.88 409 MET A N 1
ATOM 3122 C CA . MET A 1 409 ? -10.655 20.362 4.589 1.00 96.88 409 MET A CA 1
ATOM 3123 C C . MET A 1 409 ? -10.568 21.565 3.626 1.00 96.88 409 MET A C 1
ATOM 3125 O O . MET A 1 409 ? -9.505 21.846 3.078 1.00 96.88 409 MET A O 1
ATOM 3129 N N . ILE A 1 410 ? -11.687 22.249 3.351 1.00 96.19 410 ILE A N 1
ATOM 3130 C CA . ILE A 1 410 ? -11.726 23.467 2.519 1.00 96.19 410 ILE A CA 1
ATOM 3131 C C . ILE A 1 410 ? -11.551 24.702 3.405 1.00 96.19 410 ILE A C 1
ATOM 3133 O O . ILE A 1 410 ? -12.294 24.869 4.371 1.00 96.19 410 ILE A O 1
ATOM 3137 N N . TRP A 1 411 ? -10.664 25.621 3.009 1.00 96.75 411 TRP A N 1
ATOM 3138 C CA . TRP A 1 411 ? -10.558 26.957 3.602 1.00 96.75 411 TRP A CA 1
ATOM 3139 C C . TRP A 1 411 ? -11.099 28.055 2.663 1.00 96.75 411 TRP A C 1
ATOM 3141 O O . TRP A 1 411 ? -11.062 27.903 1.436 1.00 96.75 411 TRP A O 1
ATOM 3151 N N . PRO A 1 412 ? -11.596 29.182 3.211 1.00 93.94 412 PRO A N 1
ATOM 3152 C CA . PRO A 1 412 ? -12.015 30.330 2.411 1.00 93.94 412 PRO A CA 1
ATOM 3153 C C . PRO A 1 412 ? -10.871 30.892 1.561 1.00 93.94 412 PRO A C 1
ATOM 3155 O O . PRO A 1 412 ? -9.766 31.100 2.060 1.00 93.94 412 PRO A O 1
ATOM 3158 N N . GLY A 1 413 ? -11.149 31.169 0.286 1.00 94.25 413 GLY A N 1
ATOM 3159 C CA . GLY A 1 413 ? -10.157 31.705 -0.651 1.00 94.25 413 GLY A CA 1
ATOM 3160 C C . GLY A 1 413 ? -9.181 30.667 -1.212 1.00 94.25 413 GLY A C 1
ATOM 3161 O O . GLY A 1 413 ? -8.194 31.055 -1.831 1.00 94.25 413 GLY A O 1
ATOM 3162 N N . LYS A 1 414 ? -9.432 29.361 -1.017 1.00 96.50 414 LYS A N 1
ATOM 3163 C CA . LYS A 1 414 ? -8.641 28.314 -1.676 1.00 96.50 414 LYS A CA 1
ATOM 3164 C C . LYS A 1 414 ? -8.616 28.503 -3.197 1.00 96.50 414 LYS A C 1
ATOM 3166 O O . LYS A 1 414 ? -9.611 28.904 -3.800 1.00 96.50 414 LYS A O 1
ATOM 3171 N N . VAL A 1 415 ? -7.493 28.135 -3.804 1.00 98.06 415 VAL A N 1
ATOM 3172 C CA . VAL A 1 415 ? -7.342 28.020 -5.258 1.00 98.06 415 VAL A CA 1
ATOM 3173 C C . VAL A 1 415 ? -7.103 26.556 -5.590 1.00 98.06 415 VAL A C 1
ATOM 3175 O O . VAL A 1 415 ? -6.275 25.903 -4.946 1.00 98.06 415 VAL A O 1
ATOM 3178 N N . ASP A 1 416 ? -7.821 26.051 -6.587 1.00 98.50 416 ASP A N 1
ATOM 3179 C CA . ASP A 1 416 ? -7.719 24.654 -6.992 1.00 98.50 416 ASP A CA 1
ATOM 3180 C C . ASP A 1 416 ? -6.542 24.428 -7.933 1.00 98.50 416 ASP A C 1
ATOM 3182 O O . ASP A 1 416 ? -6.311 25.219 -8.849 1.00 98.50 416 ASP A O 1
ATOM 3186 N N . PHE A 1 417 ? -5.801 23.343 -7.706 1.00 98.62 417 PHE A N 1
ATOM 3187 C CA . PHE A 1 417 ? -4.782 22.867 -8.630 1.00 98.62 417 PHE A CA 1
ATOM 3188 C C . PHE A 1 417 ? -5.484 22.283 -9.858 1.00 98.62 417 PHE A C 1
ATOM 3190 O O . PHE A 1 417 ? -6.025 21.177 -9.813 1.00 98.62 417 PHE A O 1
ATOM 3197 N N . GLN A 1 418 ? -5.516 23.051 -10.941 1.00 97.88 418 GLN A N 1
ATOM 3198 C CA . GLN A 1 418 ? -6.154 22.678 -12.203 1.00 97.88 418 GLN A CA 1
ATOM 3199 C C . GLN A 1 418 ? -5.376 23.260 -13.381 1.00 97.88 418 GLN A C 1
ATOM 3201 O O . GLN A 1 418 ? -4.615 24.216 -13.227 1.00 97.88 418 GLN A O 1
ATOM 3206 N N . HIS A 1 419 ? -5.612 22.725 -14.579 1.00 97.44 419 HIS A N 1
ATOM 3207 C CA . HIS A 1 419 ? -5.139 23.373 -15.797 1.00 97.44 419 HIS A CA 1
ATOM 3208 C C . HIS A 1 419 ? -5.761 24.783 -15.925 1.00 97.44 419 HIS A C 1
ATOM 3210 O O . HIS A 1 419 ? -6.984 24.904 -15.801 1.00 97.44 419 HIS A O 1
ATOM 3216 N N . PRO A 1 420 ? -4.979 25.843 -16.208 1.00 96.56 420 PRO A N 1
ATOM 3217 C CA . PRO A 1 420 ? -5.471 27.226 -16.233 1.00 96.56 420 PRO A CA 1
ATOM 3218 C C . PRO A 1 420 ? -6.544 27.500 -17.298 1.00 96.56 420 PRO A C 1
ATOM 3220 O O . PRO A 1 420 ? -7.343 28.421 -17.124 1.00 96.56 420 PRO A O 1
ATOM 3223 N N . ASP A 1 421 ? -6.618 26.694 -18.360 1.00 95.56 421 ASP A N 1
ATOM 3224 C CA . ASP A 1 421 ? -7.663 26.815 -19.394 1.00 95.56 421 ASP A CA 1
ATOM 3225 C C . ASP A 1 421 ? -8.900 25.952 -19.122 1.00 95.56 421 ASP A C 1
ATOM 3227 O O . ASP A 1 421 ? -9.893 26.056 -19.841 1.00 95.56 421 ASP A O 1
ATOM 3231 N N . LEU A 1 422 ? -8.881 25.098 -18.091 1.00 96.38 422 LEU A N 1
ATOM 3232 C CA . LEU A 1 422 ? -10.054 24.300 -17.754 1.00 96.38 422 LEU A CA 1
ATOM 3233 C C . LEU A 1 422 ? -11.172 25.223 -17.259 1.00 96.38 422 LEU A C 1
ATOM 3235 O O . LEU A 1 422 ? -10.980 26.045 -16.359 1.00 96.38 422 LEU A O 1
ATOM 3239 N N . ARG A 1 423 ? -12.357 25.082 -17.849 1.00 96.81 423 ARG A N 1
ATOM 3240 C CA . ARG A 1 423 ? -13.578 25.762 -17.413 1.00 96.81 423 ARG A CA 1
ATOM 3241 C C . ARG A 1 423 ? -14.603 24.707 -17.037 1.00 96.81 423 ARG A C 1
ATOM 3243 O O . ARG A 1 423 ? -15.136 24.026 -17.909 1.00 96.81 423 ARG A O 1
ATOM 3250 N N . THR A 1 424 ? -14.831 24.527 -15.740 1.00 96.44 424 THR A N 1
ATOM 3251 C CA . THR A 1 424 ? -15.762 23.507 -15.245 1.00 96.44 424 THR A CA 1
ATOM 3252 C C . THR A 1 424 ? -17.203 24.000 -15.314 1.00 96.44 424 THR A C 1
ATOM 3254 O O . THR A 1 424 ? -17.492 25.190 -15.180 1.00 96.44 424 THR A O 1
ATOM 3257 N N . THR A 1 425 ? -18.139 23.070 -15.488 1.00 96.88 425 THR A N 1
ATOM 3258 C CA . THR A 1 425 ? -19.578 23.372 -15.542 1.00 96.88 425 THR A CA 1
ATOM 3259 C C . THR A 1 425 ? -20.142 23.817 -14.194 1.00 96.88 425 THR A C 1
ATOM 3261 O O . THR A 1 425 ? -21.112 24.567 -14.155 1.00 96.88 425 THR A O 1
ATOM 3264 N N . CYS A 1 426 ? -19.527 23.393 -13.087 1.00 94.38 426 CYS A N 1
ATOM 3265 C CA . CYS A 1 426 ? -19.897 23.811 -11.736 1.00 94.38 426 CYS A CA 1
ATOM 3266 C C . CYS A 1 426 ? -19.278 25.157 -11.317 1.00 94.38 426 CYS A C 1
ATOM 3268 O O . CYS A 1 426 ? -19.515 25.610 -10.201 1.00 94.38 426 CYS A O 1
ATOM 3270 N N . GLY A 1 427 ? -18.480 25.794 -12.184 1.00 95.50 427 GLY A N 1
ATOM 3271 C CA . GLY A 1 427 ? -17.853 27.095 -11.929 1.00 95.50 427 GLY A CA 1
ATOM 3272 C C . GLY A 1 427 ? -16.617 27.055 -11.024 1.00 95.50 427 GLY A C 1
ATOM 3273 O O . GLY A 1 427 ? -15.994 28.093 -10.802 1.00 95.50 427 GLY A O 1
ATOM 3274 N N . ILE A 1 428 ? -16.229 25.877 -10.528 1.00 93.75 428 ILE A N 1
ATOM 3275 C CA . ILE A 1 428 ? -15.009 25.673 -9.743 1.00 93.75 428 ILE A CA 1
ATOM 3276 C C . ILE A 1 428 ? -13.818 25.593 -10.706 1.00 93.75 428 ILE A C 1
ATOM 3278 O O . ILE A 1 428 ? -13.593 24.567 -11.346 1.00 93.75 428 ILE A O 1
ATOM 3282 N N . ASN A 1 429 ? -13.075 26.690 -10.839 1.00 96.25 429 ASN A N 1
ATOM 3283 C CA . ASN A 1 429 ? -11.908 26.795 -11.717 1.00 96.25 429 ASN A CA 1
ATOM 3284 C C . ASN A 1 429 ? -10.624 26.970 -10.895 1.00 96.25 429 ASN A C 1
ATOM 3286 O O . ASN A 1 429 ? -10.670 27.297 -9.710 1.00 96.25 429 ASN A O 1
ATOM 3290 N N . GLY A 1 430 ? -9.470 26.782 -11.533 1.00 97.25 430 GLY A N 1
ATOM 3291 C CA . GLY A 1 430 ? -8.183 26.840 -10.852 1.00 97.25 430 GLY A CA 1
ATOM 3292 C C . GLY A 1 430 ? -7.011 27.103 -11.787 1.00 97.25 430 GLY A C 1
ATOM 3293 O O . GLY A 1 430 ? -7.189 27.474 -12.946 1.00 97.25 430 GLY A O 1
ATOM 3294 N N . ASN A 1 431 ? -5.806 26.934 -11.255 1.00 98.44 431 ASN A N 1
ATOM 3295 C CA . ASN A 1 431 ? -4.546 27.037 -11.984 1.00 98.44 431 ASN A CA 1
ATOM 3296 C C . ASN A 1 431 ? -3.480 26.173 -11.288 1.00 98.44 431 ASN A C 1
ATOM 3298 O O . ASN A 1 431 ? -3.707 25.653 -10.197 1.00 98.44 431 ASN A O 1
ATOM 3302 N N . TYR A 1 432 ? -2.300 26.031 -11.885 1.00 98.56 432 TYR A N 1
ATOM 3303 C CA . TYR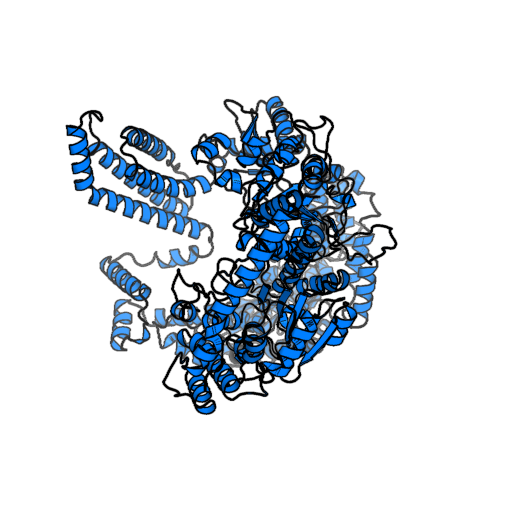 A 1 432 ? -1.244 25.190 -11.314 1.00 98.56 432 TYR A CA 1
ATOM 3304 C C . TYR A 1 432 ? -0.661 25.708 -9.987 1.00 98.56 432 TYR A C 1
ATOM 3306 O O . TYR A 1 432 ? -0.125 24.918 -9.216 1.00 98.56 432 TYR A O 1
ATOM 3314 N N . GLY A 1 433 ? -0.804 26.998 -9.671 1.00 98.12 433 GLY A N 1
ATOM 3315 C CA . GLY A 1 433 ? -0.434 27.556 -8.364 1.00 98.12 433 GLY A CA 1
ATOM 3316 C C . GLY A 1 433 ? -1.422 27.203 -7.244 1.00 98.12 433 GLY A C 1
ATOM 3317 O O . GLY A 1 433 ? -1.140 27.457 -6.073 1.00 98.12 433 GLY A O 1
ATOM 3318 N N . GLY A 1 434 ? -2.573 26.610 -7.578 1.00 98.31 434 GLY A N 1
ATOM 3319 C CA . GLY A 1 434 ? -3.558 26.155 -6.607 1.00 98.31 434 GLY A CA 1
ATOM 3320 C C . GLY A 1 434 ? -3.018 25.087 -5.656 1.00 98.31 434 GLY A C 1
ATOM 3321 O O . GLY A 1 434 ? -2.157 24.286 -6.014 1.00 98.31 434 GLY A O 1
ATOM 3322 N N . ARG A 1 435 ? -3.545 25.075 -4.427 1.00 98.25 435 ARG A N 1
ATOM 3323 C CA . ARG A 1 435 ? -3.124 24.174 -3.337 1.00 98.25 435 ARG A CA 1
ATOM 3324 C C . ARG A 1 435 ? -4.226 23.233 -2.861 1.00 98.25 435 ARG A C 1
ATOM 3326 O O . ARG A 1 435 ? -4.040 22.529 -1.871 1.00 98.25 435 ARG A O 1
ATOM 3333 N N . TYR A 1 436 ? -5.367 23.228 -3.548 1.00 98.69 436 TYR A N 1
ATOM 3334 C CA . TYR A 1 436 ? -6.461 22.303 -3.290 1.00 98.69 436 TYR A CA 1
ATOM 3335 C C . TYR A 1 436 ? -6.698 21.381 -4.493 1.00 98.69 436 TYR A C 1
ATOM 3337 O O . TYR A 1 436 ? -6.897 21.844 -5.612 1.00 98.69 436 TYR A O 1
ATOM 3345 N N . ILE A 1 437 ? -6.645 20.070 -4.288 1.00 98.69 437 ILE A N 1
ATOM 3346 C CA . ILE A 1 437 ? -6.611 19.065 -5.351 1.00 98.69 437 ILE A CA 1
ATOM 3347 C C . ILE A 1 437 ? -7.905 18.250 -5.327 1.00 98.69 437 ILE A C 1
ATOM 3349 O O . ILE A 1 437 ? -8.251 17.608 -4.330 1.00 98.69 437 ILE A O 1
ATOM 3353 N N . HIS A 1 438 ? -8.597 18.232 -6.462 1.00 98.12 438 HIS A N 1
ATOM 3354 C CA . HIS A 1 438 ? -9.757 17.380 -6.700 1.00 98.12 438 HIS A CA 1
ATOM 3355 C C . HIS A 1 438 ? -9.324 16.109 -7.440 1.00 98.12 438 HIS A C 1
ATOM 3357 O O . HIS A 1 438 ? -9.310 16.082 -8.667 1.00 98.12 438 HIS A O 1
ATOM 3363 N N . TYR A 1 439 ? -8.994 15.046 -6.700 1.00 98.56 439 TYR A N 1
ATOM 3364 C CA . TYR A 1 439 ? -8.502 13.793 -7.290 1.00 98.56 439 TYR A CA 1
ATOM 3365 C C . TYR A 1 439 ? -9.584 12.986 -8.031 1.00 98.56 439 TYR A C 1
ATOM 3367 O O . TYR A 1 439 ? -9.259 12.117 -8.841 1.00 98.56 439 TYR A O 1
ATOM 3375 N N . GLY A 1 440 ? -10.869 13.259 -7.776 1.00 98.06 440 GLY A N 1
ATOM 3376 C CA . GLY A 1 440 ? -11.973 12.361 -8.133 1.00 98.06 440 GLY A CA 1
ATOM 3377 C C . GLY A 1 440 ? -11.975 11.094 -7.268 1.00 98.06 440 GLY A C 1
ATOM 3378 O O . GLY A 1 440 ? -11.259 11.027 -6.273 1.00 98.06 440 GLY A O 1
ATOM 3379 N N . VAL A 1 441 ? -12.762 10.084 -7.641 1.00 98.25 441 VAL A N 1
ATOM 3380 C CA . VAL A 1 441 ? -12.882 8.814 -6.894 1.00 98.25 441 VAL A CA 1
ATOM 3381 C C . VAL A 1 441 ? -11.676 7.910 -7.190 1.00 98.25 441 VAL A C 1
ATOM 3383 O O . VAL A 1 441 ? -11.755 7.006 -8.019 1.00 98.25 441 VAL A O 1
ATOM 3386 N N . ARG A 1 442 ? -10.515 8.266 -6.624 1.00 98.62 442 ARG A N 1
ATOM 3387 C CA . ARG A 1 442 ? -9.194 7.692 -6.940 1.00 98.62 442 ARG A CA 1
ATOM 3388 C C . ARG A 1 442 ? -8.290 7.629 -5.705 1.00 98.62 442 ARG A C 1
ATOM 3390 O O . ARG A 1 442 ? -7.238 8.266 -5.669 1.00 98.62 442 ARG A O 1
ATOM 3397 N N . GLU A 1 443 ? -8.703 6.952 -4.636 1.00 98.81 443 GLU A N 1
ATOM 3398 C CA . GLU A 1 443 ? -7.959 6.939 -3.368 1.00 98.81 443 GLU A CA 1
ATOM 3399 C C . GLU A 1 443 ? -6.543 6.371 -3.510 1.00 98.81 443 GLU A C 1
ATOM 3401 O O . GLU A 1 443 ? -5.600 6.905 -2.915 1.00 98.81 443 GLU A O 1
ATOM 3406 N N . HIS A 1 444 ? -6.376 5.312 -4.309 1.00 98.81 444 HIS A N 1
ATOM 3407 C CA . HIS A 1 444 ? -5.073 4.684 -4.510 1.00 98.81 444 HIS A CA 1
ATOM 3408 C C . HIS A 1 444 ? -4.122 5.656 -5.216 1.00 98.81 444 HIS A C 1
ATOM 3410 O O . HIS A 1 444 ? -3.042 5.938 -4.683 1.00 98.81 444 HIS A O 1
ATOM 3416 N N . ALA A 1 445 ? -4.537 6.257 -6.338 1.00 98.75 445 ALA A N 1
ATOM 3417 C CA . ALA A 1 445 ? -3.732 7.281 -6.999 1.00 98.75 445 ALA A CA 1
ATOM 3418 C C . ALA A 1 445 ? -3.563 8.548 -6.149 1.00 98.75 445 ALA A C 1
ATOM 3420 O O . ALA A 1 445 ? -2.468 9.094 -6.134 1.00 98.75 445 ALA A O 1
ATOM 3421 N N . MET A 1 446 ? -4.564 9.000 -5.387 1.00 98.88 446 MET A N 1
ATOM 3422 C CA . MET A 1 446 ? -4.445 10.153 -4.480 1.00 98.88 446 MET A CA 1
ATOM 3423 C C . MET A 1 446 ? -3.267 9.985 -3.513 1.00 98.88 446 MET A C 1
ATOM 3425 O O . MET A 1 446 ? -2.428 10.882 -3.381 1.00 98.88 446 MET A O 1
ATOM 3429 N N . CYS A 1 447 ? -3.183 8.838 -2.834 1.00 98.88 447 CYS A N 1
ATOM 3430 C CA . CYS A 1 447 ? -2.097 8.574 -1.895 1.00 98.88 447 CYS A CA 1
ATOM 3431 C C . CYS A 1 447 ? -0.752 8.364 -2.609 1.00 98.88 447 CYS A C 1
ATOM 3433 O O . CYS A 1 447 ? 0.265 8.858 -2.129 1.00 98.88 447 CYS A O 1
ATOM 3435 N N . ALA A 1 448 ? -0.723 7.705 -3.770 1.00 98.88 448 ALA A N 1
ATOM 3436 C CA . ALA A 1 448 ? 0.522 7.488 -4.511 1.00 98.88 448 ALA A CA 1
ATOM 3437 C C . ALA A 1 448 ? 1.060 8.776 -5.179 1.00 98.88 448 ALA A C 1
ATOM 3439 O O . ALA A 1 448 ? 2.262 9.040 -5.139 1.00 98.88 448 ALA A O 1
ATOM 3440 N N . ILE A 1 449 ? 0.190 9.638 -5.707 1.00 98.94 449 ILE A N 1
ATOM 3441 C CA . ILE A 1 449 ? 0.534 10.990 -6.179 1.00 98.94 449 ILE A CA 1
ATOM 3442 C C . ILE A 1 449 ? 1.075 11.825 -5.018 1.00 98.94 449 ILE A C 1
ATOM 3444 O O . ILE A 1 449 ? 2.078 12.519 -5.170 1.00 98.94 449 ILE A O 1
ATOM 3448 N N . SER A 1 450 ? 0.469 11.709 -3.834 1.00 98.88 450 SER A N 1
ATOM 3449 C CA . SER A 1 450 ? 0.956 12.389 -2.630 1.00 98.88 450 SER A CA 1
ATOM 3450 C C . SER A 1 450 ? 2.356 11.926 -2.219 1.00 98.88 450 SER A C 1
ATOM 3452 O O . SER A 1 450 ? 3.172 12.760 -1.843 1.00 98.88 450 SER A O 1
ATOM 3454 N N . ASN A 1 451 ? 2.690 10.641 -2.375 1.00 98.88 451 ASN A N 1
ATOM 3455 C CA . ASN A 1 451 ? 4.071 10.181 -2.192 1.00 98.88 451 ASN A CA 1
ATOM 3456 C C . ASN A 1 451 ? 5.028 10.869 -3.183 1.00 98.88 451 ASN A C 1
ATOM 3458 O O . ASN A 1 451 ? 6.092 11.318 -2.779 1.00 98.88 451 ASN A O 1
ATOM 3462 N N . GLY A 1 452 ? 4.630 11.030 -4.452 1.00 98.81 452 GLY A N 1
ATOM 3463 C CA . GLY A 1 452 ? 5.420 11.768 -5.445 1.00 98.81 452 GLY A CA 1
ATOM 3464 C C . GLY A 1 452 ? 5.622 13.243 -5.080 1.00 98.81 452 GLY A C 1
ATOM 3465 O O . GLY A 1 452 ? 6.737 13.749 -5.150 1.00 98.81 452 GLY A O 1
ATOM 3466 N N . LEU A 1 453 ? 4.569 13.928 -4.618 1.00 98.81 453 LEU A N 1
ATOM 3467 C CA . LEU A 1 453 ? 4.669 15.309 -4.126 1.00 98.81 453 LEU A CA 1
ATOM 3468 C C . LEU A 1 453 ? 5.658 15.419 -2.952 1.00 98.81 453 LEU A C 1
ATOM 3470 O O . LEU A 1 453 ? 6.519 16.296 -2.959 1.00 98.81 453 LEU A O 1
ATOM 3474 N N . ALA A 1 454 ? 5.553 14.525 -1.963 1.00 98.69 454 ALA A N 1
ATOM 3475 C CA . ALA A 1 454 ? 6.432 14.511 -0.792 1.00 98.69 454 ALA A CA 1
ATOM 3476 C C . ALA A 1 454 ? 7.888 14.138 -1.135 1.00 98.69 454 ALA A C 1
ATOM 3478 O O . ALA A 1 454 ? 8.809 14.620 -0.479 1.00 98.69 454 ALA A O 1
ATOM 3479 N N . ALA A 1 455 ? 8.097 13.305 -2.159 1.00 98.44 455 ALA A N 1
ATOM 3480 C CA . ALA A 1 455 ? 9.416 12.867 -2.610 1.00 98.44 455 ALA A CA 1
ATOM 3481 C C . ALA A 1 455 ? 10.172 13.926 -3.431 1.00 98.44 455 ALA A C 1
ATOM 3483 O O . ALA A 1 455 ? 11.388 13.834 -3.560 1.00 98.44 455 ALA A O 1
ATOM 3484 N N . TYR A 1 456 ? 9.488 14.954 -3.959 1.00 98.31 456 TYR A N 1
ATOM 3485 C CA . TYR A 1 456 ? 10.110 15.987 -4.802 1.00 98.31 456 TYR A CA 1
ATOM 3486 C C . TYR A 1 456 ? 11.362 16.609 -4.162 1.00 98.31 456 TYR A C 1
ATOM 3488 O O . TYR A 1 456 ? 12.388 16.775 -4.833 1.00 98.31 456 TYR A O 1
ATOM 3496 N N . ALA A 1 457 ? 11.231 16.976 -2.885 1.00 96.75 457 ALA A N 1
ATOM 3497 C CA . ALA A 1 457 ? 12.288 17.361 -1.959 1.00 96.75 457 ALA A CA 1
ATOM 3498 C C . ALA A 1 457 ? 11.705 17.344 -0.526 1.00 96.75 457 ALA A C 1
ATOM 3500 O O . ALA A 1 457 ? 10.538 17.725 -0.349 1.00 96.75 457 ALA A O 1
ATOM 3501 N N . PRO A 1 458 ? 12.472 16.923 0.500 1.00 95.25 458 PRO A N 1
ATOM 3502 C CA . PRO A 1 458 ? 11.963 16.773 1.862 1.00 95.25 458 PRO A CA 1
ATOM 3503 C C . PRO A 1 458 ? 11.250 18.026 2.381 1.00 95.25 458 PRO A C 1
ATOM 3505 O O . PRO A 1 458 ? 11.825 19.108 2.438 1.00 95.25 458 PRO A O 1
ATOM 3508 N N . ASN A 1 459 ? 9.978 17.877 2.763 1.00 94.25 459 ASN A N 1
ATOM 3509 C CA . ASN A 1 459 ? 9.130 18.928 3.349 1.00 94.25 459 ASN A CA 1
ATOM 3510 C C . ASN A 1 459 ? 8.911 20.186 2.462 1.00 94.25 459 ASN A C 1
ATOM 3512 O O . ASN A 1 459 ? 8.202 21.117 2.867 1.00 94.25 459 ASN A O 1
ATOM 3516 N N . THR A 1 460 ? 9.419 20.203 1.219 1.00 97.06 460 THR A N 1
ATOM 3517 C CA . THR A 1 460 ? 9.014 21.162 0.174 1.00 97.06 460 THR A CA 1
ATOM 3518 C C . THR A 1 460 ? 7.553 20.972 -0.205 1.00 97.06 460 THR A C 1
ATOM 3520 O O . THR A 1 460 ? 6.901 21.904 -0.647 1.00 97.06 460 THR A O 1
ATOM 3523 N N . PHE A 1 461 ? 6.960 19.814 0.015 1.00 98.31 461 PHE A N 1
ATOM 3524 C CA . PHE A 1 461 ? 5.512 19.683 0.041 1.00 98.31 461 PHE A CA 1
ATOM 3525 C C . PHE A 1 461 ? 5.136 18.859 1.257 1.00 98.31 461 PHE A C 1
ATOM 3527 O O . PHE A 1 461 ? 5.813 17.886 1.580 1.00 98.31 461 PHE A O 1
ATOM 3534 N N . ILE A 1 462 ? 4.053 19.251 1.923 1.00 98.62 462 ILE A N 1
ATOM 3535 C CA . ILE A 1 462 ? 3.391 18.427 2.931 1.00 98.62 462 ILE A CA 1
ATOM 3536 C C . ILE A 1 462 ? 1.999 18.109 2.385 1.00 98.62 462 ILE A C 1
ATOM 3538 O O . ILE A 1 462 ? 1.073 18.918 2.525 1.00 98.62 462 ILE A O 1
ATOM 3542 N N . PRO A 1 463 ? 1.850 16.976 1.680 1.00 98.75 463 PRO A N 1
ATOM 3543 C CA . PRO A 1 463 ? 0.577 16.586 1.108 1.00 98.75 463 PRO A CA 1
ATOM 3544 C C . PRO A 1 463 ? -0.402 16.187 2.205 1.00 98.75 463 PRO A C 1
ATOM 3546 O O . PRO A 1 463 ? -0.079 15.415 3.113 1.00 98.75 463 PRO A O 1
ATOM 3549 N N . ILE A 1 464 ? -1.623 16.687 2.074 1.00 98.81 464 ILE A N 1
ATOM 3550 C CA . ILE A 1 464 ? -2.764 16.304 2.885 1.00 98.81 464 ILE A CA 1
ATOM 3551 C C . ILE A 1 464 ? -3.748 15.591 1.977 1.00 98.81 464 ILE A C 1
ATOM 3553 O O . ILE A 1 464 ? -4.247 16.170 1.016 1.00 98.81 464 ILE A O 1
ATOM 3557 N N . THR A 1 465 ? -4.056 14.343 2.293 1.00 98.75 465 THR A N 1
ATOM 3558 C CA . THR A 1 465 ? -5.110 13.593 1.598 1.00 98.75 465 THR A CA 1
ATOM 3559 C C . THR A 1 465 ? -6.312 13.451 2.507 1.00 98.75 465 THR A C 1
ATOM 3561 O O . THR A 1 465 ? -6.148 13.376 3.724 1.00 98.75 465 THR A O 1
ATOM 3564 N N . SER A 1 466 ? -7.513 13.376 1.944 1.00 98.44 466 SER A N 1
ATOM 3565 C CA . SER A 1 466 ? -8.709 13.125 2.737 1.00 98.44 466 SER A CA 1
ATOM 3566 C C . SER A 1 466 ? -9.753 12.313 1.977 1.00 98.44 466 SER A C 1
ATOM 3568 O O . SER A 1 466 ? -10.095 12.617 0.833 1.00 98.44 466 SER A O 1
ATOM 3570 N N . SER A 1 467 ? -10.257 11.279 2.647 1.00 98.50 467 SER A N 1
ATOM 3571 C CA . SER A 1 467 ? -11.389 10.442 2.238 1.00 98.50 467 SER A CA 1
ATOM 3572 C C . SER A 1 467 ? -12.067 9.873 3.498 1.00 98.50 467 SER A C 1
ATOM 3574 O O . SER A 1 467 ? -11.709 10.222 4.634 1.00 98.50 467 SER A O 1
ATOM 3576 N N . PHE A 1 468 ? -13.070 9.016 3.332 1.00 98.50 468 PHE A N 1
ATOM 3577 C CA . PHE A 1 468 ? -13.577 8.208 4.439 1.00 98.50 468 PHE A CA 1
ATOM 3578 C C . PHE A 1 468 ? -12.522 7.196 4.874 1.00 98.50 468 PHE A C 1
ATOM 3580 O O . PHE A 1 468 ? -11.783 6.667 4.045 1.00 98.50 468 PHE A O 1
ATOM 3587 N N . PHE A 1 469 ? -12.452 6.905 6.174 1.00 98.62 469 PHE A N 1
ATOM 3588 C CA . PHE A 1 469 ? -11.443 6.010 6.725 1.00 98.62 469 PHE A CA 1
ATOM 3589 C C . PHE A 1 469 ? -11.502 4.644 6.045 1.00 98.62 469 PHE A C 1
ATOM 3591 O O . PHE A 1 469 ? -10.470 4.153 5.605 1.00 98.62 469 PHE A O 1
ATOM 3598 N N . MET A 1 470 ? -12.707 4.108 5.825 1.00 98.06 470 MET A N 1
ATOM 3599 C CA . MET A 1 470 ? -12.916 2.844 5.116 1.00 98.06 470 MET A CA 1
ATOM 3600 C C . MET A 1 470 ? -12.257 2.798 3.726 1.00 98.06 470 MET A C 1
ATOM 3602 O O . MET A 1 470 ? -11.740 1.757 3.328 1.00 98.06 470 MET A O 1
ATOM 3606 N N . PHE A 1 471 ? -12.212 3.914 2.993 1.00 98.31 471 PHE A N 1
ATOM 3607 C CA . PHE A 1 471 ? -11.663 3.953 1.632 1.00 98.31 471 PHE A CA 1
ATOM 3608 C C . PHE A 1 471 ? -10.140 4.067 1.584 1.00 98.31 471 PHE A C 1
ATOM 3610 O O . PHE A 1 471 ? -9.538 3.785 0.550 1.00 98.31 471 PHE A O 1
ATOM 3617 N N . TYR A 1 472 ? -9.478 4.322 2.715 1.00 98.50 472 TYR A N 1
ATOM 3618 C CA . TYR A 1 472 ? -8.032 4.118 2.789 1.00 98.50 472 TYR A CA 1
ATOM 3619 C C . TYR A 1 472 ? -7.644 2.644 2.609 1.00 98.50 472 TYR A C 1
ATOM 3621 O O . TYR A 1 472 ? -6.507 2.377 2.225 1.00 98.50 472 TYR A O 1
ATOM 3629 N N . LEU A 1 473 ? -8.582 1.693 2.756 1.00 98.25 473 LEU A N 1
ATOM 3630 C CA . LEU A 1 473 ? -8.361 0.298 2.369 1.00 98.25 473 LEU A CA 1
ATOM 3631 C C . LEU A 1 473 ? -7.988 0.159 0.880 1.00 98.25 473 LEU A C 1
ATOM 3633 O O . LEU A 1 473 ? -7.072 -0.600 0.572 1.00 98.25 473 LEU A O 1
ATOM 3637 N N . TYR A 1 474 ? -8.614 0.933 -0.020 1.00 98.50 474 TYR A N 1
ATOM 3638 C CA . TYR A 1 474 ? -8.235 0.980 -1.444 1.00 98.50 474 TYR A CA 1
ATOM 3639 C C . TYR A 1 474 ? -6.811 1.521 -1.629 1.00 98.50 474 TYR A C 1
ATOM 3641 O O . TYR A 1 474 ? -6.063 1.051 -2.478 1.00 98.50 474 TYR A O 1
ATOM 3649 N N . ALA A 1 475 ? -6.405 2.480 -0.795 1.00 98.06 475 ALA A N 1
ATOM 3650 C CA . ALA A 1 475 ? -5.096 3.121 -0.861 1.00 98.06 475 ALA A CA 1
ATOM 3651 C C . ALA A 1 475 ? -4.015 2.459 0.008 1.00 98.06 475 ALA A C 1
ATOM 3653 O O . ALA A 1 475 ? -2.889 2.963 0.068 1.00 98.06 475 ALA A O 1
ATOM 3654 N N . ALA A 1 476 ? -4.314 1.351 0.695 1.00 98.50 476 ALA A N 1
ATOM 3655 C CA . ALA A 1 476 ? -3.409 0.743 1.669 1.00 98.50 476 ALA A CA 1
ATOM 3656 C C . ALA A 1 476 ? -2.006 0.439 1.101 1.00 98.50 476 ALA A C 1
ATOM 3658 O O . ALA A 1 476 ? -1.027 0.721 1.803 1.00 98.50 476 ALA A O 1
ATOM 3659 N N . PRO A 1 477 ? -1.851 -0.034 -0.157 1.00 98.44 477 PRO A N 1
ATOM 3660 C CA . PRO A 1 477 ? -0.532 -0.188 -0.764 1.00 98.44 477 PRO A CA 1
ATOM 3661 C C . PRO A 1 477 ? 0.236 1.136 -0.881 1.00 98.44 477 PRO A C 1
ATOM 3663 O O . PRO A 1 477 ? 1.420 1.179 -0.563 1.00 98.44 477 PRO A O 1
ATOM 3666 N N . ALA A 1 478 ? -0.416 2.231 -1.281 1.00 98.75 478 ALA A N 1
ATOM 3667 C CA . ALA A 1 478 ? 0.230 3.540 -1.403 1.00 98.75 478 ALA A CA 1
ATOM 3668 C C . ALA A 1 478 ? 0.590 4.156 -0.040 1.00 98.75 478 ALA A C 1
ATOM 3670 O O . ALA A 1 478 ? 1.683 4.704 0.104 1.00 98.75 478 ALA A O 1
ATOM 3671 N N . VAL A 1 479 ? -0.271 4.010 0.976 1.00 98.81 479 VAL A N 1
ATOM 3672 C CA . VAL A 1 479 ? 0.036 4.427 2.360 1.00 98.81 479 VAL A CA 1
ATOM 3673 C C . VAL A 1 479 ? 1.247 3.656 2.892 1.00 98.81 479 VAL A C 1
ATOM 3675 O O . VAL A 1 479 ? 2.172 4.254 3.441 1.00 98.81 479 VAL A O 1
ATOM 3678 N N . ARG A 1 480 ? 1.298 2.336 2.652 1.00 98.69 480 ARG A N 1
ATOM 3679 C CA . ARG A 1 480 ? 2.463 1.505 2.984 1.00 98.69 480 ARG A CA 1
ATOM 3680 C C . ARG A 1 480 ? 3.728 2.013 2.300 1.00 98.69 480 ARG A C 1
ATOM 3682 O O . ARG A 1 480 ? 4.768 2.074 2.947 1.00 98.69 480 ARG A O 1
ATOM 3689 N N . MET A 1 481 ? 3.652 2.365 1.016 1.00 98.56 481 MET A N 1
ATOM 3690 C CA . MET A 1 481 ? 4.809 2.893 0.291 1.00 98.56 481 MET A CA 1
ATOM 3691 C C . MET A 1 481 ? 5.273 4.243 0.842 1.00 98.56 481 MET A C 1
ATOM 3693 O O . MET A 1 481 ? 6.476 4.461 0.914 1.00 98.56 481 MET A O 1
ATOM 3697 N N . GLY A 1 482 ? 4.370 5.125 1.277 1.00 98.44 482 GLY A N 1
ATOM 3698 C CA . GLY A 1 482 ? 4.756 6.373 1.947 1.00 98.44 482 GLY A CA 1
ATOM 3699 C C . GLY A 1 482 ? 5.482 6.120 3.272 1.00 98.44 482 GLY A C 1
ATOM 3700 O O . GLY A 1 482 ? 6.489 6.761 3.566 1.00 98.44 482 GLY A O 1
ATOM 3701 N N . ALA A 1 483 ? 5.011 5.131 4.040 1.00 98.62 483 ALA A N 1
ATOM 3702 C CA . ALA A 1 483 ? 5.612 4.751 5.316 1.00 98.62 483 ALA A CA 1
ATOM 3703 C C . ALA A 1 483 ? 6.994 4.110 5.146 1.00 98.62 483 ALA A C 1
ATOM 3705 O O . ALA A 1 483 ? 7.921 4.469 5.872 1.00 98.62 483 ALA A O 1
ATOM 3706 N N . LEU A 1 484 ? 7.138 3.210 4.167 1.00 98.44 484 LEU A N 1
ATOM 3707 C CA . LEU A 1 484 ? 8.412 2.577 3.815 1.00 98.44 484 LEU A CA 1
ATOM 3708 C C . LEU A 1 484 ? 9.468 3.619 3.427 1.00 98.44 484 LEU A C 1
ATOM 3710 O O . LEU A 1 484 ? 10.588 3.536 3.898 1.00 98.44 484 LEU A O 1
ATOM 3714 N N . GLN A 1 485 ? 9.072 4.623 2.644 1.00 98.00 485 GLN A N 1
ATOM 3715 C CA . GLN A 1 485 ? 9.949 5.675 2.117 1.00 98.00 485 GLN A CA 1
ATOM 3716 C C . GLN A 1 485 ? 10.223 6.827 3.093 1.00 98.00 485 GLN A C 1
ATOM 3718 O O . GLN A 1 485 ? 10.836 7.822 2.714 1.00 98.00 485 GLN A O 1
ATOM 3723 N N . HIS A 1 486 ? 9.711 6.758 4.325 1.00 98.31 486 HIS A N 1
ATOM 3724 C CA . HIS A 1 486 ? 9.847 7.837 5.307 1.00 98.31 486 HIS A CA 1
ATOM 3725 C C . HIS A 1 486 ? 9.313 9.207 4.840 1.00 98.31 486 HIS A C 1
ATOM 3727 O O . HIS A 1 486 ? 9.819 10.255 5.246 1.00 98.31 486 HIS A O 1
ATOM 3733 N N . LEU A 1 487 ? 8.262 9.217 4.015 1.00 98.44 487 LEU A N 1
ATOM 3734 C CA . LEU A 1 487 ? 7.689 10.444 3.459 1.00 98.44 487 LEU A CA 1
ATOM 3735 C C . LEU A 1 487 ? 6.674 11.082 4.418 1.00 98.44 487 LEU A C 1
ATOM 3737 O O . LEU A 1 487 ? 5.836 10.398 5.006 1.00 98.44 487 LEU A O 1
ATOM 3741 N N . GLN A 1 488 ? 6.690 12.412 4.542 1.00 98.19 488 GLN A N 1
ATOM 3742 C CA . GLN A 1 488 ? 5.690 13.129 5.338 1.00 98.19 488 GLN A CA 1
ATOM 3743 C C . GLN A 1 488 ? 4.410 13.377 4.530 1.00 98.19 488 GLN A C 1
ATOM 3745 O O . GLN A 1 488 ? 4.297 14.369 3.813 1.00 98.19 488 GLN A O 1
ATOM 3750 N N . ILE A 1 489 ? 3.424 12.494 4.696 1.00 98.69 489 ILE A N 1
ATOM 3751 C CA . ILE A 1 489 ? 2.050 12.673 4.207 1.00 98.69 489 ILE A CA 1
ATOM 3752 C C . ILE A 1 489 ? 1.092 12.621 5.395 1.00 98.69 489 ILE A C 1
ATOM 3754 O O . ILE A 1 489 ? 1.225 11.762 6.269 1.00 98.69 489 ILE A O 1
ATOM 3758 N N . ILE A 1 490 ? 0.101 13.512 5.419 1.00 98.88 490 ILE A N 1
ATOM 3759 C CA . ILE A 1 490 ? -0.959 13.491 6.430 1.00 98.88 490 ILE A CA 1
ATOM 3760 C C . ILE A 1 490 ? -2.275 13.079 5.760 1.00 98.88 490 ILE A C 1
ATOM 3762 O O . ILE A 1 490 ? -2.744 13.678 4.795 1.00 98.88 490 ILE A O 1
ATOM 3766 N N . HIS A 1 491 ? -2.883 12.019 6.266 1.00 98.88 491 HIS A N 1
ATOM 3767 C CA . HIS A 1 491 ? -4.126 11.438 5.789 1.00 98.88 491 HIS A CA 1
ATOM 3768 C C . HIS A 1 491 ? -5.249 11.792 6.776 1.00 98.88 491 HIS A C 1
ATOM 3770 O O . HIS A 1 491 ? -5.364 11.199 7.848 1.00 98.88 491 HIS A O 1
ATOM 3776 N N . ALA A 1 492 ? -6.078 12.775 6.430 1.00 98.56 492 ALA A N 1
ATOM 3777 C CA . ALA A 1 492 ? -7.266 13.150 7.188 1.00 98.56 492 ALA A CA 1
ATOM 3778 C C . ALA A 1 492 ? -8.413 12.176 6.861 1.00 98.56 492 ALA A C 1
ATOM 3780 O O . ALA A 1 492 ? -9.209 12.403 5.946 1.00 98.56 492 ALA A O 1
ATOM 3781 N N . ALA A 1 493 ? -8.473 11.069 7.598 1.00 98.50 493 ALA A N 1
ATOM 3782 C CA . ALA A 1 493 ? -9.436 9.991 7.423 1.00 98.50 493 ALA A CA 1
ATOM 3783 C C . ALA A 1 493 ? -10.694 10.249 8.264 1.00 98.50 493 ALA A C 1
ATOM 3785 O O . ALA A 1 493 ? -10.649 10.245 9.490 1.00 98.50 493 ALA A O 1
ATOM 3786 N N . THR A 1 494 ? -11.832 10.495 7.622 1.00 98.31 494 THR A N 1
ATOM 3787 C CA . THR A 1 494 ? -13.081 10.859 8.325 1.00 98.31 494 THR A CA 1
ATOM 3788 C C . THR A 1 494 ? -14.077 9.699 8.361 1.00 98.31 494 THR A C 1
ATOM 3790 O O . THR A 1 494 ? -13.859 8.694 7.698 1.00 98.31 494 THR A O 1
ATOM 3793 N N . HIS A 1 495 ? -15.201 9.838 9.071 1.00 97.62 495 HIS A N 1
ATOM 3794 C CA . HIS A 1 495 ? -16.246 8.798 9.138 1.00 97.62 495 HIS A CA 1
ATOM 3795 C C . HIS A 1 495 ? -15.685 7.474 9.665 1.00 97.62 495 HIS A C 1
ATOM 3797 O O . HIS A 1 495 ? -15.785 6.420 9.047 1.00 97.62 495 HIS A O 1
ATOM 3803 N N . ASP A 1 496 ? -15.027 7.567 10.810 1.00 96.88 496 ASP A N 1
ATOM 3804 C CA . ASP A 1 496 ? -14.118 6.542 11.287 1.00 96.88 496 ASP A CA 1
ATOM 3805 C C . ASP A 1 496 ? -14.753 5.287 11.885 1.00 96.88 496 ASP A C 1
ATOM 3807 O O . ASP A 1 496 ? -14.021 4.348 12.120 1.00 96.88 496 ASP A O 1
ATOM 3811 N N . SER A 1 497 ? -16.054 5.204 12.162 1.00 96.81 497 SER A N 1
ATOM 3812 C CA . SER A 1 497 ? -16.612 4.042 12.876 1.00 96.81 497 SER A CA 1
ATOM 3813 C C . SER A 1 497 ? -18.051 3.716 12.476 1.00 96.81 497 SER A C 1
ATOM 3815 O O . SER A 1 497 ? -18.633 4.347 11.590 1.00 96.81 497 SER A O 1
ATOM 3817 N N . ILE A 1 498 ? -18.683 2.781 13.198 1.00 96.31 498 ILE A N 1
ATOM 3818 C CA . ILE A 1 498 ? -20.140 2.552 13.167 1.00 96.31 498 ILE A CA 1
ATOM 3819 C C . ILE A 1 498 ? -20.967 3.836 13.363 1.00 96.31 498 ILE A C 1
ATOM 3821 O O . ILE A 1 498 ? -22.119 3.907 12.941 1.00 96.31 498 ILE A O 1
ATOM 3825 N N . GLY A 1 499 ? -20.370 4.888 13.934 1.00 94.12 499 GLY A N 1
ATOM 3826 C CA . GLY A 1 499 ? -20.971 6.213 14.077 1.00 94.12 499 GLY A CA 1
ATOM 3827 C C . GLY A 1 499 ? -21.180 6.964 12.775 1.00 94.12 499 GLY A C 1
ATOM 3828 O O . GLY A 1 499 ? -21.807 8.022 12.785 1.00 94.12 499 GLY A O 1
ATOM 3829 N N . MET A 1 500 ? -20.672 6.432 11.663 1.00 92.56 500 MET A N 1
ATOM 3830 C CA . MET A 1 500 ? -21.074 6.842 10.327 1.00 92.56 500 MET A CA 1
ATOM 3831 C C . MET A 1 500 ? -22.570 6.628 10.099 1.00 92.56 500 MET A C 1
ATOM 3833 O O . MET A 1 500 ? -23.199 7.485 9.490 1.00 92.56 500 MET A O 1
ATOM 3837 N N . GLY A 1 501 ? -23.150 5.558 10.648 1.00 94.94 501 GLY A N 1
ATOM 3838 C CA . GLY A 1 501 ? -24.588 5.333 10.634 1.00 94.94 501 GLY A CA 1
ATOM 3839 C C . GLY A 1 501 ? -25.121 4.759 9.320 1.00 94.94 501 GLY A C 1
ATOM 3840 O O . GLY A 1 501 ? -24.839 3.612 8.976 1.00 94.94 501 GLY A O 1
ATOM 3841 N N . GLU A 1 502 ? -25.946 5.531 8.618 1.00 96.50 502 GLU A N 1
ATOM 3842 C CA . GLU A 1 502 ? -26.881 5.041 7.599 1.00 96.50 502 GLU A CA 1
ATOM 3843 C C . GLU A 1 502 ? -26.200 4.351 6.409 1.00 96.50 502 GLU A C 1
ATOM 3845 O O . GLU A 1 502 ? -26.753 3.404 5.853 1.00 96.50 502 GLU A O 1
ATOM 3850 N N . ASP A 1 503 ? -24.970 4.742 6.078 1.00 96.06 503 ASP A N 1
ATOM 3851 C CA . ASP A 1 503 ? -24.200 4.160 4.970 1.00 96.06 503 ASP A CA 1
ATOM 3852 C C . 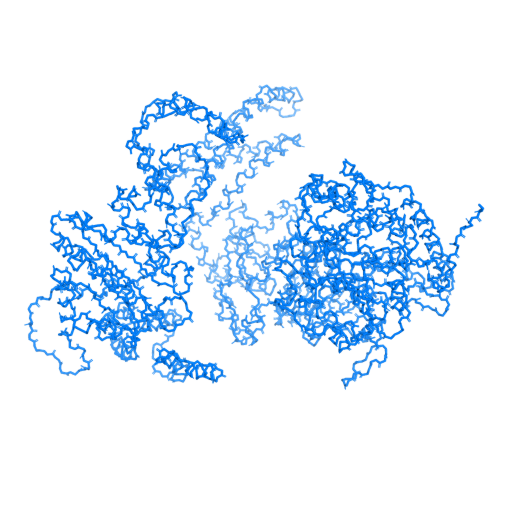ASP A 1 503 ? -23.786 2.693 5.211 1.00 96.06 503 ASP A C 1
ATOM 3854 O O . ASP A 1 503 ? -23.413 1.976 4.279 1.00 96.06 503 ASP A O 1
ATOM 3858 N N . GLY A 1 504 ? -23.898 2.219 6.457 1.00 96.94 504 GLY A N 1
ATOM 3859 C CA . GLY A 1 504 ? -23.870 0.800 6.791 1.00 96.94 504 GLY A CA 1
ATOM 3860 C C . GLY A 1 504 ? -22.506 0.103 6.687 1.00 96.94 504 GLY A C 1
ATOM 3861 O O . GLY A 1 504 ? -21.461 0.746 6.591 1.00 96.94 504 GLY A O 1
ATOM 3862 N N . PRO A 1 505 ? -22.492 -1.244 6.744 1.00 96.81 505 PRO A N 1
ATOM 3863 C CA . PRO A 1 505 ? -21.273 -2.035 6.936 1.00 96.81 505 PRO A CA 1
ATOM 3864 C C . PRO A 1 505 ? -20.230 -1.900 5.825 1.00 96.81 505 PRO A C 1
ATOM 3866 O O . PRO A 1 505 ? -19.075 -2.220 6.063 1.00 96.81 505 PRO A O 1
ATOM 3869 N N . THR A 1 506 ? -20.603 -1.445 4.628 1.00 97.12 506 THR A N 1
ATOM 3870 C CA . THR A 1 506 ? -19.644 -1.231 3.532 1.00 97.12 506 THR A CA 1
ATOM 3871 C C . THR A 1 506 ? -18.778 0.010 3.741 1.00 97.12 506 THR A C 1
ATOM 3873 O O . THR A 1 506 ? -17.758 0.146 3.076 1.00 97.12 506 THR A O 1
ATOM 3876 N N . HIS A 1 507 ? -19.182 0.909 4.643 1.00 97.56 507 HIS A N 1
ATOM 3877 C CA . HIS A 1 507 ? -18.478 2.152 4.948 1.00 97.56 507 HIS A CA 1
ATOM 3878 C C . HIS A 1 507 ? -18.000 2.251 6.404 1.00 97.56 507 HIS A C 1
ATOM 3880 O O . HIS A 1 507 ? -17.258 3.167 6.743 1.00 97.56 507 HIS A O 1
ATOM 3886 N N . GLN A 1 508 ? -18.431 1.334 7.271 1.00 97.44 508 GLN A N 1
ATOM 3887 C CA . GLN A 1 508 ? -18.094 1.323 8.693 1.00 97.44 508 GLN A CA 1
ATOM 3888 C C . GLN A 1 508 ? -16.858 0.436 8.925 1.00 97.44 508 GLN A C 1
ATOM 3890 O O . GLN A 1 508 ? -16.983 -0.790 8.860 1.00 97.44 508 GLN A O 1
ATOM 3895 N N . PRO A 1 509 ? -15.676 1.011 9.205 1.00 96.81 509 PRO A N 1
ATOM 3896 C CA . PRO A 1 509 ? -14.458 0.230 9.393 1.00 96.81 509 PRO A CA 1
ATOM 3897 C C . PRO A 1 509 ? -14.476 -0.502 10.741 1.00 96.81 509 PRO A C 1
ATOM 3899 O O . PRO A 1 509 ? -14.882 0.056 11.761 1.00 96.81 509 PRO A O 1
ATOM 3902 N N . ILE A 1 510 ? -14.012 -1.756 10.741 1.00 95.62 510 ILE A N 1
ATOM 3903 C CA . ILE A 1 510 ? -13.922 -2.609 11.937 1.00 95.62 510 ILE A CA 1
ATOM 3904 C C . ILE A 1 510 ? -12.473 -3.040 12.182 1.00 95.62 510 ILE A C 1
ATOM 3906 O O . ILE A 1 510 ? -11.930 -2.840 13.262 1.00 95.62 510 ILE A O 1
ATOM 3910 N N . GLU A 1 511 ? -11.821 -3.611 11.176 1.00 94.38 511 GLU A N 1
ATOM 3911 C CA . GLU A 1 511 ? -10.459 -4.153 11.239 1.00 94.38 511 GLU A CA 1
ATOM 3912 C C . GLU A 1 511 ? -9.379 -3.150 10.810 1.00 94.38 511 GLU A C 1
ATOM 3914 O O . GLU A 1 511 ? -8.194 -3.334 11.093 1.00 94.38 511 GLU A O 1
ATOM 3919 N N . LEU A 1 512 ? -9.778 -2.076 10.128 1.00 96.62 512 LEU A N 1
ATOM 3920 C CA . LEU A 1 512 ? -8.862 -1.208 9.395 1.00 96.62 512 LEU A CA 1
ATOM 3921 C C . LEU A 1 512 ? -7.863 -0.463 10.300 1.00 96.62 512 LEU A C 1
ATOM 3923 O O . LEU A 1 512 ? -6.702 -0.284 9.936 1.00 96.62 512 LEU A O 1
ATOM 3927 N N . ALA A 1 513 ? -8.264 -0.088 11.518 1.00 96.56 513 ALA A N 1
ATOM 3928 C CA . ALA A 1 513 ? -7.350 0.515 12.489 1.00 96.56 513 ALA A CA 1
ATOM 3929 C C . ALA A 1 513 ? -6.202 -0.430 12.881 1.00 96.56 513 ALA A C 1
ATOM 3931 O O . ALA A 1 513 ? -5.077 0.027 13.081 1.00 96.56 513 ALA A O 1
ATOM 3932 N N . ALA A 1 514 ? -6.449 -1.744 12.946 1.00 95.94 514 ALA A N 1
ATOM 3933 C CA . ALA A 1 514 ? -5.413 -2.727 13.257 1.00 95.94 514 ALA A CA 1
ATOM 3934 C C . ALA A 1 514 ? -4.362 -2.813 12.137 1.00 95.94 514 ALA A C 1
ATOM 3936 O O . ALA A 1 514 ? -3.169 -2.889 12.436 1.00 95.94 514 ALA A O 1
ATOM 3937 N N . LEU A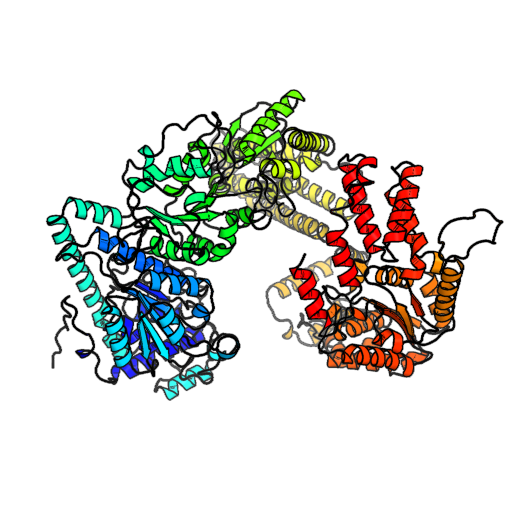 1 515 ? -4.780 -2.715 10.865 1.00 97.12 515 LEU A N 1
ATOM 3938 C CA . LEU A 1 515 ? -3.868 -2.652 9.715 1.00 97.12 515 LEU A CA 1
ATOM 3939 C C . LEU A 1 515 ? -2.875 -1.490 9.860 1.00 97.12 515 LEU A C 1
ATOM 3941 O O . LEU A 1 515 ? -1.665 -1.688 9.753 1.00 97.12 515 LEU A O 1
ATOM 3945 N N . TYR A 1 516 ? -3.375 -0.286 10.144 1.00 98.31 516 TYR A N 1
ATOM 3946 C CA . TYR A 1 516 ? -2.531 0.908 10.228 1.00 98.31 516 TYR A CA 1
ATOM 3947 C C . TYR A 1 516 ? -1.727 0.998 11.525 1.00 98.31 516 TYR A C 1
ATOM 3949 O O . TYR A 1 516 ? -0.574 1.420 11.497 1.00 98.31 516 TYR A O 1
ATOM 3957 N N . ARG A 1 517 ? -2.259 0.524 12.657 1.00 97.62 517 ARG A N 1
ATOM 3958 C CA . ARG A 1 517 ? -1.476 0.397 13.901 1.00 97.62 517 ARG A CA 1
ATOM 3959 C C . ARG A 1 517 ? -0.284 -0.547 13.725 1.00 97.62 517 ARG A C 1
ATOM 3961 O O . ARG A 1 517 ? 0.802 -0.259 14.232 1.00 97.62 517 ARG A O 1
ATOM 3968 N N . ALA A 1 518 ? -0.468 -1.638 12.978 1.00 96.69 518 ALA A N 1
ATOM 3969 C CA . ALA A 1 518 ? 0.578 -2.619 12.701 1.00 96.69 518 ALA A CA 1
ATOM 3970 C C . ALA A 1 518 ? 1.616 -2.149 11.662 1.00 96.69 518 ALA A C 1
ATOM 3972 O O . ALA A 1 518 ? 2.738 -2.656 11.658 1.00 96.69 518 ALA A O 1
ATOM 3973 N N . MET A 1 519 ? 1.275 -1.189 10.797 1.00 98.06 519 MET A N 1
ATOM 3974 C CA . MET A 1 519 ? 2.143 -0.722 9.712 1.00 98.06 519 MET A CA 1
ATOM 3975 C C . MET A 1 519 ? 3.386 0.008 10.252 1.00 98.06 519 MET A C 1
ATOM 3977 O O . MET A 1 519 ? 3.232 1.006 10.951 1.00 98.06 519 MET A O 1
ATOM 3981 N N . PRO A 1 520 ? 4.628 -0.437 9.973 1.00 98.12 520 PRO A N 1
ATOM 3982 C CA . PRO A 1 520 ? 5.842 0.269 10.393 1.00 98.12 520 PRO A CA 1
ATOM 3983 C C . PRO A 1 520 ? 5.893 1.716 9.886 1.00 98.12 520 PRO A C 1
ATOM 3985 O O . PRO A 1 520 ? 5.284 2.034 8.877 1.00 98.12 520 PRO A O 1
ATOM 3988 N N . ASN A 1 521 ? 6.613 2.578 10.608 1.00 98.00 521 ASN A N 1
ATOM 3989 C CA . ASN A 1 521 ? 6.721 4.017 10.358 1.00 98.00 521 ASN A CA 1
ATOM 3990 C C . ASN A 1 521 ? 5.393 4.732 9.993 1.00 98.00 521 ASN A C 1
ATOM 3992 O O . ASN A 1 521 ? 5.360 5.523 9.063 1.00 98.00 521 ASN A O 1
ATOM 3996 N N . LEU A 1 522 ? 4.296 4.480 10.719 1.00 98.75 522 LEU A N 1
ATOM 3997 C CA . LEU A 1 522 ? 3.020 5.187 10.525 1.00 98.75 522 LEU A CA 1
ATOM 3998 C C . LEU A 1 522 ? 2.405 5.604 11.868 1.00 98.75 522 LEU A C 1
ATOM 4000 O O . LEU A 1 522 ? 2.241 4.772 12.768 1.00 98.75 522 LEU A O 1
ATOM 4004 N N . LEU A 1 523 ? 2.023 6.874 12.006 1.00 98.88 523 LEU A N 1
ATOM 4005 C CA . LEU A 1 523 ? 1.199 7.327 13.129 1.00 98.88 523 LEU A CA 1
ATOM 4006 C C . LEU A 1 523 ? -0.279 7.146 12.781 1.00 98.88 523 LEU A C 1
ATOM 4008 O O . LEU A 1 523 ? -0.772 7.760 11.847 1.00 98.88 523 LEU A O 1
ATOM 4012 N N . TYR A 1 524 ? -1.003 6.325 13.537 1.00 98.81 524 TYR A N 1
ATOM 4013 C CA . TYR A 1 524 ? -2.465 6.286 13.489 1.00 98.81 524 TYR A CA 1
ATOM 4014 C C . TYR A 1 524 ? -2.993 6.960 14.755 1.00 98.81 524 TYR A C 1
ATOM 4016 O O . TYR A 1 524 ? -2.803 6.428 15.852 1.00 98.81 524 TYR A O 1
ATOM 4024 N N . ILE A 1 525 ? -3.599 8.137 14.595 1.00 98.88 525 ILE A N 1
ATOM 4025 C CA . ILE A 1 525 ? -4.054 8.996 15.690 1.00 98.88 525 ILE A CA 1
ATOM 4026 C C . ILE A 1 525 ? -5.573 9.140 15.611 1.00 98.88 525 ILE A C 1
ATOM 4028 O O . ILE A 1 525 ? -6.102 9.588 14.594 1.00 98.88 525 ILE A O 1
ATOM 4032 N N . ARG A 1 526 ? -6.282 8.776 16.682 1.00 98.75 526 ARG A N 1
ATOM 4033 C CA . ARG A 1 526 ? -7.747 8.859 16.761 1.00 98.75 526 ARG A CA 1
ATOM 4034 C C . ARG A 1 526 ? -8.178 9.775 17.922 1.00 98.75 526 ARG A C 1
ATOM 4036 O O . ARG A 1 526 ? -8.329 9.279 19.037 1.00 98.75 526 ARG A O 1
ATOM 4043 N N . PRO A 1 527 ? -8.327 11.095 17.687 1.00 98.62 527 PRO A N 1
ATOM 4044 C CA . PRO A 1 527 ? -8.653 12.072 18.731 1.00 98.62 527 PRO A CA 1
ATOM 4045 C C . PRO A 1 527 ? -10.122 12.026 19.176 1.00 98.62 527 PRO A C 1
ATOM 4047 O O . PRO A 1 527 ? -11.021 11.800 18.358 1.00 98.62 527 PRO A O 1
ATOM 4050 N N . GLY A 1 528 ? -10.365 12.266 20.469 1.00 97.62 528 GLY A N 1
ATOM 4051 C CA . GLY A 1 528 ? -11.696 12.220 21.085 1.00 97.62 528 GLY A CA 1
ATOM 4052 C C . GLY A 1 528 ? -12.487 13.527 21.122 1.00 97.62 528 GLY A C 1
ATOM 4053 O O . GLY A 1 528 ? -13.702 13.487 21.297 1.00 97.62 528 GLY A O 1
ATOM 4054 N N . ASP A 1 529 ? -11.847 14.676 20.917 1.00 98.19 529 ASP A N 1
ATOM 4055 C CA . ASP A 1 529 ? -12.502 15.988 20.868 1.00 98.19 529 ASP A CA 1
ATOM 4056 C C . ASP A 1 529 ? -11.663 17.015 20.082 1.00 98.19 529 ASP A C 1
ATOM 4058 O O . ASP A 1 529 ? -10.732 16.646 19.356 1.00 98.19 529 ASP A O 1
ATOM 4062 N N . SER A 1 530 ? -11.999 18.309 20.168 1.00 98.44 530 SER A N 1
ATOM 4063 C CA . SER A 1 530 ? -11.253 19.348 19.443 1.00 98.44 530 SER A CA 1
ATOM 4064 C C . SER A 1 530 ? -9.835 19.568 19.968 1.00 98.44 530 SER A C 1
ATOM 4066 O O . SER A 1 530 ? -8.940 19.831 19.166 1.00 98.44 530 SER A O 1
ATOM 4068 N N . GLU A 1 531 ? -9.614 19.427 21.273 1.00 98.31 531 GLU A N 1
ATOM 4069 C CA . GLU A 1 531 ? -8.307 19.654 21.892 1.00 98.31 531 GLU A CA 1
ATOM 4070 C C . GLU A 1 531 ? -7.333 18.522 21.537 1.00 98.31 531 GLU A C 1
ATOM 4072 O O . GLU A 1 531 ? -6.201 18.770 21.116 1.00 98.31 531 GLU A O 1
ATOM 4077 N N . GLU A 1 532 ? -7.795 17.269 21.556 1.00 98.69 532 GLU A N 1
ATOM 4078 C CA . GLU A 1 532 ? -6.996 16.157 21.037 1.00 98.69 532 GLU A CA 1
ATOM 4079 C C . GLU A 1 532 ? -6.806 16.227 19.521 1.00 98.69 532 GLU A C 1
ATOM 4081 O O . GLU A 1 532 ? -5.763 15.822 19.007 1.00 98.69 532 GLU A O 1
ATOM 4086 N N . THR A 1 533 ? -7.781 16.763 18.780 1.00 98.81 533 THR A N 1
ATOM 4087 C CA . THR A 1 533 ? -7.623 16.968 17.333 1.00 98.81 533 THR A CA 1
ATOM 4088 C C . THR A 1 533 ? -6.520 17.989 17.043 1.00 98.81 533 THR A C 1
ATOM 4090 O O . THR A 1 533 ? -5.742 17.791 16.108 1.00 98.81 533 THR A O 1
ATOM 4093 N N . ALA A 1 534 ? -6.384 19.035 17.866 1.00 98.75 534 ALA A N 1
ATOM 4094 C CA . ALA A 1 534 ? -5.256 19.962 17.791 1.00 98.75 534 ALA A CA 1
ATOM 4095 C C . ALA A 1 534 ? -3.920 19.244 18.034 1.00 98.75 534 ALA A C 1
ATOM 4097 O O . ALA A 1 534 ? -2.994 19.384 17.235 1.00 98.75 534 ALA A O 1
ATOM 4098 N N . GLY A 1 535 ? -3.844 18.410 19.076 1.00 98.69 535 GLY A N 1
ATOM 4099 C CA . GLY A 1 535 ? -2.661 17.589 19.360 1.00 98.69 535 GLY A CA 1
ATOM 4100 C C . GLY A 1 535 ? -2.310 16.615 18.232 1.00 98.69 535 GLY A C 1
ATOM 4101 O O . GLY A 1 535 ? -1.138 16.458 17.895 1.00 98.69 535 GLY A O 1
ATOM 4102 N N . ALA A 1 536 ? -3.313 16.009 17.591 1.00 98.88 536 ALA A N 1
ATOM 4103 C CA . ALA A 1 536 ? -3.116 15.096 16.467 1.00 98.88 536 ALA A CA 1
ATOM 4104 C C . ALA A 1 536 ? -2.477 15.798 15.258 1.00 98.88 536 ALA A C 1
ATOM 4106 O O . ALA A 1 536 ? -1.539 15.267 14.665 1.00 98.88 536 ALA A O 1
ATOM 4107 N N . TRP A 1 537 ? -2.943 17.005 14.919 1.00 98.81 537 TRP A N 1
ATOM 4108 C CA . TRP A 1 537 ? -2.362 17.811 13.843 1.00 98.81 537 TRP A CA 1
ATOM 4109 C C . TRP A 1 537 ? -0.954 18.306 14.168 1.00 98.81 537 TRP A C 1
ATOM 4111 O O . TRP A 1 537 ? -0.093 18.262 13.291 1.00 98.81 537 TRP A O 1
ATOM 4121 N N . ILE A 1 538 ? -0.697 18.722 15.413 1.00 98.69 538 ILE A N 1
ATOM 4122 C CA . ILE A 1 538 ? 0.653 19.106 15.853 1.00 98.69 538 ILE A CA 1
ATOM 4123 C C . ILE A 1 538 ? 1.608 17.927 15.665 1.00 98.69 538 ILE A C 1
ATOM 4125 O O . ILE A 1 538 ? 2.612 18.063 14.968 1.00 98.69 538 ILE A O 1
ATOM 4129 N N . ALA A 1 539 ? 1.248 16.753 16.193 1.00 98.75 539 ALA A N 1
ATOM 4130 C CA . ALA A 1 539 ? 2.067 15.552 16.080 1.00 98.75 539 ALA A CA 1
ATOM 4131 C C . ALA A 1 539 ? 2.314 15.157 14.611 1.00 98.75 539 ALA A C 1
ATOM 4133 O O . ALA A 1 539 ? 3.432 14.803 14.246 1.00 98.75 539 ALA A O 1
ATOM 4134 N N . ALA A 1 540 ? 1.294 15.261 13.751 1.00 98.69 540 ALA A N 1
ATOM 4135 C CA . ALA A 1 540 ? 1.399 14.946 12.326 1.00 98.69 540 ALA A CA 1
ATOM 4136 C C . ALA A 1 540 ? 2.326 15.912 11.558 1.00 98.69 540 ALA A C 1
ATOM 4138 O O . ALA A 1 540 ? 3.118 15.484 10.714 1.00 98.69 540 ALA A O 1
ATOM 4139 N N . ILE A 1 541 ? 2.250 17.215 11.848 1.00 98.44 541 ILE A N 1
ATOM 4140 C CA . ILE A 1 541 ? 3.080 18.248 11.204 1.00 98.44 541 ILE A CA 1
ATOM 4141 C C . ILE A 1 541 ? 4.535 18.176 11.697 1.00 98.44 541 ILE A C 1
ATOM 4143 O O . ILE A 1 541 ? 5.464 18.412 10.923 1.00 98.44 541 ILE A O 1
ATOM 4147 N N . GLU A 1 542 ? 4.761 17.798 12.955 1.00 97.31 542 GLU A N 1
ATOM 4148 C CA . GLU A 1 542 ? 6.108 17.611 13.511 1.00 97.31 542 GLU A CA 1
ATOM 4149 C C . GLU A 1 542 ? 6.781 16.308 13.051 1.00 97.31 542 GLU A C 1
ATOM 4151 O O . GLU A 1 542 ? 8.012 16.220 13.018 1.00 97.31 542 GLU A O 1
ATOM 4156 N N . ALA A 1 543 ? 5.998 15.312 12.636 1.00 97.44 543 ALA A N 1
ATOM 4157 C CA . ALA A 1 543 ? 6.461 14.012 12.161 1.00 97.44 543 ALA A CA 1
ATOM 4158 C C . ALA A 1 543 ? 7.074 14.061 10.741 1.00 97.44 543 ALA A C 1
ATOM 4160 O O . ALA A 1 543 ? 6.609 13.405 9.810 1.00 97.44 543 ALA A O 1
ATOM 4161 N N . LYS A 1 544 ? 8.172 14.809 10.565 1.00 96.31 544 LYS A N 1
ATOM 4162 C CA . LYS A 1 544 ? 8.811 15.100 9.261 1.00 96.31 544 LYS A CA 1
ATOM 4163 C C . LYS A 1 544 ? 9.239 13.890 8.415 1.00 96.31 544 LYS A C 1
ATOM 4165 O O . LYS A 1 544 ? 9.537 14.078 7.240 1.00 96.31 544 LYS A O 1
ATOM 4170 N N . LYS A 1 545 ? 9.317 12.688 8.996 1.00 96.56 545 LYS A N 1
ATOM 4171 C CA . LYS A 1 545 ? 9.757 11.438 8.335 1.00 96.56 545 LYS A CA 1
ATOM 4172 C C . LYS A 1 545 ? 8.776 10.272 8.510 1.00 96.56 545 LYS A C 1
ATOM 4174 O O . LYS A 1 545 ? 9.139 9.104 8.340 1.00 96.56 545 LYS A O 1
ATOM 4179 N N . THR A 1 546 ? 7.549 10.572 8.924 1.00 98.06 546 THR A N 1
ATOM 4180 C CA . THR A 1 546 ? 6.563 9.557 9.291 1.00 98.06 546 THR A CA 1
ATOM 4181 C C . THR A 1 546 ? 5.189 9.992 8.790 1.00 98.06 546 THR A C 1
ATOM 4183 O O . THR A 1 546 ? 4.661 10.997 9.275 1.00 98.06 546 THR A O 1
ATOM 4186 N N . PRO A 1 547 ? 4.571 9.259 7.849 1.00 98.56 547 PRO A N 1
ATOM 4187 C CA . PRO A 1 547 ? 3.199 9.542 7.468 1.00 98.56 547 PRO A CA 1
ATOM 4188 C C . PRO A 1 547 ? 2.248 9.329 8.646 1.00 98.56 547 PRO A C 1
ATOM 4190 O O . PRO A 1 547 ? 2.491 8.525 9.554 1.00 98.56 547 PRO A O 1
ATOM 4193 N N . THR A 1 548 ? 1.142 10.062 8.626 1.00 98.94 548 THR A N 1
ATOM 4194 C CA . THR A 1 548 ? 0.172 10.075 9.721 1.00 98.94 548 THR A CA 1
ATOM 4195 C C . THR A 1 548 ? -1.244 9.931 9.186 1.00 98.94 548 THR A C 1
ATOM 4197 O O . THR A 1 548 ? -1.625 10.650 8.274 1.00 98.94 548 THR A O 1
ATOM 4200 N N . ILE A 1 549 ? -2.045 9.039 9.765 1.00 98.94 549 ILE A N 1
ATOM 4201 C CA . ILE A 1 549 ? -3.499 8.992 9.601 1.00 98.94 549 ILE A CA 1
ATOM 4202 C C . ILE A 1 549 ? -4.140 9.625 10.835 1.00 98.94 549 ILE A C 1
ATOM 4204 O O . ILE A 1 549 ? -3.947 9.140 11.950 1.00 98.94 549 ILE A O 1
ATOM 4208 N N . ILE A 1 550 ? -4.932 10.676 10.623 1.00 98.88 550 ILE A N 1
ATOM 4209 C CA . ILE A 1 550 ? -5.790 11.284 11.643 1.00 98.88 550 ILE A CA 1
ATOM 4210 C C . ILE A 1 550 ? -7.217 10.794 11.390 1.00 98.88 550 ILE A C 1
ATOM 4212 O O . ILE A 1 550 ? -7.849 11.187 10.411 1.00 98.88 550 ILE A O 1
ATOM 4216 N N . SER A 1 551 ? -7.701 9.912 12.261 1.00 98.62 551 SER A N 1
ATOM 4217 C CA . SER A 1 551 ? -8.998 9.241 12.156 1.00 98.62 551 SER A CA 1
ATOM 4218 C C . SER A 1 551 ? -10.072 10.005 12.927 1.00 98.62 551 SER A C 1
ATOM 4220 O O . SER A 1 551 ? -9.987 10.113 14.147 1.00 98.62 551 SER A O 1
ATOM 4222 N N . THR A 1 552 ? -11.091 10.522 12.242 1.00 98.62 552 THR A N 1
ATOM 4223 C CA . THR A 1 552 ? -12.075 11.452 12.822 1.00 98.62 552 THR A CA 1
ATOM 4224 C C . THR A 1 552 ? -13.531 11.035 12.609 1.00 98.62 552 THR A C 1
ATOM 4226 O O . THR A 1 552 ? -13.910 10.463 11.584 1.00 98.62 552 THR A O 1
ATOM 4229 N N . SER A 1 553 ? -14.385 11.375 13.574 1.00 97.69 553 SER A N 1
ATOM 4230 C CA . SER A 1 553 ? -15.790 10.987 13.612 1.00 97.69 553 SER A CA 1
ATOM 4231 C C . SER A 1 553 ? -16.673 11.852 12.712 1.00 97.69 553 SER A C 1
ATOM 4233 O O . SER A 1 553 ? -16.426 13.042 12.485 1.00 97.69 553 SER A O 1
ATOM 4235 N N . ARG A 1 554 ? -17.760 11.248 12.212 1.00 96.50 554 ARG A N 1
ATOM 4236 C CA . ARG A 1 554 ? -18.851 11.958 11.517 1.00 96.50 554 ARG A CA 1
ATOM 4237 C C . ARG A 1 554 ? -19.775 12.683 12.497 1.00 96.50 554 ARG A C 1
ATOM 4239 O O . ARG A 1 554 ? -20.203 13.806 12.214 1.00 96.50 554 ARG A O 1
ATOM 4246 N N . HIS A 1 555 ? -20.116 12.004 13.590 1.00 94.56 555 HIS A N 1
ATOM 4247 C CA . HIS A 1 555 ? -21.073 12.444 14.601 1.00 94.56 555 HIS A CA 1
ATOM 4248 C C . HIS A 1 555 ? -20.422 13.388 15.618 1.00 94.56 555 HIS A C 1
ATOM 4250 O O . HIS A 1 555 ? -19.210 13.369 15.820 1.00 94.56 555 HIS A O 1
ATOM 4256 N N . THR A 1 556 ? -21.234 14.234 16.247 1.00 96.06 556 THR A N 1
ATOM 4257 C CA . THR A 1 556 ? -20.769 15.228 17.222 1.00 96.06 556 THR A CA 1
ATOM 4258 C C . THR A 1 556 ? -20.291 14.580 18.512 1.00 96.06 556 THR A C 1
ATOM 4260 O O . THR A 1 556 ? -20.984 13.709 19.037 1.00 96.06 556 THR A O 1
ATOM 4263 N N . LEU A 1 557 ? -19.173 15.069 19.043 1.00 96.44 557 LEU A N 1
ATOM 4264 C CA . LEU A 1 557 ? -18.577 14.631 20.302 1.00 96.44 557 LEU A CA 1
ATOM 4265 C C . LEU A 1 557 ? -18.699 15.751 21.348 1.00 96.44 557 LEU A C 1
ATOM 4267 O O . LEU A 1 557 ? -18.597 16.931 20.979 1.00 96.44 557 LEU A O 1
ATOM 4271 N N . PRO A 1 558 ? -18.933 15.436 22.633 1.00 96.81 558 PRO A N 1
ATOM 4272 C CA . PRO A 1 558 ? -18.818 16.433 23.694 1.00 96.81 558 PRO A CA 1
ATOM 4273 C C . PRO A 1 558 ? -17.381 16.970 23.754 1.00 96.81 558 PRO A C 1
ATOM 4275 O O . PRO A 1 558 ? -16.438 16.274 23.389 1.00 96.81 558 PRO A O 1
ATOM 4278 N N . GLN A 1 559 ? -17.218 18.224 24.175 1.00 97.31 559 GLN A N 1
ATOM 4279 C CA . GLN A 1 559 ? -15.894 18.818 24.373 1.00 97.31 559 GLN A CA 1
ATOM 4280 C C . GLN A 1 559 ? -15.484 18.611 25.829 1.00 97.31 559 GLN A C 1
ATOM 4282 O O . GLN A 1 559 ? -16.237 18.979 26.734 1.00 97.31 559 GLN A O 1
ATOM 4287 N N . LEU A 1 560 ? -14.332 17.984 26.056 1.00 95.75 560 LEU A N 1
ATOM 4288 C CA . LEU A 1 560 ? -13.880 17.597 27.387 1.00 95.75 560 LEU A CA 1
ATOM 4289 C C . LEU A 1 560 ? -12.877 18.641 27.889 1.00 95.75 560 LEU A C 1
ATOM 4291 O O . LEU A 1 560 ? -12.022 19.096 27.143 1.00 95.75 560 LEU A O 1
ATOM 4295 N N . LYS A 1 561 ? -12.978 19.062 29.154 1.00 93.06 561 LYS A N 1
ATOM 4296 C CA . LYS A 1 561 ? -12.061 20.080 29.715 1.00 93.06 561 LYS A CA 1
ATOM 4297 C C . LYS A 1 561 ? -10.719 19.491 30.150 1.00 93.06 561 LYS A C 1
ATOM 4299 O O . LYS A 1 561 ? -9.760 20.225 30.353 1.00 93.06 561 LYS A O 1
ATOM 4304 N N . GLN A 1 562 ? -10.687 18.177 30.344 1.00 95.12 562 GLN A N 1
ATOM 4305 C CA . GLN A 1 562 ? -9.546 17.414 30.835 1.00 95.12 562 GLN A CA 1
ATOM 4306 C C . GLN A 1 562 ? -8.579 17.003 29.715 1.00 95.12 562 GLN A C 1
ATOM 4308 O O . GLN A 1 562 ? -7.459 16.584 30.007 1.00 95.12 562 GLN A O 1
ATOM 4313 N N . THR A 1 563 ? -9.003 17.068 28.449 1.00 97.56 563 THR A N 1
ATOM 4314 C CA . THR A 1 563 ? -8.167 16.669 27.314 1.00 97.56 563 THR A CA 1
ATOM 4315 C C . THR A 1 563 ? -7.017 17.647 27.114 1.00 97.56 563 THR A C 1
ATOM 4317 O O . THR A 1 563 ? -7.068 18.810 27.512 1.00 97.56 563 THR A O 1
ATOM 4320 N N . SER A 1 564 ? -5.931 17.152 26.528 1.00 96.31 564 SER A N 1
ATOM 4321 C CA . SER A 1 564 ? -4.708 17.929 26.351 1.00 96.31 564 SER A CA 1
ATOM 4322 C C . SER A 1 564 ? -4.056 17.615 25.015 1.00 96.31 564 SER A C 1
ATOM 4324 O O . SER A 1 564 ? -3.715 16.459 24.743 1.00 96.31 564 SER A O 1
ATOM 4326 N N . ARG A 1 565 ? -3.795 18.652 24.208 1.00 97.38 565 ARG A N 1
ATOM 4327 C CA . ARG A 1 565 ? -3.013 18.504 22.972 1.00 97.38 565 ARG A CA 1
ATOM 4328 C C . ARG A 1 565 ? -1.602 17.955 23.222 1.00 97.38 565 ARG A C 1
ATOM 4330 O O . ARG A 1 565 ? -1.125 17.142 22.433 1.00 97.38 565 ARG A O 1
ATOM 4337 N N . ASP A 1 566 ? -0.976 18.302 24.350 1.00 97.12 566 ASP A N 1
ATOM 4338 C CA . ASP A 1 566 ? 0.340 17.777 24.754 1.00 97.12 566 ASP A CA 1
ATOM 4339 C C . ASP A 1 566 ? 0.263 16.311 25.202 1.00 97.12 566 ASP A C 1
ATOM 4341 O O . ASP A 1 566 ? 1.208 15.538 25.026 1.00 97.12 566 ASP A O 1
ATOM 4345 N N . GLY A 1 567 ? -0.885 15.899 25.747 1.00 97.75 567 GLY A N 1
ATOM 4346 C CA . GLY A 1 567 ? -1.179 14.502 26.054 1.00 97.75 567 GLY A CA 1
ATOM 4347 C C . GLY A 1 567 ? -1.153 13.614 24.806 1.00 97.75 567 GLY A C 1
ATOM 4348 O O . GLY A 1 567 ? -0.597 12.514 24.842 1.00 97.75 567 GLY A O 1
ATOM 4349 N N . VAL A 1 568 ? -1.661 14.110 23.670 1.00 98.50 568 VAL A N 1
ATOM 4350 C CA . VAL A 1 568 ? -1.643 13.382 22.385 1.00 98.50 568 VAL A CA 1
ATOM 4351 C C . VAL A 1 568 ? -0.219 13.112 21.903 1.00 98.50 568 VAL A C 1
ATOM 4353 O O . VAL A 1 568 ? 0.053 12.017 21.407 1.00 98.50 568 VAL A O 1
ATOM 4356 N N . ALA A 1 569 ? 0.711 14.051 22.105 1.00 97.44 569 ALA A N 1
ATOM 4357 C CA . ALA A 1 569 ? 2.121 13.874 21.745 1.00 97.44 569 ALA A CA 1
ATOM 4358 C C . ALA A 1 569 ? 2.789 12.714 22.511 1.00 97.44 569 ALA A C 1
ATOM 4360 O O . ALA A 1 569 ? 3.744 12.108 22.024 1.00 97.44 569 ALA A O 1
ATOM 4361 N N . ARG A 1 570 ? 2.253 12.350 23.683 1.00 98.31 570 ARG A N 1
ATOM 4362 C CA . ARG A 1 570 ? 2.686 11.181 24.467 1.00 98.31 570 ARG A CA 1
ATOM 4363 C C . ARG A 1 570 ? 1.965 9.886 24.079 1.00 98.31 570 ARG A C 1
ATOM 4365 O O . ARG A 1 570 ? 2.274 8.827 24.618 1.00 98.31 570 ARG A O 1
ATOM 4372 N N . GLY A 1 571 ? 1.008 9.948 23.154 1.00 98.44 571 GLY A N 1
ATOM 4373 C CA . GLY A 1 571 ? 0.252 8.822 22.600 1.00 98.44 571 GLY A CA 1
ATOM 4374 C C . GLY A 1 571 ? -0.851 8.254 23.491 1.00 98.44 571 GLY A C 1
ATOM 4375 O O . GLY A 1 571 ? -1.893 7.861 22.967 1.00 98.44 571 GLY A O 1
ATOM 4376 N N . ALA A 1 572 ? -0.647 8.244 24.808 1.00 98.56 572 ALA A N 1
ATOM 4377 C CA . ALA A 1 572 ? -1.677 7.980 25.806 1.00 98.56 572 ALA A CA 1
ATOM 4378 C C . ALA A 1 572 ? -1.361 8.724 27.102 1.00 98.56 572 ALA A C 1
ATOM 4380 O O . ALA A 1 572 ? -0.194 8.829 27.478 1.00 98.56 572 ALA A O 1
ATOM 4381 N N . TYR A 1 573 ? -2.388 9.208 27.793 1.00 98.62 573 TYR A N 1
ATOM 4382 C CA . TYR A 1 573 ? -2.240 9.972 29.027 1.00 98.62 573 TYR A CA 1
ATOM 4383 C C . TYR A 1 573 ? -3.456 9.802 29.939 1.00 98.62 573 TYR A C 1
ATOM 4385 O O . TYR A 1 573 ? -4.541 9.406 29.515 1.00 98.62 573 TYR A O 1
ATOM 4393 N N . VAL A 1 574 ? -3.252 10.081 31.223 1.00 98.19 574 VAL A N 1
ATOM 4394 C CA . VAL A 1 574 ? -4.299 9.999 32.244 1.00 98.19 574 VAL A CA 1
ATOM 4395 C C . VAL A 1 574 ? -5.229 11.189 32.080 1.00 98.19 574 VAL A C 1
ATOM 4397 O O . VAL A 1 574 ? -4.769 12.327 32.140 1.00 98.19 574 VAL A O 1
ATOM 4400 N N . LEU A 1 575 ? -6.512 10.917 31.871 1.00 97.00 575 LEU A N 1
ATOM 4401 C CA . LEU A 1 575 ? -7.539 11.944 31.749 1.00 97.00 575 LEU A CA 1
ATOM 4402 C C . LEU A 1 575 ? -8.201 12.226 33.104 1.00 97.00 575 LEU A C 1
ATOM 4404 O O . LEU A 1 575 ? -8.428 13.379 33.456 1.00 97.00 575 LEU A O 1
ATOM 4408 N N . GLU A 1 576 ? -8.465 11.171 33.877 1.00 96.62 576 GLU A N 1
ATOM 4409 C CA . GLU A 1 576 ? -8.984 11.255 35.243 1.00 96.62 576 GLU A CA 1
ATOM 4410 C C . GLU A 1 576 ? -8.231 10.254 36.124 1.00 96.62 576 GLU A C 1
ATOM 4412 O O . GLU A 1 576 ? -8.306 9.039 35.918 1.00 96.62 576 GLU A O 1
ATOM 4417 N N . GLU A 1 577 ? -7.446 10.782 37.063 1.00 95.75 577 GLU A N 1
ATOM 4418 C CA . GLU A 1 577 ? -6.678 9.989 38.023 1.00 95.75 577 GLU A CA 1
ATOM 4419 C C . GLU A 1 577 ? -7.565 9.620 39.216 1.00 95.75 577 GLU A C 1
ATOM 4421 O O . GLU A 1 577 ? -8.383 10.423 39.666 1.00 95.75 577 GLU A O 1
ATOM 4426 N N . ALA A 1 578 ? -7.395 8.406 39.734 1.00 92.69 578 ALA A N 1
ATOM 4427 C CA . ALA A 1 578 ? -8.178 7.920 40.859 1.00 92.69 578 ALA A CA 1
ATOM 4428 C C . ALA A 1 578 ? -7.322 7.020 41.752 1.00 92.69 578 ALA A C 1
ATOM 4430 O O . ALA A 1 578 ? -6.838 5.966 41.329 1.00 92.69 578 ALA A O 1
ATOM 4431 N N . GLU A 1 579 ? -7.146 7.429 43.008 1.00 85.88 579 GLU A N 1
ATOM 4432 C CA . GLU A 1 579 ? -6.476 6.600 44.006 1.00 85.88 579 GLU A CA 1
ATOM 4433 C C . GLU A 1 579 ? -7.312 5.345 44.296 1.00 85.88 579 GLU A C 1
ATOM 4435 O O . GLU A 1 579 ? -8.536 5.413 44.414 1.00 85.88 579 GLU A O 1
ATOM 4440 N N . ASN A 1 580 ? -6.648 4.192 44.420 1.00 87.56 580 ASN A N 1
ATOM 4441 C CA . ASN A 1 580 ? -7.285 2.888 44.659 1.00 87.56 580 ASN A CA 1
ATOM 4442 C C . ASN A 1 580 ? -8.301 2.468 43.576 1.00 87.56 580 ASN A C 1
ATOM 4444 O O . ASN A 1 580 ? -9.301 1.817 43.880 1.00 87.56 580 ASN A O 1
ATOM 4448 N N . ALA A 1 581 ? -8.056 2.827 42.311 1.00 94.31 581 ALA A N 1
ATOM 4449 C CA . ALA A 1 581 ? -8.908 2.410 41.203 1.00 94.31 581 ALA A CA 1
ATOM 4450 C C . ALA A 1 581 ? -8.976 0.878 41.076 1.00 94.31 581 ALA A C 1
ATOM 4452 O O . ALA A 1 581 ? -7.952 0.197 41.021 1.00 94.31 581 ALA A O 1
ATOM 4453 N N . ALA A 1 582 ? -10.193 0.349 40.964 1.00 93.94 582 ALA A N 1
ATOM 4454 C CA . ALA A 1 582 ? -10.448 -1.065 40.704 1.00 93.94 582 ALA A CA 1
ATOM 4455 C C . ALA A 1 582 ? -10.271 -1.425 39.218 1.00 93.94 582 ALA A C 1
ATOM 4457 O O . ALA A 1 582 ? -10.103 -2.592 38.879 1.00 93.94 582 ALA A O 1
ATOM 4458 N N . VAL A 1 583 ? -10.314 -0.431 38.324 1.00 95.75 583 VAL A N 1
ATOM 4459 C CA . VAL A 1 583 ? -10.175 -0.613 36.875 1.00 95.75 583 VAL A CA 1
ATOM 4460 C C . VAL A 1 583 ? -9.608 0.640 36.215 1.00 95.75 583 VAL A C 1
ATOM 4462 O O . VAL A 1 583 ? -9.920 1.760 36.618 1.00 95.75 583 VAL A O 1
ATOM 4465 N N . THR A 1 584 ? -8.800 0.458 35.170 1.00 97.62 584 THR A N 1
ATOM 4466 C CA . THR A 1 584 ? -8.417 1.530 34.242 1.00 97.62 584 THR A CA 1
ATOM 4467 C C . THR A 1 584 ? -9.239 1.412 32.961 1.00 97.62 584 THR A C 1
ATOM 4469 O O . THR A 1 584 ? -9.090 0.454 32.210 1.00 97.62 584 THR A O 1
ATOM 4472 N N . LEU A 1 585 ? -10.101 2.385 32.690 1.00 98.50 585 LEU A N 1
ATOM 4473 C CA . LEU A 1 585 ? -10.846 2.502 31.442 1.00 98.50 585 LEU A CA 1
ATOM 4474 C C . LEU A 1 585 ? -10.008 3.243 30.407 1.00 98.50 585 LEU A C 1
ATOM 4476 O O . LEU A 1 585 ? -9.554 4.362 30.641 1.00 98.50 585 LEU A O 1
ATOM 4480 N N . ILE A 1 586 ? -9.821 2.618 29.252 1.00 98.62 586 ILE A N 1
ATOM 4481 C CA . ILE A 1 586 ? -9.114 3.202 28.118 1.00 98.62 586 ILE A CA 1
ATOM 4482 C C . ILE A 1 586 ? -10.152 3.639 27.089 1.00 98.62 586 ILE A C 1
ATOM 4484 O O . ILE A 1 586 ? -10.821 2.805 26.478 1.00 98.62 586 ILE A O 1
ATOM 4488 N N . GLY A 1 587 ? -10.274 4.948 26.897 1.00 98.12 587 GLY A N 1
ATOM 4489 C CA . GLY A 1 587 ? -11.097 5.549 25.857 1.00 98.12 587 GLY A CA 1
ATOM 4490 C C . GLY A 1 587 ? -10.258 5.941 24.643 1.00 98.12 587 GLY A C 1
ATOM 4491 O O . GLY A 1 587 ? -9.124 6.407 24.779 1.00 98.12 587 GLY A O 1
ATOM 4492 N N . VAL A 1 588 ? -10.809 5.751 23.445 1.00 98.00 588 VAL A N 1
ATOM 4493 C CA . VAL A 1 588 ? -10.116 6.048 22.184 1.00 98.00 588 VAL A CA 1
ATOM 4494 C C . VAL A 1 588 ? -11.071 6.761 21.247 1.00 98.00 588 VAL A C 1
ATOM 4496 O O . VAL A 1 588 ? -12.181 6.282 21.028 1.00 98.00 588 VAL A O 1
ATOM 4499 N N . GLY A 1 589 ? -10.652 7.882 20.660 1.00 97.38 589 GLY A N 1
ATOM 4500 C CA . GLY A 1 589 ? -11.518 8.646 19.769 1.00 97.38 589 GLY A CA 1
ATOM 4501 C C . GLY A 1 589 ? -12.839 9.034 20.428 1.00 97.38 589 GLY A C 1
ATOM 4502 O O . GLY A 1 589 ? -12.880 9.419 21.596 1.00 97.38 589 GLY A O 1
ATOM 4503 N N . ALA A 1 590 ? -13.934 8.881 19.682 1.00 96.31 590 ALA A N 1
ATOM 4504 C CA . ALA A 1 590 ? -15.287 9.168 20.158 1.00 96.31 590 ALA A CA 1
ATOM 4505 C C . ALA A 1 590 ? -15.634 8.469 21.490 1.00 96.31 590 ALA A C 1
ATOM 4507 O O . ALA A 1 590 ? -16.371 9.019 22.313 1.00 96.31 590 ALA A O 1
ATOM 4508 N N . GLU A 1 591 ? -15.053 7.293 21.740 1.00 97.50 591 GLU A N 1
ATOM 4509 C CA . GLU A 1 591 ? -15.305 6.478 22.930 1.00 97.50 591 GLU A CA 1
ATOM 4510 C C . GLU A 1 591 ? -14.625 6.998 24.196 1.00 97.50 591 GLU A C 1
ATOM 4512 O O . GLU A 1 591 ? -14.903 6.495 25.284 1.00 97.50 591 GLU A O 1
ATOM 4517 N N . LEU A 1 592 ? -13.802 8.046 24.098 1.00 98.00 592 LEU A N 1
ATOM 4518 C CA . LEU A 1 592 ? -13.267 8.727 25.274 1.00 98.00 592 LEU A CA 1
ATOM 4519 C C . LEU A 1 592 ? -14.378 9.291 26.168 1.00 98.00 592 LEU A C 1
ATOM 4521 O O . LEU A 1 592 ? -14.331 9.144 27.388 1.00 98.00 592 LEU A O 1
ATOM 4525 N N . SER A 1 593 ? -15.415 9.862 25.552 1.00 96.44 593 SER A N 1
ATOM 4526 C CA . SER A 1 593 ? -16.596 10.354 26.268 1.00 96.44 593 SER A CA 1
ATOM 4527 C C . SER A 1 593 ? -17.365 9.228 26.972 1.00 96.44 593 SER A C 1
ATOM 4529 O O . SER A 1 593 ? -17.735 9.364 28.136 1.00 96.44 593 SER A O 1
ATOM 4531 N N . PHE A 1 594 ? -17.507 8.073 26.315 1.00 97.25 594 PHE A N 1
ATOM 4532 C CA . PHE A 1 594 ? -18.138 6.887 26.896 1.00 97.25 594 PHE A CA 1
ATOM 4533 C C . PHE A 1 594 ? -17.343 6.352 28.093 1.00 97.25 594 PHE A C 1
ATOM 4535 O O . PHE A 1 594 ? -17.942 5.990 29.100 1.00 97.25 594 PHE A O 1
ATOM 4542 N N . ALA A 1 595 ? -16.008 6.331 28.024 1.00 98.06 595 ALA A N 1
ATOM 4543 C CA . ALA A 1 595 ? -15.167 5.884 29.135 1.00 98.06 595 ALA A CA 1
ATOM 4544 C C . ALA A 1 595 ? -15.344 6.750 30.396 1.00 98.06 595 ALA A C 1
ATOM 4546 O O . ALA A 1 595 ? -15.449 6.204 31.494 1.00 98.06 595 ALA A O 1
ATOM 4547 N N . LEU A 1 596 ? -15.446 8.076 30.244 1.00 97.44 596 LEU A N 1
ATOM 4548 C CA . LEU A 1 596 ? -15.740 8.992 31.355 1.00 97.44 596 LEU A CA 1
ATOM 4549 C C . LEU A 1 596 ? -17.134 8.759 31.951 1.00 97.44 596 LEU A C 1
ATOM 4551 O O . LEU A 1 596 ? -17.295 8.679 33.168 1.00 97.44 596 LEU A O 1
ATOM 4555 N N . GLU A 1 597 ? -18.159 8.632 31.110 1.00 97.44 597 GLU A N 1
ATOM 4556 C CA . GLU A 1 597 ? -19.529 8.407 31.585 1.00 97.44 597 GLU A CA 1
ATOM 4557 C C . GLU A 1 597 ? -19.682 7.041 32.276 1.00 97.44 597 GLU A C 1
ATOM 4559 O O . GLU A 1 597 ? -20.325 6.944 33.324 1.00 97.44 597 GLU A O 1
ATOM 4564 N N . VAL A 1 598 ? -19.013 6.004 31.764 1.00 98.19 598 VAL A N 1
ATOM 4565 C CA . VAL A 1 598 ? -18.950 4.685 32.406 1.00 98.19 598 VAL A CA 1
ATOM 4566 C C . VAL A 1 598 ? -18.225 4.757 33.751 1.00 98.19 598 VAL A C 1
ATOM 4568 O O . VAL A 1 598 ? -18.701 4.147 34.707 1.00 98.19 598 VAL A O 1
ATOM 4571 N N . ALA A 1 599 ? -17.129 5.518 33.871 1.00 97.81 599 ALA A N 1
ATOM 4572 C CA . ALA A 1 599 ? -16.447 5.726 35.153 1.00 97.81 599 ALA A CA 1
ATOM 4573 C C . ALA A 1 599 ? -17.379 6.360 36.198 1.00 97.81 599 ALA A C 1
ATOM 4575 O O . ALA A 1 599 ? -17.469 5.875 37.329 1.00 97.81 599 ALA A O 1
ATOM 4576 N N . ASN A 1 600 ? -18.141 7.384 35.801 1.00 96.69 600 ASN A N 1
ATOM 4577 C CA . ASN A 1 600 ? -19.131 8.027 36.666 1.00 96.69 600 ASN A CA 1
ATOM 4578 C C . ASN A 1 600 ? -20.226 7.050 37.118 1.00 96.69 600 ASN A C 1
ATOM 4580 O O . ASN A 1 600 ? -20.571 7.011 38.299 1.00 96.69 600 ASN A O 1
ATOM 4584 N N . LYS A 1 601 ? -20.734 6.206 36.212 1.00 97.69 601 LYS A N 1
ATOM 4585 C CA . LYS A 1 601 ? -21.745 5.193 36.549 1.00 97.69 601 LYS A CA 1
ATOM 4586 C C . LYS A 1 601 ? -21.217 4.046 37.406 1.00 97.69 601 LYS A C 1
ATOM 4588 O O . LYS A 1 601 ? -21.931 3.555 38.276 1.00 97.69 601 LYS A O 1
ATOM 4593 N N . LEU A 1 602 ? -19.965 3.637 37.218 1.00 97.50 602 LEU A N 1
ATOM 4594 C CA . LEU A 1 602 ? -19.313 2.661 38.095 1.00 97.50 602 LEU A CA 1
ATOM 4595 C C . LEU A 1 602 ? -19.158 3.204 39.519 1.00 97.50 602 LEU A C 1
ATOM 4597 O O . LEU A 1 602 ? -19.392 2.468 40.478 1.00 97.50 602 LEU A O 1
ATOM 4601 N N . LYS A 1 603 ? -18.871 4.503 39.665 1.00 95.81 603 LYS A N 1
ATOM 4602 C CA . LYS A 1 603 ? -18.792 5.164 40.972 1.00 95.81 603 LYS A CA 1
ATOM 4603 C C . LYS A 1 603 ? -20.121 5.114 41.731 1.00 95.81 603 LYS A C 1
ATOM 4605 O O . LYS A 1 603 ? -20.109 4.870 42.934 1.00 95.81 603 LYS A O 1
ATOM 4610 N N . GLU A 1 604 ? -21.259 5.262 41.045 1.00 95.06 604 GLU A N 1
ATOM 4611 C CA . GLU A 1 604 ? -22.598 5.072 41.640 1.00 95.06 604 GLU A CA 1
ATOM 4612 C C . GLU A 1 604 ? -22.805 3.641 42.176 1.00 95.06 604 GLU A C 1
ATOM 4614 O O . GLU A 1 604 ? -23.544 3.439 43.138 1.00 95.06 604 GLU A O 1
ATOM 4619 N N . LYS A 1 605 ? -22.114 2.652 41.595 1.00 92.88 605 LYS A N 1
ATOM 4620 C CA . LYS A 1 605 ? -22.098 1.244 42.030 1.00 92.88 605 LYS A CA 1
ATOM 4621 C C . LYS A 1 605 ? -20.979 0.922 43.033 1.00 92.88 605 LYS A C 1
ATOM 4623 O O . LYS A 1 605 ? -20.764 -0.243 43.349 1.00 92.88 605 LYS A O 1
ATOM 4628 N N . GLY A 1 606 ? -20.260 1.928 43.536 1.00 94.75 606 GLY A N 1
ATOM 4629 C CA . GLY A 1 606 ? -19.167 1.749 44.497 1.00 94.75 606 GLY A CA 1
ATOM 4630 C C . GLY A 1 606 ? -17.837 1.291 43.887 1.00 94.75 606 GLY A C 1
ATOM 4631 O O . GLY A 1 606 ? -16.915 0.964 44.629 1.00 94.75 606 GLY A O 1
ATOM 4632 N N . VAL A 1 607 ? -17.707 1.290 42.556 1.00 96.19 607 VAL A N 1
ATOM 4633 C CA . VAL A 1 607 ? -16.475 0.920 41.847 1.00 96.19 607 VAL A CA 1
ATOM 4634 C C . VAL A 1 607 ? -15.748 2.182 41.391 1.00 96.19 607 VAL A C 1
ATOM 4636 O O . VAL A 1 607 ? -16.251 2.947 40.569 1.00 96.19 607 VAL A O 1
ATOM 4639 N N . VAL A 1 608 ? -14.537 2.400 41.903 1.00 96.50 608 VAL A N 1
ATOM 4640 C CA . VAL A 1 608 ? -13.686 3.522 41.487 1.00 96.50 608 VAL A CA 1
ATOM 4641 C C . VAL A 1 608 ? -12.949 3.146 40.204 1.00 96.50 608 VAL A C 1
ATOM 4643 O O . VAL A 1 608 ? -12.200 2.168 40.178 1.00 96.50 608 VAL A O 1
ATOM 4646 N N . ALA A 1 609 ? -13.149 3.925 39.144 1.00 97.31 609 ALA A N 1
ATOM 4647 C CA . ALA A 1 609 ? -12.493 3.736 37.858 1.00 97.31 609 ALA A CA 1
ATOM 4648 C C . ALA A 1 609 ? -11.556 4.905 37.546 1.00 97.31 609 ALA A C 1
ATOM 4650 O O . ALA A 1 609 ? -11.854 6.057 37.848 1.00 97.31 609 ALA A O 1
ATOM 4651 N N . ARG A 1 610 ? -10.435 4.588 36.908 1.00 97.50 610 ARG A N 1
ATOM 4652 C CA . ARG A 1 610 ? -9.463 5.541 36.375 1.00 97.50 610 ARG A CA 1
ATOM 4653 C C . ARG A 1 610 ? -9.634 5.653 34.868 1.00 97.50 610 ARG A C 1
ATOM 4655 O O . ARG A 1 610 ? -9.881 4.631 34.237 1.00 97.50 610 ARG A O 1
ATOM 4662 N N . VAL A 1 611 ? -9.464 6.833 34.274 1.00 98.44 611 VAL A N 1
ATOM 4663 C CA . VAL A 1 611 ? -9.695 7.027 32.830 1.00 98.44 611 VAL A CA 1
ATOM 4664 C C . VAL A 1 611 ? -8.426 7.479 32.116 1.00 98.44 611 VAL A C 1
ATOM 4666 O O . VAL A 1 611 ? -7.766 8.436 32.521 1.00 98.44 611 VAL A O 1
ATOM 4669 N N . VAL A 1 612 ? -8.090 6.785 31.031 1.00 98.69 612 VAL A N 1
ATOM 4670 C CA . VAL A 1 612 ? -6.938 7.052 30.162 1.00 98.69 612 VAL A CA 1
ATOM 4671 C C . VAL A 1 612 ? -7.436 7.356 28.754 1.00 98.69 612 VAL A C 1
ATOM 4673 O O . VAL A 1 612 ? -8.207 6.578 28.190 1.00 98.69 612 VAL A O 1
ATOM 4676 N N . SER A 1 613 ? -6.957 8.456 28.172 1.00 98.75 613 SER A N 1
ATOM 4677 C CA . SER A 1 613 ? -7.082 8.699 26.736 1.00 98.75 613 SER A CA 1
ATOM 4678 C C . SER A 1 613 ? -5.925 8.039 25.998 1.00 98.75 613 SER A C 1
ATOM 4680 O O . SER A 1 613 ? -4.771 8.163 26.418 1.00 98.75 613 SER A O 1
ATOM 4682 N N . PHE A 1 614 ? -6.218 7.335 24.903 1.00 98.62 614 PHE A N 1
ATOM 4683 C CA . PHE A 1 614 ? -5.218 6.574 24.151 1.00 98.62 614 PHE A CA 1
ATOM 4684 C C . PHE A 1 614 ? -5.314 6.798 22.630 1.00 98.62 614 PHE A C 1
ATOM 4686 O O . PHE A 1 614 ? -5.594 5.862 21.874 1.00 98.62 614 PHE A O 1
ATOM 4693 N N . PRO A 1 615 ? -5.045 8.021 22.138 1.00 98.38 615 PRO A N 1
ATOM 4694 C CA . PRO A 1 615 ? -5.191 8.358 20.724 1.00 98.38 615 PRO A CA 1
ATOM 4695 C C . PRO A 1 615 ? -4.177 7.669 19.797 1.00 98.38 615 PRO A C 1
ATOM 4697 O O . PRO A 1 615 ? -4.514 7.443 18.635 1.00 98.38 615 PRO A O 1
ATOM 4700 N N . CYS A 1 616 ? -2.955 7.333 20.248 1.00 98.69 616 CYS A N 1
ATOM 4701 C CA . CYS A 1 616 ? -1.905 6.780 19.376 1.00 98.69 616 CYS A CA 1
ATOM 4702 C C . CYS A 1 616 ? -0.968 5.771 20.071 1.00 98.69 616 CYS A C 1
ATOM 4704 O O . CYS A 1 616 ? -0.108 6.131 20.876 1.00 98.69 616 CYS A O 1
ATOM 4706 N N . GLN A 1 617 ? -1.046 4.499 19.657 1.00 98.00 617 GLN A N 1
ATOM 4707 C CA . GLN A 1 617 ? -0.180 3.411 20.146 1.00 98.00 617 GLN A CA 1
ATOM 4708 C C . GLN A 1 617 ? 1.309 3.651 19.881 1.00 98.00 617 GLN A C 1
ATOM 4710 O O . GLN A 1 617 ? 2.136 3.412 20.757 1.00 98.00 617 GLN A O 1
ATOM 4715 N N . ARG A 1 618 ? 1.674 4.168 18.702 1.00 97.81 618 ARG A N 1
ATOM 4716 C CA . ARG A 1 618 ? 3.086 4.341 18.332 1.00 97.81 618 ARG A CA 1
ATOM 4717 C C . ARG A 1 618 ? 3.791 5.414 19.154 1.00 97.81 618 ARG A C 1
ATOM 4719 O O . ARG A 1 618 ? 4.904 5.173 19.611 1.00 97.81 618 ARG A O 1
ATOM 4726 N N . LEU A 1 619 ? 3.146 6.565 19.351 1.00 98.56 619 LEU A N 1
ATOM 4727 C CA . LEU A 1 619 ? 3.692 7.633 20.194 1.00 98.56 619 LEU A CA 1
ATOM 4728 C C . LEU A 1 619 ? 3.822 7.162 21.643 1.00 98.56 619 LEU A C 1
ATOM 4730 O O . LEU A 1 619 ? 4.830 7.447 22.283 1.00 98.56 619 LEU A O 1
ATOM 4734 N N . PHE A 1 620 ? 2.860 6.372 22.129 1.00 98.56 620 PHE A N 1
ATOM 4735 C CA . PHE A 1 620 ? 2.933 5.795 23.466 1.00 98.56 620 PHE A CA 1
ATOM 4736 C C . PHE A 1 620 ? 4.096 4.810 23.599 1.00 98.56 620 PHE A C 1
ATOM 4738 O O . PHE A 1 620 ? 4.834 4.850 24.579 1.00 98.56 620 PHE A O 1
ATOM 4745 N N . GLU A 1 621 ? 4.327 3.964 22.592 1.00 96.38 621 GLU A N 1
ATOM 4746 C CA . GLU A 1 621 ? 5.436 3.007 22.617 1.00 96.38 621 GLU A CA 1
ATOM 4747 C C . GLU A 1 621 ? 6.819 3.656 22.676 1.00 96.38 621 GLU A C 1
ATOM 4749 O O . GLU A 1 621 ? 7.727 3.068 23.271 1.00 96.38 621 GLU A O 1
ATOM 4754 N N . GLN A 1 622 ? 6.961 4.860 22.118 1.00 95.94 622 GLN A N 1
ATOM 4755 C CA . GLN A 1 622 ? 8.191 5.654 22.168 1.00 95.94 622 GLN A CA 1
ATOM 4756 C C . GLN A 1 622 ? 8.469 6.251 23.555 1.00 95.94 622 GLN A C 1
ATOM 4758 O O . GLN A 1 622 ? 9.595 6.673 23.818 1.00 95.94 622 GLN A O 1
ATOM 4763 N N . GLN A 1 623 ? 7.481 6.277 24.454 1.00 97.25 623 GLN A N 1
ATOM 4764 C CA . GLN A 1 623 ? 7.663 6.808 25.801 1.00 97.25 623 GLN A CA 1
ATOM 4765 C C . GLN A 1 623 ? 8.486 5.862 26.683 1.00 97.25 623 GLN A C 1
ATOM 4767 O O . GLN A 1 623 ? 8.578 4.649 26.448 1.00 97.25 623 GLN A O 1
ATOM 4772 N N . SER A 1 624 ? 9.054 6.418 27.757 1.00 95.31 624 SER A N 1
ATOM 4773 C CA . SER A 1 624 ? 9.798 5.636 28.743 1.00 95.31 624 SER A CA 1
ATOM 4774 C C . SER A 1 624 ? 8.919 4.540 29.353 1.00 95.31 624 SER A C 1
ATOM 4776 O O . SER A 1 624 ? 7.703 4.678 29.506 1.00 95.31 624 SER A O 1
ATOM 4778 N N . LEU A 1 625 ? 9.539 3.421 29.733 1.00 89.44 625 LEU A N 1
ATOM 4779 C CA . LEU A 1 625 ? 8.822 2.331 30.395 1.00 89.44 625 LEU A CA 1
ATOM 4780 C C . LEU A 1 625 ? 8.147 2.796 31.696 1.00 89.44 625 LEU A C 1
ATOM 4782 O O . LEU A 1 625 ? 7.059 2.324 32.018 1.00 89.44 625 LEU A O 1
ATOM 4786 N N . GLU A 1 626 ? 8.778 3.723 32.417 1.00 93.88 626 GLU A N 1
ATOM 4787 C CA . GLU A 1 626 ? 8.221 4.363 33.609 1.00 93.88 626 GLU A CA 1
ATOM 4788 C C . GLU A 1 626 ? 6.927 5.115 33.289 1.00 93.88 626 GLU A C 1
ATOM 4790 O O . GLU A 1 626 ? 5.911 4.865 33.935 1.00 93.88 626 GLU A O 1
ATOM 4795 N N . TYR A 1 627 ? 6.925 5.943 32.240 1.00 97.25 627 TYR A N 1
ATOM 4796 C CA . TYR A 1 627 ? 5.727 6.656 31.804 1.00 97.25 627 TYR A CA 1
ATOM 4797 C C . TYR A 1 627 ? 4.619 5.690 31.377 1.00 97.25 627 TYR A C 1
ATOM 4799 O O . TYR A 1 627 ? 3.477 5.808 31.812 1.00 97.25 627 TYR A O 1
ATOM 4807 N N . LYS A 1 628 ? 4.948 4.659 30.590 1.00 94.31 628 LYS A N 1
ATOM 4808 C CA . LYS A 1 628 ? 3.949 3.657 30.187 1.00 94.31 628 LYS A CA 1
ATOM 4809 C C . LYS A 1 628 ? 3.325 2.946 31.392 1.00 94.31 628 LYS A C 1
ATOM 4811 O O . LYS A 1 628 ? 2.118 2.704 31.424 1.00 94.31 628 LYS A O 1
ATOM 4816 N N . ARG A 1 629 ? 4.135 2.631 32.409 1.00 90.94 629 ARG A N 1
ATOM 4817 C CA . ARG A 1 629 ? 3.677 2.004 33.658 1.00 90.94 629 ARG A CA 1
ATOM 4818 C C . ARG A 1 629 ? 2.843 2.948 34.513 1.00 90.94 629 ARG A C 1
ATOM 4820 O O . ARG A 1 629 ? 1.867 2.477 35.093 1.00 90.94 629 ARG A O 1
ATOM 4827 N N . SER A 1 630 ? 3.197 4.229 34.593 1.00 94.25 630 SER A N 1
ATOM 4828 C CA . SER A 1 630 ? 2.409 5.216 35.336 1.00 94.25 630 SER A CA 1
ATOM 4829 C C . SER A 1 630 ? 1.060 5.487 34.662 1.00 94.25 630 SER A C 1
ATOM 4831 O O . SER A 1 630 ? 0.056 5.651 35.352 1.00 94.25 630 SER A O 1
ATOM 4833 N N . VAL A 1 631 ? 1.002 5.437 33.327 1.00 95.88 631 VAL A N 1
ATOM 4834 C CA . VAL A 1 631 ? -0.241 5.610 32.563 1.00 95.88 631 VAL A CA 1
ATOM 4835 C C . VAL A 1 631 ? -1.153 4.391 32.627 1.00 95.88 631 VAL A C 1
ATOM 4837 O O . VAL A 1 631 ? -2.348 4.595 32.730 1.00 95.88 631 VAL A O 1
ATOM 4840 N N . LEU A 1 632 ? -0.671 3.147 32.581 1.00 92.00 632 LEU A N 1
ATOM 4841 C CA . LEU A 1 632 ? -1.576 1.978 32.567 1.00 92.00 632 LEU A CA 1
ATOM 4842 C C . LEU A 1 632 ? -1.764 1.305 33.928 1.00 92.00 632 LEU A C 1
ATOM 4844 O O . LEU A 1 632 ? -2.748 0.608 34.126 1.00 92.00 632 LEU A O 1
ATOM 4848 N N . GLN A 1 633 ? -0.802 1.441 34.842 1.00 90.56 633 GLN A N 1
ATOM 4849 C CA . GLN A 1 633 ? -0.803 0.851 36.189 1.00 90.56 633 GLN A CA 1
ATOM 4850 C C . GLN A 1 633 ? -1.088 -0.666 36.292 1.00 90.56 633 GLN A C 1
ATOM 4852 O O . GLN A 1 633 ? -1.179 -1.184 37.400 1.00 90.56 633 GLN A O 1
ATOM 4857 N N . ARG A 1 634 ? -1.085 -1.422 35.182 1.00 83.75 634 ARG A N 1
ATOM 4858 C CA . ARG A 1 634 ? -1.304 -2.888 35.157 1.00 83.75 634 ARG A CA 1
ATOM 4859 C C . ARG A 1 634 ? -0.385 -3.675 36.101 1.00 83.75 634 ARG A C 1
ATOM 4861 O O . ARG A 1 634 ? -0.780 -4.673 36.688 1.00 83.75 634 ARG A O 1
ATOM 4868 N N . HIS A 1 635 ? 0.840 -3.191 36.319 1.00 81.25 635 HIS A N 1
ATOM 4869 C CA . HIS A 1 635 ? 1.797 -3.777 37.270 1.00 81.25 635 HIS A CA 1
ATOM 4870 C C . HIS A 1 635 ? 1.336 -3.737 38.741 1.00 81.25 635 HIS A C 1
ATOM 4872 O O . HIS A 1 635 ? 1.917 -4.434 39.565 1.00 81.25 635 HIS A O 1
ATOM 4878 N N . ARG A 1 636 ? 0.316 -2.936 39.074 1.00 84.62 636 ARG A N 1
ATOM 4879 C CA . ARG A 1 636 ? -0.302 -2.852 40.406 1.00 84.62 636 ARG A CA 1
ATOM 4880 C C . ARG A 1 636 ? -1.493 -3.804 40.577 1.00 84.62 636 ARG A C 1
ATOM 4882 O O . ARG A 1 636 ? -2.159 -3.739 41.600 1.00 84.62 636 ARG A O 1
ATOM 4889 N N . GLY A 1 637 ? -1.774 -4.659 39.589 1.00 81.25 637 GLY A N 1
ATOM 4890 C CA . GLY A 1 637 ? -2.932 -5.561 39.603 1.00 81.25 637 GLY A CA 1
ATOM 4891 C C . GLY A 1 637 ? -4.258 -4.881 39.249 1.00 81.25 637 GLY A C 1
ATOM 4892 O O . GLY A 1 637 ? -5.309 -5.476 39.458 1.00 81.25 637 GLY A O 1
ATOM 4893 N N . ILE A 1 638 ? -4.218 -3.650 38.724 1.00 90.00 638 ILE A N 1
ATOM 4894 C CA . ILE A 1 638 ? -5.400 -2.930 38.238 1.00 90.00 638 ILE A CA 1
ATOM 4895 C C . ILE A 1 638 ? -5.653 -3.364 36.785 1.00 90.00 638 ILE A C 1
ATOM 4897 O O . ILE A 1 638 ? -4.815 -3.051 35.931 1.00 90.00 638 ILE A O 1
ATOM 4901 N N . PRO A 1 639 ? -6.763 -4.062 36.476 1.00 91.56 639 PRO A N 1
ATOM 4902 C CA . PRO A 1 639 ? -7.078 -4.450 35.108 1.00 91.56 639 PRO A CA 1
ATOM 4903 C C . PRO A 1 639 ? -7.400 -3.223 34.249 1.00 91.56 639 PRO A C 1
ATOM 4905 O O . PRO A 1 639 ? -8.030 -2.263 34.704 1.00 91.56 639 PRO A O 1
ATOM 4908 N N . ALA A 1 640 ? -6.997 -3.269 32.985 1.00 94.88 640 ALA A N 1
ATOM 4909 C CA . ALA A 1 640 ? -7.296 -2.257 31.986 1.00 94.88 640 ALA A CA 1
ATOM 4910 C C . ALA A 1 640 ? -8.371 -2.753 31.005 1.00 94.88 640 ALA A C 1
ATOM 4912 O O . ALA A 1 640 ? -8.252 -3.840 30.440 1.00 94.88 640 ALA A O 1
ATOM 4913 N N . VAL A 1 641 ? -9.408 -1.947 30.770 1.00 96.62 641 VAL A N 1
ATOM 4914 C CA . VAL A 1 641 ? -10.503 -2.261 29.842 1.00 96.62 641 VAL A CA 1
ATOM 4915 C C . VAL A 1 641 ? -10.592 -1.188 28.768 1.00 96.62 641 VAL A C 1
ATOM 4917 O O . VAL A 1 641 ? -10.848 -0.025 29.074 1.00 96.62 641 VAL A O 1
ATOM 4920 N N . VAL A 1 642 ? -10.401 -1.568 27.505 1.00 98.00 642 VAL A N 1
ATOM 4921 C CA . VAL A 1 642 ? -10.542 -0.643 26.372 1.00 98.00 642 VAL A CA 1
ATOM 4922 C C . VAL A 1 642 ? -11.983 -0.552 25.883 1.00 98.00 642 VAL A C 1
ATOM 4924 O O . VAL A 1 642 ? -12.690 -1.554 25.813 1.00 98.00 642 VAL A O 1
ATOM 4927 N N . ILE A 1 643 ? -12.421 0.650 25.519 1.00 98.25 643 ILE A N 1
ATOM 4928 C CA . ILE A 1 643 ? -13.706 0.909 24.870 1.00 98.25 643 ILE A CA 1
ATOM 4929 C C . ILE A 1 643 ? -13.405 1.496 23.492 1.00 98.25 643 ILE A C 1
ATOM 4931 O O . ILE A 1 643 ? -12.997 2.649 23.367 1.00 98.25 643 ILE A O 1
ATOM 4935 N N . GLU A 1 644 ? -13.571 0.682 22.449 1.00 97.25 644 GLU A N 1
ATOM 4936 C CA . GLU A 1 644 ? -13.345 1.096 21.062 1.00 97.25 644 GLU A CA 1
ATOM 4937 C C . GLU A 1 644 ? -14.180 0.227 20.099 1.00 97.25 644 GLU A C 1
ATOM 4939 O O . GLU A 1 644 ? -14.108 -1.000 20.187 1.00 97.25 644 GLU A O 1
ATOM 4944 N N . PRO A 1 645 ? -14.939 0.808 19.148 1.00 95.50 645 PRO A N 1
ATOM 4945 C CA . PRO A 1 645 ? -15.861 0.106 18.261 1.00 95.50 645 PRO A CA 1
ATOM 4946 C C . PRO A 1 645 ? -15.161 -0.495 17.040 1.00 95.50 645 PRO A C 1
ATOM 4948 O O . PRO A 1 645 ? -15.684 -0.462 15.929 1.00 95.50 645 PRO A O 1
ATOM 4951 N N . TYR A 1 646 ? -13.979 -1.064 17.256 1.00 95.75 646 TYR A N 1
ATOM 4952 C CA . TYR A 1 646 ? -13.188 -1.784 16.263 1.00 95.75 646 TYR A CA 1
ATOM 4953 C C . TYR A 1 646 ? -12.973 -3.231 16.695 1.00 95.75 646 TYR A C 1
ATOM 4955 O O . TYR A 1 646 ? -13.388 -3.649 17.779 1.00 95.75 646 TYR A O 1
ATOM 4963 N N . ALA A 1 647 ? -12.310 -4.001 15.835 1.00 92.31 647 ALA A N 1
ATOM 4964 C CA . ALA A 1 647 ? -11.757 -5.291 16.201 1.00 92.31 647 ALA A CA 1
ATOM 4965 C C . ALA A 1 647 ? -10.752 -5.136 17.365 1.00 92.31 647 ALA A C 1
ATOM 4967 O O . ALA A 1 647 ? -9.990 -4.167 17.393 1.00 92.31 647 ALA A O 1
ATOM 4968 N N . PRO A 1 648 ? -10.699 -6.097 18.305 1.00 88.50 648 PRO A N 1
ATOM 4969 C CA . PRO A 1 648 ? -9.835 -6.005 19.485 1.00 88.50 648 PRO A CA 1
ATOM 4970 C C . PRO A 1 648 ? -8.332 -6.145 19.175 1.00 88.50 648 PRO A C 1
ATOM 4972 O O . PRO A 1 648 ? -7.504 -5.867 20.038 1.00 88.50 648 PRO A O 1
ATOM 4975 N N . ASN A 1 649 ? -7.966 -6.581 17.967 1.00 89.88 649 ASN A N 1
ATOM 4976 C CA . ASN A 1 649 ? -6.593 -6.909 17.592 1.00 89.88 649 ASN A CA 1
ATOM 4977 C C . ASN A 1 649 ? -5.606 -5.761 17.873 1.00 89.88 649 ASN A C 1
ATOM 4979 O O . ASN A 1 649 ? -5.755 -4.650 17.360 1.00 89.88 649 ASN A O 1
ATOM 4983 N N . GLY A 1 650 ? -4.548 -6.065 18.626 1.00 87.62 650 GLY A N 1
ATOM 4984 C CA . GLY A 1 650 ? -3.483 -5.128 18.984 1.00 87.62 650 GLY A CA 1
ATOM 4985 C C . GLY A 1 650 ? -3.643 -4.506 20.373 1.00 87.62 650 GLY A C 1
ATOM 4986 O O . GLY A 1 650 ? -2.688 -3.902 20.869 1.00 87.62 650 GLY A O 1
ATOM 4987 N N . TRP A 1 651 ? -4.802 -4.662 21.022 1.00 92.50 651 TRP A N 1
ATOM 4988 C CA . TRP A 1 651 ? -5.040 -4.150 22.375 1.00 92.50 651 TRP A CA 1
ATOM 4989 C C . TRP A 1 651 ? -4.469 -5.020 23.487 1.00 92.50 651 TRP A C 1
ATOM 4991 O O . TRP A 1 651 ? -4.274 -4.518 24.588 1.00 92.50 651 TRP A O 1
ATOM 5001 N N . GLU A 1 652 ? -4.108 -6.269 23.209 1.00 85.81 652 GLU A N 1
ATOM 5002 C CA . GLU A 1 652 ? -3.654 -7.250 24.206 1.00 85.81 652 GLU A CA 1
ATOM 5003 C C . GLU A 1 652 ? -2.375 -6.793 24.945 1.00 85.81 652 GLU A C 1
ATOM 5005 O O . GLU A 1 652 ? -2.061 -7.236 26.050 1.00 85.81 652 GLU A O 1
ATOM 5010 N N . ARG A 1 653 ? -1.623 -5.858 24.346 1.00 86.31 653 ARG A N 1
ATOM 5011 C CA . ARG A 1 653 ? -0.435 -5.227 24.948 1.00 86.31 653 ARG A CA 1
ATOM 5012 C C . ARG A 1 653 ? -0.781 -4.157 25.987 1.00 86.31 653 ARG A C 1
ATOM 5014 O O . ARG A 1 653 ? 0.023 -3.895 26.880 1.00 86.31 653 ARG A O 1
ATOM 5021 N N . TYR A 1 654 ? -1.953 -3.537 25.879 1.00 92.94 654 TYR A N 1
ATOM 5022 C CA . TYR A 1 654 ? -2.337 -2.341 26.636 1.00 92.94 654 TYR A CA 1
ATOM 5023 C C . TYR A 1 654 ? -3.543 -2.560 27.552 1.00 92.94 654 TYR A C 1
ATOM 5025 O O . TYR A 1 654 ? -3.674 -1.841 28.539 1.00 92.94 654 TYR A O 1
ATOM 5033 N N . ALA A 1 655 ? -4.388 -3.544 27.245 1.00 92.31 655 ALA A N 1
ATOM 5034 C CA . ALA A 1 655 ? -5.626 -3.845 27.947 1.00 92.31 655 ALA A CA 1
ATOM 5035 C C . ALA A 1 655 ? -5.735 -5.344 28.263 1.00 92.31 655 ALA A C 1
ATOM 5037 O O . ALA A 1 655 ? -5.191 -6.182 27.543 1.00 92.31 655 ALA A O 1
ATOM 5038 N N . ASP A 1 656 ? -6.447 -5.655 29.341 1.00 87.94 656 ASP A N 1
ATOM 5039 C CA . ASP A 1 656 ? -6.777 -7.009 29.797 1.00 87.94 656 ASP A CA 1
ATOM 5040 C C . ASP A 1 656 ? -8.131 -7.469 29.226 1.00 87.94 656 ASP A C 1
ATOM 5042 O O . ASP A 1 656 ? -8.332 -8.642 28.935 1.00 87.94 656 ASP A O 1
ATOM 5046 N N . ALA A 1 657 ? -9.046 -6.528 28.976 1.00 90.12 657 ALA A N 1
ATOM 5047 C CA . ALA A 1 657 ? -10.308 -6.783 28.289 1.00 90.12 657 ALA A CA 1
ATOM 5048 C C . ALA A 1 657 ? -10.699 -5.615 27.374 1.00 90.12 657 ALA A C 1
ATOM 5050 O O . ALA A 1 657 ? -10.124 -4.527 27.435 1.00 90.12 657 ALA A O 1
ATOM 5051 N N . GLY A 1 658 ? -11.699 -5.826 26.516 1.00 91.25 658 GLY A N 1
ATOM 5052 C CA . GLY A 1 658 ? -12.159 -4.794 25.592 1.00 91.25 658 GLY A CA 1
ATOM 5053 C C . GLY A 1 658 ? -13.640 -4.888 25.257 1.00 91.25 658 GLY A C 1
ATOM 5054 O O . GLY A 1 658 ? -14.144 -5.953 24.890 1.00 91.25 658 GLY A O 1
ATOM 5055 N N . VAL A 1 659 ? -14.327 -3.749 25.325 1.00 94.12 659 VAL A N 1
ATOM 5056 C CA . VAL A 1 659 ? -15.631 -3.562 24.695 1.00 94.12 659 VAL A CA 1
ATOM 5057 C C . VAL A 1 659 ? -15.395 -3.175 23.240 1.00 94.12 659 VAL A C 1
ATOM 5059 O O . VAL A 1 659 ? -15.238 -2.002 22.895 1.00 94.12 659 VAL A O 1
ATOM 5062 N N . CYS A 1 660 ? -15.326 -4.217 22.414 1.00 93.81 660 CYS A N 1
ATOM 5063 C CA . CYS A 1 660 ? -14.979 -4.170 20.997 1.00 93.81 660 CYS A CA 1
ATOM 5064 C C . CYS A 1 660 ? -16.050 -4.828 20.122 1.00 93.81 660 CYS A C 1
ATOM 5066 O O . CYS A 1 660 ? -16.854 -5.644 20.589 1.00 93.81 660 CYS A O 1
ATOM 5068 N N . ILE A 1 661 ? -16.018 -4.530 18.824 1.00 88.88 661 ILE A N 1
ATOM 5069 C CA . ILE A 1 661 ? -16.929 -5.116 17.839 1.00 88.88 661 ILE A CA 1
ATOM 5070 C C . ILE A 1 661 ? -16.255 -6.316 17.162 1.00 88.88 661 ILE A C 1
ATOM 5072 O O . ILE A 1 661 ? -15.106 -6.257 16.738 1.00 88.88 661 ILE A O 1
ATOM 5076 N N . LYS A 1 662 ? -16.988 -7.433 17.057 1.00 85.94 662 LYS A N 1
ATOM 5077 C CA . LYS A 1 662 ? -16.492 -8.718 16.514 1.00 85.94 662 LYS A CA 1
ATOM 5078 C C . LYS A 1 662 ? -17.169 -9.141 15.201 1.00 85.94 662 LYS A C 1
ATOM 5080 O O . LYS A 1 662 ? -17.033 -10.282 14.772 1.00 85.94 662 LYS A O 1
ATOM 5085 N N . ARG A 1 663 ? -17.951 -8.249 14.592 1.00 88.94 663 ARG A N 1
ATOM 5086 C CA . ARG A 1 663 ? -18.698 -8.469 13.344 1.00 88.94 663 ARG A CA 1
ATOM 5087 C C . ARG A 1 663 ? -18.717 -7.188 12.513 1.00 88.94 663 ARG A C 1
ATOM 5089 O O . ARG A 1 663 ? -18.392 -6.127 13.029 1.00 88.94 663 ARG A O 1
ATOM 5096 N N . PHE A 1 664 ? -19.133 -7.277 11.254 1.00 96.19 664 PHE A N 1
ATOM 5097 C CA . PHE A 1 664 ? -19.365 -6.081 10.446 1.00 96.19 664 PHE A CA 1
ATOM 5098 C C . PHE A 1 664 ? -20.461 -5.186 11.035 1.00 96.19 664 PHE A C 1
ATOM 5100 O O . PHE A 1 664 ? -21.281 -5.613 11.854 1.00 96.19 664 PHE A O 1
ATOM 5107 N N . GLY A 1 665 ? -20.453 -3.941 10.569 1.00 94.31 665 GLY A N 1
ATOM 5108 C CA . GLY A 1 665 ? -21.414 -2.908 10.909 1.00 94.31 665 GLY A CA 1
ATOM 5109 C C . GLY A 1 665 ? -22.870 -3.188 10.505 1.00 94.31 665 GLY A C 1
ATOM 5110 O O . GLY A 1 665 ? -23.235 -4.273 10.045 1.00 94.31 665 GLY A O 1
ATOM 5111 N N . HIS A 1 666 ? -23.732 -2.186 10.667 1.00 96.06 666 HIS A N 1
ATOM 5112 C CA . HIS A 1 666 ? -25.136 -2.259 10.254 1.00 96.06 666 HIS A CA 1
ATOM 5113 C C . HIS A 1 666 ? -25.642 -0.889 9.784 1.00 96.06 666 HIS A C 1
ATOM 5115 O O . HIS A 1 666 ? -25.232 0.140 10.319 1.00 96.06 666 HIS A O 1
ATOM 5121 N N . SER A 1 667 ? -26.511 -0.869 8.768 1.00 97.88 667 SER A N 1
ATOM 5122 C CA . SER A 1 667 ? -27.101 0.367 8.234 1.00 97.88 667 SER A CA 1
ATOM 5123 C C . SER A 1 667 ? -28.225 0.826 9.160 1.00 97.88 667 SER A C 1
ATOM 5125 O O . SER A 1 667 ? -29.327 0.283 9.143 1.00 97.88 667 SER A O 1
ATOM 5127 N N . LEU A 1 668 ? -27.902 1.779 10.032 1.00 96.56 668 LEU A N 1
ATOM 5128 C CA . LEU A 1 668 ? -28.785 2.341 11.054 1.00 96.56 668 LEU A CA 1
ATOM 5129 C C . LEU A 1 668 ? -28.392 3.802 11.300 1.00 96.56 668 LEU A C 1
ATOM 5131 O O . LEU A 1 668 ? -27.213 4.119 11.170 1.00 96.56 668 LEU A O 1
ATOM 5135 N N . PRO A 1 669 ? -29.302 4.691 11.734 1.00 95.69 669 PRO A N 1
ATOM 5136 C CA . PRO A 1 669 ? -28.910 6.030 12.173 1.00 95.69 669 PRO A CA 1
ATOM 5137 C C . PRO A 1 669 ? -27.821 5.973 13.251 1.00 95.69 669 PRO A C 1
ATOM 5139 O O . PRO A 1 669 ? -27.900 5.132 14.144 1.00 95.69 669 PRO A O 1
ATOM 5142 N N . GLY A 1 670 ? -26.823 6.863 13.215 1.00 90.31 670 GLY A N 1
ATOM 5143 C CA . GLY A 1 670 ? -25.583 6.712 14.005 1.00 90.31 670 GLY A CA 1
ATOM 5144 C C . GLY A 1 670 ? -25.781 6.412 15.502 1.00 90.31 670 GLY A C 1
ATOM 5145 O O . GLY A 1 670 ? -25.181 5.481 16.032 1.00 90.31 670 GLY A O 1
ATOM 5146 N N . LYS A 1 671 ? -26.694 7.123 16.182 1.00 91.88 671 LYS A N 1
ATOM 5147 C CA . LYS A 1 671 ? -27.029 6.851 17.599 1.00 91.88 671 LYS A CA 1
ATOM 5148 C C . LYS A 1 671 ? -27.654 5.466 17.809 1.00 91.88 671 LYS A C 1
ATOM 5150 O O . LYS A 1 671 ? -27.385 4.803 18.806 1.00 91.88 671 LYS A O 1
ATOM 5155 N N . VAL A 1 672 ? -28.494 5.033 16.870 1.00 94.81 672 VAL A N 1
ATOM 5156 C CA . VAL A 1 672 ? -29.139 3.714 16.891 1.00 94.81 672 VAL A CA 1
ATOM 5157 C C . VAL A 1 672 ? -28.115 2.619 16.602 1.00 94.81 672 VAL A C 1
ATOM 5159 O O . VAL A 1 672 ? -28.173 1.575 17.239 1.00 94.81 672 VAL A O 1
ATOM 5162 N N . ALA A 1 673 ? -27.145 2.865 15.712 1.00 94.69 673 ALA A N 1
ATOM 5163 C CA . ALA A 1 673 ? -26.036 1.948 15.461 1.00 94.69 673 ALA A CA 1
ATOM 5164 C C . ALA A 1 673 ? -25.224 1.696 16.743 1.00 94.69 673 ALA A C 1
ATOM 5166 O O . ALA A 1 673 ? -25.025 0.543 17.113 1.00 94.69 673 ALA A O 1
ATOM 5167 N N . TYR A 1 674 ? -24.844 2.753 17.471 1.00 94.81 674 TYR A N 1
ATOM 5168 C CA . TYR A 1 674 ? -24.158 2.629 18.766 1.00 94.81 674 TYR A CA 1
ATOM 5169 C C . TYR A 1 674 ? -24.946 1.766 19.755 1.00 94.81 674 TYR A C 1
ATOM 5171 O O . TYR A 1 674 ? -24.427 0.760 20.241 1.00 94.81 674 TYR A O 1
ATOM 5179 N N . LYS A 1 675 ? -26.229 2.083 19.967 1.00 94.38 675 LYS A N 1
ATOM 5180 C CA . LYS A 1 675 ? -27.110 1.293 20.839 1.00 94.38 675 LYS A CA 1
ATOM 5181 C C . LYS A 1 675 ? -27.217 -0.171 20.390 1.00 94.38 675 LYS A C 1
ATOM 5183 O O . LYS A 1 675 ? -27.120 -1.075 21.207 1.00 94.38 675 LYS A O 1
ATOM 5188 N N . TYR A 1 676 ? -27.368 -0.424 19.090 1.00 94.62 676 TYR A N 1
ATOM 5189 C CA . TYR A 1 676 ? -27.470 -1.777 18.529 1.00 94.62 676 TYR A CA 1
ATOM 5190 C C . TYR A 1 676 ? -26.212 -2.629 18.768 1.00 94.62 676 TYR A C 1
ATOM 5192 O O . TYR A 1 676 ? -26.304 -3.844 18.935 1.00 94.62 676 TYR A O 1
ATOM 5200 N N . PHE A 1 677 ? -25.030 -2.009 18.811 1.00 93.75 677 PHE A N 1
ATOM 5201 C CA . PHE A 1 677 ? -23.777 -2.688 19.160 1.00 93.75 677 PHE A CA 1
ATOM 5202 C C . PHE A 1 677 ? -23.480 -2.683 20.672 1.00 93.75 677 PHE A C 1
ATOM 5204 O O . PHE A 1 677 ? -22.433 -3.177 21.096 1.00 93.75 677 PHE A O 1
ATOM 5211 N N . GLY A 1 678 ? -24.408 -2.183 21.493 1.00 94.06 678 GLY A N 1
ATOM 5212 C CA . GLY A 1 678 ? -24.276 -2.104 22.945 1.00 94.06 678 GLY A CA 1
ATOM 5213 C C . GLY A 1 678 ? -23.239 -1.081 23.403 1.00 94.06 678 GLY A C 1
ATOM 5214 O O . GLY A 1 678 ? -22.540 -1.343 24.383 1.00 94.06 678 GLY A O 1
ATOM 5215 N N . TYR A 1 679 ? -23.108 0.024 22.659 1.00 94.88 679 TYR A N 1
ATOM 5216 C CA . TYR A 1 679 ? -22.405 1.249 23.050 1.00 94.88 679 TYR A CA 1
ATOM 5217 C C . TYR A 1 679 ? -23.421 2.285 23.541 1.00 94.88 679 TYR A C 1
ATOM 5219 O O . TYR A 1 679 ? -23.657 3.324 22.924 1.00 94.88 679 TYR A O 1
ATOM 5227 N N . ASP A 1 680 ? -24.040 1.967 24.665 1.00 94.81 680 ASP A N 1
ATOM 5228 C CA . ASP A 1 680 ? -24.788 2.881 25.519 1.00 94.81 680 ASP A CA 1
ATOM 5229 C C . ASP A 1 680 ? -24.264 2.724 26.947 1.00 94.81 680 ASP A C 1
ATOM 5231 O O . ASP A 1 680 ? -23.693 1.687 27.291 1.00 94.81 680 ASP A O 1
ATOM 5235 N N . ILE A 1 681 ? -24.403 3.770 27.758 1.00 96.88 681 ILE A N 1
ATOM 5236 C CA . ILE A 1 681 ? -23.700 3.851 29.041 1.00 96.88 681 ILE A CA 1
ATOM 5237 C C . ILE A 1 681 ? -24.077 2.701 29.971 1.00 96.88 681 ILE A C 1
ATOM 5239 O O . ILE A 1 681 ? -23.181 2.061 30.509 1.00 96.88 681 ILE A O 1
ATOM 5243 N N . ASP A 1 682 ? -25.364 2.377 30.096 1.00 95.94 682 ASP A N 1
ATOM 5244 C CA . ASP A 1 682 ? -25.820 1.309 30.987 1.00 95.94 682 ASP A CA 1
ATOM 5245 C C . ASP A 1 682 ? -25.259 -0.053 30.552 1.00 95.94 682 ASP A C 1
ATOM 5247 O O . ASP A 1 682 ? -24.666 -0.772 31.358 1.00 95.94 682 ASP A O 1
ATOM 5251 N N . THR A 1 683 ? -25.346 -0.383 29.258 1.00 95.88 683 THR A N 1
ATOM 5252 C CA . THR A 1 683 ? -24.802 -1.640 28.721 1.00 95.88 683 THR A CA 1
ATOM 5253 C C . THR A 1 683 ? -23.286 -1.731 28.896 1.00 95.88 683 THR A C 1
ATOM 5255 O O . THR A 1 683 ? -22.760 -2.793 29.239 1.00 95.88 683 THR A O 1
ATOM 5258 N N . LEU A 1 684 ? -22.558 -0.635 28.661 1.00 96.88 684 LEU A N 1
ATOM 5259 C CA . LEU A 1 684 ? -21.107 -0.588 28.851 1.00 96.88 684 LEU A CA 1
ATOM 5260 C C . LEU A 1 684 ? -20.734 -0.745 30.329 1.00 96.88 684 LEU A C 1
ATOM 5262 O O . LEU A 1 684 ? -19.852 -1.544 30.649 1.00 96.88 684 LEU A O 1
ATOM 5266 N N . THR A 1 685 ? -21.424 -0.042 31.229 1.00 97.75 685 THR A N 1
ATOM 5267 C CA . THR A 1 685 ? -21.224 -0.148 32.676 1.00 97.75 685 THR A CA 1
ATOM 5268 C C . THR A 1 685 ? -21.466 -1.571 33.163 1.00 97.75 685 THR A C 1
ATOM 5270 O O . THR A 1 685 ? -20.626 -2.092 33.894 1.00 97.75 685 THR A O 1
ATOM 5273 N N . GLU A 1 686 ? -22.543 -2.238 32.736 1.00 96.50 686 GLU A N 1
ATOM 5274 C CA . GLU A 1 686 ? -22.802 -3.630 33.131 1.00 96.50 686 GLU A CA 1
ATOM 5275 C C . GLU A 1 686 ? -21.755 -4.602 32.581 1.00 96.50 686 GLU A C 1
ATOM 5277 O O . GLU A 1 686 ? -21.330 -5.511 33.294 1.00 96.50 686 GLU A O 1
ATOM 5282 N N . LYS A 1 687 ? -21.272 -4.404 31.347 1.00 94.25 687 LYS A N 1
ATOM 5283 C CA . LYS A 1 687 ? -20.185 -5.225 30.783 1.00 94.25 687 LYS A CA 1
ATOM 5284 C C . LYS A 1 687 ? -18.897 -5.092 31.593 1.00 94.25 687 LYS A C 1
ATOM 5286 O O . LYS A 1 687 ? -18.280 -6.105 31.918 1.00 94.25 687 LYS A O 1
ATOM 5291 N N . VAL A 1 688 ? -18.495 -3.864 31.928 1.00 95.75 688 VAL A N 1
ATOM 5292 C CA . VAL A 1 688 ? -17.281 -3.618 32.722 1.00 95.75 688 VAL A CA 1
ATOM 5293 C C . VAL A 1 688 ? -17.452 -4.144 34.146 1.00 95.75 688 VAL A C 1
ATOM 5295 O O . VAL A 1 688 ? -16.594 -4.873 34.634 1.00 95.75 688 VAL A O 1
ATOM 5298 N N . HIS A 1 689 ? -18.565 -3.823 34.806 1.0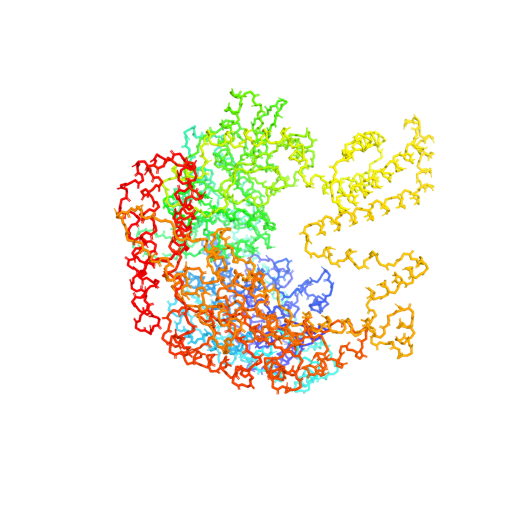0 95.94 689 HIS A N 1
ATOM 5299 C CA . HIS A 1 689 ? -18.850 -4.283 36.164 1.00 95.94 689 HIS A CA 1
ATOM 5300 C C . HIS A 1 689 ? -18.919 -5.816 36.240 1.00 95.94 689 HIS A C 1
ATOM 5302 O O . HIS A 1 689 ? -18.336 -6.430 37.132 1.00 95.94 689 HIS A O 1
ATOM 5308 N N . GLY A 1 690 ? -19.575 -6.454 35.267 1.00 92.81 690 GLY A N 1
ATOM 5309 C CA . GLY A 1 690 ? -19.642 -7.907 35.147 1.00 92.81 690 GLY A CA 1
ATOM 5310 C C . GLY A 1 690 ? -18.269 -8.551 34.952 1.00 92.81 690 GLY A C 1
ATOM 5311 O O . GLY A 1 690 ? -17.992 -9.572 35.579 1.00 92.81 690 GLY A O 1
ATOM 5312 N N . TYR A 1 691 ? -17.394 -7.943 34.143 1.00 91.69 691 TYR A N 1
ATOM 5313 C CA . TYR A 1 691 ? -16.003 -8.378 33.999 1.00 91.69 691 TYR A CA 1
ATOM 5314 C C . TYR A 1 691 ? -15.241 -8.291 35.326 1.00 91.69 691 TYR A C 1
ATOM 5316 O O . TYR A 1 691 ? -14.610 -9.267 35.718 1.00 91.69 691 TYR A O 1
ATOM 5324 N N . LEU A 1 692 ? -15.356 -7.188 36.072 1.00 91.69 692 LEU A N 1
ATOM 5325 C CA . LEU A 1 692 ? -14.707 -7.069 37.385 1.00 91.69 692 LEU A CA 1
ATOM 5326 C C . LEU A 1 692 ? -15.194 -8.142 38.366 1.00 91.69 692 LEU A C 1
ATOM 5328 O O . LEU A 1 692 ? -14.381 -8.774 39.032 1.00 91.69 692 LEU A O 1
ATOM 5332 N N . GLY A 1 693 ? -16.494 -8.447 38.369 1.00 90.94 693 GLY A N 1
ATOM 5333 C CA . GLY A 1 693 ? -17.032 -9.555 39.160 1.00 90.94 693 GLY A CA 1
ATOM 5334 C C . GLY A 1 693 ? -16.535 -10.944 38.725 1.00 90.94 693 GLY A C 1
ATOM 5335 O O . GLY A 1 693 ? -16.545 -11.870 39.533 1.00 90.94 693 GLY A O 1
ATOM 5336 N N . GLN A 1 694 ? -16.108 -11.129 37.470 1.00 84.00 694 GLN A N 1
ATOM 5337 C CA . GLN A 1 694 ? -15.437 -12.359 37.016 1.00 84.00 694 GLN A CA 1
ATOM 5338 C C . GLN A 1 694 ? -13.980 -12.391 37.479 1.00 84.00 694 GLN A C 1
ATOM 5340 O O . GLN A 1 694 ? -13.535 -13.407 37.999 1.00 84.00 694 GLN A O 1
ATOM 5345 N N . VAL A 1 695 ? -13.275 -11.266 37.361 1.00 84.25 695 VAL A N 1
ATOM 5346 C CA . VAL A 1 695 ? -11.891 -11.075 37.820 1.00 84.25 695 VAL A CA 1
ATOM 5347 C C . VAL A 1 695 ? -11.754 -11.280 39.336 1.00 84.25 695 VAL A C 1
ATOM 5349 O O . VAL A 1 695 ? -10.732 -11.770 39.811 1.00 84.25 695 VAL A O 1
ATOM 5352 N N . GLU A 1 696 ? -12.781 -10.942 40.117 1.00 84.50 696 GLU A N 1
ATOM 5353 C CA . GLU A 1 696 ? -12.845 -11.254 41.552 1.00 84.50 696 GLU A CA 1
ATOM 5354 C C . GLU A 1 696 ? -13.028 -12.751 41.841 1.00 84.50 696 GLU A C 1
ATOM 5356 O O . GLU A 1 696 ? -12.526 -13.242 42.850 1.00 84.50 696 GLU A O 1
ATOM 5361 N N . LYS A 1 697 ? -13.747 -13.478 40.975 1.00 83.31 697 LYS A N 1
ATOM 5362 C CA . LYS A 1 697 ? -14.049 -14.912 41.142 1.00 83.31 697 LYS A CA 1
ATOM 5363 C C . LYS A 1 697 ? -12.949 -15.825 40.617 1.00 83.31 697 LYS A C 1
ATOM 5365 O O . LYS A 1 697 ? -12.823 -16.947 41.098 1.00 83.31 697 LYS A O 1
ATOM 5370 N N . ASP A 1 698 ? -12.199 -15.363 39.626 1.00 74.06 698 ASP A N 1
ATOM 5371 C CA . ASP A 1 698 ? -11.113 -16.093 38.992 1.00 74.06 698 ASP A CA 1
ATOM 5372 C C . ASP A 1 698 ? -9.877 -15.191 38.911 1.00 74.06 698 ASP A C 1
ATOM 5374 O O . ASP A 1 698 ? -9.752 -14.337 38.032 1.00 74.06 698 ASP A O 1
ATOM 5378 N N . GLU A 1 699 ? -8.942 -15.381 39.845 1.00 59.41 699 GLU A N 1
ATOM 5379 C CA . GLU A 1 699 ? -7.694 -14.613 39.868 1.00 59.41 699 GLU A CA 1
ATOM 5380 C C . GLU A 1 699 ? -6.809 -14.861 38.640 1.00 59.41 699 GLU A C 1
ATOM 5382 O O . GLU A 1 699 ? -5.953 -14.027 38.339 1.00 59.41 699 GLU A O 1
ATOM 5387 N N . LEU A 1 700 ? -7.027 -15.938 37.874 1.00 60.97 700 LEU A N 1
ATOM 5388 C CA . LEU A 1 700 ? -6.318 -16.139 36.608 1.00 60.97 700 LEU A CA 1
ATOM 5389 C C . LEU A 1 700 ? -6.725 -15.087 35.568 1.00 60.97 700 LEU A C 1
ATOM 5391 O O . LEU A 1 700 ? -5.904 -14.731 34.728 1.00 60.97 700 LEU A O 1
ATOM 5395 N N . LEU A 1 701 ? -7.925 -14.503 35.679 1.00 58.34 701 LEU A N 1
ATOM 5396 C CA . LEU A 1 701 ? -8.354 -13.368 34.854 1.00 58.34 701 LEU A CA 1
ATOM 5397 C C . LEU A 1 701 ? -7.680 -12.044 35.262 1.00 58.34 701 LEU A C 1
ATOM 5399 O O . LEU A 1 701 ? -7.597 -11.133 34.442 1.00 58.34 701 LEU A O 1
ATOM 5403 N N . LYS A 1 702 ? -7.151 -11.919 36.495 1.00 53.53 702 LYS A N 1
ATOM 5404 C CA . LYS A 1 702 ? -6.251 -10.801 36.882 1.00 53.53 702 LYS A CA 1
ATOM 5405 C C . LYS A 1 702 ? -4.856 -10.964 36.285 1.00 53.53 702 LYS A C 1
ATOM 5407 O O . LYS A 1 702 ? -4.129 -9.987 36.104 1.00 53.53 702 LYS A O 1
ATOM 5412 N N . HIS A 1 703 ? -4.462 -12.209 36.041 1.00 53.34 703 HIS A N 1
ATOM 5413 C CA . HIS A 1 703 ? -3.123 -12.607 35.634 1.00 53.34 703 HIS A CA 1
ATOM 5414 C C . HIS A 1 703 ? -3.172 -13.348 34.307 1.00 53.34 703 HIS A C 1
ATOM 5416 O O . HIS A 1 703 ? -2.659 -14.458 34.178 1.00 53.34 703 HIS A O 1
ATOM 5422 N N . ASP A 1 704 ? -3.772 -12.710 33.305 1.00 44.91 704 ASP A N 1
ATOM 5423 C CA . ASP A 1 704 ? -3.846 -13.312 31.988 1.00 44.91 704 ASP A CA 1
ATOM 5424 C C . ASP A 1 704 ? -2.419 -13.537 31.448 1.00 44.91 704 ASP A C 1
ATOM 5426 O O . ASP A 1 704 ? -1.503 -12.723 31.649 1.00 44.91 704 ASP A O 1
ATOM 5430 N N . ILE A 1 705 ? -2.231 -14.692 30.808 1.00 37.47 705 ILE A N 1
ATOM 5431 C CA . ILE A 1 705 ? -0.980 -15.411 30.468 1.00 37.47 705 ILE A CA 1
ATOM 5432 C C . ILE A 1 705 ? 0.138 -14.540 29.848 1.00 37.47 705 ILE A C 1
ATOM 5434 O O . ILE A 1 705 ? 1.325 -14.882 29.889 1.00 37.47 705 ILE A O 1
ATOM 5438 N N . ILE A 1 706 ? -0.208 -13.366 29.325 1.00 38.53 706 ILE A N 1
ATOM 5439 C CA . ILE A 1 706 ? 0.712 -12.339 28.821 1.00 38.53 706 ILE A CA 1
ATOM 5440 C C . ILE A 1 706 ? 1.662 -11.842 29.925 1.00 38.53 706 ILE A C 1
ATOM 5442 O O . ILE A 1 706 ? 2.840 -11.588 29.660 1.00 38.53 706 ILE A O 1
ATOM 5446 N N . THR A 1 707 ? 1.212 -11.810 31.182 1.00 40.91 707 THR A N 1
ATOM 5447 C CA . THR A 1 707 ? 2.037 -11.425 32.342 1.00 40.91 707 THR A CA 1
ATOM 5448 C C . THR A 1 707 ? 3.188 -12.418 32.578 1.00 40.91 707 THR A C 1
ATOM 5450 O O . THR A 1 707 ? 4.298 -12.012 32.936 1.00 40.91 707 THR A O 1
ATOM 5453 N N . SER A 1 708 ? 2.969 -13.707 32.289 1.00 37.12 708 SER A N 1
ATOM 5454 C CA . SER A 1 708 ? 3.967 -14.791 32.360 1.00 37.12 708 SER A CA 1
ATOM 5455 C C . SER A 1 708 ? 4.933 -14.821 31.164 1.00 37.12 708 SER A C 1
ATOM 5457 O O . SER A 1 708 ? 6.042 -15.345 31.270 1.00 37.12 708 SER A O 1
ATOM 5459 N N . ILE A 1 709 ? 4.559 -14.220 30.033 1.00 37.75 709 ILE A N 1
ATOM 5460 C CA . ILE A 1 709 ? 5.441 -14.036 28.867 1.00 37.75 709 ILE A CA 1
ATOM 5461 C C . ILE A 1 709 ? 6.325 -12.789 29.065 1.00 37.75 709 ILE A C 1
ATOM 5463 O O . ILE A 1 709 ? 7.532 -12.828 28.806 1.00 37.75 709 ILE A O 1
ATOM 5467 N N . ASP A 1 710 ? 5.779 -11.718 29.648 1.00 39.94 710 ASP A N 1
ATOM 5468 C CA . ASP A 1 710 ? 6.548 -10.546 30.089 1.00 39.94 710 ASP A CA 1
ATOM 5469 C C . ASP A 1 710 ? 7.485 -10.851 31.276 1.00 39.94 710 ASP A C 1
ATOM 5471 O O . ASP A 1 710 ? 8.546 -10.233 31.403 1.00 39.94 710 ASP A O 1
ATOM 5475 N N . PHE A 1 711 ? 7.154 -11.841 32.114 1.00 44.25 711 PHE A N 1
ATOM 5476 C CA . PHE A 1 711 ? 7.997 -12.375 33.197 1.00 44.25 711 PHE A CA 1
ATOM 5477 C C . PHE A 1 711 ? 9.370 -12.857 32.692 1.00 44.25 711 PHE A C 1
ATOM 5479 O O . PHE A 1 711 ? 10.406 -12.495 33.255 1.00 44.25 711 PHE A O 1
ATOM 5486 N N . GLY A 1 712 ? 9.409 -13.576 31.563 1.00 41.12 712 GLY A N 1
ATOM 5487 C CA . GLY A 1 712 ? 10.656 -14.042 30.943 1.00 41.12 712 GLY A CA 1
ATOM 5488 C C . GLY A 1 712 ? 11.495 -12.929 30.300 1.00 41.12 712 GLY A C 1
ATOM 5489 O O . GLY A 1 712 ? 12.716 -13.062 30.178 1.00 41.12 712 GLY A O 1
ATOM 5490 N N . ARG A 1 713 ? 10.859 -11.818 29.909 1.00 41.03 713 ARG A N 1
ATOM 5491 C CA . ARG A 1 713 ? 11.515 -10.637 29.325 1.00 41.03 713 ARG A CA 1
ATOM 5492 C C . ARG A 1 713 ? 12.105 -9.722 30.406 1.00 41.03 713 ARG A C 1
ATOM 5494 O O . ARG A 1 713 ? 13.229 -9.245 30.244 1.00 41.03 713 ARG A O 1
ATOM 5501 N N . LYS A 1 714 ? 11.395 -9.548 31.528 1.00 46.31 714 LYS A N 1
ATOM 5502 C CA . LYS A 1 714 ? 11.805 -8.731 32.687 1.00 46.31 714 LYS A CA 1
ATOM 5503 C C . LYS A 1 714 ? 13.037 -9.288 33.412 1.00 46.31 714 LYS A C 1
ATOM 5505 O O . LYS A 1 714 ? 13.917 -8.508 33.759 1.00 46.31 714 LYS A O 1
ATOM 5510 N N . ILE A 1 715 ? 13.163 -10.613 33.554 1.00 43.06 715 ILE A N 1
ATOM 5511 C CA . ILE A 1 715 ? 14.354 -11.256 34.152 1.00 43.06 715 ILE A CA 1
ATOM 5512 C C . ILE A 1 715 ? 15.619 -10.996 33.315 1.00 43.06 715 ILE A C 1
ATOM 5514 O O . ILE A 1 715 ? 16.687 -10.716 33.859 1.00 43.06 715 ILE A O 1
ATOM 5518 N N . ILE A 1 716 ? 15.506 -11.045 31.984 1.00 42.59 716 ILE A N 1
ATOM 5519 C CA . ILE A 1 716 ? 16.642 -10.826 31.077 1.00 42.59 716 ILE A CA 1
ATOM 5520 C C . ILE A 1 716 ? 17.015 -9.343 31.010 1.00 42.59 716 ILE A C 1
ATOM 5522 O O . ILE A 1 716 ? 18.198 -9.017 31.076 1.00 42.59 716 ILE A O 1
ATOM 5526 N N . GLN A 1 717 ? 16.028 -8.445 30.941 1.00 43.00 717 GLN A N 1
ATOM 5527 C CA . GLN A 1 717 ? 16.281 -7.002 30.943 1.00 43.00 717 GLN A CA 1
ATOM 5528 C C . GLN A 1 717 ? 16.844 -6.507 32.281 1.00 43.00 717 GLN A C 1
ATOM 5530 O O . GLN A 1 717 ? 17.788 -5.723 32.265 1.00 43.00 717 GLN A O 1
ATOM 5535 N N . GLY A 1 718 ? 16.360 -7.006 33.424 1.00 44.53 718 GLY A N 1
ATOM 5536 C CA . GLY A 1 718 ? 16.923 -6.684 34.742 1.00 44.53 718 GLY A CA 1
ATOM 5537 C C . GLY A 1 718 ? 18.366 -7.177 34.903 1.00 44.53 718 GLY A C 1
ATOM 5538 O O . GLY A 1 718 ? 19.232 -6.437 35.363 1.00 44.53 718 GLY A O 1
ATOM 5539 N N . ALA A 1 719 ? 18.672 -8.385 34.414 1.00 40.66 719 ALA A N 1
ATOM 5540 C CA . ALA A 1 719 ? 20.035 -8.921 34.416 1.00 40.66 719 ALA A CA 1
ATOM 5541 C C . ALA A 1 719 ? 20.992 -8.186 33.452 1.00 40.66 719 ALA A C 1
ATOM 5543 O O . ALA A 1 719 ? 22.202 -8.197 33.674 1.00 40.66 719 ALA A O 1
ATOM 5544 N N . GLN A 1 720 ? 20.470 -7.568 32.387 1.00 40.25 720 GLN A N 1
ATOM 5545 C CA . GLN A 1 720 ? 21.233 -6.724 31.460 1.00 40.25 720 GLN A CA 1
ATOM 5546 C C . GLN A 1 720 ? 21.422 -5.296 31.996 1.00 40.25 720 GLN A C 1
ATOM 5548 O O . GLN A 1 720 ? 22.489 -4.720 31.810 1.00 40.25 720 GLN A O 1
ATOM 5553 N N . GLN A 1 721 ? 20.432 -4.738 32.700 1.00 42.09 721 GLN A N 1
ATOM 5554 C CA . GLN A 1 721 ? 20.504 -3.401 33.303 1.00 42.09 721 GLN A CA 1
ATOM 5555 C C . GLN A 1 721 ? 21.385 -3.359 34.558 1.00 42.09 721 GLN A C 1
ATOM 5557 O O . GLN A 1 721 ? 22.125 -2.396 34.733 1.00 42.09 721 GLN A O 1
ATOM 5562 N N . ALA A 1 722 ? 21.414 -4.428 35.361 1.00 42.03 722 ALA A N 1
ATOM 5563 C CA . ALA A 1 722 ? 22.356 -4.576 36.477 1.00 42.03 722 ALA A CA 1
ATOM 5564 C C . ALA A 1 722 ? 23.832 -4.644 36.025 1.00 42.03 722 ALA A C 1
ATOM 5566 O O . ALA A 1 722 ? 24.734 -4.401 36.816 1.00 42.03 722 ALA A O 1
ATOM 5567 N N . LYS A 1 723 ? 24.087 -4.947 34.743 1.00 40.50 723 LYS A N 1
ATOM 5568 C CA . LYS A 1 723 ? 25.421 -4.866 34.124 1.00 40.50 723 LYS A CA 1
ATOM 5569 C C . LYS A 1 723 ? 25.780 -3.435 33.687 1.00 40.50 723 LYS A C 1
ATOM 5571 O O . LYS A 1 723 ? 26.945 -3.158 33.433 1.00 40.50 723 LYS A O 1
ATOM 5576 N N . ALA A 1 724 ? 24.790 -2.548 33.565 1.00 41.97 724 ALA A N 1
ATOM 5577 C CA . ALA A 1 724 ? 24.935 -1.215 32.980 1.00 41.97 724 ALA A CA 1
ATOM 5578 C C . ALA A 1 724 ? 24.873 -0.060 34.000 1.00 41.97 724 ALA A C 1
ATOM 5580 O O . ALA A 1 724 ? 25.234 1.058 33.643 1.00 41.97 724 ALA A O 1
ATOM 5581 N N . LYS A 1 725 ? 24.427 -0.295 35.244 1.00 41.31 725 LYS A N 1
ATOM 5582 C CA . LYS A 1 725 ? 24.397 0.720 36.311 1.00 41.31 725 LYS A CA 1
ATOM 5583 C C . LYS A 1 725 ? 25.024 0.197 37.604 1.00 41.31 725 LYS A C 1
ATOM 5585 O O . LYS A 1 725 ? 24.553 -0.783 38.173 1.00 41.31 725 LYS A O 1
ATOM 5590 N N . GLU A 1 726 ? 26.065 0.886 38.061 1.00 44.41 726 GLU A N 1
ATOM 5591 C CA . GLU A 1 726 ? 26.817 0.661 39.305 1.00 44.41 726 GLU A CA 1
ATOM 5592 C C . GLU A 1 726 ? 26.028 1.095 40.564 1.00 44.41 726 GLU A C 1
ATOM 5594 O O . GLU A 1 726 ? 26.524 1.873 41.373 1.00 44.41 726 GLU A O 1
ATOM 5599 N N . GLU A 1 727 ? 24.783 0.641 40.748 1.00 46.47 727 GLU A N 1
ATOM 5600 C CA . GLU A 1 727 ? 23.957 1.036 41.904 1.00 46.47 727 GLU A CA 1
ATOM 5601 C C . GLU A 1 727 ? 23.444 -0.183 42.684 1.00 46.47 727 GLU A C 1
ATOM 5603 O O . GLU A 1 727 ? 22.617 -0.970 42.222 1.00 46.47 727 GLU A O 1
ATOM 5608 N N . THR A 1 728 ? 23.940 -0.330 43.912 1.00 42.62 728 THR A N 1
ATOM 5609 C CA . THR A 1 728 ? 23.691 -1.457 44.825 1.00 42.62 728 THR A CA 1
ATOM 5610 C C . THR A 1 728 ? 22.250 -1.508 45.357 1.00 42.62 728 THR A C 1
ATOM 5612 O O . THR A 1 728 ? 21.769 -2.591 45.688 1.00 42.62 728 THR A O 1
ATOM 5615 N N . GLU A 1 729 ? 21.530 -0.379 45.381 1.00 41.94 729 GLU A N 1
ATOM 5616 C CA . GLU A 1 729 ? 20.105 -0.308 45.764 1.00 41.94 729 GLU A CA 1
ATOM 5617 C C . GLU A 1 729 ? 19.189 -1.045 44.773 1.00 41.94 729 GLU A C 1
ATOM 5619 O O . GLU A 1 729 ? 18.199 -1.660 45.177 1.00 41.94 729 GLU A O 1
ATOM 5624 N N . ALA A 1 730 ? 19.551 -1.082 43.485 1.00 43.56 730 ALA A N 1
ATOM 5625 C CA . ALA A 1 730 ? 18.781 -1.786 42.462 1.00 43.56 730 ALA A CA 1
ATOM 5626 C C . ALA A 1 730 ? 18.778 -3.308 42.681 1.00 43.56 730 ALA A C 1
ATOM 5628 O O . ALA A 1 730 ? 17.810 -3.983 42.332 1.00 43.56 730 ALA A O 1
ATOM 5629 N N . ILE A 1 731 ? 19.832 -3.861 43.288 1.00 43.47 731 ILE A N 1
ATOM 5630 C CA . ILE A 1 731 ? 19.970 -5.302 43.534 1.00 43.47 731 ILE A CA 1
ATOM 5631 C C . ILE A 1 731 ? 19.071 -5.745 44.693 1.00 43.47 731 ILE A C 1
ATOM 5633 O O . ILE A 1 731 ? 18.455 -6.801 44.594 1.00 43.47 731 ILE A O 1
ATOM 5637 N N . ASP A 1 732 ? 18.926 -4.940 45.747 1.00 41.50 732 ASP A N 1
ATOM 5638 C CA . ASP A 1 732 ? 18.088 -5.285 46.905 1.00 41.50 732 ASP A CA 1
ATOM 5639 C C . ASP A 1 732 ? 16.596 -5.202 46.624 1.00 41.50 732 ASP A C 1
ATOM 5641 O O . ASP A 1 732 ? 15.838 -6.071 47.066 1.00 41.50 732 ASP A O 1
ATOM 5645 N N . VAL A 1 733 ? 16.184 -4.213 45.831 1.00 43.31 733 VAL A N 1
ATOM 5646 C CA . VAL A 1 733 ? 14.822 -4.151 45.294 1.00 43.31 733 VAL A CA 1
ATOM 5647 C C . VAL A 1 733 ? 14.584 -5.360 44.393 1.00 43.31 733 VAL A C 1
ATOM 5649 O O . VAL A 1 733 ? 13.617 -6.084 44.602 1.00 43.31 733 VAL A O 1
ATOM 5652 N N . THR A 1 734 ? 15.522 -5.672 43.492 1.00 42.88 734 THR A N 1
ATOM 5653 C CA . THR A 1 734 ? 15.413 -6.825 42.583 1.00 42.88 734 THR A CA 1
ATOM 5654 C C . THR A 1 734 ? 15.342 -8.161 43.334 1.00 42.88 734 THR A C 1
ATOM 5656 O O . THR A 1 734 ? 14.525 -9.006 42.988 1.00 42.88 734 THR A O 1
ATOM 5659 N N . VAL A 1 735 ? 16.153 -8.371 44.375 1.00 44.53 735 VAL A N 1
ATOM 5660 C CA . VAL A 1 735 ? 16.167 -9.606 45.183 1.00 44.53 735 VAL A CA 1
ATOM 5661 C C . VAL A 1 735 ? 14.908 -9.725 46.046 1.00 44.53 735 VAL A C 1
ATOM 5663 O O . VAL A 1 735 ? 14.310 -10.799 46.091 1.00 44.53 735 VAL A O 1
ATOM 5666 N N . SER A 1 736 ? 14.463 -8.635 46.677 1.00 43.47 736 SER A N 1
ATOM 5667 C CA . SER A 1 736 ? 13.245 -8.625 47.503 1.00 43.47 736 SER A CA 1
ATOM 5668 C C . SER A 1 736 ? 11.980 -8.812 46.658 1.00 43.47 736 SER A C 1
ATOM 5670 O O . SER A 1 736 ? 11.046 -9.508 47.057 1.00 43.47 736 SER A O 1
ATOM 5672 N N . GLU A 1 737 ? 11.955 -8.238 45.455 1.00 41.62 737 GLU A N 1
ATOM 5673 C CA . GLU A 1 737 ? 10.873 -8.376 44.481 1.00 41.62 737 GLU A CA 1
ATOM 5674 C C . GLU A 1 737 ? 10.864 -9.788 43.869 1.00 41.62 737 GLU A C 1
ATOM 5676 O O . GLU A 1 737 ? 9.807 -10.412 43.796 1.00 41.62 737 GLU A O 1
ATOM 5681 N N . LEU A 1 738 ? 12.034 -10.369 43.565 1.00 43.28 738 LEU A N 1
ATOM 5682 C CA . LEU A 1 738 ? 12.178 -11.776 43.161 1.00 43.28 738 LEU A CA 1
ATOM 5683 C C . LEU A 1 738 ? 11.704 -12.757 44.249 1.00 43.28 738 LEU A C 1
ATOM 5685 O O . LEU A 1 738 ? 11.019 -13.729 43.934 1.00 43.28 738 LEU A O 1
ATOM 5689 N N . GLN A 1 739 ? 12.017 -12.502 45.523 1.00 44.00 739 GLN A N 1
ATOM 5690 C CA . GLN A 1 739 ? 11.544 -13.318 46.648 1.00 44.00 739 GLN A CA 1
ATOM 5691 C C . GLN A 1 739 ? 10.021 -13.229 46.821 1.00 44.00 739 GLN A C 1
ATOM 5693 O O . GLN A 1 739 ? 9.361 -14.258 46.980 1.00 44.00 739 GLN A O 1
ATOM 5698 N N . ARG A 1 740 ? 9.444 -12.024 46.718 1.00 43.41 740 ARG A N 1
ATOM 5699 C CA . ARG A 1 740 ? 7.989 -11.800 46.789 1.00 43.41 740 ARG A CA 1
ATOM 5700 C C . ARG A 1 740 ? 7.237 -12.456 45.622 1.00 43.41 740 ARG A C 1
ATOM 5702 O O . ARG A 1 740 ? 6.127 -12.945 45.814 1.00 43.41 740 ARG A O 1
ATOM 5709 N N . LEU A 1 741 ? 7.856 -12.518 44.442 1.00 43.88 741 LEU A N 1
ATOM 5710 C CA . LEU A 1 741 ? 7.306 -13.126 43.223 1.00 43.88 741 LEU A CA 1
ATOM 5711 C C . LEU A 1 741 ? 7.459 -14.663 43.183 1.00 43.88 741 LEU A C 1
ATOM 5713 O O . LEU A 1 741 ? 6.603 -15.355 42.636 1.00 43.88 741 LEU A O 1
ATOM 5717 N N . CYS A 1 742 ? 8.493 -15.232 43.819 1.00 39.31 742 CYS A N 1
ATOM 5718 C CA . CYS A 1 742 ? 8.616 -16.686 44.032 1.00 39.31 742 CYS A CA 1
ATOM 5719 C C . CYS A 1 742 ? 7.541 -17.244 44.986 1.00 39.31 742 CYS A C 1
ATOM 5721 O O . CYS A 1 742 ? 7.182 -18.425 44.902 1.00 39.31 742 CYS A O 1
ATOM 5723 N N . MET A 1 743 ? 7.009 -16.408 45.884 1.00 41.06 743 MET A N 1
ATOM 5724 C CA . MET A 1 743 ? 5.892 -16.774 46.761 1.00 41.06 743 MET A CA 1
ATOM 5725 C C . MET A 1 743 ? 4.559 -16.885 46.003 1.00 41.06 743 MET A C 1
ATOM 5727 O O . MET A 1 743 ? 3.731 -17.707 46.376 1.00 41.06 743 MET A O 1
ATOM 5731 N N . THR A 1 744 ? 4.378 -16.147 44.902 1.00 38.88 744 THR A N 1
ATOM 5732 C CA . THR A 1 744 ? 3.146 -16.128 44.084 1.00 38.88 744 THR A CA 1
ATOM 5733 C C . THR A 1 744 ? 3.012 -17.327 43.134 1.00 38.88 744 THR A C 1
ATOM 5735 O O . THR A 1 744 ? 1.950 -17.553 42.572 1.00 38.88 744 THR A O 1
ATOM 5738 N N . LEU A 1 745 ? 4.072 -18.127 42.965 1.00 38.75 745 LEU A N 1
ATOM 5739 C CA . LEU A 1 745 ? 4.100 -19.338 42.127 1.00 38.75 745 LEU A CA 1
ATOM 5740 C C . LEU A 1 745 ? 3.545 -20.602 42.826 1.00 38.75 745 LEU A C 1
ATOM 5742 O O . LEU A 1 745 ? 3.754 -21.714 42.338 1.00 38.75 745 LEU A O 1
ATOM 5746 N N . GLN A 1 746 ? 2.880 -20.476 43.980 1.00 41.56 746 GLN A N 1
ATOM 5747 C CA . GLN A 1 746 ? 2.240 -21.620 44.639 1.00 41.56 746 GLN A CA 1
ATOM 5748 C C . GLN A 1 746 ? 1.014 -22.069 43.833 1.00 41.56 746 GLN A C 1
ATOM 5750 O O . GLN A 1 746 ? 0.031 -21.347 43.730 1.00 41.56 746 GLN A O 1
ATOM 5755 N N . THR A 1 747 ? 1.081 -23.269 43.257 1.00 44.28 747 THR A N 1
ATOM 5756 C CA . THR A 1 747 ? -0.062 -23.914 42.598 1.00 44.28 747 THR A CA 1
ATOM 5757 C C . THR A 1 747 ? -0.723 -24.873 43.585 1.00 44.28 747 THR A C 1
ATOM 5759 O O . THR A 1 747 ? -0.056 -25.724 44.178 1.00 44.28 747 THR A O 1
ATOM 5762 N N . ASP A 1 748 ? -2.022 -24.688 43.813 1.00 38.41 748 ASP A N 1
ATOM 5763 C CA . ASP A 1 748 ? -2.807 -25.494 44.746 1.00 38.41 748 ASP A CA 1
ATOM 5764 C C . ASP A 1 748 ? -2.961 -26.943 44.241 1.00 38.41 748 ASP A C 1
ATOM 5766 O O . ASP A 1 748 ? -3.006 -27.209 43.037 1.00 38.41 748 ASP A O 1
ATOM 5770 N N . LYS A 1 749 ? -3.008 -27.911 45.163 1.00 42.09 749 LYS A N 1
ATOM 5771 C CA . LYS A 1 749 ? -2.769 -29.354 44.916 1.00 42.09 749 LYS A CA 1
ATOM 5772 C C . LYS A 1 749 ? -3.906 -30.122 44.211 1.00 42.09 749 LYS A C 1
ATOM 5774 O O . LYS A 1 749 ? -3.943 -31.352 44.279 1.00 42.09 749 LYS A O 1
ATOM 5779 N N . ALA A 1 750 ? -4.810 -29.452 43.504 1.00 43.50 750 ALA A N 1
ATOM 5780 C CA . ALA A 1 750 ? -5.987 -30.074 42.891 1.00 43.50 750 ALA A CA 1
ATOM 5781 C C . ALA A 1 750 ? -6.047 -29.852 41.367 1.00 43.50 750 ALA A C 1
ATOM 5783 O O . ALA A 1 750 ? -6.908 -29.135 40.873 1.00 43.50 750 ALA A O 1
ATOM 5784 N N . LEU A 1 751 ? -5.148 -30.490 40.607 1.00 42.81 751 LEU A N 1
ATOM 5785 C CA . LEU A 1 751 ? -5.173 -30.488 39.133 1.00 42.81 751 LEU A CA 1
ATOM 5786 C C . LEU A 1 751 ? -5.185 -31.924 38.582 1.00 42.81 751 LEU A C 1
ATOM 5788 O O . LEU A 1 751 ? -4.491 -32.808 39.098 1.00 42.81 751 LEU A O 1
ATOM 5792 N N . GLN A 1 752 ? -6.003 -32.169 37.551 1.00 45.50 752 GLN A N 1
ATOM 5793 C CA . GLN A 1 752 ? -6.395 -33.517 37.108 1.00 45.50 752 GLN A CA 1
ATOM 5794 C C . GLN A 1 752 ? -5.613 -34.055 35.881 1.00 45.50 752 GLN A C 1
ATOM 5796 O O . GLN A 1 752 ? -5.693 -35.253 35.619 1.00 45.50 752 GLN A O 1
ATOM 5801 N N . ASN A 1 753 ? -4.796 -33.252 35.177 1.00 48.19 753 ASN A N 1
ATOM 5802 C CA . ASN A 1 753 ? -4.076 -33.645 33.943 1.00 48.19 753 ASN A CA 1
ATOM 5803 C C . ASN A 1 753 ? -2.529 -33.749 34.118 1.00 48.19 753 ASN A C 1
ATOM 5805 O O . ASN A 1 753 ? -1.911 -32.938 34.806 1.00 48.19 753 ASN A O 1
ATOM 5809 N N . GLU A 1 754 ? -1.871 -34.732 33.477 1.00 51.16 754 GLU A N 1
ATOM 5810 C CA . GLU A 1 754 ? -0.400 -34.926 33.442 1.00 51.16 754 GLU A CA 1
ATOM 5811 C C . GLU A 1 754 ? 0.384 -33.736 32.845 1.00 51.16 754 GLU A C 1
ATOM 5813 O O . GLU A 1 754 ? 1.469 -33.408 33.333 1.00 51.16 754 GLU A O 1
ATOM 5818 N N . HIS A 1 755 ? -0.162 -33.042 31.842 1.00 47.94 755 HIS A N 1
ATOM 5819 C CA . HIS A 1 755 ? 0.458 -31.856 31.237 1.00 47.94 755 HIS A CA 1
ATOM 5820 C C . HIS A 1 755 ? 0.453 -30.646 32.177 1.00 47.94 755 HIS A C 1
ATOM 5822 O O . HIS A 1 755 ? 1.441 -29.917 32.264 1.00 47.94 755 HIS A O 1
ATOM 5828 N N . GLU A 1 756 ? -0.626 -30.475 32.940 1.00 47.09 756 GLU A N 1
ATOM 5829 C CA . GLU A 1 756 ? -0.732 -29.444 33.977 1.00 47.09 756 GLU A CA 1
ATOM 5830 C C . GLU A 1 756 ? 0.257 -29.734 35.113 1.00 47.09 756 GLU A C 1
ATOM 5832 O O . GLU A 1 756 ? 0.998 -28.847 35.534 1.00 47.09 756 GLU A O 1
ATOM 5837 N N . LYS A 1 757 ? 0.394 -31.006 35.520 1.00 54.50 757 LYS A N 1
ATOM 5838 C CA . LYS A 1 757 ? 1.436 -31.439 36.467 1.00 54.50 757 LYS A CA 1
ATOM 5839 C C . LYS A 1 757 ? 2.847 -31.200 35.922 1.00 54.50 757 LYS A C 1
ATOM 5841 O O . LYS A 1 757 ? 3.739 -30.822 36.680 1.00 54.50 757 LYS A O 1
ATOM 5846 N N . ALA A 1 758 ? 3.080 -31.409 34.625 1.00 52.88 758 ALA A N 1
ATOM 5847 C CA . ALA A 1 758 ? 4.369 -31.149 33.987 1.00 52.88 758 ALA A CA 1
ATOM 5848 C C . ALA A 1 758 ? 4.717 -29.654 33.969 1.00 52.88 758 ALA A C 1
ATOM 5850 O O . ALA A 1 758 ? 5.861 -29.307 34.267 1.00 52.88 758 ALA A O 1
ATOM 5851 N N . LEU A 1 759 ? 3.742 -28.782 33.700 1.00 48.00 759 LEU A N 1
ATOM 5852 C CA . LEU A 1 759 ? 3.903 -27.333 33.815 1.00 48.00 759 LEU A CA 1
ATOM 5853 C C . LEU A 1 759 ? 4.177 -26.895 35.253 1.00 48.00 759 LEU A C 1
ATOM 5855 O O . LEU A 1 759 ? 5.113 -26.127 35.464 1.00 48.00 759 LEU A O 1
ATOM 5859 N N . CYS A 1 760 ? 3.444 -27.424 36.237 1.00 51.88 760 CYS A N 1
ATOM 5860 C CA . CYS A 1 760 ? 3.698 -27.155 37.654 1.00 51.88 760 CYS A CA 1
ATOM 5861 C C . CYS A 1 760 ? 5.124 -27.557 38.054 1.00 51.88 760 CYS A C 1
ATOM 5863 O O . CYS A 1 760 ? 5.847 -26.750 38.630 1.00 51.88 760 CYS A O 1
ATOM 5865 N N . ARG A 1 761 ? 5.589 -28.752 37.654 1.00 58.56 761 ARG A N 1
ATOM 5866 C CA . ARG A 1 761 ? 6.972 -29.211 37.900 1.00 58.56 761 ARG A CA 1
ATOM 5867 C C . ARG A 1 761 ? 8.017 -28.308 37.240 1.00 58.56 761 ARG A C 1
ATOM 5869 O O . ARG A 1 761 ? 9.096 -28.101 37.793 1.00 58.56 761 ARG A O 1
ATOM 5876 N N . LEU A 1 762 ? 7.736 -27.791 36.043 1.00 53.59 762 LEU A N 1
ATOM 5877 C CA . LEU A 1 762 ? 8.652 -26.900 35.331 1.00 53.59 762 LEU A CA 1
ATOM 5878 C C . LEU A 1 762 ? 8.692 -25.503 35.967 1.00 53.59 762 LEU A C 1
ATOM 5880 O O . LEU A 1 762 ? 9.771 -24.932 36.119 1.00 53.59 762 LEU A O 1
ATOM 5884 N N . ALA A 1 763 ? 7.535 -24.986 36.384 1.00 50.75 763 ALA A N 1
ATOM 5885 C CA . ALA A 1 763 ? 7.410 -23.743 37.137 1.00 50.75 763 ALA A CA 1
ATOM 5886 C C . ALA A 1 763 ? 8.130 -23.836 38.494 1.00 50.75 763 ALA A C 1
ATOM 5888 O O . ALA A 1 763 ? 8.859 -22.919 38.868 1.00 50.75 763 ALA A O 1
ATOM 5889 N N . GLU A 1 764 ? 8.026 -24.977 39.177 1.00 58.19 764 GLU A N 1
ATOM 5890 C CA . GLU A 1 764 ? 8.721 -25.260 40.434 1.00 58.19 764 GLU A CA 1
ATOM 5891 C C . GLU A 1 764 ? 10.247 -25.334 40.243 1.00 58.19 764 GLU A C 1
ATOM 5893 O O . GLU A 1 764 ? 10.998 -24.751 41.017 1.00 58.19 764 GLU A O 1
ATOM 5898 N N . ARG A 1 765 ? 10.734 -25.921 39.141 1.00 59.41 765 ARG A N 1
ATOM 5899 C CA . ARG A 1 765 ? 12.170 -25.904 38.785 1.00 59.41 765 ARG A CA 1
ATOM 5900 C C . ARG A 1 765 ? 12.688 -24.510 38.432 1.00 59.41 765 ARG A C 1
ATOM 5902 O O . ARG A 1 765 ? 13.822 -24.178 38.784 1.00 59.41 765 ARG A O 1
ATOM 5909 N N . CYS A 1 766 ? 11.889 -23.701 37.732 1.00 54.81 766 CYS A N 1
ATOM 5910 C CA . CYS A 1 766 ? 12.203 -22.292 37.484 1.00 54.81 766 CYS A CA 1
ATOM 5911 C C . CYS A 1 766 ? 12.307 -21.524 38.803 1.00 54.81 766 CYS A C 1
ATOM 5913 O O . CYS A 1 766 ? 13.248 -20.755 38.979 1.00 54.81 766 CYS A O 1
ATOM 5915 N N . LYS A 1 767 ? 11.392 -21.783 39.742 1.00 59.00 767 LYS A N 1
ATOM 5916 C CA . LYS A 1 767 ? 11.429 -21.225 41.094 1.00 59.00 767 LYS A CA 1
ATOM 5917 C C . LYS A 1 767 ? 12.701 -21.635 41.841 1.00 59.00 767 LYS A C 1
ATOM 5919 O O . LYS A 1 767 ? 13.409 -20.752 42.307 1.00 59.00 767 LYS A O 1
ATOM 5924 N N . THR A 1 768 ? 13.063 -22.920 41.860 1.00 66.94 768 THR A N 1
ATOM 5925 C CA . THR A 1 768 ? 14.288 -23.400 42.527 1.00 66.94 768 THR A CA 1
ATOM 5926 C C . THR A 1 768 ? 15.554 -22.754 41.961 1.00 66.94 768 THR A C 1
ATOM 5928 O O . THR A 1 768 ? 16.398 -22.289 42.718 1.00 66.94 768 THR A O 1
ATOM 5931 N N . VAL A 1 769 ? 15.703 -22.666 40.633 1.00 62.03 769 VAL A N 1
ATOM 5932 C CA . VAL A 1 769 ? 16.893 -22.026 40.036 1.00 62.03 769 VAL A CA 1
ATOM 5933 C C . VAL A 1 769 ? 16.918 -20.522 40.309 1.00 62.03 769 VAL A C 1
ATOM 5935 O O . VAL A 1 769 ? 17.990 -19.968 40.547 1.00 62.03 769 VAL A O 1
ATOM 5938 N N . SER A 1 770 ? 15.761 -19.860 40.319 1.00 56.38 770 SER A N 1
ATOM 5939 C CA . SER A 1 770 ? 15.657 -18.461 40.741 1.00 56.38 770 SER A CA 1
ATOM 5940 C C . SER A 1 770 ? 16.052 -18.279 42.210 1.00 56.38 770 SER A C 1
ATOM 5942 O O . SER A 1 770 ? 16.830 -17.379 42.509 1.00 56.38 770 SER A O 1
ATOM 5944 N N . GLU A 1 771 ? 15.606 -19.155 43.114 1.00 64.75 771 GLU A N 1
ATOM 5945 C CA . GLU A 1 771 ? 15.993 -19.163 44.534 1.00 64.75 771 GLU A CA 1
ATOM 5946 C C . GLU A 1 771 ? 17.495 -19.424 44.725 1.00 64.75 771 GLU A C 1
ATOM 5948 O O . GLU A 1 771 ? 18.135 -18.748 45.525 1.00 64.75 771 GLU A O 1
ATOM 5953 N N . GLU A 1 772 ? 18.099 -20.319 43.939 1.00 69.88 772 GLU A N 1
ATOM 5954 C CA . GLU A 1 772 ? 19.549 -20.558 43.942 1.00 69.88 772 GLU A CA 1
ATOM 5955 C C . GLU A 1 772 ? 20.350 -19.348 43.440 1.00 69.88 772 GLU A C 1
ATOM 5957 O O . GLU A 1 772 ? 21.438 -19.076 43.948 1.00 69.88 772 GLU A O 1
ATOM 5962 N N . ILE A 1 773 ? 19.844 -18.632 42.429 1.00 65.56 773 ILE A N 1
ATOM 5963 C CA . ILE A 1 773 ? 20.453 -17.384 41.945 1.00 65.56 773 ILE A CA 1
ATOM 5964 C C . ILE A 1 773 ? 20.359 -16.312 43.035 1.00 65.56 773 ILE A C 1
ATOM 5966 O O . ILE A 1 773 ? 21.343 -15.619 43.283 1.00 65.56 773 ILE A O 1
ATOM 5970 N N . ILE A 1 774 ? 19.213 -16.206 43.711 1.00 62.16 774 ILE A N 1
ATOM 5971 C CA . ILE A 1 774 ? 18.999 -15.283 44.833 1.00 62.16 774 ILE A CA 1
ATOM 5972 C C . ILE A 1 774 ? 19.939 -15.611 46.002 1.00 62.16 774 ILE A C 1
ATOM 5974 O O . ILE A 1 774 ? 20.565 -14.702 46.539 1.00 62.16 774 ILE A O 1
ATOM 5978 N N . ASP A 1 775 ? 20.108 -16.884 46.358 1.00 71.75 775 ASP A N 1
ATOM 5979 C CA . ASP A 1 775 ? 21.008 -17.322 47.433 1.00 71.75 775 ASP A CA 1
ATOM 5980 C C . ASP A 1 775 ? 22.489 -17.059 47.098 1.00 71.75 775 ASP A C 1
ATOM 5982 O O . ASP A 1 775 ? 23.249 -16.566 47.933 1.00 71.75 775 ASP A O 1
ATOM 5986 N N . LEU A 1 776 ? 22.907 -17.293 45.847 1.00 70.25 776 LEU A N 1
ATOM 5987 C CA . LEU A 1 776 ? 24.250 -16.930 45.371 1.00 70.25 776 LEU A CA 1
ATOM 5988 C C . LEU A 1 776 ? 24.487 -15.422 45.423 1.00 70.25 776 LEU A C 1
ATOM 5990 O O . LEU A 1 776 ? 25.507 -14.977 45.946 1.00 70.25 776 LEU A O 1
ATOM 5994 N N . LEU A 1 777 ? 23.539 -14.632 44.918 1.00 62.81 777 LEU A N 1
ATOM 5995 C CA . LEU A 1 777 ? 23.630 -13.175 44.960 1.00 62.81 777 LEU A CA 1
ATOM 5996 C C . LEU A 1 777 ? 23.647 -12.667 46.408 1.00 62.81 777 LEU A C 1
ATOM 5998 O O . LEU A 1 777 ? 24.449 -11.793 46.724 1.00 62.81 777 LEU A O 1
ATOM 6002 N N . GLY A 1 778 ? 22.862 -13.270 47.305 1.00 65.75 778 GLY A N 1
ATOM 6003 C CA . GLY A 1 778 ? 22.853 -12.968 48.738 1.00 65.75 778 GLY A CA 1
ATOM 6004 C C . GLY A 1 778 ? 24.167 -13.304 49.455 1.00 65.75 778 GLY A C 1
ATOM 6005 O O . GLY A 1 778 ? 24.584 -12.557 50.337 1.00 65.75 778 GLY A O 1
ATOM 6006 N N . LYS A 1 779 ? 24.861 -14.378 49.052 1.00 69.88 779 LYS A N 1
ATOM 6007 C CA . LYS A 1 779 ? 26.187 -14.766 49.580 1.00 69.88 779 LYS A CA 1
ATOM 6008 C C . LYS A 1 779 ? 27.321 -13.869 49.092 1.00 69.88 779 LYS A C 1
ATOM 6010 O O . LYS A 1 779 ? 28.324 -13.706 49.790 1.00 69.88 779 LYS A O 1
ATOM 6015 N N . ILE A 1 780 ? 27.181 -13.329 47.884 1.00 68.38 780 ILE A N 1
ATOM 6016 C CA . ILE A 1 780 ? 28.191 -12.469 47.264 1.00 68.38 780 ILE A CA 1
ATOM 6017 C C . ILE A 1 780 ? 28.015 -11.019 47.737 1.00 68.38 780 ILE A C 1
ATOM 6019 O O . ILE A 1 780 ? 29.018 -10.336 47.941 1.00 68.38 780 ILE A O 1
ATOM 6023 N N . LYS A 1 781 ? 26.769 -10.584 47.982 1.00 59.16 781 LYS A N 1
ATOM 6024 C CA . LYS A 1 781 ? 26.376 -9.228 48.394 1.00 59.16 781 LYS A CA 1
ATOM 6025 C C . LYS A 1 781 ? 27.256 -8.653 49.529 1.00 59.16 781 LYS A C 1
ATOM 6027 O O . LYS A 1 781 ? 27.470 -9.321 50.546 1.00 59.16 781 LYS A O 1
ATOM 6032 N N . PRO A 1 782 ? 27.734 -7.398 49.410 1.00 62.53 782 PRO A N 1
ATOM 6033 C CA . PRO A 1 782 ? 28.481 -6.741 50.477 1.00 62.53 782 PRO A CA 1
ATOM 6034 C C . PRO A 1 782 ? 27.552 -6.399 51.652 1.00 62.53 782 PRO A C 1
ATOM 6036 O O . PRO A 1 782 ? 26.425 -5.947 51.455 1.00 62.53 782 PRO A O 1
ATOM 6039 N N . LYS A 1 783 ? 28.029 -6.601 52.888 1.00 66.50 783 LYS A N 1
ATOM 6040 C CA . LYS A 1 783 ? 27.264 -6.276 54.107 1.00 66.50 783 LYS A CA 1
ATOM 6041 C C . LYS A 1 783 ? 27.100 -4.766 54.302 1.00 66.50 783 LYS A C 1
ATOM 6043 O O . LYS A 1 783 ? 26.108 -4.350 54.885 1.00 66.50 783 LYS A O 1
ATOM 6048 N N . ASP A 1 784 ? 28.053 -3.977 53.806 1.00 61.28 784 ASP A N 1
ATOM 6049 C CA . ASP A 1 784 ? 27.993 -2.517 53.760 1.00 61.28 784 ASP A CA 1
ATOM 6050 C C . ASP A 1 784 ? 28.322 -2.017 52.335 1.00 61.28 784 ASP A C 1
ATOM 6052 O O . ASP A 1 784 ? 29.494 -2.010 51.937 1.00 61.28 784 ASP A O 1
ATOM 6056 N N . PRO A 1 785 ? 27.305 -1.609 51.550 1.00 53.84 785 PRO A N 1
ATOM 6057 C CA . PRO A 1 785 ? 27.468 -1.109 50.183 1.00 53.84 785 PRO A CA 1
ATOM 6058 C C . PRO A 1 785 ? 28.299 0.176 50.065 1.00 53.84 785 PRO A C 1
ATOM 6060 O O . PRO A 1 785 ? 28.807 0.464 48.985 1.00 53.84 785 PRO A O 1
ATOM 6063 N N . SER A 1 786 ? 28.451 0.943 51.151 1.00 50.69 786 SER A N 1
ATOM 6064 C CA . SER A 1 786 ? 29.188 2.215 51.159 1.00 50.69 786 SER A CA 1
ATOM 6065 C C . SER A 1 786 ? 30.707 2.032 51.310 1.00 50.69 786 SER A C 1
ATOM 6067 O O . SER A 1 786 ? 31.497 2.945 51.050 1.00 50.69 786 SER A O 1
ATOM 6069 N N . SER A 1 787 ? 31.151 0.823 51.677 1.00 62.47 787 SER A N 1
ATOM 6070 C CA . SER A 1 787 ? 32.560 0.487 51.861 1.00 62.47 787 SER A CA 1
ATOM 6071 C C . SER A 1 787 ? 33.226 0.073 50.543 1.00 62.47 787 SER A C 1
ATOM 6073 O O . SER A 1 787 ? 33.062 -1.056 50.073 1.00 62.47 787 SER A O 1
ATOM 6075 N N . LYS A 1 788 ? 34.088 0.941 49.984 1.00 54.75 788 LYS A N 1
ATOM 6076 C CA . LYS A 1 788 ? 34.861 0.663 48.748 1.00 54.75 788 LYS A CA 1
ATOM 6077 C C . LYS A 1 788 ? 35.621 -0.670 48.776 1.00 54.75 788 LYS A C 1
ATOM 6079 O O . LYS A 1 788 ? 35.722 -1.340 47.754 1.00 54.75 788 LYS A O 1
ATOM 6084 N N . ARG A 1 789 ? 36.142 -1.085 49.938 1.00 62.03 789 ARG A N 1
ATOM 6085 C CA . ARG A 1 789 ? 36.890 -2.348 50.089 1.00 62.03 789 ARG A CA 1
ATOM 6086 C C . ARG A 1 789 ? 35.976 -3.575 50.030 1.00 62.03 789 ARG A C 1
ATOM 6088 O O . ARG A 1 789 ? 36.362 -4.581 49.441 1.00 62.03 789 ARG A O 1
ATOM 6095 N N . GLN A 1 790 ? 34.781 -3.503 50.621 1.00 65.50 790 GLN A N 1
ATOM 6096 C CA . GLN A 1 790 ? 33.804 -4.595 50.546 1.00 65.50 790 GLN A CA 1
ATOM 6097 C C . GLN A 1 790 ? 33.157 -4.676 49.162 1.00 65.50 790 GLN A C 1
ATOM 6099 O O . GLN A 1 790 ? 32.934 -5.781 48.678 1.00 65.50 790 GLN A O 1
ATOM 6104 N N . TYR A 1 791 ? 32.940 -3.536 48.501 1.00 62.78 791 TYR A N 1
ATOM 6105 C CA . TYR A 1 791 ? 32.465 -3.486 47.119 1.00 62.78 791 TYR A CA 1
ATOM 6106 C C . TYR A 1 791 ? 33.476 -4.094 46.136 1.00 62.78 791 TYR A C 1
ATOM 6108 O O . TYR A 1 791 ? 33.106 -4.940 45.331 1.00 62.78 791 TYR A O 1
ATOM 6116 N N . MET A 1 792 ? 34.773 -3.777 46.258 1.00 57.44 792 MET A N 1
ATOM 6117 C CA . MET A 1 792 ? 35.809 -4.430 45.439 1.00 57.44 792 MET A CA 1
ATOM 6118 C C . MET A 1 792 ? 35.854 -5.950 45.674 1.00 57.44 792 MET A C 1
ATOM 6120 O O . MET A 1 792 ? 36.023 -6.726 44.738 1.00 57.44 792 MET A O 1
ATOM 6124 N N . GLY A 1 793 ? 35.665 -6.390 46.925 1.00 63.25 793 GLY A N 1
ATOM 6125 C CA . GLY A 1 793 ? 35.547 -7.810 47.265 1.00 63.25 793 GLY A CA 1
ATOM 6126 C C . GLY A 1 793 ? 34.278 -8.469 46.710 1.00 63.25 793 GLY A C 1
ATOM 6127 O O . GLY A 1 793 ? 34.316 -9.644 46.360 1.00 63.25 793 GLY A O 1
ATOM 6128 N N . PHE A 1 794 ? 33.175 -7.724 46.601 1.00 68.44 794 PHE A N 1
ATOM 6129 C CA . PHE A 1 794 ? 31.954 -8.151 45.917 1.00 68.44 794 PHE A CA 1
ATOM 6130 C C . PHE A 1 794 ? 32.195 -8.320 44.417 1.00 68.44 794 PHE A C 1
ATOM 6132 O O . PHE A 1 794 ? 31.864 -9.376 43.895 1.00 68.44 794 PHE A O 1
ATOM 6139 N N . VAL A 1 795 ? 32.827 -7.348 43.749 1.00 60.19 795 VAL A N 1
ATOM 6140 C CA . VAL A 1 795 ? 33.150 -7.420 42.312 1.00 60.19 795 VAL A CA 1
ATOM 6141 C C . VAL A 1 795 ? 34.038 -8.628 42.010 1.00 60.19 795 VAL A C 1
ATOM 6143 O O . VAL A 1 795 ? 33.682 -9.432 41.155 1.00 60.19 795 VAL A O 1
ATOM 6146 N N . MET A 1 796 ? 35.112 -8.843 42.781 1.00 64.12 796 MET A N 1
ATOM 6147 C CA . MET A 1 796 ? 35.976 -10.020 42.602 1.00 64.12 796 MET A CA 1
ATOM 6148 C C . MET A 1 796 ? 35.233 -11.339 42.846 1.00 64.12 796 MET A C 1
ATOM 6150 O O . MET A 1 796 ? 35.405 -12.289 42.092 1.00 64.12 796 MET A O 1
ATOM 6154 N N . LYS A 1 797 ? 34.366 -11.415 43.865 1.00 66.56 797 LYS A N 1
ATOM 6155 C CA . LYS A 1 797 ? 33.542 -12.612 44.111 1.00 66.56 797 LYS A CA 1
ATOM 6156 C C . LYS A 1 797 ? 32.473 -12.815 43.041 1.00 66.56 797 LYS A C 1
ATOM 6158 O O . LYS A 1 797 ? 32.097 -13.954 42.779 1.00 66.56 797 LYS A O 1
ATOM 6163 N N . LEU A 1 798 ? 31.958 -11.742 42.448 1.00 63.88 798 LEU A N 1
ATOM 6164 C CA . LEU A 1 798 ? 31.003 -11.803 41.349 1.00 63.88 798 LEU A CA 1
ATOM 6165 C C . LEU A 1 798 ? 31.680 -12.356 40.089 1.00 63.88 798 LEU A C 1
ATOM 6167 O O . LEU A 1 798 ? 31.097 -13.218 39.441 1.00 63.88 798 LEU A O 1
ATOM 6171 N N . GLU A 1 799 ? 32.912 -11.922 39.801 1.00 60.97 799 GLU A N 1
ATOM 6172 C CA . GLU A 1 799 ? 33.770 -12.472 38.739 1.00 60.97 799 GLU A CA 1
ATOM 6173 C C . GLU A 1 799 ? 34.134 -13.941 39.017 1.00 60.97 799 GLU A C 1
ATOM 6175 O O . GLU A 1 799 ? 33.985 -14.802 38.152 1.00 60.97 799 GLU A O 1
ATOM 6180 N N . GLU A 1 800 ? 34.505 -14.280 40.254 1.00 68.38 800 GLU A N 1
ATOM 6181 C CA . GLU A 1 800 ? 34.850 -15.652 40.656 1.00 68.38 800 GLU A CA 1
ATOM 6182 C C . GLU A 1 800 ? 33.649 -16.617 40.552 1.00 68.38 800 GLU A C 1
ATOM 6184 O O . GLU A 1 800 ? 33.797 -17.786 40.191 1.00 68.38 800 GLU A O 1
ATOM 6189 N N . ASN A 1 801 ? 32.431 -16.119 40.800 1.00 69.88 801 ASN A N 1
ATOM 6190 C CA . ASN A 1 801 ? 31.183 -16.878 40.679 1.00 69.88 801 ASN A CA 1
ATOM 6191 C C . ASN A 1 801 ? 30.468 -16.667 39.331 1.00 69.88 801 ASN A C 1
ATOM 6193 O O . ASN A 1 801 ? 29.385 -17.225 39.122 1.00 69.88 801 ASN A O 1
ATOM 6197 N N . GLU A 1 802 ? 31.058 -15.919 38.392 1.00 63.47 802 GLU A N 1
ATOM 6198 C CA . GLU A 1 802 ? 30.446 -15.571 37.103 1.00 63.47 802 GLU A CA 1
ATOM 6199 C C . GLU A 1 802 ? 30.080 -16.828 36.315 1.00 63.47 802 GLU A C 1
ATOM 6201 O O . GLU A 1 802 ? 28.997 -16.925 35.732 1.00 63.47 802 GLU A O 1
ATOM 6206 N N . ARG A 1 803 ? 30.943 -17.847 36.381 1.00 69.25 803 ARG A N 1
ATOM 6207 C CA . ARG A 1 803 ? 30.700 -19.150 35.762 1.00 69.25 803 ARG A CA 1
ATOM 6208 C C . ARG A 1 803 ? 29.443 -19.822 36.319 1.00 69.25 803 ARG A C 1
ATOM 6210 O O . ARG A 1 803 ? 28.622 -20.293 35.537 1.00 69.25 803 ARG A O 1
ATOM 6217 N N . GLN A 1 804 ? 29.252 -19.814 37.640 1.00 70.31 804 GLN A N 1
ATOM 6218 C CA . GLN A 1 804 ? 28.072 -20.408 38.281 1.00 70.31 804 GLN A CA 1
ATOM 6219 C C . GLN A 1 804 ? 26.800 -19.603 37.990 1.00 70.31 804 GLN A C 1
ATOM 6221 O O . GLN A 1 804 ? 25.741 -20.177 37.734 1.00 70.31 804 GLN A O 1
ATOM 6226 N N . LEU A 1 805 ? 26.896 -18.270 37.978 1.00 63.78 805 LEU A N 1
ATOM 6227 C CA . LEU A 1 805 ? 25.772 -17.390 37.661 1.00 63.78 805 LEU A CA 1
ATOM 6228 C C . LEU A 1 805 ? 25.345 -17.543 36.192 1.00 63.78 805 LEU A C 1
ATOM 6230 O O . LEU A 1 805 ? 24.153 -17.614 35.891 1.00 63.78 805 LEU A O 1
ATOM 6234 N N . SER A 1 806 ? 26.313 -17.633 35.279 1.00 63.81 806 SER A N 1
ATOM 6235 C CA . SER A 1 806 ? 26.097 -17.874 33.849 1.00 63.81 806 SER A CA 1
ATOM 6236 C C . SER A 1 806 ? 25.486 -19.255 33.592 1.00 63.81 806 SER A C 1
ATOM 6238 O O . SER A 1 806 ? 24.534 -19.387 32.818 1.00 63.81 806 SER A O 1
ATOM 6240 N N . GLU A 1 807 ? 25.945 -20.281 34.310 1.00 72.12 807 GLU A N 1
ATOM 6241 C CA . GLU A 1 807 ? 25.393 -21.634 34.239 1.00 72.12 807 GLU A CA 1
ATOM 6242 C C . GLU A 1 807 ? 23.934 -21.682 34.718 1.00 72.12 807 GLU A C 1
ATOM 6244 O O . GLU A 1 807 ? 23.062 -22.205 34.018 1.00 72.12 807 GLU A O 1
ATOM 6249 N N . LYS A 1 808 ? 23.624 -21.065 35.867 1.00 70.44 808 LYS A N 1
ATOM 6250 C CA . LYS A 1 808 ? 22.248 -20.989 36.386 1.00 70.44 808 LYS A CA 1
ATOM 6251 C C . LYS A 1 808 ? 21.332 -20.156 35.483 1.00 70.44 808 LYS A C 1
ATOM 6253 O O . LYS A 1 808 ? 20.206 -20.576 35.223 1.00 70.44 808 LYS A O 1
ATOM 6258 N N . LYS A 1 809 ? 21.819 -19.047 34.908 1.00 57.22 809 LYS A N 1
ATOM 6259 C CA . LYS A 1 809 ? 21.101 -18.267 33.875 1.00 57.22 809 LYS A CA 1
ATOM 6260 C C . LYS A 1 809 ? 20.812 -19.099 32.625 1.00 57.22 809 LYS A C 1
ATOM 6262 O O . LYS A 1 809 ? 19.717 -19.029 32.069 1.00 57.22 809 LYS A O 1
ATOM 6267 N N . THR A 1 810 ? 21.773 -19.910 32.195 1.00 63.91 810 THR A N 1
ATOM 6268 C CA . THR A 1 810 ? 21.616 -20.809 31.046 1.00 63.91 810 THR A CA 1
ATOM 6269 C C . THR A 1 810 ? 20.563 -21.880 31.328 1.00 63.91 810 THR A C 1
ATOM 6271 O O . THR A 1 810 ? 19.694 -22.116 30.488 1.00 63.91 810 THR A O 1
ATOM 6274 N N . ARG A 1 811 ? 20.565 -22.463 32.535 1.00 65.94 811 ARG A N 1
ATOM 6275 C CA . ARG A 1 811 ? 19.540 -23.419 32.986 1.00 65.94 811 ARG A CA 1
ATOM 6276 C C . ARG A 1 811 ? 18.151 -22.787 33.065 1.00 65.94 811 ARG A C 1
ATOM 6278 O O . ARG A 1 811 ? 17.199 -23.378 32.564 1.00 65.94 811 ARG A O 1
ATOM 6285 N N . LEU A 1 812 ? 18.037 -21.574 33.604 1.00 55.50 812 LEU A N 1
ATOM 6286 C CA . LEU A 1 812 ? 16.769 -20.843 33.662 1.00 55.50 812 LEU A CA 1
ATOM 6287 C C . LEU A 1 812 ? 16.216 -20.558 32.255 1.00 55.50 812 LEU A C 1
ATOM 6289 O O . LEU A 1 812 ? 15.042 -20.800 31.990 1.00 55.50 812 LEU A O 1
ATOM 6293 N N . ASN A 1 813 ? 17.068 -20.132 31.318 1.00 49.84 813 ASN A N 1
ATOM 6294 C CA . ASN A 1 813 ? 16.683 -19.951 29.915 1.00 49.84 813 ASN A CA 1
ATOM 6295 C C . ASN A 1 813 ? 16.286 -21.267 29.228 1.00 49.84 813 ASN A C 1
ATOM 6297 O O . ASN A 1 813 ? 15.396 -21.269 28.376 1.00 49.84 813 ASN A O 1
ATOM 6301 N N . ALA A 1 814 ? 16.919 -22.387 29.580 1.00 58.28 814 ALA A N 1
ATOM 6302 C CA . ALA A 1 814 ? 16.545 -23.701 29.065 1.00 58.28 814 ALA A CA 1
ATOM 6303 C C . ALA A 1 814 ? 15.159 -24.130 29.570 1.00 58.28 814 ALA A C 1
ATOM 6305 O O . ALA A 1 814 ? 14.331 -24.561 28.768 1.00 58.28 814 ALA A O 1
ATOM 6306 N N . TYR A 1 815 ? 14.870 -23.939 30.861 1.00 57.25 815 TYR A N 1
ATOM 6307 C CA . TYR A 1 815 ? 13.541 -24.196 31.420 1.00 57.25 815 TYR A CA 1
ATOM 6308 C C . TYR A 1 815 ? 12.485 -23.243 30.852 1.00 57.25 815 TYR A C 1
ATOM 6310 O O . TYR A 1 815 ? 11.386 -23.686 30.540 1.00 57.25 815 TYR A O 1
ATOM 6318 N N . ARG A 1 816 ? 12.825 -21.973 30.591 1.00 52.38 816 ARG A N 1
ATOM 6319 C CA . ARG A 1 816 ? 11.941 -21.019 29.900 1.00 52.38 816 ARG A CA 1
ATOM 6320 C C . ARG A 1 816 ? 11.558 -21.499 28.503 1.00 52.38 816 ARG A C 1
ATOM 6322 O O . ARG A 1 816 ? 10.380 -21.537 28.175 1.00 52.38 816 ARG A O 1
ATOM 6329 N N . LYS A 1 817 ? 12.541 -21.912 27.699 1.00 51.56 817 LYS A N 1
ATOM 6330 C CA . LYS A 1 817 ? 12.294 -22.471 26.362 1.00 51.56 817 LYS A CA 1
ATOM 6331 C C . LYS A 1 817 ? 11.456 -23.744 26.432 1.00 51.56 817 LYS A C 1
ATOM 6333 O O . LYS A 1 817 ? 10.622 -23.963 25.566 1.00 51.56 817 LYS A O 1
ATOM 6338 N N . GLN A 1 818 ? 11.654 -24.572 27.457 1.00 53.28 818 GLN A N 1
ATOM 6339 C CA . GLN A 1 818 ? 10.820 -25.748 27.697 1.00 53.28 818 GLN A CA 1
ATOM 6340 C C . GLN A 1 818 ? 9.391 -25.370 28.110 1.00 53.28 818 GLN A C 1
ATOM 6342 O O . GLN A 1 818 ? 8.465 -26.032 27.663 1.00 53.28 818 GLN A O 1
ATOM 6347 N N . LEU A 1 819 ? 9.194 -24.304 28.889 1.00 47.84 819 LEU A N 1
ATOM 6348 C CA . LEU A 1 819 ? 7.873 -23.803 29.275 1.00 47.84 819 LEU A CA 1
ATOM 6349 C C . LEU A 1 819 ? 7.132 -23.198 28.076 1.00 47.84 819 LEU A C 1
ATOM 6351 O O . LEU A 1 819 ? 5.988 -23.553 27.830 1.00 47.84 819 LEU A O 1
ATOM 6355 N N . GLU A 1 820 ? 7.799 -22.347 27.290 1.00 45.81 820 GLU A N 1
ATOM 6356 C CA . GLU A 1 820 ? 7.289 -21.791 26.025 1.00 45.81 820 GLU A CA 1
ATOM 6357 C C . GLU A 1 820 ? 6.899 -22.914 25.061 1.00 45.81 820 GLU A C 1
ATOM 6359 O O . GLU A 1 820 ? 5.841 -22.880 24.437 1.00 45.81 820 GLU A O 1
ATOM 6364 N N . LEU A 1 821 ? 7.736 -23.949 24.985 1.00 47.00 821 LEU A N 1
ATOM 6365 C CA . LEU A 1 821 ? 7.483 -25.125 24.177 1.00 47.00 821 LEU A CA 1
ATOM 6366 C C . LEU A 1 821 ? 6.286 -25.929 24.717 1.00 47.00 821 LEU A C 1
ATOM 6368 O O . LEU A 1 821 ? 5.417 -26.277 23.928 1.00 47.00 821 LEU A O 1
ATOM 6372 N N . GLN A 1 822 ? 6.182 -26.173 26.027 1.00 47.72 822 GLN A N 1
ATOM 6373 C CA . GLN A 1 822 ? 5.048 -26.872 26.655 1.00 47.72 822 GLN A CA 1
ATOM 6374 C C . GLN A 1 822 ? 3.727 -26.096 26.524 1.00 47.72 822 GLN A C 1
ATOM 6376 O O . GLN A 1 822 ? 2.699 -26.685 26.211 1.00 47.72 822 GLN A O 1
ATOM 6381 N N . LEU A 1 823 ? 3.750 -24.768 26.645 1.00 43.06 823 LEU A N 1
ATOM 6382 C CA . LEU A 1 823 ? 2.594 -23.905 26.382 1.00 43.06 823 LEU A CA 1
ATOM 6383 C C . LEU A 1 823 ? 2.216 -23.911 24.891 1.00 43.06 823 LEU A C 1
ATOM 6385 O O . LEU A 1 823 ? 1.037 -23.992 24.545 1.00 43.06 823 LEU A O 1
ATOM 6389 N N . SER A 1 824 ? 3.208 -23.923 23.992 1.00 41.66 824 SER A N 1
ATOM 6390 C CA . SER A 1 824 ? 2.969 -24.097 22.552 1.00 41.66 824 SER A CA 1
ATOM 6391 C C . SER A 1 824 ? 2.402 -25.485 22.220 1.00 41.66 824 SER A C 1
ATOM 6393 O O . SER A 1 824 ? 1.580 -25.616 21.312 1.00 41.66 824 SER A O 1
ATOM 6395 N N . TYR A 1 825 ? 2.777 -26.505 22.992 1.00 44.44 825 TYR A N 1
ATOM 6396 C CA . TYR A 1 825 ? 2.245 -27.860 22.910 1.00 44.44 825 TYR A CA 1
ATOM 6397 C C . TYR A 1 825 ? 0.804 -27.948 23.439 1.00 44.44 825 TYR A C 1
ATOM 6399 O O . TYR A 1 825 ? -0.030 -28.584 22.801 1.00 44.44 825 TYR A O 1
ATOM 6407 N N . MET A 1 826 ? 0.470 -27.248 24.527 1.00 41.44 826 MET A N 1
ATOM 6408 C CA . MET A 1 826 ? -0.903 -27.159 25.046 1.00 41.44 826 MET A CA 1
ATOM 6409 C C . MET A 1 826 ? -1.844 -26.392 24.113 1.00 41.44 826 MET A C 1
ATOM 6411 O O . MET A 1 826 ? -3.002 -26.771 23.970 1.00 41.44 826 MET A O 1
ATOM 6415 N N . SER A 1 827 ? -1.336 -25.393 23.380 1.00 38.09 827 SER A N 1
ATOM 6416 C CA . SER A 1 827 ? -2.089 -24.732 22.298 1.00 38.09 827 SER A CA 1
ATOM 6417 C C . SER A 1 827 ? -2.363 -25.641 21.082 1.00 38.09 827 SER A C 1
ATOM 6419 O O . SER A 1 827 ? -3.046 -25.244 20.139 1.00 38.09 827 SER A O 1
ATOM 6421 N N . ARG A 1 828 ? -1.825 -26.870 21.088 1.00 46.19 828 ARG A N 1
ATOM 6422 C CA . ARG A 1 828 ? -1.957 -27.892 20.041 1.00 46.19 828 ARG A CA 1
ATOM 6423 C C . ARG A 1 828 ? -2.337 -29.246 20.646 1.00 46.19 828 ARG A C 1
ATOM 6425 O O . ARG A 1 828 ? -1.664 -30.248 20.393 1.00 46.19 828 ARG A O 1
ATOM 6432 N N . SER A 1 829 ? -3.431 -29.283 21.405 1.00 33.78 829 SER A N 1
ATOM 6433 C CA . SER A 1 829 ? -3.887 -30.461 22.164 1.00 33.78 829 SER A CA 1
ATOM 6434 C C . SER A 1 829 ? -4.203 -31.727 21.341 1.00 33.78 829 SER A C 1
ATOM 6436 O O . SER A 1 829 ? -4.660 -32.706 21.905 1.00 33.78 829 SER A O 1
ATOM 6438 N N . GLU A 1 830 ? -3.961 -31.764 20.028 1.00 36.47 830 GLU A N 1
ATOM 6439 C CA . GLU A 1 830 ? -4.158 -32.962 19.194 1.00 36.47 830 GLU A CA 1
ATOM 6440 C C . GLU A 1 830 ? -2.850 -33.703 18.846 1.00 36.47 830 GLU A C 1
ATOM 6442 O O . GLU A 1 830 ? -2.890 -34.823 18.333 1.00 36.47 830 GLU A O 1
ATOM 6447 N N . ILE A 1 831 ? -1.675 -33.101 19.088 1.00 39.06 831 ILE A N 1
ATOM 6448 C CA . ILE A 1 831 ? -0.374 -33.684 18.696 1.00 39.06 831 ILE A CA 1
ATOM 6449 C C . ILE A 1 831 ? 0.312 -34.418 19.864 1.00 39.06 831 ILE A C 1
ATOM 6451 O O . ILE A 1 831 ? 1.018 -35.400 19.628 1.00 39.06 831 ILE A O 1
ATOM 6455 N N . ASN A 1 832 ? 0.069 -34.006 21.111 1.00 42.84 832 ASN A N 1
ATOM 6456 C CA . ASN A 1 832 ? 0.734 -34.576 22.289 1.00 42.84 832 ASN A CA 1
ATOM 6457 C C . ASN A 1 832 ? 0.178 -35.922 22.749 1.00 42.84 832 ASN A C 1
ATOM 6459 O O . ASN A 1 832 ? 0.973 -36.796 23.087 1.00 42.84 832 ASN A O 1
ATOM 6463 N N . ASP A 1 833 ? -1.128 -36.156 22.617 1.00 39.62 833 ASP A N 1
ATOM 6464 C CA . ASP A 1 833 ? -1.728 -37.459 22.941 1.00 39.62 833 ASP A CA 1
ATOM 6465 C C . ASP A 1 833 ? -1.093 -38.608 22.132 1.00 39.62 833 ASP A C 1
ATOM 6467 O O . ASP A 1 833 ? -1.055 -39.760 22.563 1.00 39.62 833 ASP A O 1
ATOM 6471 N N . LYS A 1 834 ? -0.525 -38.295 20.958 1.00 38.38 834 LYS A N 1
ATOM 6472 C CA . LYS A 1 834 ? 0.184 -39.260 20.106 1.00 38.38 834 LYS A CA 1
ATOM 6473 C C . LYS A 1 834 ? 1.657 -39.444 20.465 1.00 38.38 834 LYS A C 1
ATOM 6475 O O . LYS A 1 834 ? 2.187 -40.524 20.220 1.00 38.38 834 LYS A O 1
ATOM 6480 N N . LEU A 1 835 ? 2.322 -38.436 21.026 1.00 35.91 835 LEU A N 1
ATOM 6481 C CA . LEU A 1 835 ? 3.746 -38.500 21.375 1.00 35.91 835 LEU A CA 1
ATOM 6482 C C . LEU A 1 835 ? 3.978 -39.090 22.771 1.00 35.91 835 LEU A C 1
ATOM 6484 O O . LEU A 1 835 ? 4.904 -39.884 22.929 1.00 35.91 835 LEU A O 1
ATOM 6488 N N . ASP A 1 836 ? 3.101 -38.820 23.738 1.00 37.09 836 ASP A N 1
ATOM 6489 C CA . ASP A 1 836 ? 3.228 -39.375 25.095 1.00 37.09 836 ASP A CA 1
ATOM 6490 C C . ASP A 1 836 ? 2.979 -40.889 25.137 1.00 37.09 836 ASP A C 1
ATOM 6492 O O . ASP A 1 836 ? 3.614 -41.613 25.907 1.00 37.09 836 ASP A O 1
ATOM 6496 N N . SER A 1 837 ? 2.164 -41.404 24.211 1.00 38.03 837 SER A N 1
ATOM 6497 C CA . SER A 1 837 ? 1.961 -42.849 24.029 1.00 38.03 837 SER A CA 1
ATOM 6498 C C . SER A 1 837 ? 3.210 -43.603 23.539 1.00 38.03 837 SER A C 1
ATOM 6500 O O . SER A 1 837 ? 3.311 -44.815 23.724 1.00 38.03 837 SER A O 1
ATOM 6502 N N . LEU A 1 838 ? 4.183 -42.904 22.939 1.00 37.47 838 LEU A N 1
ATOM 6503 C CA . LEU A 1 838 ? 5.429 -43.496 22.434 1.00 37.47 838 LEU A CA 1
ATOM 6504 C C . LEU A 1 838 ? 6.569 -43.461 23.460 1.00 37.47 838 LEU A C 1
ATOM 6506 O O . LEU A 1 838 ? 7.507 -44.248 23.348 1.00 37.47 838 LEU A O 1
ATOM 6510 N N . VAL A 1 839 ? 6.495 -42.568 24.450 1.00 38.19 839 VAL A N 1
ATOM 6511 C CA . VAL A 1 839 ? 7.557 -42.360 25.449 1.00 38.19 839 VAL A CA 1
ATOM 6512 C C . VAL A 1 839 ? 7.388 -43.271 26.671 1.00 38.19 839 VAL A C 1
ATOM 6514 O O . VAL A 1 839 ? 8.381 -43.653 27.280 1.00 38.19 839 VAL A O 1
ATOM 6517 N N . TYR A 1 840 ? 6.173 -43.731 26.975 1.00 34.66 840 TYR A N 1
ATOM 6518 C CA . TYR A 1 840 ? 5.894 -44.596 28.134 1.00 34.66 840 TYR A CA 1
ATOM 6519 C C . TYR A 1 840 ? 6.329 -46.075 28.000 1.00 34.66 840 TYR A C 1
ATOM 6521 O O . TYR A 1 840 ? 5.971 -46.891 28.844 1.00 34.66 840 TYR A O 1
ATOM 6529 N N . MET A 1 841 ? 7.090 -46.454 26.962 1.00 35.00 841 MET A N 1
ATOM 6530 C CA . MET A 1 841 ? 7.401 -47.866 26.661 1.00 35.00 841 MET A CA 1
ATOM 6531 C C . MET A 1 841 ? 8.879 -48.293 26.748 1.00 35.00 841 MET A C 1
ATOM 6533 O O . MET A 1 841 ? 9.174 -49.420 26.364 1.00 35.00 841 MET A O 1
ATOM 6537 N N . ASN A 1 842 ? 9.829 -47.487 27.239 1.00 37.66 842 ASN A N 1
ATOM 6538 C CA . ASN A 1 842 ? 11.206 -47.991 27.412 1.00 37.66 842 ASN A CA 1
ATOM 6539 C C . ASN A 1 842 ? 11.966 -47.293 28.546 1.00 37.66 842 ASN A C 1
ATOM 6541 O O . ASN A 1 842 ? 12.421 -46.162 28.395 1.00 37.66 842 ASN A O 1
ATOM 6545 N N . ASP A 1 843 ? 12.123 -48.009 29.656 1.00 33.91 843 ASP A N 1
ATOM 6546 C CA . ASP A 1 843 ? 12.538 -47.479 30.958 1.00 33.91 843 ASP A CA 1
ATOM 6547 C C . ASP A 1 843 ? 13.987 -47.829 31.340 1.00 33.91 843 ASP A C 1
ATOM 6549 O O . ASP A 1 843 ? 14.303 -47.916 32.520 1.00 33.91 843 ASP A O 1
ATOM 6553 N N . ASP A 1 844 ? 14.903 -48.066 30.387 1.00 41.22 844 ASP A N 1
ATOM 6554 C CA . ASP A 1 844 ? 16.284 -48.360 30.796 1.00 41.22 844 ASP A CA 1
ATOM 6555 C C . ASP A 1 844 ? 17.387 -47.999 29.784 1.00 41.22 844 ASP A C 1
ATOM 6557 O O . ASP A 1 844 ? 17.313 -48.323 28.595 1.00 41.22 844 ASP A O 1
ATOM 6561 N N . ASN A 1 845 ? 18.473 -47.424 30.318 1.00 38.69 845 ASN A N 1
ATOM 6562 C CA . ASN A 1 845 ? 19.773 -47.069 29.713 1.00 38.69 845 ASN A CA 1
ATOM 6563 C C . ASN A 1 845 ? 19.988 -45.633 29.178 1.00 38.69 845 ASN A C 1
ATOM 6565 O O . ASN A 1 845 ? 20.003 -45.363 27.973 1.00 38.69 845 ASN A O 1
ATOM 6569 N N . GLY A 1 846 ? 20.360 -44.730 30.095 1.00 39.28 846 GLY A N 1
ATOM 6570 C CA . GLY A 1 846 ? 20.782 -43.343 29.831 1.00 39.28 846 GLY A CA 1
ATOM 6571 C C . GLY A 1 846 ? 22.023 -43.160 28.937 1.00 39.28 846 GLY A C 1
ATOM 6572 O O . GLY A 1 846 ? 22.221 -42.085 28.373 1.00 39.28 846 GLY A O 1
ATOM 6573 N N . THR A 1 847 ? 22.828 -44.199 28.705 1.00 39.47 847 THR A N 1
ATOM 6574 C CA . THR A 1 847 ? 24.005 -44.125 27.816 1.00 39.47 847 THR A CA 1
ATOM 6575 C C . THR A 1 847 ? 23.615 -44.054 26.332 1.00 39.47 847 THR A C 1
ATOM 6577 O O . THR A 1 847 ? 24.301 -43.416 25.534 1.00 39.47 847 THR A O 1
ATOM 6580 N N . ARG A 1 848 ? 22.469 -44.643 25.954 1.00 38.19 848 ARG A N 1
ATOM 6581 C CA . ARG A 1 848 ? 21.911 -44.560 24.590 1.00 38.19 848 ARG A CA 1
ATOM 6582 C C . ARG A 1 848 ? 21.327 -43.183 24.281 1.00 38.19 848 ARG A C 1
ATOM 6584 O O . ARG A 1 848 ? 21.391 -42.740 23.136 1.00 38.19 848 ARG A O 1
ATOM 6591 N N . LEU A 1 849 ? 20.809 -42.491 25.296 1.00 39.41 849 LEU A N 1
ATOM 6592 C CA . LEU A 1 849 ? 20.176 -41.182 25.140 1.00 39.41 849 LEU A CA 1
ATOM 6593 C C . LEU A 1 849 ? 21.190 -40.104 24.732 1.00 39.41 849 LEU A C 1
ATOM 6595 O O . LEU A 1 849 ? 20.931 -39.338 23.808 1.00 39.41 849 LEU A O 1
ATOM 6599 N N . ASN A 1 850 ? 22.374 -40.104 25.351 1.00 39.41 850 ASN A N 1
ATOM 6600 C CA . ASN A 1 850 ? 23.440 -39.148 25.031 1.00 39.41 850 ASN A CA 1
ATOM 6601 C C . ASN A 1 850 ? 24.009 -39.356 23.618 1.00 39.41 850 ASN A C 1
ATOM 6603 O O . ASN A 1 850 ? 24.334 -38.387 22.933 1.00 39.41 850 ASN A O 1
ATOM 6607 N N . MET A 1 851 ? 24.065 -40.607 23.150 1.00 39.47 851 MET A N 1
ATOM 6608 C CA . MET A 1 851 ? 24.505 -40.945 21.792 1.00 39.47 851 MET A CA 1
ATOM 6609 C C . MET A 1 851 ? 23.447 -40.578 20.729 1.00 39.47 851 MET A C 1
ATOM 6611 O O . MET A 1 851 ? 23.779 -40.179 19.615 1.00 39.47 851 MET A O 1
ATOM 6615 N N . LEU A 1 852 ? 22.157 -40.648 21.079 1.00 39.75 852 LEU A N 1
ATOM 6616 C CA . LEU A 1 852 ? 21.065 -40.139 20.241 1.00 39.75 852 LEU A CA 1
ATOM 6617 C C . LEU A 1 852 ? 21.094 -38.607 20.149 1.00 39.75 852 LEU A C 1
ATOM 6619 O O . LEU A 1 852 ? 20.860 -38.035 19.085 1.00 39.75 852 LEU A O 1
ATOM 6623 N N . GLN A 1 853 ? 21.407 -37.939 21.258 1.00 39.97 853 GLN A N 1
ATOM 6624 C CA . GLN A 1 853 ? 21.441 -36.484 21.337 1.00 39.97 853 GLN A CA 1
ATOM 6625 C C . GLN A 1 853 ? 22.605 -35.889 20.527 1.00 39.97 853 GLN A C 1
ATOM 6627 O O . GLN A 1 853 ? 22.415 -34.873 19.854 1.00 39.97 853 GLN A O 1
ATOM 6632 N N . SER A 1 854 ? 23.773 -36.543 20.514 1.00 40.69 854 SER A N 1
ATOM 6633 C CA . SER A 1 854 ? 24.929 -36.119 19.709 1.00 40.69 854 SER A CA 1
ATOM 6634 C C . SER A 1 854 ? 24.690 -36.273 18.200 1.00 40.69 854 SER A C 1
ATOM 6636 O O . SER A 1 854 ? 25.020 -35.368 17.434 1.00 40.69 854 SER A O 1
ATOM 6638 N N . HIS A 1 855 ? 24.036 -37.351 17.759 1.00 40.91 855 HIS A N 1
ATOM 6639 C CA . HIS A 1 855 ? 23.709 -37.552 16.341 1.00 40.91 855 HIS A CA 1
ATOM 6640 C C . HIS A 1 855 ? 22.558 -36.653 15.847 1.00 40.91 855 HIS A C 1
ATOM 6642 O O . HIS A 1 855 ? 22.582 -36.197 14.703 1.00 40.91 855 HIS A O 1
ATOM 6648 N N . ILE A 1 856 ? 21.594 -36.299 16.708 1.00 42.38 856 ILE A N 1
ATOM 6649 C CA . ILE A 1 856 ? 20.568 -35.279 16.405 1.00 42.38 856 ILE A CA 1
ATOM 6650 C C . ILE A 1 856 ? 21.197 -33.886 16.241 1.00 42.38 856 ILE A C 1
ATOM 6652 O O . ILE A 1 856 ? 20.748 -33.094 15.410 1.00 42.38 856 ILE A O 1
ATOM 6656 N N . LEU A 1 857 ? 22.251 -33.584 17.003 1.00 38.03 857 LEU A N 1
ATOM 6657 C CA . LEU A 1 857 ? 23.023 -32.347 16.862 1.00 38.03 857 LEU A CA 1
ATOM 6658 C C . LEU A 1 857 ? 23.811 -32.299 15.545 1.00 38.03 857 LEU A C 1
ATOM 6660 O O . LEU A 1 857 ? 23.825 -31.252 14.902 1.00 38.03 857 LEU A O 1
ATOM 6664 N N . GLN A 1 858 ? 24.373 -33.423 15.091 1.00 38.72 858 GLN A N 1
ATOM 6665 C CA . GLN A 1 858 ? 25.050 -33.511 13.788 1.00 38.72 858 GLN A CA 1
ATOM 6666 C C . GLN A 1 858 ? 24.079 -33.376 12.602 1.00 38.72 858 GLN A C 1
ATOM 6668 O O . GLN A 1 858 ? 24.377 -32.667 11.643 1.00 38.72 858 GLN A O 1
ATOM 6673 N N . LEU A 1 859 ? 22.876 -33.954 12.692 1.00 37.16 859 LEU A N 1
ATOM 6674 C CA . LEU A 1 859 ? 21.817 -33.781 11.684 1.00 37.16 859 LEU A CA 1
ATOM 6675 C C . LEU A 1 859 ? 21.279 -32.339 11.612 1.00 37.16 859 LEU A C 1
ATOM 6677 O O . LEU A 1 859 ? 20.795 -31.913 10.566 1.00 37.16 859 LEU A O 1
ATOM 6681 N N . ARG A 1 860 ? 21.386 -31.561 12.699 1.00 37.66 860 ARG A N 1
ATOM 6682 C CA . ARG A 1 860 ? 21.021 -30.132 12.732 1.00 37.66 860 ARG A CA 1
ATOM 6683 C C . ARG A 1 860 ? 22.081 -29.202 12.133 1.00 37.66 860 ARG A C 1
ATOM 6685 O O . ARG A 1 860 ? 21.745 -28.064 11.829 1.00 37.66 860 ARG A O 1
ATOM 6692 N N . GLN A 1 861 ? 23.319 -29.664 11.947 1.00 33.69 861 GLN A N 1
ATOM 6693 C CA . GLN A 1 861 ? 24.427 -28.870 11.392 1.00 33.69 861 GLN A CA 1
ATOM 6694 C C . GLN A 1 861 ? 24.598 -29.008 9.866 1.00 33.69 861 GLN A C 1
ATOM 6696 O O . GLN A 1 861 ? 25.582 -28.529 9.315 1.00 33.69 861 GLN A O 1
ATOM 6701 N N . GLY A 1 862 ? 23.632 -29.607 9.160 1.00 33.81 862 GLY A N 1
ATOM 6702 C CA . GLY A 1 862 ? 23.572 -29.533 7.694 1.00 33.81 862 GLY A CA 1
ATOM 6703 C C . GLY A 1 862 ? 24.448 -30.530 6.929 1.00 33.81 862 GLY A C 1
ATOM 6704 O O . GLY A 1 862 ? 24.677 -30.335 5.739 1.00 33.81 862 GLY A O 1
ATOM 6705 N N . VAL A 1 863 ? 24.902 -31.624 7.547 1.00 37.75 863 VAL A N 1
ATOM 6706 C CA . VAL A 1 863 ? 25.512 -32.732 6.792 1.00 37.75 863 VAL A CA 1
ATOM 6707 C C . VAL A 1 863 ? 24.399 -33.557 6.137 1.00 37.75 863 VAL A C 1
ATOM 6709 O O . VAL A 1 863 ? 23.552 -34.125 6.828 1.00 37.75 863 VAL A O 1
ATOM 6712 N N . GLN A 1 864 ? 24.377 -33.633 4.802 1.00 34.53 864 GLN A N 1
ATOM 6713 C CA . GLN A 1 864 ? 23.454 -34.525 4.098 1.00 34.53 864 GLN A CA 1
ATOM 6714 C C . GLN A 1 864 ? 23.751 -35.992 4.452 1.00 34.53 864 GLN A C 1
ATOM 6716 O O . GLN A 1 864 ? 24.864 -36.474 4.265 1.00 34.53 864 GLN A O 1
ATOM 6721 N N . ALA A 1 865 ? 22.731 -36.726 4.906 1.00 40.94 865 ALA A N 1
ATOM 6722 C CA . ALA A 1 865 ? 22.813 -38.148 5.266 1.00 40.94 865 ALA A CA 1
ATOM 6723 C C . ALA A 1 865 ? 23.000 -39.106 4.063 1.00 40.94 865 ALA A C 1
ATOM 6725 O O . ALA A 1 865 ? 22.975 -40.325 4.230 1.00 40.94 865 ALA A O 1
ATOM 6726 N N . SER A 1 866 ? 23.191 -38.575 2.852 1.00 39.84 866 SER A N 1
ATOM 6727 C CA . SER A 1 866 ? 23.518 -39.334 1.638 1.00 39.84 866 SER A CA 1
ATOM 6728 C C . SER A 1 866 ? 24.976 -39.817 1.593 1.00 39.84 866 SER A C 1
ATOM 6730 O O . SER A 1 866 ? 25.313 -40.622 0.730 1.00 39.84 866 SER A O 1
ATOM 6732 N N . SER A 1 867 ? 25.834 -39.385 2.525 1.00 38.81 867 SER A N 1
ATOM 6733 C CA . SER A 1 867 ? 27.262 -39.741 2.586 1.00 38.81 867 SER A CA 1
ATOM 6734 C C . SER A 1 867 ? 27.599 -40.951 3.475 1.00 38.81 867 SER A C 1
ATOM 6736 O O . SER A 1 867 ? 28.769 -41.302 3.617 1.00 38.81 867 SER A O 1
ATOM 6738 N N . LEU A 1 868 ? 26.604 -41.614 4.077 1.00 46.66 868 LEU A N 1
ATOM 6739 C CA . LEU A 1 868 ? 26.816 -42.754 4.979 1.00 46.66 868 LEU A CA 1
ATOM 6740 C C . LEU A 1 868 ? 26.794 -44.089 4.216 1.00 46.66 868 LEU A C 1
ATOM 6742 O O . LEU A 1 868 ? 25.804 -44.426 3.565 1.00 46.66 868 LEU A O 1
ATOM 6746 N N . GLY A 1 869 ? 27.872 -44.870 4.335 1.00 46.50 869 GLY A N 1
ATOM 6747 C CA . GLY A 1 869 ? 27.989 -46.204 3.738 1.00 46.50 869 GLY A CA 1
ATOM 6748 C C . GLY A 1 869 ? 26.951 -47.198 4.279 1.00 46.50 869 GLY A C 1
ATOM 6749 O O . GLY A 1 869 ? 26.479 -47.075 5.413 1.00 46.50 869 GLY A O 1
ATOM 6750 N N . LYS A 1 870 ? 26.597 -48.207 3.468 1.00 48.84 870 LYS A N 1
ATOM 6751 C CA . LYS A 1 870 ? 25.592 -49.239 3.807 1.00 48.84 870 LYS A CA 1
ATOM 6752 C C . LYS A 1 870 ? 25.870 -49.929 5.153 1.00 48.84 870 LYS A C 1
ATOM 6754 O O . LYS A 1 870 ? 24.929 -50.190 5.899 1.00 48.84 870 LYS A O 1
ATOM 6759 N N . ASP A 1 871 ? 27.139 -50.115 5.507 1.00 46.34 871 ASP A N 1
ATOM 6760 C CA . ASP A 1 871 ? 27.547 -50.733 6.775 1.00 46.34 871 ASP A CA 1
ATOM 6761 C C . ASP A 1 871 ? 27.224 -49.851 7.988 1.00 46.34 871 ASP A C 1
ATOM 6763 O O . ASP A 1 871 ? 26.751 -50.341 9.014 1.00 46.34 871 ASP A O 1
ATOM 6767 N N . THR A 1 872 ? 27.367 -48.529 7.858 1.00 45.12 872 THR A N 1
ATOM 6768 C CA . THR A 1 872 ? 27.005 -47.569 8.911 1.00 45.12 872 THR A CA 1
ATOM 6769 C C . THR A 1 872 ? 25.488 -47.511 9.103 1.00 45.12 872 THR A C 1
ATOM 6771 O O . THR A 1 872 ? 25.004 -47.414 10.230 1.00 45.12 872 THR A O 1
ATOM 6774 N N . GLN A 1 873 ? 24.714 -47.655 8.021 1.00 47.00 873 GLN A N 1
ATOM 6775 C CA . GLN A 1 873 ? 23.253 -47.768 8.089 1.00 47.00 873 GLN A CA 1
ATOM 6776 C C . GLN A 1 873 ? 22.799 -49.085 8.741 1.00 47.00 873 GLN A C 1
ATOM 6778 O O . GLN A 1 873 ? 21.804 -49.100 9.470 1.00 47.00 873 GLN A O 1
ATOM 6783 N N . GLN A 1 874 ? 23.525 -50.182 8.516 1.00 48.06 874 GLN A N 1
ATOM 6784 C CA . GLN A 1 874 ? 23.240 -51.483 9.123 1.00 48.06 874 GLN A CA 1
ATOM 6785 C C . GLN A 1 874 ? 23.600 -51.512 10.617 1.00 48.06 874 GLN A C 1
ATOM 6787 O O . GLN A 1 874 ? 22.811 -52.007 11.425 1.00 48.06 874 GLN A O 1
ATOM 6792 N N . GLN A 1 875 ? 24.714 -50.886 11.006 1.00 47.44 875 GLN A N 1
ATOM 6793 C CA . GLN A 1 875 ? 25.079 -50.684 12.411 1.00 47.44 875 GLN A CA 1
ATOM 6794 C C . GLN A 1 875 ? 24.077 -49.778 13.138 1.00 47.44 875 GLN A C 1
ATOM 6796 O O . GLN A 1 875 ? 23.690 -50.090 14.260 1.00 47.44 875 GLN A O 1
ATOM 6801 N N . LEU A 1 876 ? 23.570 -48.721 12.489 1.00 43.12 876 LEU A N 1
ATOM 6802 C CA . LEU A 1 876 ? 22.486 -47.879 13.015 1.00 43.12 876 LEU A CA 1
ATOM 6803 C C . LEU A 1 876 ? 21.183 -48.664 13.237 1.00 43.12 876 LEU A C 1
ATOM 6805 O O . LEU A 1 876 ? 20.524 -48.467 14.256 1.00 43.12 876 LEU A O 1
ATOM 6809 N N . ARG A 1 877 ? 20.818 -49.587 12.333 1.00 46.34 877 ARG A N 1
ATOM 6810 C CA . ARG A 1 877 ? 19.645 -50.468 12.511 1.00 46.34 877 ARG A CA 1
ATOM 6811 C C . ARG A 1 877 ? 19.810 -51.421 13.702 1.00 46.34 877 ARG A C 1
ATOM 6813 O O . ARG A 1 877 ? 18.858 -51.594 14.459 1.00 46.34 877 ARG A O 1
ATOM 6820 N N . GLN A 1 878 ? 21.003 -51.988 13.900 1.00 46.38 878 GLN A N 1
ATOM 6821 C CA . GLN A 1 878 ? 21.304 -52.836 15.063 1.00 46.38 878 GLN A CA 1
ATOM 6822 C C . GLN A 1 878 ? 21.369 -52.038 16.378 1.00 46.38 878 GLN A C 1
ATOM 6824 O O . GLN A 1 878 ? 20.841 -52.489 17.392 1.00 46.38 878 GLN A O 1
ATOM 6829 N N . LEU A 1 879 ? 21.950 -50.832 16.365 1.00 39.22 879 LEU A N 1
ATOM 6830 C CA . LEU A 1 879 ? 22.062 -49.943 17.531 1.00 39.22 879 LEU A CA 1
ATOM 6831 C C . LEU A 1 879 ? 20.710 -49.401 18.011 1.00 39.22 879 LEU A C 1
ATOM 6833 O O . LEU A 1 879 ? 20.509 -49.260 19.218 1.00 39.22 879 LEU A O 1
ATOM 6837 N N . LEU A 1 880 ? 19.790 -49.120 17.082 1.00 40.03 880 LEU A N 1
ATOM 6838 C CA . LEU A 1 880 ? 18.449 -48.601 17.374 1.00 40.03 880 LEU A CA 1
ATOM 6839 C C . LEU A 1 880 ? 17.442 -49.689 17.777 1.00 40.03 880 LEU A C 1
ATOM 6841 O O . LEU A 1 880 ? 16.309 -49.356 18.114 1.00 40.03 880 LEU A O 1
ATOM 6845 N N . GLY A 1 881 ? 17.820 -50.975 17.740 1.00 41.81 881 GLY A N 1
ATOM 6846 C CA . GLY A 1 881 ? 16.949 -52.084 18.150 1.00 41.81 881 GLY A CA 1
ATOM 6847 C C . GLY A 1 881 ? 15.623 -52.161 17.381 1.00 41.81 881 GLY A C 1
ATOM 6848 O O . GLY A 1 881 ? 14.664 -52.765 17.861 1.00 41.81 881 GLY A O 1
ATOM 6849 N N . LEU A 1 882 ? 15.538 -51.535 16.202 1.00 45.66 882 LEU A N 1
ATOM 6850 C CA . LEU A 1 882 ? 14.336 -51.554 15.380 1.00 45.66 882 LEU A CA 1
ATOM 6851 C C . LEU A 1 882 ? 14.200 -52.955 14.789 1.00 45.66 882 LEU A C 1
ATOM 6853 O O . LEU A 1 882 ? 14.869 -53.291 13.814 1.00 45.66 882 LEU A O 1
ATOM 6857 N N . SER A 1 883 ? 13.336 -53.777 15.390 1.00 51.75 883 SER A N 1
ATOM 6858 C CA . SER A 1 883 ? 12.942 -55.046 14.777 1.00 51.75 883 SER A CA 1
ATOM 6859 C C . SER A 1 883 ? 12.467 -54.794 13.341 1.00 51.75 883 SER A C 1
ATOM 6861 O O . SER A 1 883 ? 11.887 -53.749 13.034 1.00 51.75 883 SER A O 1
ATOM 6863 N N . GLU A 1 884 ? 12.680 -55.755 12.449 1.00 55.84 884 GLU A N 1
ATOM 6864 C CA . GLU A 1 884 ? 12.247 -55.678 11.047 1.00 55.84 884 GLU A CA 1
ATOM 6865 C C . GLU A 1 884 ? 10.743 -55.342 10.920 1.00 55.84 884 GLU A C 1
ATOM 6867 O O . GLU A 1 884 ? 10.316 -54.599 10.032 1.00 55.84 884 GLU A O 1
ATOM 6872 N N . ASN A 1 885 ? 9.955 -55.772 11.911 1.00 57.72 885 ASN A N 1
ATOM 6873 C CA . ASN A 1 885 ? 8.542 -55.442 12.076 1.00 57.72 885 ASN A CA 1
ATOM 6874 C C . ASN A 1 885 ? 8.285 -53.957 12.391 1.00 57.72 885 ASN A C 1
ATOM 6876 O O . ASN A 1 885 ? 7.313 -53.387 11.893 1.00 57.72 885 ASN A O 1
ATOM 6880 N N . ALA A 1 886 ? 9.136 -53.310 13.190 1.00 56.97 886 ALA A N 1
ATOM 6881 C CA . ALA A 1 886 ? 9.034 -51.880 13.480 1.00 56.97 886 ALA A CA 1
ATOM 6882 C C . ALA A 1 886 ? 9.345 -51.038 12.233 1.00 56.97 886 ALA A C 1
ATOM 6884 O O . ALA A 1 886 ? 8.593 -50.118 11.911 1.00 56.97 886 ALA A O 1
ATOM 6885 N N . ALA A 1 887 ? 10.380 -51.408 11.471 1.00 62.16 887 ALA A N 1
ATOM 6886 C CA . ALA A 1 887 ? 10.701 -50.761 10.198 1.00 62.16 887 ALA A CA 1
ATOM 6887 C C . ALA A 1 887 ? 9.557 -50.908 9.177 1.00 62.16 887 ALA A C 1
ATOM 6889 O O . ALA A 1 887 ? 9.185 -49.936 8.514 1.00 62.16 887 ALA A O 1
ATOM 6890 N N . LYS A 1 888 ? 8.936 -52.096 9.113 1.00 72.88 888 LYS A N 1
ATOM 6891 C CA . LYS A 1 888 ? 7.754 -52.354 8.276 1.00 72.88 888 LYS A CA 1
ATOM 6892 C C . LYS A 1 888 ? 6.598 -51.424 8.653 1.00 72.88 888 LYS A C 1
ATOM 6894 O O . LYS A 1 888 ? 6.055 -50.749 7.782 1.00 72.88 888 LYS A O 1
ATOM 6899 N N . ARG A 1 889 ? 6.272 -51.311 9.946 1.00 71.56 889 ARG A N 1
ATOM 6900 C CA . ARG A 1 889 ? 5.206 -50.416 10.438 1.00 71.56 889 ARG A CA 1
ATOM 6901 C C . ARG A 1 889 ? 5.491 -48.940 10.152 1.00 71.56 889 ARG A C 1
ATOM 6903 O O . ARG A 1 889 ? 4.584 -48.208 9.766 1.00 71.56 889 ARG A O 1
ATOM 6910 N N . MET A 1 890 ? 6.742 -48.499 10.280 1.00 66.38 890 MET A N 1
ATOM 6911 C CA . MET A 1 890 ? 7.135 -47.121 9.957 1.00 66.38 890 MET A CA 1
ATOM 6912 C C . MET A 1 890 ? 6.969 -46.806 8.465 1.00 66.38 890 MET A C 1
ATOM 6914 O O . MET A 1 890 ? 6.483 -45.728 8.118 1.00 66.38 890 MET A O 1
ATOM 6918 N N . ALA A 1 891 ? 7.331 -47.741 7.583 1.00 73.62 891 ALA A N 1
ATOM 6919 C CA . ALA A 1 891 ? 7.133 -47.584 6.145 1.00 73.62 891 ALA A CA 1
ATOM 6920 C C . ALA A 1 891 ? 5.643 -47.530 5.774 1.00 73.62 891 ALA A C 1
ATOM 6922 O O . ALA A 1 891 ? 5.228 -46.653 5.014 1.00 73.62 891 ALA A O 1
ATOM 6923 N N . GLN A 1 892 ? 4.826 -48.395 6.388 1.00 81.69 892 GLN A N 1
ATOM 6924 C CA . GLN A 1 892 ? 3.367 -48.371 6.239 1.00 81.69 892 GLN A CA 1
ATOM 6925 C C . GLN A 1 892 ? 2.794 -47.008 6.661 1.00 81.69 892 GLN A C 1
ATOM 6927 O O . GLN A 1 892 ? 2.052 -46.386 5.902 1.00 81.69 892 GLN A O 1
ATOM 6932 N N . GLN A 1 893 ? 3.208 -46.485 7.821 1.00 79.19 893 GLN A N 1
ATOM 6933 C CA . GLN A 1 893 ? 2.724 -45.198 8.325 1.00 79.19 893 GLN A CA 1
ATOM 6934 C C . GLN A 1 893 ? 3.145 -44.011 7.446 1.00 79.19 893 GLN A C 1
ATOM 6936 O O . GLN A 1 893 ? 2.379 -43.062 7.290 1.00 79.19 893 GLN A O 1
ATOM 6941 N N . ARG A 1 894 ? 4.339 -44.048 6.842 1.00 79.25 894 ARG A N 1
ATOM 6942 C CA . ARG A 1 894 ? 4.804 -43.000 5.917 1.00 79.25 894 ARG A CA 1
ATOM 6943 C C . ARG A 1 894 ? 3.921 -42.896 4.674 1.00 79.25 894 ARG A C 1
ATOM 6945 O O . ARG A 1 894 ? 3.563 -41.787 4.286 1.00 79.25 894 ARG A O 1
ATOM 6952 N N . ILE A 1 895 ? 3.539 -44.031 4.089 1.00 83.25 895 ILE A N 1
ATOM 6953 C CA . ILE A 1 895 ? 2.642 -44.064 2.925 1.00 83.25 895 ILE A CA 1
ATOM 6954 C C . ILE A 1 895 ? 1.238 -43.588 3.313 1.00 83.25 895 ILE A C 1
ATOM 6956 O O . ILE A 1 895 ? 0.665 -42.759 2.609 1.00 83.25 895 ILE A O 1
ATOM 6960 N N . LEU A 1 896 ? 0.717 -44.015 4.469 1.00 86.62 896 LEU A N 1
ATOM 6961 C CA . LEU A 1 896 ? -0.566 -43.522 4.986 1.00 86.62 896 LEU A CA 1
ATOM 6962 C C . LEU A 1 896 ? -0.551 -42.002 5.201 1.00 86.62 896 LEU A C 1
ATOM 6964 O O . LEU A 1 896 ? -1.457 -41.307 4.750 1.00 86.62 896 LEU A O 1
ATOM 6968 N N . ASN A 1 897 ? 0.509 -41.461 5.804 1.00 82.62 897 ASN A N 1
ATOM 6969 C CA . ASN A 1 897 ? 0.645 -40.019 6.017 1.00 82.62 897 ASN A CA 1
ATOM 6970 C C . ASN A 1 897 ? 0.717 -39.231 4.701 1.00 82.62 897 ASN A C 1
ATOM 6972 O O . ASN A 1 897 ? 0.220 -38.111 4.645 1.00 82.62 897 ASN A O 1
ATOM 6976 N N . ALA A 1 898 ? 1.320 -39.798 3.654 1.00 84.56 898 ALA A N 1
ATOM 6977 C CA . ALA A 1 898 ? 1.385 -39.170 2.336 1.00 84.56 898 ALA A CA 1
ATOM 6978 C C . ALA A 1 898 ? 0.039 -39.225 1.584 1.00 84.56 898 ALA A C 1
ATOM 6980 O O . ALA A 1 898 ? -0.275 -38.324 0.807 1.00 84.56 898 ALA A O 1
ATOM 6981 N N . LEU A 1 899 ? -0.782 -40.252 1.835 1.00 86.12 899 LEU A N 1
ATOM 6982 C CA . LEU A 1 899 ? -2.161 -40.322 1.338 1.00 86.12 899 LEU A CA 1
ATOM 6983 C C . LEU A 1 899 ? -3.102 -39.381 2.105 1.00 86.12 899 LEU A C 1
ATOM 6985 O O . LEU A 1 899 ? -4.096 -38.921 1.543 1.00 86.12 899 LEU A O 1
ATOM 6989 N N . ALA A 1 900 ? -2.809 -39.063 3.366 1.00 87.31 900 ALA A N 1
ATOM 6990 C CA . ALA A 1 900 ? -3.599 -38.126 4.155 1.00 87.31 900 ALA A CA 1
ATOM 6991 C C . ALA A 1 900 ? -3.470 -36.681 3.630 1.00 87.31 900 ALA A C 1
ATOM 6993 O O . ALA A 1 900 ? -2.384 -36.205 3.308 1.00 87.31 900 ALA A O 1
ATOM 6994 N N . PHE A 1 901 ? -4.580 -35.935 3.601 1.00 84.88 901 PHE A N 1
ATOM 6995 C CA . PHE A 1 901 ? -4.574 -34.495 3.312 1.00 84.88 901 PHE A CA 1
ATOM 6996 C C . PHE A 1 901 ? -5.251 -33.706 4.437 1.00 84.88 901 PHE A C 1
ATOM 6998 O O . PHE A 1 901 ? -6.177 -34.194 5.086 1.00 84.88 901 PHE A O 1
ATOM 7005 N N . ARG A 1 902 ? -4.799 -32.460 4.657 1.00 76.56 902 ARG A N 1
ATOM 7006 C CA . ARG A 1 902 ? -5.118 -31.610 5.830 1.00 76.56 902 ARG A CA 1
ATOM 7007 C C . ARG A 1 902 ? -6.615 -31.491 6.157 1.00 76.56 902 ARG A C 1
ATOM 7009 O O . ARG A 1 902 ? -6.967 -31.269 7.308 1.00 76.56 902 ARG A O 1
ATOM 7016 N N . ALA A 1 903 ? -7.495 -31.631 5.164 1.00 80.25 903 ALA A N 1
ATOM 7017 C CA . ALA A 1 903 ? -8.943 -31.490 5.316 1.00 80.25 903 ALA A CA 1
ATOM 7018 C C . ALA A 1 903 ? -9.742 -32.802 5.163 1.00 80.25 903 ALA A C 1
ATOM 7020 O O . ALA A 1 903 ? -10.969 -32.750 5.155 1.00 80.25 903 ALA A O 1
ATOM 7021 N N . MET A 1 904 ? -9.090 -33.971 5.082 1.00 85.38 904 MET A N 1
ATOM 7022 C CA . MET A 1 904 ? -9.725 -35.262 4.752 1.00 85.38 904 MET A CA 1
ATOM 7023 C C . MET A 1 904 ? -10.937 -35.603 5.630 1.00 85.38 904 MET A C 1
ATOM 7025 O O . MET A 1 904 ? -11.948 -36.087 5.129 1.00 85.38 904 MET A O 1
ATOM 7029 N N . ARG A 1 905 ? -10.883 -35.286 6.929 1.00 85.00 905 ARG A N 1
ATOM 7030 C CA . ARG A 1 905 ? -11.987 -35.528 7.879 1.00 85.00 905 ARG A CA 1
ATOM 7031 C C . ARG A 1 905 ? -12.767 -34.277 8.277 1.00 85.00 905 ARG A C 1
ATOM 7033 O O . ARG A 1 905 ? -13.711 -34.360 9.056 1.00 85.00 905 ARG A O 1
ATOM 7040 N N . ARG A 1 906 ? -12.429 -33.106 7.728 1.00 85.88 906 ARG A N 1
ATOM 7041 C CA . ARG A 1 906 ? -13.001 -31.823 8.169 1.00 85.88 906 ARG A CA 1
ATOM 7042 C C . ARG A 1 906 ? -14.519 -31.777 8.003 1.00 85.88 906 ARG A C 1
ATOM 7044 O O . ARG A 1 906 ? -15.210 -31.306 8.899 1.00 85.88 906 ARG A O 1
ATOM 7051 N N . ARG A 1 907 ? -15.039 -32.283 6.878 1.00 85.31 907 ARG A N 1
ATOM 7052 C CA . ARG A 1 907 ? -16.481 -32.254 6.594 1.00 85.31 907 ARG A CA 1
ATOM 7053 C C . ARG A 1 907 ? -17.271 -33.151 7.545 1.00 85.31 907 ARG A C 1
ATOM 7055 O O . ARG A 1 907 ? -18.209 -32.662 8.160 1.00 85.31 907 ARG A O 1
ATOM 7062 N N . ILE A 1 908 ? -16.882 -34.419 7.701 1.00 84.56 908 ILE A N 1
ATOM 7063 C CA . ILE A 1 908 ? -17.561 -35.339 8.628 1.00 84.56 908 ILE A CA 1
ATOM 7064 C C . ILE A 1 908 ? -17.457 -34.847 10.081 1.00 84.56 908 ILE A C 1
ATOM 7066 O O . ILE A 1 908 ? -18.437 -34.927 10.821 1.00 84.56 908 ILE A O 1
ATOM 7070 N N . ASN A 1 909 ? -16.330 -34.249 10.482 1.00 83.69 909 ASN A N 1
ATOM 7071 C CA . ASN A 1 909 ? -16.169 -33.681 11.824 1.00 83.69 909 ASN A CA 1
ATOM 7072 C C . ASN A 1 909 ? -17.097 -32.478 12.052 1.00 83.69 909 ASN A C 1
ATOM 7074 O O . ASN A 1 909 ? -17.739 -32.416 13.093 1.00 83.69 909 ASN A O 1
ATOM 7078 N N . ALA A 1 910 ? -17.254 -31.600 11.055 1.00 80.31 910 ALA A N 1
ATOM 7079 C CA . ALA A 1 910 ? -18.105 -30.408 11.133 1.00 80.31 910 ALA A CA 1
ATOM 7080 C C . ALA A 1 910 ? -19.622 -30.685 11.084 1.00 80.31 910 ALA A C 1
ATOM 7082 O O . ALA A 1 910 ? -20.420 -29.787 11.343 1.00 80.31 910 ALA A O 1
ATOM 7083 N N . VAL A 1 911 ? -20.051 -31.892 10.702 1.00 79.44 911 VAL A N 1
ATOM 7084 C CA . VAL A 1 911 ? -21.475 -32.256 10.706 1.00 79.44 911 VAL A CA 1
ATOM 7085 C C . VAL A 1 911 ? -21.896 -32.606 12.131 1.00 79.44 911 VAL A C 1
ATOM 7087 O O . VAL A 1 911 ? -21.551 -33.669 12.642 1.00 79.44 911 VAL A O 1
ATOM 7090 N N . GLU A 1 912 ? -22.669 -31.740 12.772 1.00 74.38 912 GLU A N 1
ATOM 7091 C CA . GLU A 1 912 ? -23.226 -31.991 14.103 1.00 74.38 912 GLU A CA 1
ATOM 7092 C C . GLU A 1 912 ? -24.699 -32.406 14.017 1.00 74.38 912 GLU A C 1
ATOM 7094 O O . GLU A 1 912 ? -25.470 -31.896 13.200 1.00 74.38 912 GLU A O 1
ATOM 7099 N N . ALA A 1 913 ? -25.082 -33.371 14.851 1.00 73.75 913 ALA A N 1
ATOM 7100 C CA . ALA A 1 913 ? -26.450 -33.855 14.978 1.00 73.75 913 ALA A CA 1
ATOM 7101 C C . ALA A 1 913 ? -27.001 -33.467 16.347 1.00 73.75 913 ALA A C 1
ATOM 7103 O O . ALA A 1 913 ? -26.293 -33.519 17.351 1.00 73.75 913 ALA A O 1
ATOM 7104 N N . HIS A 1 914 ? -28.288 -33.146 16.410 1.00 78.88 914 HIS A N 1
ATOM 7105 C CA . HIS A 1 914 ? -28.969 -33.039 17.692 1.00 78.88 914 HIS A CA 1
ATOM 7106 C C . HIS A 1 914 ? -29.141 -34.442 18.303 1.00 78.88 914 HIS A C 1
ATOM 7108 O O . HIS A 1 914 ? -29.566 -35.365 17.601 1.00 78.88 914 HIS A O 1
ATOM 7114 N N . GLN A 1 915 ? -28.840 -34.599 19.600 1.00 68.50 915 GLN A N 1
ATOM 7115 C CA . GLN A 1 915 ? -28.659 -35.893 20.296 1.00 68.50 915 GLN A CA 1
ATOM 7116 C C . GLN A 1 915 ? -29.866 -36.857 20.248 1.00 68.50 915 GLN A C 1
ATOM 7118 O O . GLN A 1 915 ? -29.744 -38.031 20.603 1.00 68.50 915 GLN A O 1
ATOM 7123 N N . GLN A 1 916 ? -31.036 -36.382 19.818 1.00 70.94 916 GLN A N 1
ATOM 7124 C CA . GLN A 1 916 ? -32.283 -37.155 19.754 1.00 70.94 916 GLN A CA 1
ATOM 7125 C C . GLN A 1 916 ? -32.814 -37.404 18.333 1.00 70.94 916 GLN A C 1
ATOM 7127 O O . GLN A 1 916 ? -33.940 -37.872 18.175 1.00 70.94 916 GLN A O 1
ATOM 7132 N N . THR A 1 917 ? -32.036 -37.083 17.298 1.00 83.56 917 THR A N 1
ATOM 7133 C CA . THR A 1 917 ? -32.457 -37.257 15.897 1.00 83.56 917 THR A CA 1
ATOM 7134 C C . THR A 1 917 ? -32.062 -38.633 15.354 1.00 83.56 917 THR A C 1
ATOM 7136 O O . THR A 1 917 ? -31.047 -39.189 15.763 1.00 83.56 917 THR A O 1
ATOM 7139 N N . PHE A 1 918 ? -32.871 -39.195 14.447 1.00 89.94 918 PHE A N 1
ATOM 7140 C CA . PHE A 1 918 ? -32.599 -40.439 13.691 1.00 89.94 918 PHE A CA 1
ATOM 7141 C C . PHE A 1 918 ? -32.560 -41.763 14.467 1.00 89.94 918 PHE A C 1
ATOM 7143 O O . PHE A 1 918 ? -32.414 -42.814 13.847 1.00 89.94 918 PHE A O 1
ATOM 7150 N N . ARG A 1 919 ? -32.767 -41.752 15.788 1.00 85.06 919 ARG A N 1
ATOM 7151 C CA . ARG A 1 919 ? -32.785 -42.965 16.630 1.00 85.06 919 ARG A CA 1
ATOM 7152 C C . ARG A 1 919 ? -33.729 -44.069 16.128 1.00 85.06 919 ARG A C 1
ATOM 7154 O O . ARG A 1 919 ? -33.403 -45.252 16.177 1.00 85.06 919 ARG A O 1
ATOM 7161 N N . TRP A 1 920 ? -34.843 -43.660 15.522 1.00 87.81 920 TRP A N 1
ATOM 7162 C CA . TRP A 1 920 ? -35.845 -44.527 14.894 1.00 87.81 920 TRP A CA 1
ATOM 7163 C C . TRP A 1 920 ? -35.312 -45.414 13.752 1.00 87.81 920 TRP A C 1
ATOM 7165 O O . TRP A 1 920 ? -36.000 -46.339 13.340 1.00 87.81 920 TRP A O 1
ATOM 7175 N N . MET A 1 921 ? -34.109 -45.160 13.222 1.00 89.38 921 MET A N 1
ATOM 7176 C CA . MET A 1 921 ? -33.478 -46.037 12.224 1.00 89.38 921 MET A CA 1
ATOM 7177 C C . MET A 1 921 ? -33.094 -47.409 12.796 1.00 89.38 921 MET A C 1
ATOM 7179 O O . MET A 1 921 ? -33.027 -48.382 12.046 1.00 89.38 921 MET A O 1
ATOM 7183 N N . PHE A 1 922 ? -32.831 -47.490 14.105 1.00 87.81 922 PHE A N 1
ATOM 7184 C CA . PHE A 1 922 ? -32.305 -48.691 14.756 1.00 87.81 922 PHE A CA 1
ATOM 7185 C C . PHE A 1 922 ? -33.116 -49.156 15.969 1.00 87.81 922 PHE A C 1
ATOM 7187 O O . PHE A 1 922 ? -33.226 -50.366 16.166 1.00 87.81 922 PHE A O 1
ATOM 7194 N N . GLU A 1 923 ? -33.749 -48.246 16.713 1.00 80.44 923 GLU A N 1
ATOM 7195 C CA . GLU A 1 923 ? -34.591 -48.580 17.871 1.00 80.44 923 GLU A CA 1
ATOM 7196 C C . GLU A 1 923 ? -35.905 -49.277 17.458 1.00 80.44 923 GLU A C 1
ATOM 7198 O O . GLU A 1 923 ? -36.607 -48.813 16.559 1.00 80.44 923 GLU A O 1
ATOM 7203 N N . GLU A 1 924 ? -36.254 -50.384 18.123 1.00 58.19 924 GLU A N 1
ATOM 7204 C CA . GLU A 1 924 ? -37.567 -51.037 18.008 1.00 58.19 924 GLU A CA 1
ATOM 7205 C C . GLU A 1 924 ? -38.547 -50.425 19.019 1.00 58.19 924 GLU A C 1
ATOM 7207 O O . GLU A 1 924 ? -38.213 -50.266 20.195 1.00 58.19 924 GLU A O 1
ATOM 7212 N N . LYS A 1 925 ? -39.769 -50.084 18.588 1.00 57.97 925 LYS A N 1
ATOM 7213 C CA . LYS A 1 925 ? -40.836 -49.725 19.531 1.00 57.97 925 LYS A CA 1
ATOM 7214 C C . LYS A 1 925 ? -41.435 -50.985 20.160 1.00 57.97 925 LYS A C 1
ATOM 7216 O O . LYS A 1 925 ? -41.779 -51.939 19.465 1.00 57.97 925 LYS A O 1
ATOM 7221 N N . SER A 1 926 ? -41.636 -50.919 21.472 1.00 37.91 926 SER A N 1
ATOM 7222 C CA . SER A 1 926 ? -42.604 -51.717 22.221 1.00 37.91 926 SER A CA 1
ATOM 7223 C C . SER A 1 926 ? -44.025 -51.540 21.649 1.00 37.91 926 SER A C 1
ATOM 7225 O O . SER A 1 926 ? -44.369 -50.492 21.108 1.00 37.91 926 SER A O 1
ATOM 7227 N N . THR A 1 927 ? -44.819 -52.606 21.742 1.00 33.69 927 THR A N 1
ATOM 7228 C CA . THR A 1 927 ? -46.185 -52.830 21.218 1.00 33.69 927 THR A CA 1
ATOM 7229 C C . THR A 1 927 ? -47.152 -51.627 21.180 1.00 33.69 927 THR A C 1
ATOM 7231 O O . THR A 1 927 ? -47.107 -50.775 22.067 1.00 33.69 927 THR A O 1
ATOM 7234 N N . PRO A 1 928 ? -48.108 -51.592 20.221 1.00 38.16 928 PRO A N 1
ATOM 7235 C CA . PRO A 1 928 ? -49.063 -50.494 20.078 1.00 38.16 928 PRO A CA 1
ATOM 7236 C C . PRO A 1 928 ? -50.146 -50.543 21.167 1.00 38.16 928 PRO A C 1
ATOM 7238 O O . PRO A 1 928 ? -50.921 -51.494 21.240 1.00 38.16 928 PRO A O 1
ATOM 7241 N N . GLY A 1 929 ? -50.208 -49.500 21.998 1.00 32.88 929 GLY A N 1
ATOM 7242 C CA . GLY A 1 929 ? -51.281 -49.259 22.963 1.00 32.88 929 GLY A CA 1
ATOM 7243 C C . GLY A 1 929 ? -52.202 -48.124 22.506 1.00 32.88 929 GLY A C 1
ATOM 7244 O O . GLY A 1 929 ? -51.762 -46.984 22.424 1.00 32.88 929 GLY A O 1
ATOM 7245 N N . THR A 1 930 ? -53.444 -48.500 22.191 1.00 30.05 930 THR A N 1
ATOM 7246 C CA . THR A 1 930 ? -54.733 -47.772 22.272 1.00 30.05 930 THR A CA 1
ATOM 7247 C C . THR A 1 930 ? -54.826 -46.273 21.943 1.00 30.05 930 THR A C 1
ATOM 7249 O O . THR A 1 930 ? -54.309 -45.417 22.650 1.00 30.05 930 THR A O 1
ATOM 7252 N N . GLU A 1 931 ? -55.629 -46.016 20.902 1.00 41.44 931 GLU A N 1
ATOM 7253 C CA . GLU A 1 931 ? -56.558 -44.898 20.664 1.00 41.44 931 GLU A CA 1
ATOM 7254 C C . GLU A 1 931 ? -56.562 -43.726 21.662 1.00 41.44 931 GLU A C 1
ATOM 7256 O O . GLU A 1 931 ? -57.052 -43.853 22.778 1.00 41.44 931 GLU A O 1
ATOM 7261 N N . HIS A 1 932 ? -56.105 -42.562 21.191 1.00 31.69 932 HIS A N 1
ATOM 7262 C CA . HIS A 1 932 ? -56.792 -41.261 21.246 1.00 31.69 932 HIS A CA 1
ATOM 7263 C C . HIS A 1 932 ? -55.816 -40.180 20.750 1.00 31.69 932 HIS A C 1
ATOM 7265 O O . HIS A 1 932 ? -54.887 -39.837 21.464 1.00 31.69 932 HIS A O 1
ATOM 7271 N N . ASP A 1 933 ? -55.991 -39.665 19.527 1.00 30.16 933 ASP A N 1
ATOM 7272 C CA . ASP A 1 933 ? -56.352 -38.250 19.339 1.00 30.16 933 ASP A CA 1
ATOM 7273 C C . ASP A 1 933 ? -56.610 -37.937 17.854 1.00 30.16 933 ASP A C 1
ATOM 7275 O O . ASP A 1 933 ? -55.751 -38.078 16.979 1.00 30.16 933 ASP A O 1
ATOM 7279 N N . ASN A 1 934 ? -57.836 -37.512 17.568 1.00 36.94 934 ASN A N 1
ATOM 7280 C CA . ASN A 1 934 ? -58.264 -37.039 16.261 1.00 36.94 934 ASN A CA 1
ATOM 7281 C C . ASN A 1 934 ? -57.891 -35.559 16.148 1.00 36.94 934 ASN A C 1
ATOM 7283 O O . ASN A 1 934 ? -58.575 -34.738 16.749 1.00 36.94 934 ASN A O 1
ATOM 7287 N N . CYS A 1 935 ? -56.857 -35.234 15.358 1.00 35.00 935 CYS A N 1
ATOM 7288 C CA . CYS A 1 935 ? -56.657 -33.995 14.573 1.00 35.00 935 CYS A CA 1
ATOM 7289 C C . CYS A 1 935 ? -55.177 -33.569 14.542 1.00 35.00 935 CYS A C 1
ATOM 7291 O O . CYS A 1 935 ? -54.723 -32.899 15.465 1.00 35.00 935 CYS A O 1
ATOM 7293 N N . ARG A 1 936 ? -54.462 -33.851 13.437 1.00 37.72 936 ARG A N 1
ATOM 7294 C CA . ARG A 1 936 ? -53.417 -33.015 12.779 1.00 37.72 936 ARG A CA 1
ATOM 7295 C C . ARG A 1 936 ? -52.652 -33.859 11.746 1.00 37.72 936 ARG A C 1
ATOM 7297 O O . ARG A 1 936 ? -52.513 -35.061 11.913 1.00 37.72 936 ARG A O 1
ATOM 7304 N N . ASP A 1 937 ? -52.161 -33.219 10.681 1.00 41.69 937 ASP A N 1
ATOM 7305 C CA . ASP A 1 937 ? -51.372 -33.799 9.575 1.00 41.69 937 ASP A CA 1
ATOM 7306 C C . ASP A 1 937 ? -50.108 -34.566 10.045 1.00 41.69 937 ASP A C 1
ATOM 7308 O O . ASP A 1 937 ? -48.982 -34.052 9.963 1.00 41.69 937 ASP A O 1
ATOM 7312 N N . HIS A 1 938 ? -50.267 -35.789 10.553 1.00 51.00 938 HIS A N 1
ATOM 7313 C CA . HIS A 1 938 ? -49.165 -36.650 10.973 1.00 51.00 938 HIS A CA 1
ATOM 7314 C C . HIS A 1 938 ? -48.538 -37.369 9.773 1.00 51.00 938 HIS A C 1
ATOM 7316 O O . HIS A 1 938 ? -49.219 -37.919 8.909 1.00 51.00 938 HIS A O 1
ATOM 7322 N N . ILE A 1 939 ? -47.202 -37.386 9.720 1.00 54.22 939 ILE A N 1
ATOM 7323 C CA . ILE A 1 939 ? -46.482 -38.351 8.882 1.00 54.22 939 ILE A CA 1
ATOM 7324 C C . ILE A 1 939 ? -46.758 -39.727 9.496 1.00 54.22 939 ILE A C 1
ATOM 7326 O O . ILE A 1 939 ? -46.486 -39.878 10.686 1.00 54.22 939 ILE A O 1
ATOM 7330 N N . PRO A 1 940 ? -47.273 -40.721 8.747 1.00 60.47 940 PRO A N 1
ATOM 7331 C CA . PRO A 1 940 ? -47.542 -42.031 9.327 1.00 60.47 940 PRO A CA 1
ATOM 7332 C C . PRO A 1 940 ? -46.230 -42.628 9.840 1.00 60.47 940 PRO A C 1
ATOM 7334 O O . PRO A 1 940 ? -45.300 -42.789 9.047 1.00 60.47 940 PRO A O 1
ATOM 7337 N N . GLU A 1 941 ? -46.143 -42.953 11.134 1.00 67.94 941 GLU A N 1
ATOM 7338 C CA . GLU A 1 941 ? -44.966 -43.599 11.746 1.00 67.94 941 GLU A CA 1
ATOM 7339 C C . GLU A 1 941 ? -44.517 -44.835 10.946 1.00 67.94 941 GLU A C 1
ATOM 7341 O O . GLU A 1 941 ? -43.323 -45.040 10.741 1.00 67.94 941 GLU A O 1
ATOM 7346 N N . TYR A 1 942 ? -45.473 -45.521 10.313 1.00 75.69 942 TYR A N 1
ATOM 7347 C CA . TYR A 1 942 ? -45.261 -46.585 9.331 1.00 75.69 942 TYR A CA 1
ATOM 7348 C C . TYR A 1 942 ? -44.190 -46.278 8.260 1.00 75.69 942 TYR A C 1
ATOM 7350 O O . TYR A 1 942 ? -43.428 -47.163 7.877 1.00 75.69 942 TYR A O 1
ATOM 7358 N N . LYS A 1 943 ? -44.076 -45.033 7.765 1.00 81.06 943 LYS A N 1
ATOM 7359 C CA . LYS A 1 943 ? -43.054 -44.667 6.761 1.00 81.06 943 LYS A CA 1
ATOM 7360 C C . LYS A 1 943 ? -41.630 -44.714 7.323 1.00 81.06 943 LYS A C 1
ATOM 7362 O O . LYS A 1 943 ? -40.711 -45.062 6.582 1.00 81.06 943 LYS A O 1
ATOM 7367 N N . ARG A 1 944 ? -41.443 -44.375 8.605 1.00 88.00 944 ARG A N 1
ATOM 7368 C CA . ARG A 1 944 ? -40.149 -44.508 9.296 1.00 88.00 944 ARG A CA 1
ATOM 7369 C C . ARG A 1 944 ? -39.796 -45.976 9.483 1.00 88.00 944 ARG A C 1
ATOM 7371 O O . ARG A 1 944 ? -38.678 -46.355 9.157 1.00 88.00 944 ARG A O 1
ATOM 7378 N N . ASP A 1 945 ? -40.764 -46.796 9.882 1.00 84.94 945 ASP A N 1
ATOM 7379 C CA . ASP A 1 945 ? -40.558 -48.233 10.097 1.00 84.94 945 ASP A CA 1
ATOM 7380 C C . ASP A 1 945 ? -40.198 -48.968 8.800 1.00 84.94 945 ASP A C 1
ATOM 7382 O O . ASP A 1 945 ? -39.350 -49.859 8.787 1.00 84.94 945 ASP A O 1
ATOM 7386 N N . VAL A 1 946 ? -40.818 -48.591 7.676 1.00 87.25 946 VAL A N 1
ATOM 7387 C CA . VAL A 1 946 ? -40.449 -49.115 6.351 1.00 87.25 946 VAL A CA 1
ATOM 7388 C C . VAL A 1 946 ? -39.028 -48.692 5.974 1.00 87.25 946 VAL A C 1
ATOM 7390 O O . VAL A 1 946 ? -38.248 -49.535 5.545 1.00 87.25 946 VAL A O 1
ATOM 7393 N N . ALA A 1 947 ? -38.663 -47.420 6.161 1.00 89.88 947 ALA A N 1
ATOM 7394 C CA . ALA A 1 947 ? -37.321 -46.927 5.847 1.00 89.88 947 ALA A CA 1
ATOM 7395 C C . ALA A 1 947 ? -36.228 -47.581 6.715 1.00 89.88 947 ALA A C 1
ATOM 7397 O O . ALA A 1 947 ? -35.172 -47.946 6.197 1.00 89.88 947 ALA A O 1
ATOM 7398 N N . ALA A 1 948 ? -36.495 -47.760 8.012 1.00 90.56 948 ALA A N 1
ATOM 7399 C CA . ALA A 1 948 ? -35.599 -48.427 8.951 1.00 90.56 948 ALA A CA 1
ATOM 7400 C C . ALA A 1 948 ? -35.394 -49.903 8.577 1.00 90.56 948 ALA A C 1
ATOM 7402 O O . ALA A 1 948 ? -34.252 -50.351 8.474 1.00 90.56 948 ALA A O 1
ATOM 7403 N N . ARG A 1 949 ? -36.481 -50.637 8.288 1.00 90.00 949 ARG A N 1
ATOM 7404 C CA . ARG A 1 949 ? -36.405 -52.027 7.804 1.00 90.00 949 ARG A CA 1
ATOM 7405 C C . ARG A 1 949 ? -35.628 -52.131 6.500 1.00 90.00 949 ARG A C 1
ATOM 7407 O O . ARG A 1 949 ? -34.702 -52.924 6.423 1.00 90.00 949 ARG A O 1
ATOM 7414 N N . LEU A 1 950 ? -35.918 -51.268 5.526 1.00 92.31 950 LEU A N 1
ATOM 7415 C CA . LEU A 1 950 ? -35.241 -51.281 4.230 1.00 92.31 950 LEU A CA 1
ATOM 7416 C C . LEU A 1 950 ? -33.720 -51.112 4.362 1.00 92.31 950 LEU A C 1
ATOM 7418 O O . LEU A 1 950 ? -32.951 -51.783 3.673 1.00 92.31 950 LEU A O 1
ATOM 7422 N N . PHE A 1 951 ? -33.277 -50.225 5.255 1.00 94.25 951 PHE A N 1
ATOM 7423 C CA . PHE A 1 951 ? -31.854 -50.025 5.513 1.00 94.25 951 PHE A CA 1
ATOM 7424 C C . PHE A 1 951 ? -31.225 -51.205 6.269 1.00 94.25 951 PHE A C 1
ATOM 7426 O O . PHE A 1 951 ? -30.162 -51.675 5.866 1.00 94.25 951 PHE A O 1
ATOM 7433 N N . LYS A 1 952 ? -31.885 -51.725 7.316 1.00 92.06 952 LYS A N 1
ATOM 7434 C CA . LYS A 1 952 ? -31.430 -52.910 8.072 1.00 92.06 952 LYS A CA 1
ATOM 7435 C C . LYS A 1 952 ? -31.318 -54.157 7.183 1.00 92.06 952 LYS A C 1
ATOM 7437 O O . LYS A 1 952 ? -30.316 -54.870 7.242 1.00 92.06 952 LYS A O 1
ATOM 7442 N N . ASP A 1 953 ? -32.297 -54.382 6.312 1.00 90.88 953 ASP A N 1
ATOM 7443 C CA . ASP A 1 953 ? -32.298 -55.488 5.350 1.00 90.88 953 ASP A CA 1
ATOM 7444 C C . ASP A 1 953 ? -31.146 -55.348 4.349 1.00 90.88 953 ASP A C 1
ATOM 7446 O O . ASP A 1 953 ? -30.449 -56.320 4.044 1.00 90.88 953 ASP A O 1
ATOM 7450 N N . TRP A 1 954 ? -30.881 -54.126 3.870 1.00 94.31 954 TRP A N 1
ATOM 7451 C CA . TRP A 1 954 ? -29.733 -53.872 3.005 1.00 94.31 954 TRP A CA 1
ATOM 7452 C C . TRP A 1 954 ? -28.397 -54.120 3.715 1.00 94.31 954 TRP A C 1
ATOM 7454 O O . TRP A 1 954 ? -27.515 -54.745 3.124 1.00 94.31 954 TRP A O 1
ATOM 7464 N N . LEU A 1 955 ? -28.243 -53.690 4.973 1.00 93.00 955 LEU A N 1
ATOM 7465 C CA . LEU A 1 955 ? -27.019 -53.905 5.753 1.00 93.00 955 LEU A CA 1
ATOM 7466 C C . LEU A 1 955 ? -26.714 -55.395 5.944 1.00 93.00 955 LEU A C 1
ATOM 7468 O O . LEU A 1 955 ? -25.601 -55.827 5.642 1.00 93.00 955 LEU A O 1
ATOM 7472 N N . SER A 1 956 ? -27.707 -56.175 6.369 1.00 87.31 956 SER A N 1
ATOM 7473 C CA . SER A 1 956 ? -27.533 -57.584 6.740 1.00 87.31 956 SER A CA 1
ATOM 7474 C C . SER A 1 956 ? -27.503 -58.533 5.535 1.00 87.31 956 SER A C 1
ATOM 7476 O O . SER A 1 956 ? -26.625 -59.390 5.442 1.00 87.31 956 SER A O 1
ATOM 7478 N N . ARG A 1 957 ? -28.433 -58.381 4.580 1.00 85.56 957 ARG A N 1
ATOM 7479 C CA . ARG A 1 957 ? -28.678 -59.369 3.505 1.00 85.56 957 ARG A CA 1
ATOM 7480 C C . ARG A 1 957 ? -28.638 -58.800 2.089 1.00 85.56 957 ARG A C 1
ATOM 7482 O O . ARG A 1 957 ? -28.443 -59.557 1.144 1.00 85.56 957 ARG A O 1
ATOM 7489 N N . GLY A 1 958 ? -28.820 -57.492 1.921 1.00 85.31 958 GLY A N 1
ATOM 7490 C CA . GLY A 1 958 ? -28.807 -56.851 0.604 1.00 85.31 958 GLY A CA 1
ATOM 7491 C C . GLY A 1 958 ? -27.428 -56.823 -0.062 1.00 85.31 958 GLY A C 1
ATOM 7492 O O . GLY A 1 958 ? -26.427 -57.245 0.512 1.00 85.31 958 GLY A O 1
ATOM 7493 N N . GLN A 1 959 ? -27.378 -56.287 -1.282 1.00 88.69 959 GLN A N 1
ATOM 7494 C CA . GLN A 1 959 ? -26.159 -56.078 -2.076 1.00 88.69 959 GLN A CA 1
ATOM 7495 C C . GLN A 1 959 ? -26.209 -54.708 -2.776 1.00 88.69 959 GLN A C 1
ATOM 7497 O O . GLN A 1 959 ? -27.243 -54.031 -2.757 1.00 88.69 959 GLN A O 1
ATOM 7502 N N . GLY A 1 960 ? -25.112 -54.286 -3.404 1.00 91.81 960 GLY A N 1
ATOM 7503 C CA . GLY A 1 960 ? -25.076 -53.076 -4.230 1.00 91.81 960 GLY A CA 1
ATOM 7504 C C . GLY A 1 960 ? -25.250 -51.765 -3.450 1.00 91.81 960 GLY A C 1
ATOM 7505 O O . GLY A 1 960 ? -24.829 -51.646 -2.295 1.00 91.81 960 GLY A O 1
ATOM 7506 N N . ILE A 1 961 ? -25.863 -50.770 -4.101 1.00 96.00 961 ILE A N 1
ATOM 7507 C CA . ILE A 1 961 ? -25.899 -49.376 -3.635 1.00 96.00 961 ILE A CA 1
ATOM 7508 C C . ILE A 1 961 ? -27.223 -49.030 -2.928 1.00 96.00 961 ILE A C 1
ATOM 7510 O O . ILE A 1 961 ? -28.301 -49.271 -3.472 1.00 96.00 961 ILE A O 1
ATOM 7514 N N . PHE A 1 962 ? -27.144 -48.410 -1.747 1.00 97.00 962 PHE A N 1
ATOM 7515 C CA . PHE A 1 962 ? -28.277 -47.808 -1.032 1.00 97.00 962 PHE A CA 1
ATOM 7516 C C . PHE A 1 962 ? -28.247 -46.282 -1.154 1.00 97.00 962 PHE A C 1
ATOM 7518 O O . PHE A 1 962 ? -27.205 -45.664 -0.939 1.00 97.00 962 PHE A O 1
ATOM 7525 N N . HIS A 1 963 ? -29.380 -45.655 -1.478 1.00 97.56 963 HIS A N 1
ATOM 7526 C CA . HIS A 1 963 ? -29.440 -44.224 -1.781 1.00 97.56 963 HIS A CA 1
ATOM 7527 C C . HIS A 1 963 ? -30.280 -43.430 -0.764 1.00 97.56 963 HIS A C 1
ATOM 7529 O O . HIS A 1 963 ? -31.493 -43.598 -0.641 1.00 97.56 963 HIS A O 1
ATOM 7535 N N . ILE A 1 964 ? -29.648 -42.478 -0.080 1.00 97.12 964 ILE A N 1
ATOM 7536 C CA . ILE A 1 964 ? -30.308 -41.485 0.774 1.00 97.12 964 ILE A CA 1
ATOM 7537 C C . ILE A 1 964 ? -30.470 -40.186 -0.012 1.00 97.12 964 ILE A C 1
ATOM 7539 O O . ILE A 1 964 ? -29.505 -39.465 -0.263 1.00 97.12 964 ILE A O 1
ATOM 7543 N N . THR A 1 965 ? -31.700 -39.842 -0.379 1.00 96.31 965 THR A N 1
ATOM 7544 C CA . THR A 1 965 ? -31.967 -38.627 -1.152 1.00 96.31 965 THR A CA 1
ATOM 7545 C C . THR A 1 965 ? -32.724 -37.579 -0.348 1.00 96.31 965 THR A C 1
ATOM 7547 O O . THR A 1 965 ? -33.421 -37.880 0.627 1.00 96.31 965 THR A O 1
ATOM 7550 N N . GLY A 1 966 ? -32.594 -36.319 -0.760 1.00 92.62 966 GLY A N 1
ATOM 7551 C CA . GLY A 1 966 ? -33.426 -35.265 -0.215 1.00 92.62 966 GLY A CA 1
ATOM 7552 C C . GLY A 1 966 ? -33.015 -33.828 -0.484 1.00 92.62 966 GLY A C 1
ATOM 7553 O O . GLY A 1 966 ? -31.940 -33.536 -1.016 1.00 92.62 966 GLY A O 1
ATOM 7554 N N . LYS A 1 967 ? -33.878 -32.902 -0.054 1.00 90.31 967 LYS A N 1
ATOM 7555 C CA . LYS A 1 967 ? -33.718 -31.451 -0.261 1.00 90.31 967 LYS A CA 1
ATOM 7556 C C . LYS A 1 967 ? -32.424 -30.911 0.355 1.00 90.31 967 LYS A C 1
ATOM 7558 O O . LYS A 1 967 ? -31.840 -31.514 1.264 1.00 90.31 967 LYS A O 1
ATOM 7563 N N . LEU A 1 968 ? -31.971 -29.748 -0.110 1.00 85.50 968 LEU A N 1
ATOM 7564 C CA . LEU A 1 968 ? -30.888 -29.015 0.550 1.00 85.50 968 LEU A CA 1
ATOM 7565 C C . LEU A 1 968 ? -31.270 -28.721 2.012 1.00 85.50 968 LEU A C 1
ATOM 7567 O O . LEU A 1 968 ? -32.396 -28.316 2.277 1.00 85.50 968 LEU A O 1
ATOM 7571 N N . GLY A 1 969 ? -30.357 -28.967 2.956 1.00 85.94 969 GLY A N 1
ATOM 7572 C CA . GLY A 1 969 ? -30.589 -28.707 4.383 1.00 85.94 969 GLY A CA 1
ATOM 7573 C C . GLY A 1 969 ? -31.568 -29.661 5.084 1.00 85.94 969 GLY A C 1
ATOM 7574 O O . GLY A 1 969 ? -31.949 -29.402 6.219 1.00 85.94 969 GLY A O 1
ATOM 7575 N N . SER A 1 970 ? -31.981 -30.761 4.448 1.00 90.44 970 SER A N 1
ATOM 7576 C CA . SER A 1 970 ? -32.915 -31.747 5.029 1.00 90.44 970 SER A CA 1
ATOM 7577 C C . SER A 1 970 ? -32.299 -32.698 6.070 1.00 90.44 970 SER A C 1
ATOM 7579 O O . SER A 1 970 ? -33.034 -33.429 6.725 1.00 90.44 970 SER A O 1
ATOM 7581 N N . GLY A 1 971 ? -30.970 -32.673 6.244 1.00 90.12 971 GLY A N 1
ATOM 7582 C CA . GLY A 1 971 ? -30.247 -33.497 7.223 1.00 90.12 971 GLY A CA 1
ATOM 7583 C C . GLY A 1 971 ? -29.520 -34.723 6.655 1.00 90.12 971 GLY A C 1
ATOM 7584 O O . GLY A 1 971 ? -29.127 -35.581 7.433 1.00 90.12 971 GLY A O 1
ATOM 7585 N N . LYS A 1 972 ? -29.331 -34.830 5.327 1.00 93.56 972 LYS A N 1
ATOM 7586 C CA . LYS A 1 972 ? -28.667 -35.986 4.676 1.00 93.56 972 LYS A CA 1
ATOM 7587 C C . LYS A 1 972 ? -27.303 -36.326 5.281 1.00 93.56 972 LYS A C 1
ATOM 7589 O O . LYS A 1 972 ? -27.129 -37.436 5.764 1.00 93.56 972 LYS A O 1
ATOM 7594 N N . SER A 1 973 ? -26.382 -35.362 5.321 1.00 93.25 973 SER A N 1
ATOM 7595 C CA . SER A 1 973 ? -25.040 -35.557 5.886 1.00 93.25 973 SER A CA 1
ATOM 7596 C C . SER A 1 973 ? -25.086 -35.922 7.367 1.00 93.25 973 SER A C 1
ATOM 7598 O O . SER A 1 973 ? -24.295 -36.737 7.833 1.00 93.25 973 SER A O 1
ATOM 7600 N N . THR A 1 974 ? -26.046 -35.360 8.108 1.00 92.06 974 THR A N 1
ATOM 7601 C CA . THR A 1 974 ? -26.272 -35.671 9.524 1.00 92.06 974 THR A CA 1
ATOM 7602 C C . THR A 1 974 ? -26.723 -37.118 9.708 1.00 92.06 974 THR A C 1
ATOM 7604 O O . THR A 1 974 ? -26.146 -37.827 10.529 1.00 92.06 974 THR A O 1
ATOM 7607 N N . LEU A 1 975 ? -27.682 -37.584 8.900 1.00 93.06 975 LEU A N 1
ATOM 7608 C CA . LEU A 1 975 ? -28.087 -38.988 8.872 1.00 93.06 975 LEU A CA 1
ATOM 7609 C C . LEU A 1 975 ? -26.927 -39.880 8.425 1.00 93.06 975 LEU A C 1
ATOM 7611 O O . LEU A 1 975 ? -26.710 -40.924 9.025 1.00 93.06 975 LEU A O 1
ATOM 7615 N N . MET A 1 976 ? -26.136 -39.469 7.431 1.00 94.50 976 MET A N 1
ATOM 7616 C CA . MET A 1 976 ? -25.020 -40.289 6.970 1.00 94.50 976 MET A CA 1
ATOM 7617 C C . MET A 1 976 ? -23.947 -40.488 8.030 1.00 94.50 976 MET A C 1
ATOM 7619 O O . MET A 1 976 ? -23.491 -41.611 8.236 1.00 94.50 976 MET A O 1
ATOM 7623 N N . LYS A 1 977 ? -23.599 -39.422 8.755 1.00 92.44 977 LYS A N 1
ATOM 7624 C CA . LYS A 1 977 ? -22.695 -39.502 9.904 1.00 92.44 977 LYS A CA 1
ATOM 7625 C C . LYS A 1 977 ? -23.285 -40.355 11.029 1.00 92.44 977 LYS A C 1
ATOM 7627 O O . LYS A 1 977 ? -22.549 -41.128 11.634 1.00 92.44 977 LYS A O 1
ATOM 7632 N N . PHE A 1 978 ? -24.586 -40.226 11.304 1.00 92.25 978 PHE A N 1
ATOM 7633 C CA . PHE A 1 978 ? -25.273 -41.052 12.299 1.00 92.25 978 PHE A CA 1
ATOM 7634 C C . PHE A 1 978 ? -25.182 -42.536 11.936 1.00 92.25 978 PHE A C 1
ATOM 7636 O O . PHE A 1 978 ? -24.686 -43.320 12.735 1.00 92.25 978 PHE A O 1
ATOM 7643 N N . LEU A 1 979 ? -25.575 -42.911 10.715 1.00 93.19 979 LEU A N 1
ATOM 7644 C CA . LEU A 1 979 ? -25.552 -44.300 10.259 1.00 93.19 979 LEU A CA 1
ATOM 7645 C C . LEU A 1 979 ? -24.128 -44.863 10.231 1.00 93.19 979 LEU A C 1
ATOM 7647 O O . LEU A 1 979 ? -23.922 -45.977 10.695 1.00 93.19 979 LEU A O 1
ATOM 7651 N N . TYR A 1 980 ? -23.141 -44.096 9.761 1.00 91.69 980 TYR A N 1
ATOM 7652 C CA . TYR A 1 980 ? -21.742 -44.533 9.742 1.00 91.69 980 TYR A CA 1
ATOM 7653 C C . TYR A 1 980 ? -21.185 -44.811 11.149 1.00 91.69 980 TYR A C 1
ATOM 7655 O O . TYR A 1 980 ? -20.478 -45.791 11.348 1.00 91.69 980 TYR A O 1
ATOM 7663 N N . ASN A 1 981 ? -21.518 -43.976 12.137 1.00 90.56 981 ASN A N 1
ATOM 7664 C CA . ASN A 1 981 ? -20.998 -44.116 13.501 1.00 90.56 981 ASN A CA 1
ATOM 7665 C C . ASN A 1 981 ? -21.854 -45.020 14.406 1.00 90.56 981 ASN A C 1
ATOM 7667 O O . ASN A 1 981 ? -21.460 -45.276 15.543 1.00 90.56 981 ASN A O 1
ATOM 7671 N N . HIS A 1 982 ? -23.026 -45.475 13.953 1.00 91.38 982 HIS A N 1
ATOM 7672 C CA . HIS A 1 982 ? -23.926 -46.254 14.798 1.00 91.38 982 HIS A CA 1
ATOM 7673 C C . HIS A 1 982 ? -23.401 -47.690 15.000 1.00 91.38 982 HIS A C 1
ATOM 7675 O O . HIS A 1 982 ? -23.132 -48.374 14.007 1.00 91.38 982 HIS A O 1
ATOM 7681 N N . PRO A 1 983 ? -23.319 -48.203 16.247 1.00 89.81 983 PRO A N 1
ATOM 7682 C CA . PRO A 1 983 ? -22.788 -49.542 16.524 1.00 89.81 983 PRO A CA 1
ATOM 7683 C C . PRO A 1 983 ? -23.505 -50.660 15.762 1.00 89.81 983 PRO A C 1
ATOM 7685 O O . PRO A 1 983 ? -22.857 -51.553 15.222 1.00 89.81 983 PRO A O 1
ATOM 7688 N N . GLN A 1 984 ? -24.835 -50.573 15.645 1.00 90.62 984 GLN A N 1
ATOM 7689 C CA . GLN A 1 984 ? -25.622 -51.583 14.933 1.00 90.62 984 GLN A CA 1
ATOM 7690 C C . GLN A 1 984 ? -25.286 -51.650 13.437 1.00 90.62 984 GLN A C 1
ATOM 7692 O O . GLN A 1 984 ? -25.254 -52.738 12.882 1.00 90.62 984 GLN A O 1
ATOM 7697 N N . THR A 1 985 ? -24.956 -50.530 12.778 1.00 93.62 985 THR A N 1
ATOM 7698 C CA . THR A 1 985 ? -24.518 -50.558 11.370 1.00 93.62 985 THR A CA 1
ATOM 7699 C C . THR A 1 985 ? -23.308 -51.464 11.202 1.00 93.62 985 THR A C 1
ATOM 7701 O O . THR A 1 985 ? -23.261 -52.287 10.291 1.00 93.62 985 THR A O 1
ATOM 7704 N N . ARG A 1 986 ? -22.333 -51.321 12.105 1.00 91.19 986 ARG A N 1
ATOM 7705 C CA . ARG A 1 986 ? -21.121 -52.130 12.090 1.00 91.19 986 ARG A CA 1
ATOM 7706 C C . ARG A 1 986 ? -21.427 -53.592 12.401 1.00 91.19 986 ARG A C 1
ATOM 7708 O O . ARG A 1 986 ? -20.949 -54.447 11.671 1.00 91.19 986 ARG A O 1
ATOM 7715 N N . GLN A 1 987 ? -22.263 -53.862 13.402 1.00 91.31 987 GLN A N 1
ATOM 7716 C CA . GLN A 1 987 ? -22.671 -55.219 13.774 1.00 91.31 987 GLN A CA 1
ATOM 7717 C C . GLN A 1 987 ? -23.344 -55.969 12.612 1.00 91.31 987 GLN A C 1
ATOM 7719 O O . GLN A 1 987 ? -22.987 -57.108 12.322 1.00 91.31 987 GLN A O 1
ATOM 7724 N N . GLU A 1 988 ? -24.283 -55.329 11.909 1.00 93.50 988 GLU A N 1
ATOM 7725 C CA . GLU A 1 988 ? -24.967 -55.933 10.756 1.00 93.50 988 GLU A CA 1
ATOM 7726 C C . GLU A 1 988 ? -24.005 -56.165 9.580 1.00 93.50 988 GLU A C 1
ATOM 7728 O O . GLU A 1 988 ? -24.084 -57.184 8.893 1.00 93.50 988 GLU A O 1
ATOM 7733 N N . LEU A 1 989 ? -23.061 -55.243 9.352 1.00 93.12 989 LEU A N 1
ATOM 7734 C CA . LEU A 1 989 ? -22.038 -55.397 8.315 1.00 93.12 989 LEU A CA 1
ATOM 7735 C C . LEU A 1 989 ? -20.989 -56.458 8.668 1.00 93.12 989 LEU A C 1
ATOM 7737 O O . LEU A 1 989 ? -20.487 -57.123 7.767 1.00 93.12 989 LEU A O 1
ATOM 7741 N N . GLU A 1 990 ? -20.658 -56.630 9.947 1.00 91.19 990 GLU A N 1
ATOM 7742 C CA . GLU A 1 990 ? -19.792 -57.708 10.437 1.00 91.19 990 GLU A CA 1
ATOM 7743 C C . GLU A 1 990 ? -20.491 -59.064 10.279 1.00 91.19 990 GLU A C 1
ATOM 7745 O O . GLU A 1 990 ? -19.884 -60.006 9.773 1.00 91.19 990 GLU A O 1
ATOM 7750 N N . HIS A 1 991 ? -21.792 -59.142 10.581 1.00 90.44 991 HIS A N 1
ATOM 7751 C CA . HIS A 1 991 ? -22.595 -60.328 10.287 1.00 90.44 991 HIS A CA 1
ATOM 7752 C C . HIS A 1 991 ? -22.630 -60.636 8.785 1.00 90.44 991 HIS A C 1
ATOM 7754 O O . HIS A 1 991 ? -22.427 -61.780 8.382 1.00 90.44 991 HIS A O 1
ATOM 7760 N N . TRP A 1 992 ? -22.820 -59.613 7.945 1.00 92.31 992 TRP A N 1
ATOM 7761 C CA . TRP A 1 992 ? -22.722 -59.759 6.495 1.00 92.31 992 TRP A CA 1
ATOM 7762 C C . TRP A 1 992 ? -21.332 -60.250 6.075 1.00 92.31 992 TRP A C 1
ATOM 7764 O O . TRP A 1 992 ? -21.245 -61.135 5.230 1.00 92.31 992 TRP A O 1
ATOM 7774 N N . ALA A 1 993 ? -20.250 -59.718 6.647 1.00 89.81 993 ALA A N 1
ATOM 7775 C CA . ALA A 1 993 ? -18.881 -60.102 6.307 1.00 89.81 993 ALA A CA 1
ATOM 7776 C C . ALA A 1 993 ? -18.544 -61.565 6.654 1.00 89.81 993 ALA A C 1
ATOM 7778 O O . ALA A 1 993 ? -17.731 -62.176 5.950 1.00 89.81 993 ALA A O 1
ATOM 7779 N N . GLY A 1 994 ? -19.203 -62.143 7.664 1.00 88.19 994 GLY A N 1
ATOM 7780 C CA . GLY A 1 994 ? -18.956 -63.511 8.123 1.00 88.19 994 GLY A CA 1
ATOM 7781 C C . GLY A 1 994 ? -17.520 -63.669 8.629 1.00 88.19 994 GLY A C 1
ATOM 7782 O O . GLY A 1 994 ? -17.023 -62.820 9.361 1.00 88.19 994 GLY A O 1
ATOM 7783 N N . ASP A 1 995 ? -16.821 -64.716 8.183 1.00 86.94 995 ASP A N 1
ATOM 7784 C CA . ASP A 1 995 ? -15.415 -64.967 8.556 1.00 86.94 995 ASP A CA 1
ATOM 7785 C C . ASP A 1 995 ? -14.409 -64.018 7.870 1.00 86.94 995 ASP A C 1
ATOM 7787 O O . ASP A 1 995 ? -13.202 -64.085 8.113 1.00 86.94 995 ASP A O 1
ATOM 7791 N N . ARG A 1 996 ? -14.879 -63.140 6.973 1.00 88.81 996 ARG A N 1
ATOM 7792 C CA . ARG A 1 996 ? -14.032 -62.194 6.233 1.00 88.81 996 ARG A CA 1
ATOM 7793 C C . ARG A 1 996 ? -13.900 -60.884 7.003 1.00 88.81 996 ARG A C 1
ATOM 7795 O O . ARG A 1 996 ? -14.823 -60.430 7.671 1.00 88.81 996 ARG A O 1
ATOM 7802 N N . LYS A 1 997 ? -12.767 -60.204 6.845 1.00 88.00 997 LYS A N 1
ATOM 7803 C CA . LYS A 1 997 ? -12.519 -58.907 7.480 1.00 88.00 997 LYS A CA 1
ATOM 7804 C C . LYS A 1 997 ? -13.374 -57.804 6.847 1.00 88.00 997 LYS A C 1
ATOM 7806 O O . LYS A 1 997 ? -13.259 -57.536 5.653 1.00 88.00 997 LYS A O 1
ATOM 7811 N N . LEU A 1 998 ? -14.180 -57.110 7.647 1.00 91.06 998 LEU A N 1
ATOM 7812 C CA . LEU A 1 998 ? -14.883 -55.908 7.199 1.00 91.06 998 LEU A CA 1
ATOM 7813 C C . LEU A 1 998 ? -13.903 -54.729 7.076 1.00 91.06 998 LEU A C 1
ATOM 7815 O O . LEU A 1 998 ? -13.245 -54.357 8.048 1.00 91.06 998 LEU A O 1
ATOM 7819 N N . VAL A 1 999 ? -13.841 -54.122 5.893 1.00 90.25 999 VAL A N 1
ATOM 7820 C CA . VAL A 1 999 ? -13.160 -52.849 5.635 1.00 90.25 999 VAL A CA 1
ATOM 7821 C C . VAL A 1 999 ? -14.220 -51.768 5.474 1.00 90.25 999 VAL A C 1
ATOM 7823 O O . VAL A 1 999 ? -15.017 -51.795 4.534 1.00 90.25 999 VAL A O 1
ATOM 7826 N N . PHE A 1 1000 ? -14.229 -50.816 6.403 1.00 90.69 1000 PHE A N 1
ATOM 7827 C CA . PHE A 1 1000 ? -15.271 -49.797 6.495 1.00 90.69 1000 PHE A CA 1
ATOM 7828 C C . PHE A 1 1000 ? -14.680 -48.398 6.323 1.00 90.69 1000 PHE A C 1
ATOM 7830 O O . PHE A 1 1000 ? -13.781 -48.021 7.075 1.00 90.69 1000 PHE A O 1
ATOM 7837 N N . ALA A 1 1001 ? -15.140 -47.640 5.324 1.00 92.12 1001 ALA A N 1
ATOM 7838 C CA . ALA A 1 1001 ? -14.593 -46.318 5.008 1.00 92.12 1001 ALA A CA 1
ATOM 7839 C C . ALA A 1 1001 ? -15.684 -45.310 4.636 1.00 92.12 1001 ALA A C 1
ATOM 7841 O O . ALA A 1 1001 ? -16.783 -45.676 4.209 1.00 92.12 1001 ALA A O 1
ATOM 7842 N N . SER A 1 1002 ? -15.371 -44.020 4.778 1.00 93.25 1002 SER A N 1
ATOM 7843 C CA . SER A 1 1002 ? -16.300 -42.946 4.425 1.00 93.25 1002 SER A CA 1
ATOM 7844 C C . SER A 1 1002 ? -15.632 -41.735 3.785 1.00 93.25 1002 SER A C 1
ATOM 7846 O O . SER A 1 1002 ? -14.485 -41.394 4.083 1.00 93.25 1002 SER A O 1
ATOM 7848 N N . PHE A 1 1003 ? -16.394 -41.049 2.936 1.00 94.50 1003 PHE A N 1
ATOM 7849 C CA . PHE A 1 1003 ? -16.020 -39.781 2.331 1.00 94.50 1003 PHE A CA 1
ATOM 7850 C C . PHE A 1 1003 ? -17.225 -38.846 2.260 1.00 94.50 1003 PHE A C 1
ATOM 7852 O O . PHE A 1 1003 ? -18.331 -39.262 1.926 1.00 94.50 1003 PHE A O 1
ATOM 7859 N N . PHE A 1 1004 ? -17.012 -37.576 2.589 1.00 94.19 1004 PHE A N 1
ATOM 7860 C CA . PHE A 1 1004 ? -18.061 -36.564 2.589 1.00 94.19 1004 PHE A CA 1
ATOM 7861 C C . PHE A 1 1004 ? -17.636 -35.439 1.658 1.00 94.19 1004 PHE A C 1
ATOM 7863 O O . PHE A 1 1004 ? -16.723 -34.675 1.994 1.00 94.19 1004 PHE A O 1
ATOM 7870 N N . PHE A 1 1005 ? -18.306 -35.345 0.511 1.00 92.69 1005 PHE A N 1
ATOM 7871 C CA . PHE A 1 1005 ? -18.100 -34.250 -0.419 1.00 92.69 1005 PHE A CA 1
ATOM 7872 C C . PHE A 1 1005 ? -18.430 -32.916 0.259 1.00 92.69 1005 PHE A C 1
ATOM 7874 O O . PHE A 1 1005 ? -19.372 -32.803 1.053 1.00 92.69 1005 PHE A O 1
ATOM 7881 N N . TRP A 1 1006 ? -17.626 -31.894 -0.031 1.00 90.06 1006 TRP A N 1
ATOM 7882 C CA . TRP A 1 1006 ? -17.869 -30.551 0.476 1.00 90.06 1006 TRP A CA 1
ATOM 7883 C C . TRP A 1 1006 ? -17.500 -29.508 -0.564 1.00 90.06 1006 TRP A C 1
ATOM 7885 O O . TRP A 1 1006 ? -16.326 -29.188 -0.741 1.00 90.06 1006 TRP A O 1
ATOM 7895 N N . LYS A 1 1007 ? -18.512 -28.955 -1.237 1.00 83.56 1007 LYS A N 1
ATOM 7896 C CA . LYS A 1 1007 ? -18.294 -28.031 -2.356 1.00 83.56 1007 LYS A CA 1
ATOM 7897 C C . LYS A 1 1007 ? -17.516 -26.757 -1.967 1.00 83.56 1007 LYS A C 1
ATOM 7899 O O . LYS A 1 1007 ? -16.603 -26.408 -2.702 1.00 83.56 1007 LYS A O 1
ATOM 7904 N N . PRO A 1 1008 ? -17.793 -26.091 -0.824 1.00 80.31 1008 PRO A N 1
ATOM 7905 C CA . PRO A 1 1008 ? -16.973 -24.985 -0.305 1.00 80.31 1008 PRO A CA 1
ATOM 7906 C C . PRO A 1 1008 ? -15.638 -25.417 0.336 1.00 80.31 1008 PRO A C 1
ATOM 7908 O O . PRO A 1 1008 ? -14.946 -24.580 0.914 1.00 80.31 1008 PRO A O 1
ATOM 7911 N N . GLY A 1 1009 ? -15.332 -26.718 0.356 1.00 77.75 1009 GLY A N 1
ATOM 7912 C CA . GLY A 1 1009 ? -14.140 -27.283 0.982 1.00 77.75 1009 GLY A CA 1
ATOM 7913 C C . GLY A 1 1009 ? -12.883 -27.171 0.115 1.00 77.75 1009 GLY A C 1
ATOM 7914 O O . GLY A 1 1009 ? -12.858 -26.499 -0.908 1.00 77.75 1009 GLY A O 1
ATOM 7915 N N . HIS A 1 1010 ? -11.814 -27.845 0.542 1.00 81.06 1010 HIS A N 1
ATOM 7916 C CA . HIS A 1 1010 ? -10.581 -27.962 -0.247 1.00 81.06 1010 HIS A CA 1
ATOM 7917 C C . HIS A 1 1010 ? -10.845 -28.717 -1.568 1.00 81.06 1010 HIS A C 1
ATOM 7919 O O . HIS A 1 1010 ? -11.702 -29.592 -1.585 1.00 81.06 1010 HIS A O 1
ATOM 7925 N N . GLU A 1 1011 ? -10.069 -28.482 -2.632 1.00 84.69 1011 GLU A N 1
ATOM 7926 C CA . GLU A 1 1011 ? -10.236 -29.116 -3.965 1.00 84.69 1011 GLU A CA 1
ATOM 7927 C C . GLU A 1 1011 ? -10.295 -30.664 -3.921 1.00 84.69 1011 GLU A C 1
ATOM 7929 O O . GLU A 1 1011 ? -11.040 -31.339 -4.628 1.00 84.69 1011 GLU A O 1
ATOM 7934 N N . LEU A 1 1012 ? -9.543 -31.284 -3.012 1.00 87.12 1012 LEU A N 1
ATOM 7935 C CA . LEU A 1 1012 ? -9.635 -32.734 -2.779 1.00 87.12 1012 LEU A CA 1
ATOM 7936 C C . LEU A 1 1012 ? -10.971 -33.169 -2.136 1.00 87.12 1012 LEU A C 1
ATOM 7938 O O . LEU A 1 1012 ? -11.414 -34.288 -2.344 1.00 87.12 1012 LEU A O 1
ATOM 7942 N N . GLN A 1 1013 ? -11.658 -32.312 -1.382 1.00 89.69 1013 GLN A N 1
ATOM 7943 C CA . GLN A 1 1013 ? -12.954 -32.634 -0.767 1.00 89.69 1013 GLN A CA 1
ATOM 7944 C C . GLN A 1 1013 ? -14.131 -32.570 -1.747 1.00 89.69 1013 GLN A C 1
ATOM 7946 O O . GLN A 1 1013 ? -15.228 -32.987 -1.385 1.00 89.69 1013 GLN A O 1
ATOM 7951 N N . ASN A 1 1014 ? -13.934 -32.057 -2.960 1.00 89.38 1014 ASN A N 1
ATOM 7952 C CA . ASN A 1 1014 ? -14.972 -31.992 -3.985 1.00 89.38 1014 ASN A CA 1
ATOM 7953 C C . ASN A 1 1014 ? -14.596 -32.725 -5.289 1.00 89.38 1014 ASN A C 1
ATOM 7955 O O . ASN A 1 1014 ? -15.318 -32.597 -6.271 1.00 89.38 1014 ASN A O 1
ATOM 7959 N N . SER A 1 1015 ? -13.540 -33.554 -5.283 1.00 89.00 1015 SER A N 1
ATOM 7960 C CA . SER A 1 1015 ? -13.034 -34.272 -6.464 1.00 89.00 1015 SER A CA 1
ATOM 7961 C C . SER A 1 1015 ? -12.971 -35.798 -6.291 1.00 89.00 1015 SER A C 1
ATOM 7963 O O . SER A 1 1015 ? -12.822 -36.324 -5.186 1.00 89.00 1015 SER A O 1
ATOM 7965 N N . ILE A 1 1016 ? -13.009 -36.536 -7.412 1.00 88.81 1016 ILE A N 1
ATOM 7966 C CA . ILE A 1 1016 ? -12.840 -38.004 -7.429 1.00 88.81 1016 ILE A CA 1
ATOM 7967 C C . ILE A 1 1016 ? -11.466 -38.414 -6.887 1.00 88.81 1016 ILE A C 1
ATOM 7969 O O . ILE A 1 1016 ? -11.359 -39.424 -6.196 1.00 88.81 1016 ILE A O 1
ATOM 7973 N N . LYS A 1 1017 ? -10.413 -37.625 -7.150 1.00 88.44 1017 LYS A N 1
ATOM 7974 C CA . LYS A 1 1017 ? -9.074 -37.896 -6.607 1.00 88.44 1017 LYS A CA 1
ATOM 7975 C C . LYS A 1 1017 ? -9.120 -37.996 -5.083 1.00 88.44 1017 LYS A C 1
ATOM 7977 O O . LYS A 1 1017 ? -8.633 -38.978 -4.533 1.00 88.44 1017 LYS A O 1
ATOM 7982 N N . GLY A 1 1018 ? -9.727 -37.020 -4.407 1.00 90.44 1018 GLY A N 1
ATOM 7983 C CA . GLY A 1 1018 ? -9.805 -37.037 -2.949 1.00 90.44 1018 GLY A CA 1
ATOM 7984 C C . GLY A 1 1018 ? -10.765 -38.087 -2.383 1.00 90.44 1018 GLY A C 1
ATOM 7985 O O . GLY A 1 1018 ? -10.459 -38.637 -1.322 1.00 90.44 1018 GLY A O 1
ATOM 7986 N N . LEU A 1 1019 ? -11.842 -38.442 -3.101 1.00 91.94 1019 LEU A N 1
ATOM 7987 C CA . LEU A 1 1019 ? -12.689 -39.601 -2.779 1.00 91.94 1019 LEU A CA 1
ATOM 7988 C C . LEU A 1 1019 ? -11.857 -40.891 -2.746 1.00 91.94 1019 LEU A C 1
ATOM 7990 O O . LEU A 1 1019 ? -11.796 -41.564 -1.717 1.00 91.94 1019 LEU A O 1
ATOM 7994 N N . LEU A 1 1020 ? -11.177 -41.206 -3.851 1.00 92.06 1020 LEU A N 1
ATOM 7995 C CA . LEU A 1 1020 ? -10.377 -42.426 -3.978 1.00 92.06 1020 LEU A CA 1
ATOM 7996 C C . LEU A 1 1020 ? -9.215 -42.443 -2.983 1.00 92.06 1020 LEU A C 1
ATOM 7998 O O . LEU A 1 1020 ? -8.972 -43.452 -2.328 1.00 92.06 1020 LEU A O 1
ATOM 8002 N N . GLN A 1 1021 ? -8.532 -41.311 -2.821 1.00 92.06 1021 GLN A N 1
ATOM 8003 C CA . GLN A 1 1021 ? -7.406 -41.172 -1.902 1.00 92.06 1021 GLN A CA 1
ATOM 8004 C C . GLN A 1 1021 ? -7.822 -41.364 -0.432 1.00 92.06 1021 GLN A C 1
ATOM 8006 O O . GLN A 1 1021 ? -7.084 -41.988 0.328 1.00 92.06 1021 GLN A O 1
ATOM 8011 N N . SER A 1 1022 ? -9.011 -40.896 -0.034 1.00 92.19 1022 SER A N 1
ATOM 8012 C CA . SER A 1 1022 ? -9.543 -41.114 1.323 1.00 92.19 1022 SER A CA 1
ATOM 8013 C C . SER A 1 1022 ? -9.960 -42.565 1.553 1.00 92.19 1022 SER A C 1
ATOM 8015 O O . SER A 1 1022 ? -9.659 -43.124 2.606 1.00 92.19 1022 SER A O 1
ATOM 8017 N N . ILE A 1 1023 ? -10.602 -43.202 0.565 1.00 92.12 1023 ILE A N 1
ATOM 8018 C CA . ILE A 1 1023 ? -10.963 -44.621 0.681 1.00 92.12 1023 ILE A CA 1
ATOM 8019 C C . ILE A 1 1023 ? -9.705 -45.497 0.739 1.00 92.12 1023 ILE A C 1
ATOM 8021 O O . ILE A 1 1023 ? -9.620 -46.375 1.593 1.00 92.12 1023 ILE A O 1
ATOM 8025 N N . LEU A 1 1024 ? -8.703 -45.234 -0.108 1.00 91.56 1024 LEU A N 1
ATOM 8026 C CA . LEU A 1 1024 ? -7.413 -45.929 -0.066 1.00 91.56 1024 LEU A CA 1
ATOM 8027 C C . LEU A 1 1024 ? -6.711 -45.755 1.277 1.00 91.56 1024 LEU A C 1
ATOM 8029 O O . LEU A 1 1024 ? -6.202 -46.729 1.823 1.00 91.56 1024 LEU A O 1
ATOM 8033 N N . HIS A 1 1025 ? -6.698 -44.539 1.822 1.00 93.50 1025 HIS A N 1
ATOM 8034 C CA . HIS A 1 1025 ? -6.136 -44.287 3.143 1.00 93.50 1025 HIS A CA 1
ATOM 8035 C C . HIS A 1 1025 ? -6.798 -45.177 4.210 1.00 93.50 1025 HIS A C 1
ATOM 8037 O O . HIS A 1 1025 ? -6.104 -45.849 4.971 1.00 93.50 1025 HIS A O 1
ATOM 8043 N N . ASP A 1 1026 ? -8.131 -45.244 4.237 1.00 90.25 1026 ASP A N 1
ATOM 8044 C CA . ASP A 1 1026 ? -8.879 -46.025 5.232 1.00 90.25 1026 ASP A CA 1
ATOM 8045 C C . ASP A 1 1026 ? -8.738 -47.535 5.046 1.00 90.25 1026 ASP A C 1
ATOM 8047 O O . ASP A 1 1026 ? -8.641 -48.281 6.025 1.00 90.25 1026 ASP A O 1
ATOM 8051 N N . LEU A 1 1027 ? -8.703 -47.979 3.791 1.00 89.25 1027 LEU A N 1
ATOM 8052 C CA . LEU A 1 1027 ? -8.485 -49.368 3.413 1.00 89.25 1027 LEU A CA 1
ATOM 8053 C C . LEU A 1 1027 ? -7.098 -49.831 3.852 1.00 89.25 1027 LEU A C 1
ATOM 8055 O O . LEU A 1 1027 ? -6.979 -50.861 4.512 1.00 89.25 1027 LEU A O 1
ATOM 8059 N N . LEU A 1 1028 ? -6.055 -49.065 3.530 1.00 89.38 1028 LEU A N 1
ATOM 8060 C CA . LEU A 1 1028 ? -4.670 -49.412 3.849 1.00 89.38 1028 LEU A CA 1
ATOM 8061 C C . LEU A 1 1028 ? -4.372 -49.263 5.345 1.00 89.38 1028 LEU A C 1
ATOM 8063 O O . LEU A 1 1028 ? -3.568 -50.023 5.876 1.00 89.38 1028 LEU A O 1
ATOM 8067 N N . ALA A 1 1029 ? -5.049 -48.356 6.053 1.00 89.38 1029 ALA A N 1
ATOM 8068 C CA . ALA A 1 1029 ? -4.963 -48.279 7.509 1.00 89.38 1029 ALA A CA 1
ATOM 8069 C C . ALA A 1 1029 ? -5.547 -49.536 8.179 1.00 89.38 1029 ALA A C 1
ATOM 8071 O O . ALA A 1 1029 ? -4.997 -50.031 9.161 1.00 89.38 1029 ALA A O 1
ATOM 8072 N N . GLN A 1 1030 ? -6.637 -50.087 7.632 1.00 89.50 1030 GLN A N 1
ATOM 8073 C CA . GLN A 1 1030 ? -7.248 -51.326 8.125 1.00 89.50 1030 GLN A CA 1
ATOM 8074 C C . GLN A 1 1030 ? -6.518 -52.579 7.633 1.00 89.50 1030 GLN A C 1
ATOM 8076 O O . GLN A 1 1030 ? -6.486 -53.581 8.347 1.00 89.50 1030 GLN A O 1
ATOM 8081 N N . CYS A 1 1031 ? -5.903 -52.545 6.452 1.00 86.19 1031 CYS A N 1
ATOM 8082 C CA . CYS A 1 1031 ? -5.169 -53.662 5.855 1.00 86.19 1031 CYS A CA 1
ATOM 8083 C C . CYS A 1 1031 ? -3.755 -53.236 5.397 1.00 86.19 1031 CYS A C 1
ATOM 8085 O O . CYS A 1 1031 ? -3.499 -53.169 4.192 1.00 86.19 1031 CYS A O 1
ATOM 8087 N N . PRO A 1 1032 ? -2.810 -52.987 6.328 1.00 85.12 1032 PRO A N 1
ATOM 8088 C CA . PRO A 1 1032 ? -1.499 -52.410 6.000 1.00 85.12 1032 PRO A CA 1
ATOM 8089 C C . PRO A 1 1032 ? -0.606 -53.282 5.112 1.00 85.12 1032 PRO A C 1
ATOM 8091 O O . PRO A 1 1032 ? 0.289 -52.769 4.440 1.00 85.12 1032 PRO A O 1
ATOM 8094 N N . ASP A 1 1033 ? -0.823 -54.598 5.084 1.00 82.25 1033 ASP A N 1
ATOM 8095 C CA . ASP A 1 1033 ? -0.048 -55.506 4.230 1.00 82.25 1033 ASP A CA 1
ATOM 8096 C C . ASP A 1 1033 ? -0.326 -55.289 2.732 1.00 82.25 1033 ASP A C 1
ATOM 8098 O O . ASP A 1 1033 ? 0.541 -55.553 1.898 1.00 82.25 1033 ASP A O 1
ATOM 8102 N N . LEU A 1 1034 ? -1.481 -54.707 2.386 1.00 83.56 1034 LEU A N 1
ATOM 8103 C CA . LEU A 1 1034 ? -1.852 -54.402 1.001 1.00 83.56 1034 LEU A CA 1
ATOM 8104 C C . LEU A 1 1034 ? -1.058 -53.252 0.398 1.00 83.56 1034 LEU A C 1
ATOM 8106 O O . LEU A 1 1034 ? -1.043 -53.105 -0.819 1.00 83.56 1034 LEU A O 1
ATOM 8110 N N . ILE A 1 1035 ? -0.357 -52.463 1.213 1.00 86.81 1035 ILE A N 1
ATOM 8111 C CA . ILE A 1 1035 ? 0.483 -51.364 0.725 1.00 86.81 1035 ILE A CA 1
ATOM 8112 C C . ILE A 1 1035 ? 1.524 -51.879 -0.280 1.00 86.81 1035 ILE A C 1
ATOM 8114 O O . ILE A 1 1035 ? 1.781 -51.220 -1.285 1.00 86.81 1035 ILE A O 1
ATOM 8118 N N . THR A 1 1036 ? 2.060 -53.082 -0.055 1.00 85.50 1036 THR A N 1
ATOM 8119 C CA . THR A 1 1036 ? 3.039 -53.726 -0.948 1.00 85.50 1036 THR A CA 1
ATOM 8120 C C . THR A 1 1036 ? 2.463 -54.082 -2.321 1.00 85.50 1036 THR A C 1
ATOM 8122 O O . THR A 1 1036 ? 3.176 -54.044 -3.318 1.00 85.50 1036 THR A O 1
ATOM 8125 N N . VAL A 1 1037 ? 1.163 -54.374 -2.382 1.00 81.62 1037 VAL A N 1
ATOM 8126 C CA . VAL A 1 1037 ? 0.441 -54.756 -3.606 1.00 81.62 1037 VAL A CA 1
ATOM 8127 C C . VAL A 1 1037 ? -0.070 -53.517 -4.343 1.00 81.62 1037 VAL A C 1
ATOM 8129 O O . VAL A 1 1037 ? 0.035 -53.402 -5.565 1.00 81.62 1037 VAL A O 1
ATOM 8132 N N . VAL A 1 1038 ? -0.605 -52.561 -3.586 1.00 85.00 1038 VAL A N 1
ATOM 8133 C CA . VAL A 1 1038 ? -1.272 -51.365 -4.106 1.00 85.00 1038 VAL A CA 1
ATOM 8134 C C . VAL A 1 1038 ? -0.258 -50.287 -4.514 1.00 85.00 1038 VAL A C 1
ATOM 8136 O O . VAL A 1 1038 ? -0.446 -49.626 -5.534 1.00 85.00 1038 VAL A O 1
ATOM 8139 N N . PHE A 1 1039 ? 0.853 -50.152 -3.782 1.00 88.12 1039 PHE A N 1
ATOM 8140 C CA . PHE A 1 1039 ? 1.910 -49.167 -4.034 1.00 88.12 1039 PHE A CA 1
ATOM 8141 C C . PHE A 1 1039 ? 3.330 -49.779 -4.005 1.00 88.12 1039 PHE A C 1
ATOM 8143 O O . PHE A 1 1039 ? 4.174 -49.308 -3.242 1.00 88.12 1039 PHE A O 1
ATOM 8150 N N . PRO A 1 1040 ? 3.660 -50.767 -4.861 1.00 84.25 1040 PRO A N 1
ATOM 8151 C CA . PRO A 1 1040 ? 4.947 -51.474 -4.810 1.00 84.25 1040 PRO A CA 1
ATOM 8152 C C . PRO A 1 1040 ? 6.156 -50.538 -4.969 1.00 84.25 1040 PRO A C 1
ATOM 8154 O O . PRO A 1 1040 ? 7.086 -50.580 -4.173 1.00 84.25 1040 PRO A O 1
ATOM 8157 N N . LYS A 1 1041 ? 6.104 -49.596 -5.925 1.00 82.56 1041 LYS A N 1
ATOM 8158 C CA . LYS A 1 1041 ? 7.197 -48.633 -6.163 1.00 82.56 1041 LYS A CA 1
ATOM 8159 C C . LYS A 1 1041 ? 7.468 -47.727 -4.956 1.00 82.56 1041 LYS A C 1
ATOM 8161 O O . LYS A 1 1041 ? 8.617 -47.502 -4.588 1.00 82.56 1041 LYS A O 1
ATOM 8166 N N . HIS A 1 1042 ? 6.406 -47.210 -4.338 1.00 85.06 1042 HIS A N 1
ATOM 8167 C CA . HIS A 1 1042 ? 6.522 -46.347 -3.162 1.00 85.06 1042 HIS A CA 1
ATOM 8168 C C . HIS A 1 1042 ? 6.906 -47.153 -1.916 1.00 85.06 1042 HIS A C 1
ATOM 8170 O O . HIS A 1 1042 ? 7.620 -46.646 -1.055 1.00 85.06 1042 HIS A O 1
ATOM 8176 N N . TRP A 1 1043 ? 6.477 -48.416 -1.827 1.00 84.69 1043 TRP A N 1
ATOM 8177 C CA . TRP A 1 1043 ? 6.926 -49.334 -0.789 1.00 84.69 1043 TRP A CA 1
ATOM 8178 C C . TRP A 1 1043 ? 8.439 -49.537 -0.847 1.00 84.69 1043 TRP A C 1
ATOM 8180 O O . TRP A 1 1043 ? 9.105 -49.325 0.163 1.00 84.69 1043 TRP A O 1
ATOM 8190 N N . ASP A 1 1044 ? 8.996 -49.838 -2.021 1.00 78.12 1044 ASP A N 1
ATOM 8191 C CA . ASP A 1 1044 ? 10.439 -50.036 -2.194 1.00 78.12 1044 ASP A CA 1
ATOM 8192 C C . ASP A 1 1044 ? 11.236 -48.767 -1.866 1.00 78.12 1044 ASP A C 1
ATOM 8194 O O . ASP A 1 1044 ? 12.250 -48.825 -1.165 1.00 78.12 1044 ASP A O 1
ATOM 8198 N N . GLN A 1 1045 ? 10.734 -47.601 -2.288 1.00 75.62 1045 GLN A N 1
ATOM 8199 C CA . GLN A 1 1045 ? 11.333 -46.302 -1.972 1.00 75.62 1045 GLN A CA 1
ATOM 8200 C C . GLN A 1 1045 ? 11.396 -46.040 -0.459 1.00 75.62 1045 GLN A C 1
ATOM 8202 O O . GLN A 1 1045 ? 12.377 -45.488 0.040 1.00 75.62 1045 GLN A O 1
ATOM 8207 N N . VAL A 1 1046 ? 10.350 -46.415 0.281 1.00 72.31 1046 VAL A N 1
ATOM 8208 C CA . VAL A 1 1046 ? 10.198 -46.068 1.701 1.00 72.31 1046 VAL A CA 1
ATOM 8209 C C . VAL A 1 1046 ? 10.779 -47.131 2.634 1.00 72.31 1046 VAL A C 1
ATOM 8211 O O . VAL A 1 1046 ? 11.346 -46.789 3.673 1.00 72.31 1046 VAL A O 1
ATOM 8214 N N . TYR A 1 1047 ? 10.649 -48.408 2.284 1.00 68.94 1047 TYR A N 1
ATOM 8215 C CA . TYR A 1 1047 ? 11.166 -49.538 3.054 1.00 68.94 1047 TYR A CA 1
ATOM 8216 C C . TYR A 1 1047 ? 12.670 -49.764 2.795 1.00 68.94 1047 TYR A C 1
ATOM 8218 O O . TYR A 1 1047 ? 13.401 -50.174 3.698 1.00 68.94 1047 TYR A O 1
ATOM 8226 N N . GLY A 1 1048 ? 13.168 -49.409 1.602 1.00 54.66 1048 GLY A N 1
ATOM 8227 C CA . GLY A 1 1048 ? 14.574 -49.550 1.206 1.00 54.66 1048 GLY A CA 1
ATOM 8228 C C . GLY A 1 1048 ? 15.562 -48.570 1.862 1.00 54.66 1048 GLY A C 1
ATOM 8229 O O . GLY A 1 1048 ? 16.757 -48.860 1.892 1.00 54.66 1048 GLY A O 1
ATOM 8230 N N . GLY A 1 1049 ? 15.107 -47.448 2.441 1.00 54.88 1049 GLY A N 1
ATOM 8231 C CA . GLY A 1 1049 ? 15.979 -46.397 2.994 1.00 54.88 1049 GLY A CA 1
ATOM 8232 C C . GLY A 1 1049 ? 15.446 -45.755 4.288 1.00 54.88 1049 GLY A C 1
ATOM 8233 O O . GLY A 1 1049 ? 14.558 -44.907 4.224 1.00 54.88 1049 GLY A O 1
ATOM 8234 N N . PRO A 1 1050 ? 15.987 -46.066 5.486 1.00 44.06 1050 PRO A N 1
ATOM 8235 C CA . PRO A 1 1050 ? 15.456 -45.529 6.744 1.00 44.06 1050 PRO A CA 1
ATOM 8236 C C . PRO A 1 1050 ? 15.944 -44.114 7.077 1.00 44.06 1050 PRO A C 1
ATOM 8238 O O . PRO A 1 1050 ? 15.422 -43.508 8.007 1.00 44.06 1050 PRO A O 1
ATOM 8241 N N . PHE A 1 1051 ? 16.919 -43.572 6.339 1.00 42.56 1051 PHE A N 1
ATOM 8242 C CA . PHE A 1 1051 ? 17.587 -42.307 6.681 1.00 42.56 1051 PHE A CA 1
ATOM 8243 C C . PHE A 1 1051 ? 17.458 -41.203 5.620 1.00 42.56 1051 PHE A C 1
ATOM 8245 O O . PHE A 1 1051 ? 18.125 -40.177 5.714 1.00 42.56 1051 PHE A O 1
ATOM 8252 N N . SER A 1 1052 ? 16.555 -41.351 4.645 1.00 40.12 1052 SER A N 1
ATOM 8253 C CA . SER A 1 1052 ? 16.172 -40.230 3.781 1.00 40.12 1052 SER A CA 1
ATOM 8254 C C . SER A 1 1052 ? 15.273 -39.248 4.550 1.00 40.12 1052 SER A C 1
ATOM 8256 O O . SER A 1 1052 ? 14.152 -39.589 4.950 1.00 40.12 1052 SER A O 1
ATOM 8258 N N . VAL A 1 1053 ? 15.766 -38.027 4.754 1.00 40.31 1053 VAL A N 1
ATOM 8259 C CA . VAL A 1 1053 ? 14.970 -36.844 5.130 1.00 40.31 1053 VAL A CA 1
ATOM 8260 C C . VAL A 1 1053 ? 14.100 -36.457 3.910 1.00 40.31 1053 VAL A C 1
ATOM 8262 O O . VAL A 1 1053 ? 14.544 -36.661 2.780 1.00 40.31 1053 VAL A O 1
ATOM 8265 N N . PRO A 1 1054 ? 12.836 -36.023 4.084 1.00 42.38 1054 PRO A N 1
ATOM 8266 C CA . PRO A 1 1054 ? 11.772 -36.278 3.115 1.00 42.38 1054 PRO A CA 1
ATOM 8267 C C . PRO A 1 1054 ? 11.834 -35.377 1.877 1.00 42.38 1054 PRO A C 1
ATOM 8269 O O . PRO A 1 1054 ? 11.646 -34.167 1.984 1.00 42.38 1054 PRO A O 1
ATOM 8272 N N . SER A 1 1055 ? 11.925 -35.978 0.689 1.00 45.78 1055 SER A N 1
ATOM 8273 C CA . SER A 1 1055 ? 11.114 -35.484 -0.422 1.00 45.78 1055 SER A CA 1
ATOM 8274 C C . SER A 1 1055 ? 9.662 -35.857 -0.118 1.00 45.78 1055 SER A C 1
ATOM 8276 O O . SER A 1 1055 ? 9.362 -36.956 0.355 1.00 45.78 1055 SER A O 1
ATOM 8278 N N . LYS A 1 1056 ? 8.747 -34.908 -0.294 1.00 59.06 1056 LYS A N 1
ATOM 8279 C CA . LYS A 1 1056 ? 7.314 -35.138 -0.115 1.00 59.06 1056 LYS A CA 1
ATOM 8280 C C . LYS A 1 1056 ? 6.898 -36.259 -1.079 1.00 59.06 1056 LYS A C 1
ATOM 8282 O O . LYS A 1 1056 ? 7.088 -36.125 -2.282 1.00 59.06 1056 LYS A O 1
ATOM 8287 N N . LEU A 1 1057 ? 6.400 -37.380 -0.553 1.00 72.06 1057 LEU A N 1
ATOM 8288 C CA . LEU A 1 1057 ? 5.788 -38.431 -1.370 1.00 72.06 1057 LEU A CA 1
ATOM 8289 C C . LEU A 1 1057 ? 4.525 -37.841 -2.003 1.00 72.06 1057 LEU A C 1
ATOM 8291 O O . LEU A 1 1057 ? 3.573 -37.530 -1.288 1.00 72.06 1057 LEU A O 1
ATOM 8295 N N . GLU A 1 1058 ? 4.536 -37.640 -3.318 1.00 74.88 1058 GLU A N 1
ATOM 8296 C CA . GLU A 1 1058 ? 3.405 -37.088 -4.061 1.00 74.88 1058 GLU A CA 1
ATOM 8297 C C . GLU A 1 1058 ? 2.816 -38.149 -4.987 1.00 74.88 1058 GLU A C 1
ATOM 8299 O O . GLU A 1 1058 ? 3.506 -38.679 -5.852 1.00 74.88 1058 GLU A O 1
ATOM 8304 N N . PHE A 1 1059 ? 1.525 -38.443 -4.808 1.00 83.62 1059 PHE A N 1
ATOM 8305 C CA . PHE A 1 1059 ? 0.799 -39.402 -5.637 1.00 83.62 1059 PHE A CA 1
ATOM 8306 C C . PHE A 1 1059 ? 0.094 -38.700 -6.799 1.00 83.62 1059 PHE A C 1
ATOM 8308 O O . PHE A 1 1059 ? -0.747 -37.803 -6.604 1.00 83.62 1059 PHE A O 1
ATOM 8315 N N . GLN A 1 1060 ? 0.386 -39.149 -8.017 1.00 84.31 1060 GLN A N 1
ATOM 8316 C CA . GLN A 1 1060 ? -0.274 -38.647 -9.217 1.00 84.31 1060 GLN A CA 1
ATOM 8317 C C . GLN A 1 1060 ? -1.717 -39.185 -9.319 1.00 84.31 1060 GLN A C 1
ATOM 8319 O O . GLN A 1 1060 ? -2.007 -40.286 -8.845 1.00 84.31 1060 GLN A O 1
ATOM 8324 N N . PRO A 1 1061 ? -2.665 -38.456 -9.946 1.00 80.69 1061 PRO A N 1
ATOM 8325 C CA . PRO A 1 1061 ? -4.070 -38.882 -10.031 1.00 80.69 1061 PRO A CA 1
ATOM 8326 C C . PRO A 1 1061 ? -4.271 -40.277 -10.647 1.00 80.69 1061 PRO A C 1
ATOM 8328 O O . PRO A 1 1061 ? -5.112 -41.043 -10.176 1.00 80.69 1061 PRO A O 1
ATOM 8331 N N . ASN A 1 1062 ? -3.477 -40.622 -11.666 1.00 83.69 1062 ASN A N 1
ATOM 8332 C CA . ASN A 1 1062 ? -3.534 -41.933 -12.319 1.00 83.69 1062 ASN A CA 1
ATOM 8333 C C . ASN A 1 1062 ? -3.045 -43.056 -11.398 1.00 83.69 1062 ASN A C 1
ATOM 8335 O O . ASN A 1 1062 ? -3.618 -44.140 -11.409 1.00 83.69 1062 ASN A O 1
ATOM 8339 N N . GLU A 1 1063 ? -2.042 -42.788 -10.558 1.00 87.00 1063 GLU A N 1
ATOM 8340 C CA . GLU A 1 1063 ? -1.538 -43.760 -9.585 1.00 87.00 1063 GLU A CA 1
ATOM 8341 C C . GLU A 1 1063 ? -2.579 -44.055 -8.508 1.00 87.00 1063 GLU A C 1
ATOM 8343 O O . GLU A 1 1063 ? -2.770 -45.212 -8.157 1.00 87.00 1063 GLU A O 1
ATOM 8348 N N . ILE A 1 1064 ? -3.300 -43.035 -8.030 1.00 89.38 1064 ILE A N 1
ATOM 8349 C CA . ILE A 1 1064 ? -4.401 -43.200 -7.068 1.00 89.38 1064 ILE A CA 1
ATOM 8350 C C . ILE A 1 1064 ? -5.550 -44.023 -7.670 1.00 89.38 1064 ILE A C 1
ATOM 8352 O O . ILE A 1 1064 ? -6.069 -44.922 -7.011 1.00 89.38 1064 ILE A O 1
ATOM 8356 N N . ARG A 1 1065 ? -5.945 -43.747 -8.920 1.00 86.38 1065 ARG A N 1
ATOM 8357 C CA . ARG A 1 1065 ? -6.996 -44.519 -9.611 1.00 86.38 1065 ARG A CA 1
ATOM 8358 C C . ARG A 1 1065 ? -6.596 -45.978 -9.797 1.00 86.38 1065 ARG A C 1
ATOM 8360 O O . ARG A 1 1065 ? -7.377 -46.868 -9.482 1.00 86.38 1065 ARG A O 1
ATOM 8367 N N . GLU A 1 1066 ? -5.379 -46.210 -10.268 1.00 86.56 1066 GLU A N 1
ATOM 8368 C CA . GLU A 1 1066 ? -4.845 -47.548 -10.504 1.00 86.56 1066 GLU A CA 1
ATOM 8369 C C . GLU A 1 1066 ? -4.649 -48.332 -9.198 1.00 86.56 1066 GLU A C 1
ATOM 8371 O O . GLU A 1 1066 ? -4.979 -49.512 -9.125 1.00 86.56 1066 GLU A O 1
ATOM 8376 N N . ALA A 1 1067 ? -4.179 -47.670 -8.139 1.00 88.06 1067 ALA A N 1
ATOM 8377 C CA . ALA A 1 1067 ? -4.070 -48.237 -6.799 1.00 88.06 1067 ALA A CA 1
ATOM 8378 C C . ALA A 1 1067 ? -5.436 -48.684 -6.262 1.00 88.06 1067 ALA A C 1
ATOM 8380 O O . ALA A 1 1067 ? -5.587 -49.808 -5.780 1.00 88.06 1067 ALA A O 1
ATOM 8381 N N . PHE A 1 1068 ? -6.448 -47.823 -6.382 1.00 88.00 1068 PHE A N 1
ATOM 8382 C CA . PHE A 1 1068 ? -7.807 -48.160 -5.975 1.00 88.00 1068 PHE A CA 1
ATOM 8383 C C . PHE A 1 1068 ? -8.369 -49.319 -6.805 1.00 88.00 1068 PHE A C 1
ATOM 8385 O O . PHE A 1 1068 ? -8.879 -50.282 -6.236 1.00 88.00 1068 PHE A O 1
ATOM 8392 N N . ARG A 1 1069 ? -8.191 -49.282 -8.130 1.00 84.31 1069 ARG A N 1
ATOM 8393 C CA . ARG A 1 1069 ? -8.583 -50.373 -9.029 1.00 84.31 1069 ARG A CA 1
ATOM 8394 C C . ARG A 1 1069 ? -7.971 -51.706 -8.593 1.00 84.31 1069 ARG A C 1
ATOM 8396 O O . ARG A 1 1069 ? -8.705 -52.657 -8.375 1.00 84.31 1069 ARG A O 1
ATOM 8403 N N . ARG A 1 1070 ? -6.657 -51.766 -8.346 1.00 84.12 1070 ARG A N 1
ATOM 8404 C CA . ARG A 1 1070 ? -5.975 -52.976 -7.840 1.00 84.12 1070 ARG A CA 1
ATOM 8405 C C . ARG A 1 1070 ? -6.532 -53.462 -6.505 1.00 84.12 1070 ARG A C 1
ATOM 8407 O O . ARG A 1 1070 ? -6.643 -54.663 -6.302 1.00 84.12 1070 ARG A O 1
ATOM 8414 N N . SER A 1 1071 ? -6.907 -52.545 -5.613 1.00 80.94 1071 SER A N 1
ATOM 8415 C CA . SER A 1 1071 ? -7.485 -52.904 -4.311 1.00 80.94 1071 SER A CA 1
ATOM 8416 C C . SER A 1 1071 ? -8.875 -53.552 -4.409 1.00 80.94 1071 SER A C 1
ATOM 8418 O O . SER A 1 1071 ? -9.266 -54.272 -3.493 1.00 80.94 1071 SER A O 1
ATOM 8420 N N . ILE A 1 1072 ? -9.594 -53.316 -5.514 1.00 76.38 1072 ILE A N 1
ATOM 8421 C CA . ILE A 1 1072 ? -10.954 -53.811 -5.783 1.00 76.38 1072 ILE A CA 1
ATOM 8422 C C . ILE A 1 1072 ? -10.979 -54.864 -6.908 1.00 76.38 1072 ILE A C 1
ATOM 8424 O O . ILE A 1 1072 ? -11.961 -55.566 -7.054 1.00 76.38 1072 ILE A O 1
ATOM 8428 N N . GLU A 1 1073 ? -9.944 -55.057 -7.714 1.00 75.19 1073 GLU A N 1
ATOM 8429 C CA . GLU A 1 1073 ? -9.959 -56.086 -8.774 1.00 75.19 1073 GLU A CA 1
ATOM 8430 C C . GLU A 1 1073 ? -9.164 -57.343 -8.422 1.00 75.19 1073 GLU A C 1
ATOM 8432 O O . GLU A 1 1073 ? -9.311 -58.376 -9.075 1.00 75.19 1073 GLU A O 1
ATOM 8437 N N . ASP A 1 1074 ? -8.338 -57.293 -7.379 1.00 71.88 1074 ASP A N 1
ATOM 8438 C CA . ASP A 1 1074 ? -7.612 -58.470 -6.921 1.00 71.88 1074 ASP A CA 1
ATOM 8439 C C . ASP A 1 1074 ? -8.579 -59.481 -6.277 1.00 71.88 1074 ASP A C 1
ATOM 8441 O O . ASP A 1 1074 ? -9.024 -59.335 -5.137 1.00 71.88 1074 ASP A O 1
ATOM 8445 N N . GLY A 1 1075 ? -8.905 -60.545 -7.014 1.00 64.25 1075 GLY A N 1
ATOM 8446 C CA . GLY A 1 1075 ? -9.783 -61.621 -6.549 1.00 64.25 1075 GLY A CA 1
ATOM 8447 C C . GLY A 1 1075 ? -9.337 -62.254 -5.223 1.00 64.25 1075 GLY A C 1
ATOM 8448 O O . GLY A 1 1075 ? -10.179 -62.673 -4.427 1.00 64.25 1075 GLY A O 1
ATOM 8449 N N . ALA A 1 1076 ? -8.031 -62.260 -4.921 1.00 65.19 1076 ALA A N 1
ATOM 8450 C CA . ALA A 1 1076 ? -7.498 -62.814 -3.676 1.00 65.19 1076 ALA A CA 1
ATOM 8451 C C . ALA A 1 1076 ? -7.902 -61.993 -2.437 1.00 65.19 1076 ALA A C 1
ATOM 8453 O O . ALA A 1 1076 ? -7.971 -62.531 -1.325 1.00 65.19 1076 ALA A O 1
ATOM 8454 N N . LEU A 1 1077 ? -8.202 -60.705 -2.620 1.00 70.31 1077 LEU A N 1
ATOM 8455 C CA . LEU A 1 1077 ? -8.643 -59.800 -1.564 1.00 70.31 1077 LEU A CA 1
ATOM 8456 C C . LEU A 1 1077 ? -10.082 -60.080 -1.117 1.00 70.31 1077 LEU A C 1
ATOM 8458 O O . LEU A 1 1077 ? -10.357 -60.043 0.081 1.00 70.31 1077 LEU A O 1
ATOM 8462 N N . TYR A 1 1078 ? -10.976 -60.462 -2.030 1.00 73.12 1078 TYR A N 1
ATOM 8463 C CA . TYR A 1 1078 ? -12.384 -60.758 -1.714 1.00 73.12 1078 TYR A CA 1
ATOM 8464 C C . TYR A 1 1078 ? -12.618 -62.060 -0.958 1.00 73.12 1078 TYR A C 1
ATOM 8466 O O . TYR A 1 1078 ? -13.658 -62.237 -0.312 1.00 73.12 1078 TYR A O 1
ATOM 8474 N N . HIS A 1 1079 ? -11.641 -62.963 -1.001 1.00 71.50 1079 HIS A N 1
ATOM 8475 C CA . HIS A 1 1079 ? -11.621 -64.141 -0.141 1.00 71.50 1079 HIS A CA 1
ATOM 8476 C C . HIS A 1 1079 ? -11.298 -63.788 1.318 1.00 71.50 1079 HIS A C 1
ATOM 8478 O O . HIS A 1 1079 ? -11.663 -64.546 2.212 1.00 71.50 1079 HIS A O 1
ATOM 8484 N N . LYS A 1 1080 ? -10.651 -62.640 1.570 1.00 78.56 1080 LYS A N 1
ATOM 8485 C CA . LYS A 1 1080 ? -10.185 -62.222 2.904 1.00 78.56 1080 LYS A CA 1
ATOM 8486 C C . LYS A 1 1080 ? -10.961 -61.043 3.486 1.00 78.56 1080 LYS A C 1
ATOM 8488 O O . LYS A 1 1080 ? -11.075 -60.956 4.706 1.00 78.56 1080 LYS A O 1
ATOM 8493 N N . CYS A 1 1081 ? -11.494 -60.159 2.645 1.00 85.69 1081 CYS A N 1
ATOM 8494 C CA . CYS A 1 1081 ? -12.133 -58.913 3.053 1.00 85.69 1081 CYS A CA 1
ATOM 8495 C C . CYS A 1 1081 ? -13.488 -58.694 2.362 1.00 85.69 1081 CYS A C 1
ATOM 8497 O O . CYS A 1 1081 ? -13.705 -59.133 1.233 1.00 85.69 1081 CYS A O 1
ATOM 8499 N N . ARG A 1 1082 ? -14.383 -57.956 3.026 1.00 89.94 1082 ARG A N 1
ATOM 8500 C CA . ARG A 1 1082 ? -15.556 -57.313 2.411 1.00 89.94 1082 ARG A CA 1
ATOM 8501 C C . ARG A 1 1082 ? -15.511 -55.812 2.657 1.00 89.94 1082 ARG A C 1
ATOM 8503 O O . ARG A 1 1082 ? -15.096 -55.380 3.729 1.00 89.94 1082 ARG A O 1
ATOM 8510 N N . PHE A 1 1083 ? -15.955 -55.023 1.688 1.00 91.06 1083 PHE A N 1
ATOM 8511 C CA . PHE A 1 1083 ? -15.848 -53.569 1.713 1.00 91.06 1083 PHE A CA 1
ATOM 8512 C C . PHE A 1 1083 ? -17.220 -52.918 1.834 1.00 91.06 1083 PHE A C 1
ATOM 8514 O O . PHE A 1 1083 ? -18.158 -53.273 1.119 1.00 91.06 1083 PHE A O 1
ATOM 8521 N N . CYS A 1 1084 ? -17.331 -51.924 2.712 1.00 94.00 1084 CYS A N 1
ATOM 8522 C CA . CYS A 1 1084 ? -18.499 -51.059 2.759 1.00 94.00 1084 CYS A CA 1
ATOM 8523 C C . CYS A 1 1084 ? -18.085 -49.582 2.785 1.00 94.00 1084 CYS A C 1
ATOM 8525 O O . CYS A 1 1084 ? -17.295 -49.159 3.635 1.00 94.00 1084 CYS A O 1
ATOM 8527 N N . PHE A 1 1085 ? -18.620 -48.805 1.839 1.00 94.94 1085 PHE A N 1
ATOM 8528 C CA . PHE A 1 1085 ? -18.274 -47.399 1.633 1.00 94.94 1085 PHE A CA 1
ATOM 8529 C C . PHE A 1 1085 ? -19.473 -46.481 1.858 1.00 94.94 1085 PHE A C 1
ATOM 8531 O O . PHE A 1 1085 ? -20.546 -46.691 1.297 1.00 94.94 1085 PHE A O 1
ATOM 8538 N N . PHE A 1 1086 ? -19.279 -45.434 2.655 1.00 96.44 1086 PHE A N 1
ATOM 8539 C CA . PHE A 1 1086 ? -20.276 -44.392 2.896 1.00 96.44 1086 PHE A CA 1
ATOM 8540 C C . PHE A 1 1086 ? -19.842 -43.099 2.201 1.00 96.44 1086 PHE A C 1
ATOM 8542 O O . PHE A 1 1086 ? -18.851 -42.489 2.599 1.00 96.44 1086 PHE A O 1
ATOM 8549 N N . ILE A 1 1087 ? -20.563 -42.684 1.158 1.00 96.81 1087 ILE A N 1
ATOM 8550 C CA . ILE A 1 1087 ? -20.196 -41.538 0.313 1.00 96.81 1087 ILE A CA 1
ATOM 8551 C C . ILE A 1 1087 ? -21.312 -40.490 0.356 1.00 96.81 1087 ILE A C 1
ATOM 8553 O O . ILE A 1 1087 ? -22.353 -40.621 -0.288 1.00 96.81 1087 ILE A O 1
ATOM 8557 N N . ASP A 1 1088 ? -21.102 -39.435 1.134 1.00 96.25 1088 ASP A N 1
ATOM 8558 C CA . ASP A 1 1088 ? -22.081 -38.366 1.329 1.00 96.25 1088 ASP A CA 1
ATOM 8559 C C . ASP A 1 1088 ? -21.892 -37.229 0.319 1.00 96.25 1088 ASP A C 1
ATOM 8561 O O . ASP A 1 1088 ? -20.768 -36.800 0.065 1.00 96.25 1088 ASP A O 1
ATOM 8565 N N . GLY A 1 1089 ? -23.002 -36.700 -0.203 1.00 93.56 1089 GLY A N 1
ATOM 8566 C CA . GLY A 1 1089 ? -23.018 -35.453 -0.964 1.00 93.56 1089 GLY A CA 1
ATOM 8567 C C . GLY A 1 1089 ? -22.567 -35.586 -2.415 1.00 93.56 1089 GLY A C 1
ATOM 8568 O O . GLY A 1 1089 ? -21.851 -34.717 -2.898 1.00 93.56 1089 GLY A O 1
ATOM 8569 N N . LEU A 1 1090 ? -23.001 -36.616 -3.149 1.00 93.81 1090 LEU A N 1
ATOM 8570 C CA . LEU A 1 1090 ? -22.672 -36.774 -4.578 1.00 93.81 1090 LEU A CA 1
ATOM 8571 C C . LEU A 1 1090 ? -22.994 -35.515 -5.414 1.00 93.81 1090 LEU A C 1
ATOM 8573 O O . LEU A 1 1090 ? -22.314 -35.215 -6.389 1.00 93.81 1090 LEU A O 1
ATOM 8577 N N . ASP A 1 1091 ? -24.004 -34.733 -5.023 1.00 89.62 1091 ASP A N 1
ATOM 8578 C CA . ASP A 1 1091 ? -24.353 -33.462 -5.674 1.00 89.62 1091 ASP A CA 1
ATOM 8579 C C . ASP A 1 1091 ? -23.396 -32.289 -5.374 1.00 89.62 1091 ASP A C 1
ATOM 8581 O O . ASP A 1 1091 ? -23.528 -31.224 -5.984 1.00 89.62 1091 ASP A O 1
ATOM 8585 N N . GLU A 1 1092 ? -22.459 -32.460 -4.439 1.00 88.88 1092 GLU A N 1
ATOM 8586 C CA . GLU A 1 1092 ? -21.421 -31.488 -4.070 1.00 88.88 1092 GLU A CA 1
ATOM 8587 C C . GLU A 1 1092 ? -20.079 -31.721 -4.799 1.00 88.88 1092 GLU A C 1
ATOM 8589 O O . GLU A 1 1092 ? -19.129 -30.970 -4.578 1.00 88.88 1092 GLU A O 1
ATOM 8594 N N . TYR A 1 1093 ? -20.013 -32.708 -5.696 1.00 85.94 1093 TYR A N 1
ATOM 8595 C CA . TYR A 1 1093 ? -18.882 -32.952 -6.598 1.00 85.94 1093 TYR A CA 1
ATOM 8596 C C . TYR A 1 1093 ? -18.689 -31.821 -7.646 1.00 85.94 1093 TYR A C 1
ATOM 8598 O O . TYR A 1 1093 ? -19.663 -31.237 -8.134 1.00 85.94 1093 TYR A O 1
ATOM 8606 N N . GLN A 1 1094 ? -17.431 -31.511 -7.989 1.00 75.69 1094 GLN A N 1
ATOM 8607 C CA . GLN A 1 1094 ? -16.955 -30.484 -8.943 1.00 75.69 1094 GLN A CA 1
ATOM 8608 C C . GLN A 1 1094 ? -15.961 -31.194 -9.925 1.00 75.69 1094 GLN A C 1
ATOM 8610 O O . GLN A 1 1094 ? -15.120 -31.944 -9.443 1.00 75.69 1094 GLN A O 1
ATOM 8615 N N . GLU A 1 1095 ? -15.957 -31.120 -11.274 1.00 62.47 1095 GLU A N 1
ATOM 8616 C CA . GLU A 1 1095 ? -16.405 -30.102 -12.244 1.00 62.47 1095 GLU A CA 1
ATOM 8617 C C . GLU A 1 1095 ? -16.325 -30.563 -13.734 1.00 62.47 1095 GLU A C 1
ATOM 8619 O O . GLU A 1 1095 ? -15.424 -31.314 -14.096 1.00 62.47 1095 GLU A O 1
ATOM 8624 N N . THR A 1 1096 ? -17.208 -30.025 -14.593 1.00 50.59 1096 THR A N 1
ATOM 8625 C CA . THR A 1 1096 ? -17.010 -29.318 -15.897 1.00 50.59 1096 THR A CA 1
ATOM 8626 C C . THR A 1 1096 ? -18.260 -29.450 -16.783 1.00 50.59 1096 THR A C 1
ATOM 8628 O O . THR A 1 1096 ? -18.662 -28.453 -17.382 1.00 50.59 1096 THR A O 1
ATOM 8631 N N . ASN A 1 1097 ? -18.961 -30.596 -16.779 1.00 52.69 1097 ASN A N 1
ATOM 8632 C CA . ASN A 1 1097 ? -20.202 -30.833 -17.540 1.00 52.69 1097 ASN A CA 1
ATOM 8633 C C . ASN A 1 1097 ? -21.260 -31.661 -16.763 1.00 52.69 1097 ASN A C 1
ATOM 8635 O O . ASN A 1 1097 ? -21.002 -32.216 -15.701 1.00 52.69 1097 ASN A O 1
ATOM 8639 N N . GLN A 1 1098 ? -22.506 -31.734 -17.267 1.00 53.78 1098 GLN A N 1
ATOM 8640 C CA . GLN A 1 1098 ? -23.576 -32.549 -16.648 1.00 53.78 1098 GLN A CA 1
ATOM 8641 C C . GLN A 1 1098 ? -23.354 -34.067 -16.790 1.00 53.78 1098 GLN A C 1
ATOM 8643 O O . GLN A 1 1098 ? -23.863 -34.825 -15.961 1.00 53.78 1098 GLN A O 1
ATOM 8648 N N . ASP A 1 1099 ? -22.588 -34.501 -17.795 1.00 62.06 1099 ASP A N 1
ATOM 8649 C CA . ASP A 1 1099 ? -22.276 -35.916 -18.035 1.00 62.06 1099 ASP A CA 1
ATOM 8650 C C . ASP A 1 1099 ? -21.412 -36.531 -16.917 1.00 62.06 1099 ASP A C 1
ATOM 8652 O O . ASP A 1 1099 ? -21.437 -37.741 -16.702 1.00 62.06 1099 ASP A O 1
ATOM 8656 N N . ASP A 1 1100 ? -20.744 -35.709 -16.103 1.00 71.62 1100 ASP A N 1
ATOM 8657 C CA . ASP A 1 1100 ? -19.828 -36.177 -15.058 1.00 71.62 1100 ASP A CA 1
ATOM 8658 C C . ASP A 1 1100 ? -20.545 -36.843 -13.870 1.00 71.62 1100 ASP A C 1
ATOM 8660 O O . ASP A 1 1100 ? -20.011 -37.769 -13.255 1.00 71.62 1100 ASP A O 1
ATOM 8664 N N . PHE A 1 1101 ? -21.790 -36.451 -13.558 1.00 85.69 1101 PHE A N 1
ATOM 8665 C CA . PHE A 1 1101 ? -22.581 -37.156 -12.538 1.00 85.69 1101 PHE A CA 1
ATOM 8666 C C . PHE A 1 1101 ? -22.970 -38.559 -12.993 1.00 85.69 1101 PHE A C 1
ATOM 8668 O O . PHE A 1 1101 ? -23.040 -39.469 -12.167 1.00 85.69 1101 PHE A O 1
ATOM 8675 N N . LYS A 1 1102 ? -23.207 -38.739 -14.297 1.00 85.88 1102 LYS A N 1
ATOM 8676 C CA . LYS A 1 1102 ? -23.490 -40.050 -14.876 1.00 85.88 1102 LYS A CA 1
ATOM 8677 C C . LYS A 1 1102 ? -22.243 -40.928 -14.801 1.00 85.88 1102 LYS A C 1
ATOM 8679 O O . LYS A 1 1102 ? -22.333 -42.027 -14.268 1.00 85.88 1102 LYS A O 1
ATOM 8684 N N . THR A 1 1103 ? -21.083 -40.398 -15.190 1.00 86.50 1103 THR A N 1
ATOM 8685 C CA . THR A 1 1103 ? -19.783 -41.075 -15.057 1.00 86.50 1103 THR A CA 1
ATOM 8686 C C . THR A 1 1103 ? -19.492 -41.482 -13.611 1.00 86.50 1103 THR A C 1
ATOM 8688 O O . THR A 1 1103 ? -19.000 -42.577 -13.358 1.00 86.50 1103 THR A O 1
ATOM 8691 N N . MET A 1 1104 ? -19.828 -40.638 -12.630 1.00 89.75 1104 MET A N 1
ATOM 8692 C CA . MET A 1 1104 ? -19.673 -40.984 -11.215 1.00 89.75 1104 MET A CA 1
ATOM 8693 C C . MET A 1 1104 ? -20.618 -42.115 -10.784 1.00 89.75 1104 MET A C 1
ATOM 8695 O O . MET A 1 1104 ? -20.196 -43.006 -10.053 1.00 89.75 1104 MET A O 1
ATOM 8699 N N . VAL A 1 1105 ? -21.878 -42.107 -11.231 1.00 92.12 1105 VAL A N 1
ATOM 8700 C CA . VAL A 1 1105 ? -22.822 -43.209 -10.976 1.00 92.12 1105 VAL A CA 1
ATOM 8701 C C . VAL A 1 1105 ? -22.323 -44.511 -11.613 1.00 92.12 1105 VAL A C 1
ATOM 8703 O O . VAL A 1 1105 ? -22.302 -45.537 -10.939 1.00 92.12 1105 VAL A O 1
ATOM 8706 N N . GLU A 1 1106 ? -21.877 -44.464 -12.871 1.00 90.94 1106 GLU A N 1
ATOM 8707 C CA . GLU A 1 1106 ? -21.300 -45.604 -13.598 1.00 90.94 1106 GLU A CA 1
ATOM 8708 C C . GLU A 1 1106 ? -20.048 -46.144 -12.884 1.00 90.94 1106 GLU A C 1
ATOM 8710 O O . GLU A 1 1106 ? -19.913 -47.350 -12.691 1.00 90.94 1106 GLU A O 1
ATOM 8715 N N . MET A 1 1107 ? -19.175 -45.259 -12.392 1.00 90.62 1107 MET A N 1
ATOM 8716 C CA . MET A 1 1107 ? -18.006 -45.635 -11.595 1.00 90.62 1107 MET A CA 1
ATOM 8717 C C . MET A 1 1107 ? -18.410 -46.359 -10.303 1.00 90.62 1107 MET A C 1
ATOM 8719 O O . MET A 1 1107 ? -17.834 -47.395 -9.987 1.00 90.62 1107 MET A O 1
ATOM 8723 N N . LEU A 1 1108 ? -19.396 -45.854 -9.557 1.00 93.06 1108 LEU A N 1
ATOM 8724 C CA . LEU A 1 1108 ? -19.836 -46.500 -8.316 1.00 93.06 1108 LEU A CA 1
ATOM 8725 C C . LEU A 1 1108 ? -20.460 -47.879 -8.569 1.00 93.06 1108 LEU A C 1
ATOM 8727 O O . LEU A 1 1108 ? -20.189 -48.805 -7.806 1.00 93.06 1108 LEU A O 1
ATOM 8731 N N . TRP A 1 1109 ? -21.243 -48.026 -9.643 1.00 93.88 1109 TRP A N 1
ATOM 8732 C CA . TRP A 1 1109 ? -21.765 -49.329 -10.064 1.00 93.88 1109 TRP A CA 1
ATOM 8733 C C . TRP A 1 1109 ? -20.651 -50.293 -10.445 1.00 93.88 1109 TRP A C 1
ATOM 8735 O O . TRP A 1 1109 ? -20.670 -51.431 -9.986 1.00 93.88 1109 TRP A O 1
ATOM 8745 N N . SER A 1 1110 ? -19.621 -49.824 -11.159 1.00 90.75 1110 SER A N 1
ATOM 8746 C CA . SER A 1 1110 ? -18.493 -50.680 -11.536 1.00 90.75 1110 SER A CA 1
ATOM 8747 C C . SER A 1 1110 ? -17.829 -51.347 -10.325 1.00 90.75 1110 SER A C 1
ATOM 8749 O O . SER A 1 1110 ? -17.440 -52.506 -10.404 1.00 90.75 1110 SER A O 1
ATOM 8751 N N . TRP A 1 1111 ? -17.768 -50.679 -9.167 1.00 89.88 1111 TRP A N 1
ATOM 8752 C CA . TRP A 1 1111 ? -17.168 -51.263 -7.960 1.00 89.88 1111 TRP A CA 1
ATOM 8753 C C . TRP A 1 1111 ? -18.015 -52.396 -7.385 1.00 89.88 1111 TRP A C 1
ATOM 8755 O O . TRP A 1 1111 ? -17.474 -53.386 -6.897 1.00 89.88 1111 TRP A O 1
ATOM 8765 N N . THR A 1 1112 ? -19.341 -52.258 -7.437 1.00 89.19 1112 THR A N 1
ATOM 8766 C CA . THR A 1 1112 ? -20.256 -53.314 -6.999 1.00 89.19 1112 THR A CA 1
ATOM 8767 C C . THR A 1 1112 ? -20.398 -54.416 -8.042 1.00 89.19 1112 THR A C 1
ATOM 8769 O O . THR A 1 1112 ? -20.609 -55.554 -7.660 1.00 89.19 1112 THR A O 1
ATOM 8772 N N . ASP A 1 1113 ? -20.228 -54.124 -9.329 1.00 88.38 1113 ASP A N 1
ATOM 8773 C CA . ASP A 1 1113 ? -20.327 -55.119 -10.402 1.00 88.38 1113 ASP A CA 1
ATOM 8774 C C . ASP A 1 1113 ? -19.088 -56.020 -10.460 1.00 88.38 1113 ASP A C 1
ATOM 8776 O O . ASP A 1 1113 ? -19.206 -57.218 -10.710 1.00 88.38 1113 ASP A O 1
ATOM 8780 N N . ILE A 1 1114 ? -17.904 -55.465 -10.168 1.00 83.62 1114 ILE A N 1
ATOM 8781 C CA . ILE A 1 1114 ? -16.652 -56.229 -10.047 1.00 83.62 1114 ILE A CA 1
ATOM 8782 C C . ILE A 1 1114 ? -16.736 -57.234 -8.887 1.00 83.62 1114 ILE A C 1
ATOM 8784 O O . ILE A 1 1114 ? -16.227 -58.349 -8.997 1.00 83.62 1114 ILE A O 1
ATOM 8788 N N . ALA A 1 1115 ? -17.394 -56.865 -7.783 1.00 79.81 1115 ALA A N 1
ATOM 8789 C CA . ALA A 1 1115 ? -17.567 -57.739 -6.624 1.00 79.81 1115 ALA A CA 1
ATOM 8790 C C . ALA A 1 1115 ? -18.960 -57.603 -5.976 1.00 79.81 1115 ALA A C 1
ATOM 8792 O O . ALA A 1 1115 ? -19.085 -57.023 -4.888 1.00 79.81 1115 ALA A O 1
ATOM 8793 N N . PRO A 1 1116 ? -20.001 -58.215 -6.577 1.00 81.12 1116 PRO A N 1
ATOM 8794 C CA . PRO A 1 1116 ? -21.398 -58.060 -6.144 1.00 81.12 1116 PRO A CA 1
ATOM 8795 C C . PRO A 1 1116 ? -21.663 -58.518 -4.710 1.00 81.12 1116 PRO A C 1
ATOM 8797 O O . PRO A 1 1116 ? -22.470 -57.931 -3.988 1.00 81.12 1116 PRO A O 1
ATOM 8800 N N . GLU A 1 1117 ? -20.931 -59.539 -4.264 1.00 82.06 1117 GLU A N 1
ATOM 8801 C CA . GLU A 1 1117 ? -21.014 -60.068 -2.899 1.00 82.06 1117 GLU A CA 1
ATOM 8802 C C . GLU A 1 1117 ? -19.949 -59.485 -1.954 1.00 82.06 1117 GLU A C 1
ATOM 8804 O O . GLU A 1 1117 ? -19.955 -59.775 -0.756 1.00 82.06 1117 GLU A O 1
ATOM 8809 N N . GLY A 1 1118 ? -19.013 -58.693 -2.487 1.00 85.75 1118 GLY A N 1
ATOM 8810 C CA . GLY A 1 1118 ? -17.834 -58.191 -1.780 1.00 85.75 1118 GLY A CA 1
ATOM 8811 C C . GLY A 1 1118 ? -17.876 -56.701 -1.447 1.00 85.75 1118 GLY A C 1
ATOM 8812 O O . GLY A 1 1118 ? -17.181 -56.293 -0.516 1.00 85.75 1118 GLY A O 1
ATOM 8813 N N . VAL A 1 1119 ? -18.684 -55.899 -2.153 1.00 90.88 1119 VAL A N 1
ATOM 8814 C CA . VAL A 1 1119 ? -18.744 -54.435 -2.001 1.00 90.88 1119 VAL A CA 1
ATOM 8815 C C . VAL A 1 1119 ? -20.181 -53.950 -1.778 1.00 90.88 1119 VAL A C 1
ATOM 8817 O O . VAL A 1 1119 ? -21.094 -54.262 -2.540 1.00 90.88 1119 VAL A O 1
ATOM 8820 N N . LYS A 1 1120 ? -20.374 -53.121 -0.746 1.00 94.06 1120 LYS A N 1
ATOM 8821 C CA . LYS A 1 1120 ? -21.605 -52.355 -0.481 1.00 94.06 1120 LYS A CA 1
ATOM 8822 C C . LYS A 1 1120 ? -21.314 -50.862 -0.469 1.00 94.06 1120 LYS A C 1
ATOM 8824 O O . LYS A 1 1120 ? -20.304 -50.438 0.090 1.00 94.06 1120 LYS A O 1
ATOM 8829 N N . ILE A 1 1121 ? -22.219 -50.046 -1.006 1.00 95.69 1121 ILE A N 1
ATOM 8830 C CA . ILE A 1 1121 ? -22.056 -48.583 -0.999 1.00 95.69 1121 ILE A CA 1
ATOM 8831 C C . ILE A 1 1121 ? -23.337 -47.911 -0.507 1.00 95.69 1121 ILE A C 1
ATOM 8833 O O . ILE A 1 1121 ? -24.404 -48.128 -1.067 1.00 95.69 1121 ILE A O 1
ATOM 8837 N N . CYS A 1 1122 ? -23.247 -47.064 0.516 1.00 97.19 1122 CYS A N 1
ATOM 8838 C CA . CYS A 1 1122 ? -24.327 -46.152 0.885 1.00 97.19 1122 CYS A CA 1
ATOM 8839 C C . CYS A 1 1122 ? -23.981 -44.750 0.391 1.00 97.19 1122 CYS A C 1
ATOM 8841 O O . CYS A 1 1122 ? -22.946 -44.200 0.770 1.00 97.19 1122 CYS A O 1
ATOM 8843 N N . VAL A 1 1123 ? -24.843 -44.162 -0.437 1.00 97.62 1123 VAL A N 1
ATOM 8844 C CA . VAL A 1 1123 ? -24.627 -42.830 -1.008 1.00 97.62 1123 VAL A CA 1
ATOM 8845 C C . VAL A 1 1123 ? -25.711 -41.844 -0.620 1.00 97.62 1123 VAL A C 1
ATOM 8847 O O . VAL A 1 1123 ? -26.869 -42.222 -0.433 1.00 97.62 1123 VAL A O 1
ATOM 8850 N N . SER A 1 1124 ? -25.358 -40.559 -0.559 1.00 96.94 1124 SER A N 1
ATOM 8851 C CA . SER A 1 1124 ? -26.334 -39.483 -0.392 1.00 96.94 1124 SER A CA 1
ATOM 8852 C C . SER A 1 1124 ? -26.266 -38.444 -1.508 1.00 96.94 1124 SER A C 1
ATOM 8854 O O . SER A 1 1124 ? -25.188 -38.118 -2.006 1.00 96.94 1124 SER A O 1
ATOM 8856 N N . SER A 1 1125 ? -27.422 -37.913 -1.918 1.00 95.06 1125 SER A N 1
ATOM 8857 C CA . SER A 1 1125 ? -27.479 -36.854 -2.932 1.00 95.06 1125 SER A CA 1
ATOM 8858 C C . SER A 1 1125 ? -28.759 -36.010 -2.870 1.00 95.06 1125 SER A C 1
ATOM 8860 O O . SER A 1 1125 ? -29.742 -36.352 -2.201 1.00 95.06 1125 SER A O 1
ATOM 8862 N N . ARG A 1 1126 ? -28.775 -34.869 -3.564 1.00 92.44 1126 ARG A N 1
ATOM 8863 C CA . ARG A 1 1126 ? -30.016 -34.153 -3.907 1.00 92.44 1126 ARG A CA 1
ATOM 8864 C C . ARG A 1 1126 ? -30.862 -34.938 -4.907 1.00 92.44 1126 ARG A C 1
ATOM 8866 O O . ARG A 1 1126 ? -30.391 -35.818 -5.612 1.00 92.44 1126 ARG A O 1
ATOM 8873 N N . GLU A 1 1127 ? -32.127 -34.550 -5.012 1.00 90.19 1127 GLU A N 1
ATOM 8874 C CA . GLU A 1 1127 ? -33.112 -35.137 -5.929 1.00 90.19 1127 GLU A CA 1
ATOM 8875 C C . GLU A 1 1127 ? -32.883 -34.706 -7.391 1.00 90.19 1127 GLU A C 1
ATOM 8877 O O . GLU A 1 1127 ? -33.764 -34.143 -8.038 1.00 90.19 1127 GLU A O 1
ATOM 8882 N N . TYR A 1 1128 ? -31.675 -34.913 -7.913 1.00 88.94 1128 TYR A N 1
ATOM 8883 C CA . TYR A 1 1128 ? -31.369 -34.715 -9.326 1.00 88.94 1128 TYR A CA 1
ATOM 8884 C C . TYR A 1 1128 ? -31.712 -35.980 -10.111 1.00 88.94 1128 TYR A C 1
ATOM 8886 O O . TYR A 1 1128 ? -31.403 -37.088 -9.673 1.00 88.94 1128 TYR A O 1
ATOM 8894 N N . ASN A 1 1129 ? -32.307 -35.817 -11.297 1.00 88.81 1129 ASN A N 1
ATOM 8895 C CA . ASN A 1 1129 ? -32.762 -36.937 -12.128 1.00 88.81 1129 ASN A CA 1
ATOM 8896 C C . ASN A 1 1129 ? -31.653 -37.961 -12.409 1.00 88.81 1129 ASN A C 1
ATOM 8898 O O . ASN A 1 1129 ? -31.929 -39.151 -12.415 1.00 88.81 1129 ASN A O 1
ATOM 8902 N N . VAL A 1 1130 ? -30.399 -37.523 -12.567 1.00 88.81 1130 VAL A N 1
ATOM 8903 C CA . VAL A 1 1130 ? -29.252 -38.423 -12.782 1.00 88.81 1130 VAL A CA 1
ATOM 8904 C C . VAL A 1 1130 ? -29.075 -39.440 -11.647 1.00 88.81 1130 VAL A C 1
ATOM 8906 O O . VAL A 1 1130 ? -28.909 -40.624 -11.915 1.00 88.81 1130 VAL A O 1
ATOM 8909 N N . PHE A 1 1131 ? -29.215 -39.026 -10.384 1.00 92.69 1131 PHE A N 1
ATOM 8910 C CA . PHE A 1 1131 ? -29.120 -39.929 -9.231 1.00 92.69 1131 PHE A CA 1
ATOM 8911 C C . PHE A 1 1131 ? -30.428 -40.683 -8.985 1.00 92.69 1131 PHE A C 1
ATOM 8913 O O . PHE A 1 1131 ? -30.417 -41.834 -8.551 1.00 92.69 1131 PHE A O 1
ATOM 8920 N N . LEU A 1 1132 ? -31.573 -40.048 -9.260 1.00 91.06 1132 LEU A N 1
ATOM 8921 C CA . LEU A 1 1132 ? -32.869 -40.703 -9.096 1.00 91.06 1132 LEU A CA 1
ATOM 8922 C C . LEU A 1 1132 ? -33.094 -41.823 -10.118 1.00 91.06 1132 LEU A C 1
ATOM 8924 O O . LEU A 1 1132 ? -33.744 -42.808 -9.772 1.00 91.06 1132 LEU A O 1
ATOM 8928 N N . ASN A 1 1133 ? -32.560 -41.677 -11.329 1.00 91.06 1133 ASN A N 1
ATOM 8929 C CA . ASN A 1 1133 ? -32.613 -42.686 -12.384 1.00 91.06 1133 ASN A CA 1
ATOM 8930 C C . ASN A 1 1133 ? -31.440 -43.671 -12.284 1.00 91.06 1133 ASN A C 1
ATOM 8932 O O . ASN A 1 1133 ? -31.585 -44.827 -12.656 1.00 91.06 1133 ASN A O 1
ATOM 8936 N N . GLY A 1 1134 ? -30.284 -43.211 -11.794 1.00 89.81 1134 GLY A N 1
ATOM 8937 C CA . GLY A 1 1134 ? -29.054 -43.999 -11.729 1.00 89.81 1134 GLY A CA 1
ATOM 8938 C C . GLY A 1 1134 ? -28.986 -45.011 -10.585 1.00 89.81 1134 GLY A C 1
ATOM 8939 O O . GLY A 1 1134 ? -28.248 -45.986 -10.679 1.00 89.81 1134 GLY A O 1
ATOM 8940 N N . PHE A 1 1135 ? -29.753 -44.811 -9.513 1.00 93.62 1135 PHE A N 1
ATOM 8941 C CA . PHE A 1 1135 ? -29.863 -45.762 -8.401 1.00 93.62 1135 PHE A CA 1
ATOM 8942 C C . PHE A 1 1135 ? -31.261 -46.386 -8.374 1.00 93.62 1135 PHE A C 1
ATOM 8944 O O . PHE A 1 1135 ? -32.195 -45.789 -8.902 1.00 93.62 1135 PHE A O 1
ATOM 8951 N N . PRO A 1 1136 ? -31.472 -47.551 -7.748 1.00 85.00 1136 PRO A N 1
ATOM 8952 C CA . PRO A 1 1136 ? -32.762 -48.225 -7.800 1.00 85.00 1136 PRO A CA 1
ATOM 8953 C C . PRO A 1 1136 ? -33.735 -47.646 -6.744 1.00 85.00 1136 PRO A C 1
ATOM 8955 O O . PRO A 1 1136 ? -33.297 -47.138 -5.703 1.00 85.00 1136 PRO A O 1
ATOM 8958 N N . PRO A 1 1137 ? -35.054 -47.586 -7.012 1.00 86.81 1137 PRO A N 1
ATOM 8959 C CA . PRO A 1 1137 ? -36.031 -47.005 -6.087 1.00 86.81 1137 PRO A CA 1
ATOM 8960 C C . PRO A 1 1137 ? -36.350 -47.910 -4.887 1.00 86.81 1137 PRO A C 1
ATOM 8962 O O . PRO A 1 1137 ? -36.699 -47.392 -3.830 1.00 86.81 1137 PRO A O 1
ATOM 8965 N N . ASP A 1 1138 ? -36.187 -49.228 -5.012 1.00 88.69 1138 ASP A N 1
ATOM 8966 C CA . ASP A 1 1138 ? -36.400 -50.219 -3.947 1.00 88.69 1138 ASP A CA 1
ATOM 8967 C C . ASP A 1 1138 ? -35.314 -50.190 -2.862 1.00 88.69 1138 ASP A C 1
ATOM 8969 O O . ASP A 1 1138 ? -35.485 -50.816 -1.829 1.00 88.69 1138 ASP A O 1
ATOM 8973 N N . ARG A 1 1139 ? -34.221 -49.435 -3.044 1.00 90.81 1139 ARG A N 1
ATOM 8974 C CA . ARG A 1 1139 ? -33.148 -49.249 -2.042 1.00 90.81 1139 ARG A CA 1
ATOM 8975 C C . ARG A 1 1139 ? -32.889 -47.770 -1.784 1.00 90.81 1139 ARG A C 1
ATOM 8977 O O . ARG A 1 1139 ? -31.748 -47.302 -1.803 1.00 90.81 1139 ARG A O 1
ATOM 8984 N N . ARG A 1 1140 ? -33.973 -47.005 -1.612 1.00 94.44 1140 ARG A N 1
ATOM 8985 C CA . ARG A 1 1140 ? -33.921 -45.549 -1.468 1.00 94.44 1140 ARG A CA 1
ATOM 8986 C C . ARG A 1 1140 ? -34.839 -45.016 -0.384 1.00 94.44 1140 ARG A C 1
ATOM 8988 O O . ARG A 1 1140 ? -36.002 -45.394 -0.299 1.00 94.44 1140 ARG A O 1
ATOM 8995 N N . ILE A 1 1141 ? -34.341 -44.034 0.365 1.00 94.75 1141 ILE A N 1
ATOM 8996 C CA . ILE A 1 1141 ? -35.138 -43.265 1.329 1.00 94.75 1141 ILE A CA 1
ATOM 8997 C C . ILE A 1 1141 ? -35.076 -41.764 1.028 1.00 94.75 1141 ILE A C 1
ATOM 8999 O O . ILE A 1 1141 ? -34.035 -41.239 0.627 1.00 94.75 1141 ILE A O 1
ATOM 9003 N N . ARG A 1 1142 ? -36.199 -41.060 1.236 1.00 93.56 1142 ARG A N 1
ATOM 9004 C CA . ARG A 1 1142 ? -36.304 -39.590 1.155 1.00 93.56 1142 ARG A CA 1
ATOM 9005 C C . ARG A 1 1142 ? -36.334 -38.983 2.545 1.00 93.56 1142 ARG A C 1
ATOM 9007 O O . ARG A 1 1142 ? -37.343 -39.063 3.239 1.00 93.56 1142 ARG A O 1
ATOM 9014 N N . ILE A 1 1143 ? -35.256 -38.320 2.943 1.00 91.81 1143 ILE A N 1
ATOM 9015 C CA . ILE A 1 1143 ? -35.100 -37.886 4.335 1.00 91.81 1143 ILE A CA 1
ATOM 9016 C C . ILE A 1 1143 ? -36.096 -36.790 4.757 1.00 91.81 1143 ILE A C 1
ATOM 9018 O O . ILE A 1 1143 ? -36.588 -36.818 5.883 1.00 91.81 1143 ILE A O 1
ATOM 9022 N N . GLN A 1 1144 ? -36.463 -35.859 3.865 1.00 90.25 1144 GLN A N 1
ATOM 9023 C CA . GLN A 1 1144 ? -37.428 -34.792 4.187 1.00 90.25 1144 GLN A CA 1
ATOM 9024 C C . GLN A 1 1144 ? -38.826 -35.310 4.550 1.00 90.25 1144 GLN A C 1
ATOM 9026 O O . GLN A 1 1144 ? -39.589 -34.586 5.188 1.00 90.25 1144 GLN A O 1
ATOM 9031 N N . ASP A 1 1145 ? -39.157 -36.536 4.139 1.00 89.12 1145 ASP A N 1
ATOM 9032 C CA . ASP A 1 1145 ? -40.446 -37.172 4.410 1.00 89.12 1145 ASP A CA 1
ATOM 9033 C C . ASP A 1 1145 ? -40.419 -37.949 5.736 1.00 89.12 1145 ASP A C 1
ATOM 9035 O O . ASP A 1 1145 ? -41.441 -38.478 6.163 1.00 89.12 1145 ASP A O 1
ATOM 9039 N N . LEU A 1 1146 ? -39.254 -38.029 6.389 1.00 89.75 1146 LEU A N 1
ATOM 9040 C CA . LEU A 1 1146 ? -39.022 -38.871 7.559 1.00 89.75 1146 LEU A CA 1
ATOM 9041 C C . LEU A 1 1146 ? -38.640 -38.067 8.803 1.00 89.75 1146 LEU A C 1
ATOM 9043 O O . LEU A 1 1146 ? -38.831 -38.567 9.901 1.00 89.75 1146 LEU A O 1
ATOM 9047 N N . THR A 1 1147 ? -38.167 -36.822 8.697 1.00 88.88 1147 THR A N 1
ATOM 9048 C CA . THR A 1 1147 ? -37.576 -36.077 9.834 1.00 88.88 1147 THR A CA 1
ATOM 9049 C C . THR A 1 1147 ? -38.526 -35.164 10.609 1.00 88.88 1147 THR A C 1
ATOM 9051 O O . THR A 1 1147 ? -38.085 -34.414 11.476 1.00 88.88 1147 THR A O 1
ATOM 9054 N N . ARG A 1 1148 ? -39.837 -35.197 10.346 1.00 87.44 1148 ARG A N 1
ATOM 9055 C CA . ARG A 1 1148 ? -40.783 -34.266 10.990 1.00 87.44 1148 ARG A CA 1
ATOM 9056 C C . ARG A 1 1148 ? -40.770 -34.330 12.521 1.00 87.44 1148 ARG A C 1
ATOM 9058 O O . ARG A 1 1148 ? -40.582 -33.291 13.141 1.00 87.44 1148 ARG A O 1
ATOM 9065 N N . LEU A 1 1149 ? -40.915 -35.518 13.115 1.00 86.56 1149 LEU A N 1
ATOM 9066 C CA . LEU A 1 1149 ? -40.898 -35.662 14.581 1.00 86.56 1149 LEU A CA 1
ATOM 9067 C C . LEU A 1 1149 ? -39.528 -35.276 15.169 1.00 86.56 1149 LEU A C 1
ATOM 9069 O O . LEU A 1 1149 ? -39.448 -34.790 16.290 1.00 86.56 1149 LEU A O 1
ATOM 9073 N N . ASP A 1 1150 ? -38.444 -35.454 14.402 1.00 89.00 1150 ASP A N 1
ATOM 9074 C CA . ASP A 1 1150 ? -37.102 -35.018 14.810 1.00 89.00 1150 ASP A CA 1
ATOM 9075 C C . ASP A 1 1150 ? -37.018 -33.481 14.885 1.00 89.00 1150 ASP A C 1
ATOM 9077 O O . ASP A 1 1150 ? -36.405 -32.938 15.802 1.00 89.00 1150 ASP A O 1
ATOM 9081 N N . MET A 1 1151 ? -37.656 -32.773 13.943 1.00 89.12 1151 MET A N 1
ATOM 9082 C CA . MET A 1 1151 ? -37.762 -31.309 13.964 1.00 89.12 1151 MET A CA 1
ATOM 9083 C C . MET A 1 1151 ? -38.639 -30.816 15.120 1.00 89.12 1151 MET A C 1
ATOM 9085 O O . MET A 1 1151 ? -38.279 -29.832 15.758 1.00 89.12 1151 MET A O 1
ATOM 9089 N N . GLU A 1 1152 ? -39.761 -31.489 15.400 1.00 88.94 1152 GLU A N 1
ATOM 9090 C CA . GLU A 1 1152 ? -40.657 -31.151 16.520 1.00 88.94 1152 GLU A CA 1
ATOM 9091 C C . GLU A 1 1152 ? -39.907 -31.242 17.857 1.00 88.94 1152 GLU A C 1
ATOM 9093 O O . GLU A 1 1152 ? -39.843 -30.250 18.584 1.00 88.94 1152 GLU A O 1
ATOM 9098 N N . ARG A 1 1153 ? -39.215 -32.363 18.104 1.00 87.62 1153 ARG A N 1
ATOM 9099 C CA . ARG A 1 1153 ? -38.373 -32.553 19.298 1.00 87.62 1153 ARG A CA 1
ATOM 9100 C C . ARG A 1 1153 ? -37.233 -31.544 19.400 1.00 87.62 1153 ARG A C 1
ATOM 9102 O O . ARG A 1 1153 ? -36.908 -31.098 20.493 1.00 87.62 1153 ARG A O 1
ATOM 9109 N N . TYR A 1 1154 ? -36.605 -31.179 18.280 1.00 90.00 1154 TYR A N 1
ATOM 9110 C CA . TYR A 1 1154 ? -35.544 -30.168 18.282 1.00 90.00 1154 TYR A CA 1
ATOM 9111 C C . TYR A 1 1154 ? -36.061 -28.801 18.744 1.00 90.00 1154 TYR A C 1
ATOM 9113 O O . TYR A 1 1154 ? -35.419 -28.143 19.561 1.00 90.00 1154 TYR A O 1
ATOM 9121 N N . VAL A 1 1155 ? -37.217 -28.367 18.228 1.00 88.50 1155 VAL A N 1
ATOM 9122 C CA . VAL A 1 1155 ? -37.830 -27.099 18.650 1.00 88.50 1155 VAL A CA 1
ATOM 9123 C C . VAL A 1 1155 ? -38.210 -27.164 20.126 1.00 88.50 1155 VAL A C 1
ATOM 9125 O O . VAL A 1 1155 ? -37.935 -26.222 20.863 1.00 88.50 1155 VAL A O 1
ATOM 9128 N N . GLU A 1 1156 ? -38.799 -28.275 20.560 1.00 88.06 1156 GLU A N 1
ATOM 9129 C CA . GLU A 1 1156 ? -39.194 -28.497 21.949 1.00 88.06 1156 GLU A CA 1
ATOM 9130 C C . GLU A 1 1156 ? -38.002 -28.434 22.918 1.00 88.06 1156 GLU A C 1
ATOM 9132 O O . GLU A 1 1156 ? -38.059 -27.708 23.911 1.00 88.06 1156 GLU A O 1
ATOM 9137 N N . ASP A 1 1157 ? -36.895 -29.113 22.595 1.00 88.12 1157 ASP A N 1
ATOM 9138 C CA . ASP A 1 1157 ? -35.680 -29.131 23.419 1.00 88.12 1157 ASP A CA 1
ATOM 9139 C C . ASP A 1 1157 ? -35.021 -27.749 23.522 1.00 88.12 1157 ASP A C 1
ATOM 9141 O O . ASP A 1 1157 ? -34.538 -27.356 24.585 1.00 88.12 1157 ASP A O 1
ATOM 9145 N N . LYS A 1 1158 ? -35.021 -26.983 22.427 1.00 88.12 1158 LYS A N 1
ATOM 9146 C CA . LYS A 1 1158 ? -34.429 -25.640 22.402 1.00 88.12 1158 LYS A CA 1
ATOM 9147 C C . LYS A 1 1158 ? -35.326 -24.567 23.004 1.00 88.12 1158 LYS A C 1
ATOM 9149 O O . LYS A 1 1158 ? -34.799 -23.541 23.421 1.00 88.12 1158 LYS A O 1
ATOM 9154 N N . MET A 1 1159 ? -36.631 -24.802 23.106 1.00 84.75 1159 MET A N 1
ATOM 9155 C CA . MET A 1 1159 ? -37.605 -23.863 23.672 1.00 84.75 1159 MET A CA 1
ATOM 9156 C C . MET A 1 1159 ? -38.142 -24.330 25.033 1.00 84.75 1159 MET A C 1
ATOM 9158 O O . MET A 1 1159 ? -39.310 -24.107 25.348 1.00 84.75 1159 MET A O 1
ATOM 9162 N N . LYS A 1 1160 ? -37.320 -24.998 25.855 1.00 82.06 1160 LYS A N 1
ATOM 9163 C CA . LYS A 1 1160 ? -37.723 -25.508 27.182 1.00 82.06 1160 LYS A CA 1
ATOM 9164 C C . LYS A 1 1160 ? -38.344 -24.437 28.076 1.00 82.06 1160 LYS A C 1
ATOM 9166 O O . LYS A 1 1160 ? -39.373 -24.712 28.686 1.00 82.06 1160 LYS A O 1
ATOM 9171 N N . ASP A 1 1161 ? -37.794 -23.231 28.029 1.00 80.06 1161 ASP A N 1
ATOM 9172 C CA . ASP A 1 1161 ? -38.118 -22.119 28.930 1.00 80.06 1161 ASP A CA 1
ATOM 9173 C C . ASP A 1 1161 ? -39.383 -21.331 28.516 1.00 80.06 1161 ASP A C 1
ATOM 9175 O O . ASP A 1 1161 ? -39.769 -20.372 29.175 1.00 80.06 1161 ASP A O 1
ATOM 9179 N N . VAL A 1 1162 ? -40.049 -21.734 27.424 1.00 79.88 1162 VAL A N 1
ATOM 9180 C CA . VAL A 1 1162 ? -41.296 -21.126 26.920 1.00 79.88 1162 VAL A CA 1
ATOM 9181 C C . VAL A 1 1162 ? -42.520 -21.861 27.478 1.00 79.88 1162 VAL A C 1
ATOM 9183 O O . VAL A 1 1162 ? -42.499 -23.088 27.617 1.00 79.88 1162 VAL A O 1
ATOM 9186 N N . ASP A 1 1163 ? -43.611 -21.135 27.752 1.00 81.94 1163 ASP A N 1
ATOM 9187 C CA . ASP A 1 1163 ? -44.866 -21.725 28.232 1.00 81.94 1163 ASP A CA 1
ATOM 9188 C C . ASP A 1 1163 ? -45.446 -22.758 27.247 1.00 81.94 1163 ASP A C 1
ATOM 9190 O O . ASP A 1 1163 ? -45.265 -22.678 26.028 1.00 81.94 1163 ASP A O 1
ATOM 9194 N N . HIS A 1 1164 ? -46.161 -23.748 27.784 1.00 79.00 1164 HIS A N 1
ATOM 9195 C CA . HIS A 1 1164 ? -46.640 -24.904 27.025 1.00 79.00 1164 HIS A CA 1
ATOM 9196 C C . HIS A 1 1164 ? -47.545 -24.523 25.841 1.00 79.00 1164 HIS A C 1
ATOM 9198 O O . HIS A 1 1164 ? -47.408 -25.071 24.746 1.00 79.00 1164 HIS A O 1
ATOM 9204 N N . GLN A 1 1165 ? -48.452 -23.558 26.024 1.00 75.38 1165 GLN A N 1
ATOM 9205 C CA . GLN A 1 1165 ? -49.443 -23.200 25.009 1.00 75.38 1165 GLN A CA 1
ATOM 9206 C C . GLN A 1 1165 ? -48.800 -22.462 23.824 1.00 75.38 1165 GLN A C 1
ATOM 9208 O O . GLN A 1 1165 ? -49.135 -22.724 22.662 1.00 75.38 1165 GLN A O 1
ATOM 9213 N N . THR A 1 1166 ? -47.849 -21.569 24.098 1.00 74.50 1166 THR A N 1
ATOM 9214 C CA . THR A 1 1166 ? -47.063 -20.871 23.071 1.00 74.50 1166 THR A CA 1
ATOM 9215 C C . THR A 1 1166 ? -46.123 -21.836 22.347 1.00 74.50 1166 THR A C 1
ATOM 9217 O O . THR A 1 1166 ? -46.024 -21.811 21.115 1.00 74.50 1166 THR A O 1
ATOM 9220 N N . LYS A 1 1167 ? -45.484 -22.746 23.090 1.00 80.62 1167 LYS A N 1
ATOM 9221 C CA . LYS A 1 1167 ? -44.566 -23.758 22.554 1.00 80.62 1167 LYS A CA 1
ATOM 9222 C C . LYS A 1 1167 ? -45.242 -24.669 21.530 1.00 80.62 1167 LYS A C 1
ATOM 9224 O O . LYS A 1 1167 ? -44.734 -24.801 20.416 1.00 80.62 1167 LYS A O 1
ATOM 9229 N N . GLU A 1 1168 ? -46.421 -25.214 21.834 1.00 79.75 1168 GLU A N 1
ATOM 9230 C CA . GLU A 1 1168 ? -47.167 -26.061 20.889 1.00 79.75 1168 GLU A CA 1
ATOM 9231 C C . GLU A 1 1168 ? -47.516 -25.337 19.577 1.00 79.75 1168 GLU A C 1
ATOM 9233 O O . GLU A 1 1168 ? -47.398 -25.899 18.479 1.00 79.75 1168 GLU A O 1
ATOM 9238 N N . ARG A 1 1169 ? -47.932 -24.065 19.664 1.00 78.44 1169 ARG A N 1
ATOM 9239 C CA . ARG A 1 1169 ? -48.254 -23.248 18.483 1.00 78.44 1169 ARG A CA 1
ATOM 9240 C C . ARG A 1 1169 ? -47.021 -22.992 17.621 1.00 78.44 1169 ARG A C 1
ATOM 9242 O O . ARG A 1 1169 ? -47.112 -23.082 16.391 1.00 78.44 1169 ARG A O 1
ATOM 9249 N N . LEU A 1 1170 ? -45.884 -22.686 18.248 1.00 81.25 1170 LEU A N 1
ATOM 9250 C CA . LEU A 1 1170 ? -44.610 -22.461 17.565 1.00 81.25 1170 LEU A CA 1
ATOM 9251 C C . LEU A 1 1170 ? -44.119 -23.730 16.869 1.00 81.25 1170 LEU A C 1
ATOM 9253 O O . LEU A 1 1170 ? -43.827 -23.673 15.674 1.00 81.25 1170 LEU A O 1
ATOM 9257 N N . ILE A 1 1171 ? -44.115 -24.872 17.564 1.00 84.88 1171 ILE A N 1
ATOM 9258 C CA . ILE A 1 1171 ? -43.719 -26.172 17.002 1.00 84.88 1171 ILE A CA 1
ATOM 9259 C C . ILE A 1 1171 ? -44.524 -26.467 15.732 1.00 84.88 1171 ILE A C 1
ATOM 9261 O O . ILE A 1 1171 ? -43.949 -26.650 14.656 1.00 84.88 1171 ILE A O 1
ATOM 9265 N N . SER A 1 1172 ? -45.857 -26.413 15.818 1.00 80.81 1172 SER A N 1
ATOM 9266 C CA . SER A 1 1172 ? -46.739 -26.696 14.680 1.00 80.81 1172 SER A CA 1
ATOM 9267 C C . SER A 1 1172 ? -46.485 -25.759 13.489 1.00 80.81 1172 SER A C 1
ATOM 9269 O O . SER A 1 1172 ? -46.407 -26.198 12.336 1.00 80.81 1172 SER A O 1
ATOM 9271 N N . ARG A 1 1173 ? -46.292 -24.454 13.737 1.00 81.94 1173 ARG A N 1
ATOM 9272 C CA . ARG A 1 1173 ? -46.038 -23.462 12.677 1.00 81.94 1173 ARG A CA 1
ATOM 9273 C C . ARG A 1 1173 ? -44.665 -23.625 12.029 1.00 81.94 1173 ARG A C 1
ATOM 9275 O O . ARG A 1 1173 ? -44.591 -23.597 10.797 1.00 81.94 1173 ARG A O 1
ATOM 9282 N N . ILE A 1 1174 ? -43.613 -23.770 12.832 1.00 84.44 1174 ILE A N 1
ATOM 9283 C CA . ILE A 1 1174 ? -42.226 -23.902 12.374 1.00 84.44 1174 ILE A CA 1
ATOM 9284 C C . ILE A 1 1174 ? -42.115 -25.174 11.533 1.00 84.44 1174 ILE A C 1
ATOM 9286 O O . ILE A 1 1174 ? -41.801 -25.114 10.346 1.00 84.44 1174 ILE A O 1
ATOM 9290 N N . VAL A 1 1175 ? -42.499 -26.322 12.084 1.00 85.25 1175 VAL A N 1
ATOM 9291 C CA . VAL A 1 1175 ? -42.333 -27.611 11.405 1.00 85.25 1175 VAL A CA 1
ATOM 9292 C C . VAL A 1 1175 ? -43.156 -27.693 10.116 1.00 85.25 1175 VAL A C 1
ATOM 9294 O O . VAL A 1 1175 ? -42.651 -28.146 9.085 1.00 85.25 1175 VAL A O 1
ATOM 9297 N N . ARG A 1 1176 ? -44.385 -27.159 10.107 1.00 81.31 1176 ARG A N 1
ATOM 9298 C CA . ARG A 1 1176 ? -45.200 -27.080 8.883 1.00 81.31 1176 ARG A CA 1
ATOM 9299 C C . ARG A 1 1176 ? -44.549 -26.210 7.801 1.00 81.31 1176 ARG A C 1
ATOM 9301 O O . ARG A 1 1176 ? -44.599 -26.562 6.622 1.00 81.31 1176 ARG A O 1
ATOM 9308 N N . ARG A 1 1177 ? -43.934 -25.080 8.171 1.00 83.31 1177 ARG A N 1
ATOM 9309 C CA . ARG A 1 1177 ? -43.249 -24.186 7.217 1.00 83.31 1177 ARG A CA 1
ATOM 9310 C C . ARG A 1 1177 ? -41.920 -24.743 6.721 1.00 83.31 1177 ARG A C 1
ATOM 9312 O O . ARG A 1 1177 ? -41.566 -24.480 5.574 1.00 83.31 1177 ARG A O 1
ATOM 9319 N N . ALA A 1 1178 ? -41.245 -25.561 7.524 1.00 84.56 1178 ALA A N 1
ATOM 9320 C CA . ALA A 1 1178 ? -39.968 -26.164 7.167 1.00 84.56 1178 ALA A CA 1
ATOM 9321 C C . ALA A 1 1178 ? -40.044 -27.044 5.910 1.00 84.56 1178 ALA A C 1
ATOM 9323 O O . ALA A 1 1178 ? -39.043 -27.199 5.212 1.00 84.56 1178 ALA A O 1
ATOM 9324 N N . ARG A 1 1179 ? -41.210 -27.645 5.609 1.00 84.88 1179 ARG A N 1
ATOM 9325 C CA . ARG A 1 1179 ? -41.413 -28.565 4.465 1.00 84.88 1179 ARG A CA 1
ATOM 9326 C C . ARG A 1 1179 ? -40.299 -29.626 4.341 1.00 84.88 1179 ARG A C 1
ATOM 9328 O O . ARG A 1 1179 ? -39.882 -29.969 3.225 1.00 84.88 1179 ARG A O 1
ATOM 9335 N N . GLY A 1 1180 ? -39.815 -30.105 5.491 1.00 84.12 1180 GLY A N 1
ATOM 9336 C CA . GLY A 1 1180 ? -38.763 -31.115 5.604 1.00 84.12 1180 GLY A CA 1
ATOM 9337 C C . GLY A 1 1180 ? -37.314 -30.602 5.532 1.00 84.12 1180 GLY A C 1
ATOM 9338 O O . GLY A 1 1180 ? -36.397 -31.403 5.362 1.00 84.12 1180 GLY A O 1
ATOM 9339 N N . ILE A 1 1181 ? -37.079 -29.286 5.624 1.00 88.75 1181 ILE A N 1
ATOM 9340 C CA . ILE A 1 1181 ? -35.740 -28.672 5.665 1.00 88.75 1181 ILE A CA 1
ATOM 9341 C C . ILE A 1 1181 ? -35.342 -28.419 7.128 1.00 88.75 1181 ILE A C 1
ATOM 9343 O O . ILE A 1 1181 ? -35.692 -27.395 7.711 1.00 88.75 1181 ILE A O 1
ATOM 9347 N N . PHE A 1 1182 ? -34.586 -29.343 7.719 1.00 88.38 1182 PHE A N 1
ATOM 9348 C CA . PHE A 1 1182 ? -34.164 -29.278 9.123 1.00 88.38 1182 PHE A CA 1
ATOM 9349 C C . PHE A 1 1182 ? -33.279 -28.058 9.429 1.00 88.38 1182 PHE A C 1
ATOM 9351 O O . PHE A 1 1182 ? -33.455 -27.402 10.451 1.00 88.38 1182 PHE A O 1
ATOM 9358 N N . LEU A 1 1183 ? -32.363 -27.696 8.523 1.00 84.69 1183 LEU A N 1
ATOM 9359 C CA . LEU A 1 1183 ? -31.488 -26.527 8.690 1.00 84.69 1183 LEU A CA 1
ATOM 9360 C C . LEU A 1 1183 ? -32.289 -25.228 8.863 1.00 84.69 1183 LEU A C 1
ATOM 9362 O O . LEU A 1 1183 ? -31.897 -24.358 9.633 1.00 84.69 1183 LEU A O 1
ATOM 9366 N N . TRP A 1 1184 ? -33.434 -25.113 8.185 1.00 85.19 1184 TRP A N 1
ATOM 9367 C CA . TRP A 1 1184 ? -34.327 -23.967 8.344 1.00 85.19 1184 TRP A CA 1
ATOM 9368 C C . TRP A 1 1184 ? -34.909 -23.916 9.761 1.00 85.19 1184 TRP A C 1
ATOM 9370 O O . TRP A 1 1184 ? -34.924 -22.850 10.367 1.00 85.19 1184 TRP A O 1
ATOM 9380 N N . VAL A 1 1185 ? -35.310 -25.064 10.321 1.00 87.00 1185 VAL A N 1
ATOM 9381 C CA . VAL A 1 1185 ? -35.790 -25.153 11.710 1.00 87.00 1185 VAL A CA 1
ATOM 9382 C C . VAL A 1 1185 ? -34.700 -24.711 12.683 1.00 87.00 1185 VAL A C 1
ATOM 9384 O O . VAL A 1 1185 ? -34.968 -23.876 13.540 1.00 87.00 1185 VAL A O 1
ATOM 9387 N N . ALA A 1 1186 ? -33.468 -25.198 12.514 1.00 85.31 1186 ALA A N 1
ATOM 9388 C CA . ALA A 1 1186 ? -32.342 -24.824 13.370 1.00 85.31 1186 ALA A CA 1
ATOM 9389 C C . ALA A 1 1186 ? -32.056 -23.311 13.348 1.00 85.31 1186 ALA A C 1
ATOM 9391 O O . ALA A 1 1186 ? -31.884 -22.702 14.402 1.00 85.31 1186 ALA A O 1
ATOM 9392 N N . LEU A 1 1187 ? -32.061 -22.692 12.163 1.00 81.75 1187 LEU A N 1
ATOM 9393 C CA . LEU A 1 1187 ? -31.835 -21.251 12.010 1.00 81.75 1187 LEU A CA 1
ATOM 9394 C C . LEU A 1 1187 ? -32.976 -20.413 12.603 1.00 81.75 1187 LEU A C 1
ATOM 9396 O O . LEU A 1 1187 ? -32.712 -19.431 13.292 1.00 81.75 1187 LEU A O 1
ATOM 9400 N N . VAL A 1 1188 ? -34.233 -20.807 12.374 1.00 82.12 1188 VAL A N 1
ATOM 9401 C CA . VAL A 1 1188 ? -35.406 -20.097 12.911 1.00 82.12 1188 VAL A CA 1
ATOM 9402 C C . VAL A 1 1188 ? -35.460 -20.192 14.430 1.00 82.12 1188 VAL A C 1
ATOM 9404 O O . VAL A 1 1188 ? -35.672 -19.186 15.094 1.00 82.12 1188 VAL A O 1
ATOM 9407 N N . VAL A 1 1189 ? -35.233 -21.379 14.992 1.00 84.69 1189 VAL A N 1
ATOM 9408 C CA . VAL A 1 1189 ? -35.214 -21.585 16.446 1.00 84.69 1189 VAL A CA 1
ATOM 9409 C C . VAL A 1 1189 ? -34.079 -20.797 17.096 1.00 84.69 1189 VAL A C 1
ATOM 9411 O O . VAL A 1 1189 ? -34.311 -20.166 18.121 1.00 84.69 1189 VAL A O 1
ATOM 9414 N N . LYS A 1 1190 ? -32.884 -20.778 16.488 1.00 81.00 1190 LYS A N 1
ATOM 9415 C CA . LYS A 1 1190 ? -31.760 -19.963 16.966 1.00 81.00 1190 LYS A CA 1
ATOM 9416 C C . LYS A 1 1190 ? -32.108 -18.471 16.970 1.00 81.00 1190 LYS A C 1
ATOM 9418 O O . LYS A 1 1190 ? -31.957 -17.829 17.999 1.00 81.00 1190 LYS A O 1
ATOM 9423 N N . SER A 1 1191 ? -32.637 -17.951 15.862 1.00 75.69 1191 SER A N 1
ATOM 9424 C CA . SER A 1 1191 ? -33.031 -16.541 15.758 1.00 75.69 1191 SER A CA 1
ATOM 9425 C C . SER A 1 1191 ? -34.137 -16.164 16.749 1.00 75.69 1191 SER A C 1
ATOM 9427 O O . SER A 1 1191 ? -34.091 -15.081 17.322 1.00 75.69 1191 SER A O 1
ATOM 9429 N N . LEU A 1 1192 ? -35.116 -17.047 16.973 1.00 78.75 1192 LEU A N 1
ATOM 9430 C CA . LEU A 1 1192 ? -36.160 -16.829 17.976 1.00 78.75 1192 LEU A CA 1
ATOM 9431 C C . LEU A 1 1192 ? -35.587 -16.835 19.398 1.00 78.75 1192 LEU A C 1
ATOM 9433 O O . LEU A 1 1192 ? -36.011 -16.025 20.211 1.00 78.75 1192 LEU A O 1
ATOM 9437 N N . ARG A 1 1193 ? -34.623 -17.714 19.702 1.00 77.50 1193 ARG A N 1
ATOM 9438 C CA . ARG A 1 1193 ? -33.947 -17.733 21.006 1.00 77.50 1193 ARG A CA 1
ATOM 9439 C C . ARG A 1 1193 ? -33.142 -16.468 21.267 1.00 77.50 1193 ARG A C 1
ATOM 9441 O O . ARG A 1 1193 ? -33.285 -15.910 22.343 1.00 77.50 1193 ARG A O 1
ATOM 9448 N N . GLU A 1 1194 ? -32.360 -16.014 20.291 1.00 72.69 1194 GLU A N 1
ATOM 9449 C CA . GLU A 1 1194 ? -31.597 -14.761 20.395 1.00 72.69 1194 GLU A CA 1
ATOM 9450 C C . GLU A 1 1194 ? -32.540 -13.587 20.717 1.00 72.69 1194 GLU A C 1
ATOM 9452 O O . GLU A 1 1194 ? -32.300 -12.839 21.653 1.00 72.69 1194 GLU A O 1
ATOM 9457 N N . GLN A 1 1195 ? -33.696 -13.501 20.048 1.00 67.19 1195 GLN A N 1
ATOM 9458 C CA . GLN A 1 1195 ? -34.695 -12.456 20.320 1.00 67.19 1195 GLN A CA 1
ATOM 9459 C C . GLN A 1 1195 ? -35.357 -12.568 21.704 1.00 67.19 1195 GLN A C 1
ATOM 9461 O O . GLN A 1 1195 ? -35.714 -11.551 22.297 1.00 67.19 1195 GLN A O 1
ATOM 9466 N N . ILE A 1 1196 ? -35.549 -13.788 22.216 1.00 67.94 1196 ILE A N 1
ATOM 9467 C CA . ILE A 1 1196 ? -36.071 -14.019 23.573 1.00 67.94 1196 ILE A CA 1
ATOM 9468 C C . ILE A 1 1196 ? -35.017 -13.632 24.623 1.00 67.94 1196 ILE A C 1
ATOM 9470 O O . ILE A 1 1196 ? -35.362 -12.999 25.617 1.00 67.94 1196 ILE A O 1
ATOM 9474 N N . GLU A 1 1197 ? -33.746 -13.978 24.399 1.00 68.38 1197 GLU A N 1
ATOM 9475 C CA . GLU A 1 1197 ? -32.612 -13.614 25.264 1.00 68.38 1197 GLU A CA 1
ATOM 9476 C C . GLU A 1 1197 ? -32.384 -12.090 25.291 1.00 68.38 1197 GLU A C 1
ATOM 9478 O O . GLU A 1 1197 ? -32.058 -11.542 26.342 1.00 68.38 1197 GLU A O 1
ATOM 9483 N N . ASP A 1 1198 ? -32.688 -11.396 24.191 1.00 61.34 1198 ASP A N 1
ATOM 9484 C CA . ASP A 1 1198 ? -32.665 -9.931 24.076 1.00 61.34 1198 ASP A CA 1
ATOM 9485 C C . ASP A 1 1198 ? -33.918 -9.231 24.669 1.00 61.34 1198 ASP A C 1
ATOM 9487 O O . ASP A 1 1198 ? -34.082 -8.016 24.537 1.00 61.34 1198 ASP A O 1
ATOM 9491 N N . GLY A 1 1199 ? -34.823 -9.968 25.329 1.00 53.88 1199 GLY A N 1
ATOM 9492 C CA . GLY A 1 1199 ? -35.947 -9.407 26.094 1.00 53.88 1199 GLY A CA 1
ATOM 9493 C C . GLY A 1 1199 ? -37.229 -9.102 25.303 1.00 53.88 1199 GLY A C 1
ATOM 9494 O O . GLY A 1 1199 ? -38.109 -8.409 25.820 1.00 53.88 1199 GLY A O 1
ATOM 9495 N N . CYS A 1 1200 ? -37.385 -9.606 24.072 1.00 54.50 1200 CYS A N 1
ATOM 9496 C CA . CYS A 1 1200 ? -38.617 -9.410 23.295 1.00 54.50 1200 CYS A CA 1
ATOM 9497 C C . CYS A 1 1200 ? -39.794 -10.247 23.833 1.00 54.50 1200 CYS A C 1
ATOM 9499 O O . CYS A 1 1200 ? -39.673 -11.448 24.086 1.00 54.50 1200 CYS A O 1
ATOM 9501 N N . ILE A 1 1201 ? -40.983 -9.640 23.931 1.00 57.16 1201 ILE A N 1
ATOM 9502 C CA . ILE A 1 1201 ? -42.201 -10.322 24.391 1.00 57.16 1201 ILE A CA 1
ATOM 9503 C C . ILE A 1 1201 ? -42.761 -11.196 23.255 1.00 57.16 1201 ILE A C 1
ATOM 9505 O O . ILE A 1 1201 ? -43.190 -10.697 22.217 1.00 57.16 1201 ILE A O 1
ATOM 9509 N N . LEU A 1 1202 ? -42.836 -12.514 23.477 1.00 54.16 1202 LEU A N 1
ATOM 9510 C CA . LEU A 1 1202 ? -43.282 -13.534 22.507 1.00 54.16 1202 LEU A CA 1
ATOM 9511 C C . LEU A 1 1202 ? -44.630 -13.249 21.806 1.00 54.16 1202 LEU A C 1
ATOM 9513 O O . LEU A 1 1202 ? -44.835 -13.709 20.683 1.00 54.16 1202 LEU A O 1
ATOM 9517 N N . ARG A 1 1203 ? -45.536 -12.466 22.417 1.00 49.53 1203 ARG A N 1
ATOM 9518 C CA . ARG A 1 1203 ? -46.805 -12.037 21.790 1.00 49.53 1203 ARG A CA 1
ATOM 9519 C C . ARG A 1 1203 ? -46.610 -11.082 20.605 1.00 49.53 1203 ARG A C 1
ATOM 9521 O O . ARG A 1 1203 ? -47.422 -11.108 19.686 1.00 49.53 1203 ARG A O 1
ATOM 9528 N N . GLU A 1 1204 ? -45.542 -10.286 20.575 1.00 45.50 1204 GLU A N 1
ATOM 9529 C CA . GLU A 1 1204 ? -45.253 -9.355 19.468 1.00 45.50 1204 GLU A CA 1
ATOM 9530 C C . GLU A 1 1204 ? -44.683 -10.073 18.230 1.00 45.50 1204 GLU A C 1
ATOM 9532 O O . GLU A 1 1204 ? -44.869 -9.630 17.094 1.00 45.50 1204 GLU A O 1
ATOM 9537 N N . LEU A 1 1205 ? -44.081 -11.251 18.424 1.00 51.03 1205 LEU A N 1
ATOM 9538 C CA . LEU A 1 1205 ? -43.582 -12.110 17.344 1.00 51.03 1205 LEU A CA 1
ATOM 9539 C C . LEU A 1 1205 ? -44.704 -12.823 16.576 1.00 51.03 1205 LEU A C 1
ATOM 9541 O O . LEU A 1 1205 ? -44.479 -13.320 15.468 1.00 51.03 1205 LEU A O 1
ATOM 9545 N N . GLU A 1 1206 ? -45.929 -12.857 17.113 1.00 45.38 1206 GLU A N 1
ATOM 9546 C CA . GLU A 1 1206 ? -47.051 -13.513 16.443 1.00 45.38 1206 GLU A CA 1
ATOM 9547 C C . GLU A 1 1206 ? -47.567 -12.743 15.205 1.00 45.38 1206 GLU A C 1
ATOM 9549 O O . GLU A 1 1206 ? -48.288 -13.360 14.413 1.00 45.38 1206 GLU A O 1
ATOM 9554 N N . TRP A 1 1207 ? -47.184 -11.469 14.971 1.00 42.50 1207 TRP A N 1
ATOM 9555 C CA . TRP A 1 1207 ? -47.825 -10.611 13.947 1.00 42.50 1207 TRP A CA 1
ATOM 9556 C C . TRP A 1 1207 ? -46.944 -9.709 13.043 1.00 42.50 1207 TRP A C 1
ATOM 9558 O O . TRP A 1 1207 ? -47.501 -9.021 12.185 1.00 42.50 1207 TRP A O 1
ATOM 9568 N N . SER A 1 1208 ? -45.603 -9.742 13.075 1.00 37.66 1208 SER A N 1
ATOM 9569 C CA . SER A 1 1208 ? -44.772 -8.971 12.110 1.00 37.66 1208 SER A CA 1
ATOM 9570 C C . SER A 1 1208 ? -44.565 -9.715 10.770 1.00 37.66 1208 SER A C 1
ATOM 9572 O O . SER A 1 1208 ? -43.487 -10.150 10.368 1.00 37.66 1208 SER A O 1
ATOM 9574 N N . SER A 1 1209 ? -45.663 -9.903 10.040 1.00 41.22 1209 SER A N 1
ATOM 9575 C CA . SER A 1 1209 ? -45.739 -10.760 8.847 1.00 41.22 1209 SER A CA 1
ATOM 9576 C C . SER A 1 1209 ? -45.182 -10.175 7.532 1.00 41.22 1209 SER A C 1
ATOM 9578 O O . SER A 1 1209 ? -45.306 -10.836 6.503 1.00 41.22 1209 SER A O 1
ATOM 9580 N N . SER A 1 1210 ? -44.519 -9.010 7.527 1.00 36.88 1210 SER A N 1
ATOM 9581 C CA . SER A 1 1210 ? -44.006 -8.379 6.293 1.00 36.88 1210 SER A CA 1
ATOM 9582 C C . SER A 1 1210 ? -42.513 -8.629 6.022 1.00 36.88 1210 SER A C 1
ATOM 9584 O O . SER A 1 1210 ? -42.161 -9.037 4.920 1.00 36.88 1210 SER A O 1
ATOM 9586 N N . HIS A 1 1211 ? -41.627 -8.484 7.013 1.00 37.84 1211 HIS A N 1
ATOM 9587 C CA . HIS A 1 1211 ? -40.170 -8.585 6.795 1.00 37.84 1211 HIS A CA 1
ATOM 9588 C C . HIS A 1 1211 ? -39.658 -10.030 6.676 1.00 37.84 1211 HIS A C 1
ATOM 9590 O O . HIS A 1 1211 ? -38.732 -10.312 5.920 1.00 37.84 1211 HIS A O 1
ATOM 9596 N N . CYS A 1 1212 ? -40.308 -10.984 7.350 1.00 41.16 1212 CYS A N 1
ATOM 9597 C CA . CYS A 1 1212 ? -39.955 -12.405 7.271 1.00 41.16 1212 CYS A CA 1
ATOM 9598 C C . CYS A 1 1212 ? -40.575 -13.140 6.060 1.00 41.16 1212 CYS A C 1
ATOM 9600 O O . CYS A 1 1212 ? -40.398 -14.349 5.921 1.00 41.16 1212 CYS A O 1
ATOM 9602 N N . GLN A 1 1213 ? -41.317 -12.466 5.173 1.00 38.59 1213 GLN A N 1
ATOM 9603 C CA . GLN A 1 1213 ? -41.900 -13.104 3.981 1.00 38.59 1213 GLN A CA 1
ATOM 9604 C C . GLN A 1 1213 ? -41.090 -12.864 2.699 1.00 38.59 1213 GLN A C 1
ATOM 9606 O O . GLN A 1 1213 ? -41.021 -13.761 1.853 1.00 38.59 1213 GLN A O 1
ATOM 9611 N N . THR A 1 1214 ? -40.463 -11.696 2.552 1.00 38.94 1214 THR A N 1
ATOM 9612 C CA . THR A 1 1214 ? -39.868 -11.240 1.283 1.00 38.94 1214 THR A CA 1
ATOM 9613 C C . THR A 1 1214 ? -38.507 -11.885 1.016 1.00 38.94 1214 THR A C 1
ATOM 9615 O O . THR A 1 1214 ? -38.341 -12.545 -0.008 1.00 38.94 1214 THR A O 1
ATOM 9618 N N . SER A 1 1215 ? -37.583 -11.849 1.982 1.00 39.38 1215 SER A N 1
ATOM 9619 C CA . SER A 1 1215 ? -36.254 -12.485 1.878 1.00 39.38 1215 SER A CA 1
ATOM 9620 C C . SER A 1 1215 ? -36.339 -14.020 1.796 1.00 39.38 1215 SER A C 1
ATOM 9622 O O . SER A 1 1215 ? -35.483 -14.700 1.231 1.00 39.38 1215 SER A O 1
ATOM 9624 N N . TRP A 1 1216 ? -37.428 -14.587 2.319 1.00 49.06 1216 TRP A N 1
ATOM 9625 C CA . TRP A 1 1216 ? -37.596 -16.028 2.508 1.00 49.06 1216 TRP A CA 1
ATOM 9626 C C . TRP A 1 1216 ? -38.354 -16.731 1.376 1.00 49.06 1216 TRP A C 1
ATOM 9628 O O . TRP A 1 1216 ? -38.037 -17.883 1.064 1.00 49.06 1216 TRP A O 1
ATOM 9638 N N . LYS A 1 1217 ? -39.284 -16.051 0.683 1.00 41.78 1217 LYS A N 1
ATOM 9639 C CA . LYS A 1 1217 ? -39.804 -16.539 -0.610 1.00 41.78 1217 LYS A CA 1
ATOM 9640 C C . LYS A 1 1217 ? -38.675 -16.666 -1.633 1.00 41.78 1217 LYS A C 1
ATOM 9642 O O . LYS A 1 1217 ? -38.660 -17.639 -2.385 1.00 41.78 1217 LYS A O 1
ATOM 9647 N N . VAL A 1 1218 ? -37.708 -15.749 -1.612 1.00 42.22 1218 VAL A N 1
ATOM 9648 C CA . VAL A 1 1218 ? -36.522 -15.777 -2.480 1.00 42.22 1218 VAL A CA 1
ATOM 9649 C C . VAL A 1 1218 ? -35.637 -16.987 -2.155 1.00 42.22 1218 VAL A C 1
ATOM 9651 O O . VAL A 1 1218 ? -35.350 -17.779 -3.051 1.00 42.22 1218 VAL A O 1
ATOM 9654 N N . PHE A 1 1219 ? -35.321 -17.243 -0.879 1.00 41.09 1219 PHE A N 1
ATOM 9655 C CA . PHE A 1 1219 ? -34.505 -18.400 -0.472 1.00 41.09 1219 PHE A CA 1
ATOM 9656 C C . PHE A 1 1219 ? -35.149 -19.763 -0.809 1.00 41.09 1219 PHE A C 1
ATOM 9658 O O . PHE A 1 1219 ? -34.483 -20.660 -1.334 1.00 41.09 1219 PHE A O 1
ATOM 9665 N N . LEU A 1 1220 ? -36.462 -19.920 -0.584 1.00 41.12 1220 LEU A N 1
ATOM 9666 C CA . LEU A 1 1220 ? -37.203 -21.140 -0.945 1.00 41.12 1220 LEU A CA 1
ATOM 9667 C C . LEU A 1 1220 ? -37.327 -21.329 -2.465 1.00 41.12 1220 LEU A C 1
ATOM 9669 O O . LEU A 1 1220 ? -37.262 -22.462 -2.946 1.00 41.12 1220 LEU A O 1
ATOM 9673 N N . THR A 1 1221 ? -37.456 -20.237 -3.223 1.00 43.19 1221 THR A N 1
ATOM 9674 C CA . THR A 1 1221 ? -37.479 -20.261 -4.696 1.00 43.19 1221 THR A CA 1
ATOM 9675 C C . THR A 1 1221 ? -36.099 -20.628 -5.253 1.00 43.19 1221 THR A C 1
ATOM 9677 O O . THR A 1 1221 ? -35.994 -21.469 -6.139 1.00 43.19 1221 THR A O 1
ATOM 9680 N N . ILE A 1 1222 ? -35.012 -20.114 -4.670 1.00 43.25 1222 ILE A N 1
ATOM 9681 C CA . ILE A 1 1222 ? -33.635 -20.464 -5.057 1.00 43.25 1222 ILE A CA 1
ATOM 9682 C C . ILE A 1 1222 ? -33.326 -21.943 -4.769 1.00 43.25 1222 ILE A C 1
ATOM 9684 O O . ILE A 1 1222 ? -32.726 -22.619 -5.607 1.00 43.25 1222 ILE A O 1
ATOM 9688 N N . CYS A 1 1223 ? -33.774 -22.473 -3.626 1.00 40.03 1223 CYS A N 1
ATOM 9689 C CA . CYS A 1 1223 ? -33.528 -23.864 -3.228 1.00 40.03 1223 CYS A CA 1
ATOM 9690 C C . CYS A 1 1223 ? -34.346 -24.910 -4.013 1.00 40.03 1223 CYS A C 1
ATOM 9692 O O . CYS A 1 1223 ? -34.034 -26.097 -3.921 1.00 40.03 1223 CYS A O 1
ATOM 9694 N N . SER A 1 1224 ? -35.378 -24.501 -4.761 1.00 39.38 1224 SER A N 1
ATOM 9695 C CA . SER A 1 1224 ? -36.296 -25.402 -5.484 1.00 39.38 1224 SER A CA 1
ATOM 9696 C C . SER A 1 1224 ? -36.135 -25.398 -7.013 1.00 39.38 1224 SER A C 1
ATOM 9698 O O . SER A 1 1224 ? -36.755 -26.220 -7.684 1.00 39.38 1224 SER A O 1
ATOM 9700 N N . ILE A 1 1225 ? -35.282 -24.533 -7.579 1.00 41.53 1225 ILE A N 1
ATOM 9701 C CA . ILE A 1 1225 ? -35.042 -24.445 -9.032 1.00 41.53 1225 ILE A CA 1
ATOM 9702 C C . ILE A 1 1225 ? -33.876 -25.372 -9.455 1.00 41.53 1225 ILE A C 1
ATOM 9704 O O . ILE A 1 1225 ? -32.759 -25.162 -8.968 1.00 41.53 1225 ILE A O 1
ATOM 9708 N N . PRO A 1 1226 ? -34.079 -26.341 -10.377 1.00 38.41 1226 PRO A N 1
ATOM 9709 C CA . PRO A 1 1226 ? -33.007 -27.176 -10.928 1.00 38.41 1226 PRO A CA 1
ATOM 9710 C C . PRO A 1 1226 ? -32.031 -26.363 -11.792 1.00 38.41 1226 PRO A C 1
ATOM 9712 O O . PRO A 1 1226 ? -32.452 -25.477 -12.530 1.00 38.41 1226 PRO A O 1
ATOM 9715 N N . LEU A 1 1227 ? -30.731 -26.673 -11.715 1.00 38.97 1227 LEU A N 1
ATOM 9716 C CA . LEU A 1 1227 ? -29.656 -25.971 -12.430 1.00 38.97 1227 LEU A CA 1
ATOM 9717 C C . LEU A 1 1227 ? -29.551 -26.423 -13.902 1.00 38.97 1227 LEU A C 1
ATOM 9719 O O . LEU A 1 1227 ? -28.869 -27.392 -14.218 1.00 38.97 1227 LEU A O 1
ATOM 9723 N N . ASN A 1 1228 ? -30.190 -25.685 -14.812 1.00 41.03 1228 ASN A N 1
ATOM 9724 C CA . ASN A 1 1228 ? -29.857 -25.649 -16.246 1.00 41.03 1228 ASN A CA 1
ATOM 9725 C C . ASN A 1 1228 ? -29.520 -24.213 -16.719 1.00 41.03 1228 ASN A C 1
ATOM 9727 O O . ASN A 1 1228 ? -29.808 -23.237 -16.021 1.00 41.03 1228 ASN A O 1
ATOM 9731 N N . ARG A 1 1229 ? -28.941 -24.042 -17.917 1.00 36.09 1229 ARG A N 1
ATOM 9732 C CA . ARG A 1 1229 ? -28.518 -22.718 -18.438 1.00 36.09 1229 ARG A CA 1
ATOM 9733 C C . ARG A 1 1229 ? -29.637 -21.656 -18.478 1.00 36.09 1229 ARG A C 1
ATOM 9735 O O . ARG A 1 1229 ? -29.354 -20.479 -18.269 1.00 36.09 1229 ARG A O 1
ATOM 9742 N N . GLN A 1 1230 ? -30.903 -22.036 -18.671 1.00 37.50 1230 GLN A N 1
ATOM 9743 C CA . GLN A 1 1230 ? -32.040 -21.098 -18.622 1.00 37.50 1230 GLN A CA 1
ATOM 9744 C C . GLN A 1 1230 ? -32.435 -20.715 -17.184 1.00 37.50 1230 GLN A C 1
ATOM 9746 O O . GLN A 1 1230 ? -32.861 -19.588 -16.925 1.00 37.50 1230 GLN A O 1
ATOM 9751 N N . SER A 1 1231 ? -32.242 -21.622 -16.227 1.00 41.16 1231 SER A N 1
ATOM 9752 C CA . SER A 1 1231 ? -32.538 -21.406 -14.807 1.00 41.16 1231 SER A CA 1
ATOM 9753 C C . SER A 1 1231 ? -31.558 -20.451 -14.109 1.00 41.16 1231 SER A C 1
ATOM 9755 O O . SER A 1 1231 ? -31.955 -19.744 -13.183 1.00 41.16 1231 SER A O 1
ATOM 9757 N N . VAL A 1 1232 ? -30.308 -20.364 -14.588 1.00 41.91 1232 VAL A N 1
ATOM 9758 C CA . VAL A 1 1232 ? -29.289 -19.437 -14.064 1.00 41.91 1232 VAL A CA 1
ATOM 9759 C C . VAL A 1 1232 ? -29.700 -17.991 -14.338 1.00 41.91 1232 VAL A C 1
ATOM 9761 O O . VAL A 1 1232 ? -29.724 -17.192 -13.412 1.00 41.91 1232 VAL A O 1
ATOM 9764 N N . ARG A 1 1233 ? -30.182 -17.676 -15.551 1.00 39.03 1233 ARG A N 1
ATOM 9765 C CA . ARG A 1 1233 ? -30.720 -16.341 -15.886 1.00 39.03 1233 ARG A CA 1
ATOM 9766 C C . ARG A 1 1233 ? -31.947 -15.957 -15.049 1.00 39.03 1233 ARG A C 1
ATOM 9768 O O . ARG A 1 1233 ? -32.113 -14.789 -14.704 1.00 39.03 1233 ARG A O 1
ATOM 9775 N N . ARG A 1 1234 ? -32.799 -16.928 -14.692 1.00 40.44 1234 ARG A N 1
ATOM 9776 C CA . ARG A 1 1234 ? -33.930 -16.712 -13.768 1.00 40.44 1234 ARG A CA 1
ATOM 9777 C C . ARG A 1 1234 ? -33.460 -16.447 -12.335 1.00 40.44 1234 ARG A C 1
ATOM 9779 O O . ARG A 1 1234 ? -34.032 -15.583 -11.681 1.00 40.44 1234 ARG A O 1
ATOM 9786 N N . ARG A 1 1235 ? -32.410 -17.139 -11.873 1.00 41.41 1235 ARG A N 1
ATOM 9787 C CA . ARG A 1 1235 ? -31.776 -16.880 -10.570 1.00 41.41 1235 ARG A CA 1
ATOM 9788 C C . ARG A 1 1235 ? -31.139 -15.495 -10.516 1.00 41.41 1235 ARG A C 1
ATOM 9790 O O . ARG A 1 1235 ? -31.388 -14.800 -9.546 1.00 41.41 1235 ARG A O 1
ATOM 9797 N N . THR A 1 1236 ? -30.418 -15.065 -11.553 1.00 39.34 1236 THR A N 1
ATOM 9798 C CA . THR A 1 1236 ? -29.808 -13.722 -11.610 1.00 39.34 1236 THR A CA 1
ATOM 9799 C C . THR A 1 1236 ? -30.864 -12.614 -11.616 1.00 39.34 1236 THR A C 1
ATOM 9801 O O . THR A 1 1236 ? -30.707 -11.616 -10.927 1.00 39.34 1236 THR A O 1
ATOM 9804 N N . ARG A 1 1237 ? -31.989 -12.802 -12.325 1.00 39.19 1237 ARG A N 1
ATOM 9805 C CA . ARG A 1 1237 ? -33.104 -11.839 -12.288 1.00 39.19 1237 ARG A CA 1
ATOM 9806 C C . ARG A 1 1237 ? -33.777 -11.747 -10.919 1.00 39.19 1237 ARG A C 1
ATOM 9808 O O . ARG A 1 1237 ? -34.104 -10.645 -10.514 1.00 39.19 1237 ARG A O 1
ATOM 9815 N N . LEU A 1 1238 ? -33.969 -12.874 -10.230 1.00 38.69 1238 LEU A N 1
ATOM 9816 C CA . LEU A 1 1238 ? -34.561 -12.897 -8.887 1.00 38.69 1238 LEU A CA 1
ATOM 9817 C C . LEU A 1 1238 ? -33.609 -12.356 -7.810 1.00 38.69 1238 LEU A C 1
ATOM 9819 O O . LEU A 1 1238 ? -34.098 -11.785 -6.847 1.00 38.69 1238 LEU A O 1
ATOM 9823 N N . PHE A 1 1239 ? -32.291 -12.514 -7.989 1.00 37.97 1239 PHE A N 1
ATOM 9824 C CA . PHE A 1 1239 ? -31.259 -11.939 -7.114 1.00 37.97 1239 PHE A CA 1
ATOM 9825 C C . PHE A 1 1239 ? -31.116 -10.421 -7.281 1.00 37.97 1239 PHE A C 1
ATOM 9827 O O . PHE A 1 1239 ? -30.813 -9.742 -6.315 1.00 37.97 1239 PHE A O 1
ATOM 9834 N N . ASN A 1 1240 ? -31.335 -9.892 -8.490 1.00 34.62 1240 ASN A N 1
ATOM 9835 C CA . ASN A 1 1240 ? -31.220 -8.455 -8.770 1.00 34.62 1240 ASN A CA 1
ATOM 9836 C C . ASN A 1 1240 ? -32.513 -7.666 -8.482 1.00 34.62 1240 ASN A C 1
ATOM 9838 O O . ASN A 1 1240 ? -32.500 -6.442 -8.541 1.00 34.62 1240 ASN A O 1
ATOM 9842 N N . SER A 1 1241 ? -33.638 -8.348 -8.238 1.00 31.31 1241 SER A N 1
ATOM 9843 C CA . SER A 1 1241 ? -34.939 -7.729 -7.929 1.00 31.31 1241 SER A CA 1
ATOM 9844 C C . SER A 1 1241 ? -35.315 -7.772 -6.441 1.00 31.31 1241 SER A C 1
ATOM 9846 O O . SER A 1 1241 ? -36.425 -7.379 -6.088 1.00 31.31 1241 SER A O 1
ATOM 9848 N N . SER A 1 1242 ? -34.440 -8.323 -5.599 1.00 30.48 1242 SER A N 1
ATOM 9849 C CA . SER A 1 1242 ? -34.542 -8.419 -4.135 1.00 30.48 1242 SER A CA 1
ATOM 9850 C C . SER A 1 1242 ? -33.392 -7.665 -3.504 1.00 30.48 1242 SER A C 1
ATOM 9852 O O . SER A 1 1242 ? -33.612 -7.079 -2.426 1.00 30.48 1242 SER A O 1
#

pLDDT: mean 82.74, std 20.93, range [25.69, 98.94]

Organism: Aspergillus oryzae (NCBI:txid5062)

Sequence (1242 aa):
MAVGPVTINGSGKSALPLVQQMSKDHDIVLKTFRMLISDLCQQFGGGHPGGAIGMAAIGVALWRYVMRYAPHTPDFFNRDRFILSNGHTCLFQYSFLHLTGYKAMTFDQLKSYHSDRVDALCPGHPEIEHEGIEVTTGPLGQGVANAVGLAMATKNLAAKFNQPGYDVVNNHTWCMIGDACLQEGVGLEAISYAGHLKLNNLTIIYDNNQITCDGSVDLTNTEDINGKMRASGWDVIDVEDGCYDVEGLVRALEQARASTEKPTFINVRTVIGLGSNVAGQAAAHGAAFGAPNVAQMKKENGFNPDEHFVIGETVRKFFEDLPARGESLVQEWKDLVKQYTAQYPELGAEFQRRMSGELPSNWKDLIPASFPEKPTASRASSGLVFNPIAKEIENFMVGTADLSPSVNMIWPGKVDFQHPDLRTTCGINGNYGGRYIHYGVREHAMCAISNGLAAYAPNTFIPITSSFFMFYLYAAPAVRMGALQHLQIIHAATHDSIGMGEDGPTHQPIELAALYRAMPNLLYIRPGDSEETAGAWIAAIEAKKTPTIISTSRHTLPQLKQTSRDGVARGAYVLEEAENAAVTLIGVGAELSFALEVANKLKEKGVVARVVSFPCQRLFEQQSLEYKRSVLQRHRGIPAVVIEPYAPNGWERYADAGVCIKRFGHSLPGKVAYKYFGYDIDTLTEKVHGYLGQVEKDELLKHDIITSIDFGRKIIQGAQQAKAKEETEAIDVTVSELQRLCMTLQTDKALQNEHEKALCRLAERCKTVSEEIIDLLGKIKPKDPSSKRQYMGFVMKLEENERQLSEKKTRLNAYRKQLELQLSYMSRSEINDKLDSLVYMNDDNGTRLNMLQSHILQLRQGVQASSLGKDTQQQLRQLLGLSENAAKRMAQQRILNALAFRAMRRRINAVEAHQQTFRWMFEEKSTPGTEHDNCRDHIPEYKRDVAARLFKDWLSRGQGIFHITGKLGSGKSTLMKFLYNHPQTRQELEHWAGDRKLVFASFFFWKPGHELQNSIKGLLQSILHDLLAQCPDLITVVFPKHWDQVYGGPFSVPSKLEFQPNEIREAFRRSIEDGALYHKCRFCFFIDGLDEYQETNQDDFKTMVEMLWSWTDIAPEGVKICVSSREYNVFLNGFPPDRRIRIQDLTRLDMERYVEDKMKDVDHQTKERLISRIVRRARGIFLWVALVVKSLREQIEDGCILRELEWSSSHCQTSWKVFLTICSIPLNRQSVRRRTRLFNSS

InterPro domains:
  IPR005474 Transketolase, N-terminal [PF00456] (29-360)
  IPR005474 Transketolase, N-terminal [cd02012] (55-276)
  IPR005475 Transketolase-like, pyrimidine-binding domain [PF02779] (377-558)
  IPR005475 Transketolase-like, pyrimidine-binding domain [SM00861] (376-559)
  IPR009014 Transketolase C-terminal/Pyruvate-ferredoxin oxidoreductase domain II [G3DSA:3.40.50.920] (571-708)
  IPR009014 Transketolase C-terminal/Pyruvate-ferredoxin oxidoreductase domain II [SSF52922] (564-704)
  IPR020826 Transketolase binding site [PS00802] (501-517)
  IPR027417 P-loop containing nucleoside triphosphate hydrolase [G3DSA:3.40.50.300] (936-1130)
  IPR027417 P-loop containing nucleoside triphosphate hydrolase [SSF52540] (944-1195)
  IPR029061 Thiamin diphosphate-binding fold [SSF52518] (26-347)
  IPR029061 Thiamin diphosphate-binding fold [SSF52518] (364-560)
  IPR033247 Transketolase family [PTHR43522] (29-692)
  IPR055152 Transketolase-like, C-terminal domain [PF22613] (571-679)
  IPR056884 Nephrocystin 3-like, N-terminal [PF24883] (950-1126)

Secondary structure (DSSP, 8-state):
---------SS---SGGG--TT-HHHHHHHHHHHHHHHHHHHTTT-S-HHHHHHTHHHHIIIIIII----TTSTT-TT--EEEESSGGGHHHHHHHHHHHT-SS--HHHHTTTTSS-TT-S--SS--TTSTT--S---STTHHHHHHHHHHHHHHHHHHHH-BTTB-S----EEEEEEHHHHHSHHHHHHHHHHHHTT-TTEEEEEEE--EETTEEGGGT----HHHHHHHTT-EEEEES-TTT-HHHHHHHHHHHHT-SSS-EEEEEE--TTTTSTTTTSGGGSSS---HHHHHHHHHHTT--TT--S---HHHHHHHTTHHHHHHHHHHHHHHHHHHHHHHSHHHHHHHHHHHTTPPPTTGGGGS-SS--SS-B-HHHHHHHHHHHHHHH-TTEEEEESS-HHHH----TT--EE--TT---TTS--EETT--EEE--S-HHHHHHHHHHHHHSSTTT-EEEEEEEGGGGGTTHHHHHHHHHTT---EEEEES-SGGG-TT-TTTS-SSHHHHHHHSTT-EEE--SSHHHHHHHHHHHHH-TTS-EEEEE-SS-BPPPSS--HHHHHTSSEEEE--TT-SEEEEE-TTHHHHHHHHHHHHHHTT--EEEEE-S-HHHHHTS-HHHHHHHH-GGGT--EEEE-SS--TTGGGT-SEEE---S----S-HHHHHHHTT-SHHHHHHHHHHHHHHHHH-GGGTS-THHHHHHHHHHHHHHHHTTT---THHHHHHHHHHHHHHHTT---S----HHHHHHHHHHHHHHHHHHHHHHHHHHHS-S-TT-HHHHHHHHHHHHHTHHHHHHHHHHHHHHHHHHHHHHHHHTTTTTHHHHHHHHTT----HHHHHHHHHHHHHHHTT--GGG--HHHHHHHHHHTT--HHHHHHHHHHHHHHHH--TTTTHHHHH----TTSSGGGTPPPP---------S-PPPHHHHHHHHHHHHHHHHT--EEEEEE--TTSSHHHHHHHHHH-HHHHHHHHHHHTTSEEEEEEEE--TTS-GGGGSHHHHHHHHHHHHHHH-GGGHHHH-HHHHHHHHS-TT-PPPP----HHHHHHHHHHHHH-HHHHTTEEEEEEEE-GGG---S-THHHHHHHHHHHHHHHH-TTTEEEEEEE-S-HHHHHHS-GGGEEEGGGT-HHHHHHHHHHHTTTS-HHHHHHHHHHHHHHHTT-HHHHHHHHHHHHHHHHTT--TTGGGS-TTHHHHHHHHHHHHHHS---HHHHHHHHHHHH--

Radius of gyration: 38.28 Å; chains: 1; bounding box: 101×106×91 Å